Protein 8UBD (pdb70)

Sequence (890 aa):
MGKRHRNLIDQITTWENLLDAYRKTSHGKRRTWGYLEFKEYDLANLLALQAELKAGNYERGPYREFLVYPRLISALEFKDRLVQHALCNIVAPIFEAGLLPYTYACRPDKGTHAGVCHVQAELRRTRATHFLKSDFSKFFPSIDRAALYAMIDKKIHCAATRRLLRVVLPDEGVGIPIGSLTSQLFANVYGGAVDRLLHDELKQRHWARYMDDIVVLGDDPEELRAVFYRLRDFASERLGLKISHWQVAPVSRGINFLGYRIWPTHKLLRKSSVKRAKRKVANFIKHGEDESLQRFLASWSGHAQWADTHNLFTWMEEQYGIACHMEPIEEATKCYDQMLIVERYERVISYLYPIAQSIPRKHGVAREMFLKCLLGQVELFIVAGKSNQVSKLYAADAGLAMLRFWLRFLAGIQKPHAMTPHQVETAQVLIAEVGRILGSWIARVNRYDQMLIVERYERVISYLYPIAQSIPRKHGVAREMFLKCLLGQVELFIVAGKSNQVSKLYAADAGLAMLRFWLRFLAGIQKPHAMTPHQVETAQVLIAEVGRILGSWIARVNQMLIVERYERVISYLYPIAQSIPRKHGVAREMFLKCLLGQVELFIVAGKSNQVSKLYAADAGLAMLRFWLRFLAGIQKPHAMTPHQVETAQVLIAEVGRILGSWIARVNRKDQMLIVERYERVISYLYPIAQSIPRKHGVAREMFLKCLLGQVELFIVAGKSNQVSKLYAADAGLAMLRFWLRFLAGIQKPHAMTPHQVETAQVLIAEVGRILGSWIARVNQMLIVERYERVISYLYPIAQSIPRKHGVAREMFLKCLLGQVELFIVAGKSNQVSKLYAADAGLAMLRFWLRFLAGIQKPHAMTPHQVETAQVLIAEVGRILGSWIARVNRK

B-factor: mean 233.36, std 163.97, range [40.0, 789.8]

Foldseek 3Di:
DVFQQAACLVQLLPLVLLVVLLCVLCVVVVVDPQNVVCVVPVSVSSVVLSVCLNVLVDAFDFFPWDADPHDTATAGHSSLLSSLSSLCVSLLVQLLVLQDPQAQAPDPPRHLVNNLVLQLQLCLPVVFFKKKKWFFANQLQQFQLALLCVQSPSHNNHVSSSSSLCNSRPSHDRHNHDHHSSSSSSLSSLVSVLVCCVCPNVVQPRWHHHRGMIMGTHHDLVSNVVSVVSSQVCCCVRGRTHINDMDIGTLPVFDQGSQFGHHNVASQRDVCLVVVLVVVLVVCVVVVNVPVNLVVLQVVLVSCVRGPCPVVQVVVCVVRVDDND/DPPDDDPLDQVLLVVLLVLLVVLCVLLVVLLVVLDVPCVVVSVVLCCLSVVLNVLSVCCRRVVDLVSLVVSLVSLVVNLVSLVCCQPVRPVGSAPPVSSVVSVVSSVVSNVSSVVVSVVSVD/DLLVVLLVLLVVLCVLCVVLLVVLPCVCVVLSVVLCCLSVVLNVLSVVCVVPVPLVSLVVNVVSLVVNLVSLVCLCPVSPVHRQPVVNSVVSVVSSVVSVVSSVVSSVVSD/DPVLLVLLVVLCVLCVVLLVQLDPVCVVLSVVLCCLSVVLSVLVVVCVVVVPLVSLVVSVVSLVVNLVSLVCCQPVSPVSSQDVVSSVVSVVSSVVSNVVSVVSSCVSPVD/DLVVLLVLLVVLCVLCVVLLVQQDCVCVVLSVVLNCLSVVLNVLSVVCVVDPDLVSLVVNLVSLVVNLVSLVCLCCVDPSRRHDPVSSVVSVVSSVVSNVVSVVVSVVSD/DCVLLVLLVVLCVLVVVLLVQLPCVCVVLSVVLCCLSVVLSVLVVVCVVPVPLVSLVVSLVSLVVNLVSLVVQQPPDDVSRPPPVSSVVSNVSSVVSNVVSVVSSVVSVVD

Radius of gyration: 34.39 Å; Cα contacts (8 Å, |Δi|>4): 1466; chains: 6; bounding box: 58×59×112 Å

Secondary structure (DSSP, 8-state):
--S-----HHHHS-HHHHHHHHHHHHTTTTTSHHHHHHSTTHHHHHHHHHHHHTTT---PPPPEE--------EE--HHHHHHHHHHTTTTHHHHTTTS-TTB-SSBTTB-HHHHHHHHHHHHHGGG--EEEEEE-TTSGGG--SSSGGGTSSSS---TTHHHHHHHHS-SSSS-PPSS-HHHHHHHHHHHHHHHTTTTTGGG--S-EEETTEEEEEES-HHHHHHHHHHHHHHHHHTT------EEEEETTS-B--TTS-B-SS-----HHHHHHHHHHHHHHHTTT-TTHHHHHHHHHHHHHHHSS-HHHHHHHHHHH-----/------SS--HHHHHHHHHHHHHHHHHHHHHTTS-SSSHHHHHHHHHHHHHHHHHHHHHHHS--HHHHHHHHHHHHHHHHHHHIIIIISSS-SS-HHHHHHHHHHHHHHHHHHHHHHHHHH-/-THHHHHHHHHHHHHHHHHHHHHS-STTHHHHHHHHHHHTTHHHHHHHHTTT--HHHHHHHHHHHHHHHHHHHIIIIISTT-SS-HHHHHHHHHHHHHHHHHHHHHHHHH-/--HHHHHHHHHHHHHHHHHHHS-GGGHHHHHHHHHHHTTHHHHHHHHHHS--HHHHHHHHHHHHHHHHHHHIIIIISSS--S-HHHHHHHHHHHHHHHHHHHHHHHHHTT-/-HHHHHHHHHHHHHHHHHHHTTS-STTHHHHHHHHHHHTTHHHHHHHHHSS--SHHHHHHHHHHHHHHHHHHHHTTSSSS--S-HHHHHHHHHHHHHHHHHHHHHHHHH-/--HHHHHHHHHHHHHHHHHTTS-STTHHHHHHHHHHHTTHHHHHHHHHTT--HHHHHHHHHHHHHHHHHHHHHHTT-GGGS--HHHHHHHHHHHHHHHHHHHHHHHHHHT-

InterPro domains:
  IPR000477 Reverse transcriptase domain [PF00078] (72-265)
  IPR000477 Reverse transcriptase domain [PS50878] (1-265)
  IPR043502 DNA/RNA polymerase superfamily [SSF56672] (21-298)
  IPR051083 Group II Intron Splicing and Mobility/Defense [PTHR34047] (5-301)

Nearest PDB structures (foldseek):
  8ubd-assembly1_C  TM=9.876E-01  e=3.617E-13  Bordetella phage BPP-1
  8ubf-assembly1_C  TM=9.876E-01  e=3.437E-13  Bordetella phage BPP-1
  8ube-assembly1_B  TM=9.792E-01  e=9.054E-13  Bordetella phage BPP-1
  8ub8-assembly1_D  TM=9.761E-01  e=8.604E-13  Bordetella phage BPP-1
  8ub8-assembly1_F  TM=9.775E-01  e=1.669E-12  Bordetella phage BPP-1

Organism: Bordetella phage BPP-1 (NCBI:txid2885909)

Solvent-accessible surface area: 35357 Å² total; per-residue (Å²): 208,66,133,119,26,150,91,4,18,69,80,0,0,45,37,128,14,0,32,39,0,16,129,86,2,0,143,67,87,70,94,34,105,15,12,0,15,0,4,4,1,14,15,4,0,0,61,46,0,21,57,26,1,107,75,38,92,4,102,50,9,108,22,164,114,87,70,91,195,125,146,96,33,4,19,12,62,5,10,0,47,0,0,2,36,0,0,9,26,20,0,5,67,27,2,25,81,20,10,13,54,38,0,10,0,42,28,105,144,60,22,41,101,40,0,1,41,22,2,8,31,17,0,116,126,60,186,10,67,32,0,0,25,0,21,0,37,135,7,15,50,16,0,34,39,45,19,0,10,60,25,0,27,123,57,0,52,6,67,17,0,63,129,7,0,68,38,0,0,48,36,136,43,90,24,3,19,29,33,4,58,0,0,52,1,0,0,0,13,0,0,6,12,0,0,108,10,0,30,57,81,46,140,28,89,60,2,0,0,51,20,35,25,0,0,0,6,11,93,44,35,104,100,3,94,54,6,0,82,72,0,78,60,14,0,35,126,102,0,25,0,127,24,48,132,88,61,28,4,60,14,79,155,0,0,66,0,23,26,3,67,0,30,32,96,59,5,63,8,56,120,48,10,20,80,148,1,72,152,56,0,28,62,27,59,168,109,55,66,70,117,44,0,72,185,31,0,66,73,15,16,25,29,2,123,160,3,82,10,132,118,36,11,40,93,0,47,134,96,70,57,24,66,5,149,48,89,4,18,74,5,19,32,52,5,68,18,4,2,15,0,2,12,27,0,14,104,0,0,48,52,0,0,44,19,0,7,57,0,36,171,91,4,14,11,0,27,57,15,0,0,56,18,0,0,15,0,0,77,47,0,1,21,1,1,1,13,98,99,44,60,68,2,82,41,0,31,7,8,0,9,13,0,62,0,2,0,86,0,0,34,56,11,3,134,69,87,12,2,41,104,111,37,27,96,34,0,60,87,16,0,33,32,0,16,128,6,0,36,65,0,19,38,96,36,90,209,213,34,25,88,52,0,1,82,55,0,17,122,0,0,34,55,0,0,38,13,0,29,71,0,50,176,87,0,13,10,0,45,39,25,0,0,88,18,0,0,19,0,0,52,58,0,8,45,0,27,71,51,73,99,44,40,59,0,44,18,0,1,0,5,0,1,6,0,0,0,1,0,27,0,0,21,37,37,0,70,87,103,10,0,62,90,111,43,5,22,35,0,0,53,41,0,0,49,0,3,121,12,0,24,67,2,10,60,137,45,121,50,119,74,0,1,64,71,0,26,116,0,0,74,60,0,1,49,7,0,6,75,1,50,215,106,2,9,21,0,35,69,17,0,0,63,19,0,0,16,0,0,52,53,0,4,31,0,27,53,3,86,76,36,70,65,0,89,44,0,29,4,2,0,4,7,0,63,0,2,0,64,0,0,24,33,15,0,97,62,72,20,0,52,94,128,48,16,106,28,0,54,75,42,0,32,45,0,16,155,19,0,32,60,8,27,59,82,36,61,161,216,80,16,104,80,0,0,93,63,0,35,102,0,2,75,56,0,10,71,9,0,37,79,0,35,208,106,0,16,10,0,36,42,25,0,3,74,17,0,0,15,0,0,55,53,0,0,39,0,27,49,18,82,126,34,38,41,0,57,30,0,30,1,0,0,10,6,0,60,0,1,0,68,15,0,28,64,11,62,183,48,134,8,2,64,102,120,36,17,121,41,0,50,92,20,0,38,42,0,15,142,16,0,33,50,12,20,61,141,56,112,50,80,84,0,4,91,78,0,19,134,0,0,49,59,0,1,37,22,0,35,67,4,28,201,90,3,10,21,0,53,48,28,0,0,86,9,0,0,7,1,0,73,43,0,8,43,0,29,72,49,65,98,32,54,63,0,57,27,0,21,0,2,0,3,0,0,42,1,1,0,76,20,2,31,58,9,124,124,117,54,34,10,72,106,118,38,16,97,32,0,51,91,28,0,52,67,0,13,152,4,0,32,29,0,18,54,118,20,67,188,165

Structure (mmCIF, N/CA/C/O backbone):
data_8UBD
#
_entry.id   8UBD
#
_cell.length_a   1.00
_cell.length_b   1.00
_cell.length_c   1.00
_cell.angle_alpha   90.00
_cell.angle_beta   90.00
_cell.angle_gamma   90.00
#
_symmetry.space_group_name_H-M   'P 1'
#
loop_
_entity.id
_entity.type
_entity.pdbx_description
1 polymer 'Reverse transcriptase'
2 polymer Avd
3 polymer 'Diversity-generating retroelement (DGR) RNA avd'
4 polymer 'Diversity-generating retroelement (DGR) RNA TR'
5 polymer 'Diversity-generating retroelement (DGR) RNA Sp'
#
loop_
_atom_site.group_PDB
_atom_site.id
_atom_site.type_symbol
_atom_site.label_atom_id
_atom_site.label_alt_id
_atom_site.label_comp_id
_atom_site.label_asym_id
_atom_site.label_entity_id
_atom_site.label_seq_id
_atom_site.pdbx_PDB_ins_code
_atom_site.Cartn_x
_atom_site.Cartn_y
_atom_site.Cartn_z
_atom_site.occupancy
_atom_site.B_iso_or_equiv
_atom_site.auth_seq_id
_atom_site.auth_comp_id
_atom_site.auth_asym_id
_atom_site.auth_atom_id
_atom_site.pdbx_PDB_model_num
ATOM 1 N N . MET A 1 1 ? 165.019 144.611 189.732 1.00 330.25 1 MET A N 1
ATOM 2 C CA . MET A 1 1 ? 164.792 143.409 188.885 1.00 323.38 1 MET A CA 1
ATOM 3 C C . MET A 1 1 ? 165.857 142.361 189.153 1.00 311.38 1 MET A C 1
ATOM 4 O O . MET A 1 1 ? 166.730 142.135 188.323 1.00 310.01 1 MET A O 1
ATOM 9 N N . GLY A 1 2 ? 165.772 141.732 190.327 1.00 294.46 2 GLY A N 1
ATOM 10 C CA . GLY A 1 2 ? 166.873 140.953 190.860 1.00 272.82 2 GLY A CA 1
ATOM 11 C C . GLY A 1 2 ? 168.048 141.826 191.298 1.00 247.70 2 GLY A C 1
ATOM 12 O O . GLY A 1 2 ? 169.114 141.289 191.606 1.00 267.07 2 GLY A O 1
ATOM 13 N N . LYS A 1 3 ? 167.818 143.149 191.392 1.00 196.58 3 LYS A N 1
ATOM 14 C CA . LYS A 1 3 ? 168.884 144.123 191.585 1.00 167.52 3 LYS A CA 1
ATOM 15 C C . LYS A 1 3 ? 169.848 144.004 190.408 1.00 156.10 3 LYS A C 1
ATOM 16 O O . LYS A 1 3 ? 169.398 144.014 189.265 1.00 125.25 3 LYS A O 1
ATOM 22 N N . ARG A 1 4 ? 171.128 143.969 190.721 1.00 129.72 4 ARG A N 1
ATOM 23 C CA . ARG A 1 4 ? 172.126 143.868 189.654 1.00 138.17 4 ARG A CA 1
ATOM 24 C C . ARG A 1 4 ? 171.810 144.898 188.586 1.00 135.82 4 ARG A C 1
ATOM 25 O O . ARG A 1 4 ? 171.494 145.993 189.005 1.00 167.25 4 ARG A O 1
ATOM 33 N N . HIS A 1 5 ? 171.673 144.518 187.325 1.00 113.40 5 HIS A N 1
ATOM 34 C CA . HIS A 1 5 ? 171.580 145.400 186.173 1.00 104.07 5 HIS A CA 1
ATOM 35 C C . HIS A 1 5 ? 172.902 145.329 185.439 1.00 109.31 5 HIS A C 1
ATOM 36 O O . HIS A 1 5 ? 173.367 146.333 184.957 1.00 109.19 5 HIS A O 1
ATOM 43 N N . ARG A 1 6 ? 173.483 144.136 185.346 1.00 130.19 6 ARG A N 1
ATOM 44 C CA . ARG A 1 6 ? 174.878 144.020 184.978 1.00 144.93 6 ARG A CA 1
ATOM 45 C C . ARG A 1 6 ? 175.031 143.609 183.522 1.00 167.90 6 ARG A C 1
ATOM 46 O O . ARG A 1 6 ? 175.721 142.633 183.229 1.00 226.70 6 ARG A O 1
ATOM 54 N N . ASN A 1 7 ? 174.410 144.349 182.602 1.00 124.76 7 ASN A N 1
ATOM 55 C CA . ASN A 1 7 ? 174.642 144.162 181.179 1.00 126.58 7 ASN A CA 1
ATOM 56 C C . ASN A 1 7 ? 173.713 145.098 180.433 1.00 134.91 7 ASN A C 1
ATOM 57 O O . ASN A 1 7 ? 172.804 144.664 179.702 1.00 161.65 7 ASN A O 1
ATOM 62 N N . LEU A 1 8 ? 173.873 146.392 180.683 1.00 111.18 8 LEU A N 1
ATOM 63 C CA . LEU A 1 8 ? 172.941 147.326 180.090 1.00 107.38 8 LEU A CA 1
ATOM 64 C C . LEU A 1 8 ? 173.492 147.865 178.787 1.00 115.42 8 LEU A C 1
ATOM 65 O O . LEU A 1 8 ? 172.698 148.274 177.940 1.00 165.41 8 LEU A O 1
ATOM 70 N N . ILE A 1 9 ? 174.808 147.876 178.627 1.00 98.68 9 ILE A N 1
ATOM 71 C CA . ILE A 1 9 ? 175.392 148.392 177.403 1.00 102.85 9 ILE A CA 1
ATOM 72 C C . ILE A 1 9 ? 175.019 147.498 176.223 1.00 98.10 9 ILE A C 1
ATOM 73 O O . ILE A 1 9 ? 175.066 147.934 175.085 1.00 132.25 9 ILE A O 1
ATOM 78 N N . ASP A 1 10 ? 174.637 146.254 176.482 1.00 104.28 10 ASP A N 1
ATOM 79 C CA . ASP A 1 10 ? 174.091 145.396 175.440 1.00 101.02 10 ASP A CA 1
ATOM 80 C C . ASP A 1 10 ? 172.713 145.890 174.997 1.00 105.69 10 ASP A C 1
ATOM 81 O O . ASP A 1 10 ? 172.396 145.863 173.808 1.00 159.02 10 ASP A O 1
ATOM 86 N N . GLN A 1 11 ? 171.882 146.354 175.923 1.00 90.89 11 GLN A N 1
ATOM 87 C CA . GLN A 1 11 ? 170.550 146.847 175.597 1.00 105.18 11 GLN A CA 1
ATOM 88 C C . GLN A 1 11 ? 170.557 148.319 175.165 1.00 98.54 11 GLN A C 1
ATOM 89 O O . GLN A 1 11 ? 169.617 148.790 174.537 1.00 104.02 11 GLN A O 1
ATOM 95 N N . ILE A 1 12 ? 171.593 149.058 175.543 1.00 90.11 12 ILE A N 1
ATOM 96 C CA . ILE A 1 12 ? 171.637 150.467 175.203 1.00 92.67 12 ILE A CA 1
ATOM 97 C C . ILE A 1 12 ? 171.963 150.596 173.739 1.00 103.63 12 ILE A C 1
ATOM 98 O O . ILE A 1 12 ? 171.498 151.522 173.065 1.00 145.23 12 ILE A O 1
ATOM 103 N N . THR A 1 13 ? 172.777 149.642 173.272 1.00 93.09 13 THR A N 1
ATOM 104 C CA . THR A 1 13 ? 173.269 149.633 171.915 1.00 84.30 13 THR A CA 1
ATOM 105 C C . THR A 1 13 ? 172.525 148.658 171.037 1.00 82.45 13 THR A C 1
ATOM 106 O O . THR A 1 13 ? 172.886 148.545 169.864 1.00 110.53 13 THR A O 1
ATOM 110 N N . THR A 1 14 ? 171.494 147.969 171.547 1.00 77.07 14 THR A N 1
ATOM 111 C CA . THR A 1 14 ? 170.619 147.275 170.637 1.00 95.10 14 THR A CA 1
ATOM 112 C C . THR A 1 14 ? 170.207 148.269 169.578 1.00 107.13 14 THR A C 1
ATOM 113 O O . THR A 1 14 ? 169.809 149.393 169.884 1.00 129.38 14 THR A O 1
ATOM 117 N N . TRP A 1 15 ? 170.432 147.887 168.326 1.00 137.90 15 TRP A N 1
ATOM 118 C CA . TRP A 1 15 ? 169.937 148.692 167.237 1.00 144.45 15 TRP A CA 1
ATOM 119 C C . TRP A 1 15 ? 168.493 149.095 167.505 1.00 132.83 15 TRP A C 1
ATOM 120 O O . TRP A 1 15 ? 168.114 150.249 167.280 1.00 141.90 15 TRP A O 1
ATOM 131 N N . GLU A 1 16 ? 167.702 148.135 167.970 1.00 127.72 16 GLU A N 1
ATOM 132 C CA . GLU A 1 16 ? 166.298 148.361 168.254 1.00 144.56 16 GLU A CA 1
ATOM 133 C C . GLU A 1 16 ? 166.123 149.426 169.338 1.00 134.26 16 GLU A C 1
ATOM 134 O O . GLU A 1 16 ? 165.093 150.085 169.397 1.00 119.84 16 GLU A O 1
ATOM 140 N N . ASN A 1 17 ? 167.102 149.559 170.238 1.00 138.04 17 ASN A N 1
ATOM 141 C CA . ASN A 1 17 ? 167.101 150.609 171.258 1.00 101.07 17 ASN A CA 1
ATOM 142 C C . ASN A 1 17 ? 167.682 151.919 170.727 1.00 91.68 17 ASN A C 1
ATOM 143 O O . ASN A 1 17 ? 167.159 152.982 171.025 1.00 87.98 17 ASN A O 1
ATOM 148 N N . LEU A 1 18 ? 168.792 151.864 169.989 1.00 82.36 18 LEU A N 1
ATOM 149 C CA . LEU A 1 18 ? 169.360 153.072 169.443 1.00 83.59 18 LEU A CA 1
ATOM 150 C C . LEU A 1 18 ? 168.456 153.697 168.396 1.00 87.96 18 LEU A C 1
ATOM 151 O O . LEU A 1 18 ? 168.534 154.888 168.150 1.00 126.40 18 LEU A O 1
ATOM 156 N N . LEU A 1 19 ? 167.637 152.890 167.760 1.00 105.58 19 LEU A N 1
ATOM 157 C CA . LEU A 1 19 ? 166.623 153.393 166.865 1.00 114.46 19 LEU A CA 1
ATOM 158 C C . LEU A 1 19 ? 165.500 154.042 167.642 1.00 115.58 19 LEU A C 1
ATOM 159 O O . LEU A 1 19 ? 164.945 155.031 167.180 1.00 173.18 19 LEU A O 1
ATOM 164 N N . ASP A 1 20 ? 165.143 153.499 168.796 1.00 133.38 20 ASP A N 1
ATOM 165 C CA . ASP A 1 20 ? 164.215 154.177 169.689 1.00 131.88 20 ASP A CA 1
ATOM 166 C C . ASP A 1 20 ? 164.840 155.461 170.220 1.00 86.07 20 ASP A C 1
ATOM 167 O O . ASP A 1 20 ? 164.228 156.515 170.172 1.00 104.84 20 ASP A O 1
ATOM 172 N N . ALA A 1 21 ? 166.076 155.383 170.680 1.00 69.25 21 ALA A N 1
ATOM 173 C CA . ALA A 1 21 ? 166.824 156.565 171.079 1.00 91.75 21 ALA A CA 1
ATOM 174 C C . ALA A 1 21 ? 166.846 157.587 169.968 1.00 81.23 21 ALA A C 1
ATOM 175 O O . ALA A 1 21 ? 166.642 158.770 170.200 1.00 94.31 21 ALA A O 1
ATOM 177 N N . TYR A 1 22 ? 167.112 157.150 168.748 1.00 120.09 22 TYR A N 1
ATOM 178 C CA . TYR A 1 22 ? 167.134 158.045 167.608 1.00 89.66 22 TYR A CA 1
ATOM 179 C C . TYR A 1 22 ? 165.769 158.676 167.441 1.00 85.26 22 TYR A C 1
ATOM 180 O O . TYR A 1 22 ? 165.668 159.889 167.338 1.00 111.86 22 TYR A O 1
ATOM 189 N N . ARG A 1 23 ? 164.701 157.896 167.409 1.00 71.64 23 ARG A N 1
ATOM 190 C CA . ARG A 1 23 ? 163.382 158.477 167.197 1.00 93.79 23 ARG A CA 1
ATOM 191 C C . ARG A 1 23 ? 162.994 159.394 168.341 1.00 80.46 23 ARG A C 1
ATOM 192 O O . ARG A 1 23 ? 162.324 160.399 168.115 1.00 103.27 23 ARG A O 1
ATOM 200 N N . LYS A 1 24 ? 163.414 159.075 169.565 1.00 105.19 24 LYS A N 1
ATOM 201 C CA . LYS A 1 24 ? 163.155 159.913 170.727 1.00 98.66 24 LYS A CA 1
ATOM 202 C C . LYS A 1 24 ? 164.000 161.185 170.684 1.00 94.96 24 LYS A C 1
ATOM 203 O O . LYS A 1 24 ? 163.559 162.245 171.140 1.00 90.80 24 LYS A O 1
ATOM 209 N N . THR A 1 25 ? 165.245 161.073 170.218 1.00 62.05 25 THR A N 1
ATOM 210 C CA . THR A 1 25 ? 166.115 162.211 170.152 1.00 71.05 25 THR A CA 1
ATOM 211 C C . THR A 1 25 ? 165.655 163.212 169.110 1.00 106.68 25 THR A C 1
ATOM 212 O O . THR A 1 25 ? 165.754 164.418 169.282 1.00 124.97 25 THR A O 1
ATOM 216 N N . SER A 1 26 ? 165.136 162.682 168.010 1.00 123.59 26 SER A N 1
ATOM 217 C CA . SER A 1 26 ? 164.699 163.495 166.894 1.00 102.51 26 SER A CA 1
ATOM 218 C C . SER A 1 26 ? 163.286 164.005 167.122 1.00 128.35 26 SER A C 1
ATOM 219 O O . SER A 1 26 ? 162.890 164.982 166.524 1.00 134.42 26 SER A O 1
ATOM 222 N N . HIS A 1 27 ? 162.489 163.359 167.970 1.00 106.72 27 HIS A N 1
ATOM 223 C CA . HIS A 1 27 ? 161.109 163.791 168.171 1.00 99.82 27 HIS A CA 1
ATOM 224 C C . HIS A 1 27 ? 161.088 165.241 168.618 1.00 98.41 27 HIS A C 1
ATOM 225 O O . HIS A 1 27 ? 161.572 165.607 169.679 1.00 140.77 27 HIS A O 1
ATOM 232 N N . GLY A 1 28 ? 160.534 166.094 167.770 1.00 119.07 28 GLY A N 1
ATOM 233 C CA . GLY A 1 28 ? 160.485 167.512 168.064 1.00 126.24 28 GLY A CA 1
ATOM 234 C C . GLY A 1 28 ? 161.634 168.261 167.420 1.00 104.99 28 GLY A C 1
ATOM 235 O O . GLY A 1 28 ? 161.509 169.455 167.126 1.00 154.41 28 GLY A O 1
ATOM 236 N N . LYS A 1 29 ? 162.773 167.582 167.246 1.00 95.99 29 LYS A N 1
ATOM 237 C CA . LYS A 1 29 ? 163.988 168.270 166.836 1.00 145.92 29 LYS A CA 1
ATOM 238 C C . LYS A 1 29 ? 164.249 168.145 165.330 1.00 127.90 29 LYS A C 1
ATOM 239 O O . LYS A 1 29 ? 165.346 168.447 164.861 1.00 110.80 29 LYS A O 1
ATOM 245 N N . ARG A 1 30 ? 163.222 167.758 164.577 1.00 116.21 30 ARG A N 1
ATOM 246 C CA . ARG A 1 30 ? 163.360 167.396 163.184 1.00 83.31 30 ARG A CA 1
ATOM 247 C C . ARG A 1 30 ? 163.437 168.603 162.301 1.00 94.03 30 ARG A C 1
ATOM 248 O O . ARG A 1 30 ? 163.099 168.542 161.121 1.00 175.81 30 ARG A O 1
ATOM 256 N N . ARG A 1 31 ? 163.803 169.711 162.932 1.00 93.97 31 ARG A N 1
ATOM 257 C CA . ARG A 1 31 ? 164.041 170.956 162.184 1.00 96.50 31 ARG A CA 1
ATOM 258 C C . ARG A 1 31 ? 165.309 171.500 162.832 1.00 90.56 31 ARG A C 1
ATOM 259 O O . ARG A 1 31 ? 165.373 172.716 163.081 1.00 158.33 31 ARG A O 1
ATOM 267 N N . THR A 1 32 ? 166.224 170.595 163.207 1.00 75.84 32 THR A N 1
ATOM 268 C CA . THR A 1 32 ? 167.427 171.083 163.855 1.00 101.00 32 THR A CA 1
ATOM 269 C C . THR A 1 32 ? 168.613 170.603 163.057 1.00 91.00 32 THR A C 1
ATOM 270 O O . THR A 1 32 ? 168.511 169.641 162.324 1.00 101.75 32 THR A O 1
ATOM 274 N N . TRP A 1 33 ? 169.711 171.327 163.163 1.00 108.02 33 TRP A N 1
ATOM 275 C CA . TRP A 1 33 ? 170.901 170.939 162.445 1.00 93.24 33 TRP A CA 1
ATOM 276 C C . TRP A 1 33 ? 171.302 169.535 162.831 1.00 86.64 33 TRP A C 1
ATOM 277 O O . TRP A 1 33 ? 171.874 168.807 162.022 1.00 151.50 33 TRP A O 1
ATOM 288 N N . GLY A 1 34 ? 171.077 169.168 164.092 1.00 123.24 34 GLY A N 1
ATOM 289 C CA . GLY A 1 34 ? 171.567 167.911 164.618 1.00 130.38 34 GLY A CA 1
ATOM 290 C C . GLY A 1 34 ? 170.802 166.737 164.037 1.00 83.52 34 GLY A C 1
ATOM 291 O O . GLY A 1 34 ? 171.404 165.806 163.550 1.00 85.87 34 GLY A O 1
ATOM 292 N N . TYR A 1 35 ? 169.481 166.778 164.097 1.00 78.05 35 TYR A N 1
ATOM 293 C CA . TYR A 1 35 ? 168.695 165.729 163.472 1.00 73.25 35 TYR A CA 1
ATOM 294 C C . TYR A 1 35 ? 168.984 165.698 161.984 1.00 107.71 35 TYR A C 1
ATOM 295 O O . TYR A 1 35 ? 169.311 164.655 161.436 1.00 159.37 35 TYR A O 1
ATOM 304 N N . LEU A 1 36 ? 168.919 166.836 161.324 1.00 98.66 36 LEU A N 1
ATOM 305 C CA . LEU A 1 36 ? 169.023 166.888 159.879 1.00 96.94 36 LEU A CA 1
ATOM 306 C C . LEU A 1 36 ? 170.410 166.511 159.383 1.00 93.86 36 LEU A C 1
ATOM 307 O O . LEU A 1 36 ? 170.527 166.117 158.232 1.00 142.16 36 LEU A O 1
ATOM 312 N N . GLU A 1 37 ? 171.453 166.687 160.178 1.00 68.44 37 GLU A N 1
ATOM 313 C CA . GLU A 1 37 ? 172.762 166.242 159.770 1.00 75.39 37 GLU A CA 1
ATOM 314 C C . GLU A 1 37 ? 172.923 164.754 160.057 1.00 89.05 37 GLU A C 1
ATOM 315 O O . GLU A 1 37 ? 173.715 164.083 159.374 1.00 132.87 37 GLU A O 1
ATOM 321 N N . PHE A 1 38 ? 172.227 164.264 161.074 1.00 70.19 38 PHE A N 1
ATOM 322 C CA . PHE A 1 38 ? 172.235 162.876 161.478 1.00 76.11 38 PHE A CA 1
ATOM 323 C C . PHE A 1 38 ? 171.313 162.096 160.552 1.00 90.69 38 PHE A C 1
ATOM 324 O O . PHE A 1 38 ? 171.656 161.014 160.127 1.00 125.17 38 PHE A O 1
ATOM 332 N N . LYS A 1 39 ? 170.106 162.605 160.330 1.00 115.27 39 LYS A N 1
ATOM 333 C CA . LYS A 1 39 ? 169.074 161.962 159.528 1.00 104.24 39 LYS A CA 1
ATOM 334 C C . LYS A 1 39 ? 169.624 161.497 158.183 1.00 110.95 39 LYS A C 1
ATOM 335 O O . LYS A 1 39 ? 169.187 160.484 157.640 1.00 127.72 39 LYS A O 1
ATOM 341 N N . GLU A 1 40 ? 170.635 162.176 157.667 1.00 93.18 40 GLU A N 1
ATOM 342 C CA . GLU A 1 40 ? 171.179 161.859 156.362 1.00 83.22 40 GLU A CA 1
ATOM 343 C C . GLU A 1 40 ? 171.506 160.386 156.293 1.00 88.09 40 GLU A C 1
ATOM 344 O O . GLU A 1 40 ? 170.809 159.615 155.605 1.00 127.24 40 GLU A O 1
ATOM 350 N N . TYR A 1 41 ? 172.565 160.008 157.005 1.00 72.52 41 TYR A N 1
ATOM 351 C CA . TYR A 1 41 ? 172.883 158.588 157.108 1.00 86.79 41 TYR A CA 1
ATOM 352 C C . TYR A 1 41 ? 172.479 158.074 158.479 1.00 85.69 41 TYR A C 1
ATOM 353 O O . TYR A 1 41 ? 173.334 157.717 159.271 1.00 135.05 41 TYR A O 1
ATOM 362 N N . ASP A 1 42 ? 171.189 158.121 158.801 1.00 83.66 42 ASP A N 1
ATOM 363 C CA . ASP A 1 42 ? 170.769 157.912 160.170 1.00 88.68 42 ASP A CA 1
ATOM 364 C C . ASP A 1 42 ? 171.124 156.504 160.644 1.00 113.54 42 ASP A C 1
ATOM 365 O O . ASP A 1 42 ? 171.746 156.299 161.687 1.00 119.12 42 ASP A O 1
ATOM 370 N N . LEU A 1 43 ? 170.744 155.495 159.876 1.00 93.07 43 LEU A N 1
ATOM 371 C CA . LEU A 1 43 ? 171.044 154.160 160.315 1.00 76.96 43 LEU A CA 1
ATOM 372 C C . LEU A 1 43 ? 172.528 153.793 160.093 1.00 90.85 43 LEU A C 1
ATOM 373 O O . LEU A 1 43 ? 173.041 152.872 160.729 1.00 143.80 43 LEU A O 1
ATOM 378 N N . ALA A 1 44 ? 173.238 154.483 159.238 1.00 87.66 44 ALA A N 1
ATOM 379 C CA . ALA A 1 44 ? 174.674 154.381 159.188 1.00 89.29 44 ALA A CA 1
ATOM 380 C C . ALA A 1 44 ? 175.324 155.169 160.303 1.00 99.66 44 ALA A C 1
ATOM 381 O O . ALA A 1 44 ? 176.406 154.800 160.790 1.00 134.77 44 ALA A O 1
ATOM 383 N N . ASN A 1 45 ? 174.716 156.296 160.683 1.00 111.95 45 ASN A N 1
ATOM 384 C CA . ASN A 1 45 ? 175.170 157.047 161.843 1.00 111.07 45 ASN A CA 1
ATOM 385 C C . ASN A 1 45 ? 174.917 156.224 163.100 1.00 111.96 45 ASN A C 1
ATOM 386 O O . ASN A 1 45 ? 175.800 156.073 163.935 1.00 106.89 45 ASN A O 1
ATOM 391 N N . LEU A 1 46 ? 173.697 155.735 163.269 1.00 88.61 46 LEU A N 1
ATOM 392 C CA . LEU A 1 46 ? 173.358 154.900 164.402 1.00 86.14 46 LEU A CA 1
ATOM 393 C C . LEU A 1 46 ? 174.126 153.580 164.404 1.00 102.36 46 LEU A C 1
ATOM 394 O O . LEU A 1 46 ? 174.062 152.856 165.392 1.00 134.32 46 LEU A O 1
ATOM 399 N N . LEU A 1 47 ? 174.759 153.208 163.305 1.00 115.39 47 LEU A N 1
ATOM 400 C CA . LEU A 1 47 ? 175.524 151.971 163.295 1.00 104.15 47 LEU A CA 1
ATOM 401 C C . LEU A 1 47 ? 176.949 152.234 163.782 1.00 111.98 47 LEU A C 1
ATOM 402 O O . LEU A 1 47 ? 177.642 151.298 164.174 1.00 169.64 47 LEU A O 1
ATOM 407 N N . ALA A 1 48 ? 177.407 153.479 163.666 1.00 77.54 48 ALA A N 1
ATOM 408 C CA . ALA A 1 48 ? 178.694 153.907 164.151 1.00 96.44 48 ALA A CA 1
ATOM 409 C C . ALA A 1 48 ? 178.578 154.457 165.558 1.00 119.76 48 ALA A C 1
ATOM 410 O O . ALA A 1 48 ? 179.601 154.652 166.216 1.00 156.15 48 ALA A O 1
ATOM 412 N N . LEU A 1 49 ? 177.343 154.725 166.004 1.00 123.01 49 LEU A N 1
ATOM 413 C CA . LEU A 1 49 ? 177.040 155.092 167.379 1.00 107.64 49 LEU A CA 1
ATOM 414 C C . LEU A 1 49 ? 176.826 153.823 168.175 1.00 92.88 49 LEU A C 1
ATOM 415 O O . LEU A 1 49 ? 177.447 153.666 169.222 1.00 161.32 49 LEU A O 1
ATOM 420 N N . GLN A 1 50 ? 175.905 152.974 167.755 1.00 74.32 50 GLN A N 1
ATOM 421 C CA . GLN A 1 50 ? 175.779 151.641 168.321 1.00 73.18 50 GLN A CA 1
ATOM 422 C C . GLN A 1 50 ? 177.159 151.085 168.610 1.00 71.94 50 GLN A C 1
ATOM 423 O O . GLN A 1 50 ? 177.427 150.610 169.711 1.00 144.64 50 GLN A O 1
ATOM 429 N N . ALA A 1 51 ? 178.038 151.121 167.646 1.00 80.58 51 ALA A N 1
ATOM 430 C CA . ALA A 1 51 ? 179.335 150.484 167.758 1.00 99.40 51 ALA A CA 1
ATOM 431 C C . ALA A 1 51 ? 180.365 151.400 168.398 1.00 97.90 51 ALA A C 1
ATOM 432 O O . ALA A 1 51 ? 181.462 150.949 168.673 1.00 146.82 51 ALA A O 1
ATOM 434 N N . GLU A 1 52 ? 180.062 152.667 168.632 1.00 103.29 52 GLU A N 1
ATOM 435 C CA . GLU A 1 52 ? 180.870 153.461 169.559 1.00 100.62 52 GLU A CA 1
ATOM 436 C C . GLU A 1 52 ? 180.504 153.066 170.988 1.00 108.73 52 GLU A C 1
ATOM 437 O O . GLU A 1 52 ? 181.388 152.797 171.809 1.00 161.54 52 GLU A O 1
ATOM 443 N N . LEU A 1 53 ? 179.205 152.994 171.282 1.00 99.20 53 LEU A N 1
ATOM 444 C CA . LEU A 1 53 ? 178.732 152.644 172.612 1.00 95.63 53 LEU A CA 1
ATOM 445 C C . LEU A 1 53 ? 179.091 151.195 172.960 1.00 121.03 53 LEU A C 1
ATOM 446 O O . LEU A 1 53 ? 179.435 150.904 174.104 1.00 160.25 53 LEU A O 1
ATOM 451 N N . LYS A 1 54 ? 178.931 150.283 171.994 1.00 105.48 54 LYS A N 1
ATOM 452 C CA . LYS A 1 54 ? 179.190 148.868 172.183 1.00 108.64 54 LYS A CA 1
ATOM 453 C C . LYS A 1 54 ? 180.675 148.573 172.304 1.00 129.47 54 LYS A C 1
ATOM 454 O O . LYS A 1 54 ? 181.038 147.432 172.601 1.00 155.13 54 LYS A O 1
ATOM 460 N N . ALA A 1 55 ? 181.523 149.574 172.031 1.00 124.53 55 ALA A N 1
ATOM 461 C CA . ALA A 1 55 ? 182.960 149.421 172.173 1.00 146.45 55 ALA A CA 1
ATOM 462 C C . ALA A 1 55 ? 183.437 150.027 173.481 1.00 173.71 55 ALA A C 1
ATOM 463 O O . ALA A 1 55 ? 184.395 149.537 174.082 1.00 222.17 55 ALA A O 1
ATOM 465 N N . GLY A 1 56 ? 182.720 151.039 173.966 1.00 156.90 56 GLY A N 1
ATOM 466 C CA . GLY A 1 56 ? 183.275 151.877 175.010 1.00 182.41 56 GLY A CA 1
ATOM 467 C C . GLY A 1 56 ? 184.264 152.848 174.396 1.00 147.17 56 GLY A C 1
ATOM 468 O O . GLY A 1 56 ? 185.268 153.189 175.013 1.00 174.19 56 GLY A O 1
ATOM 469 N N . ASN A 1 57 ? 183.980 153.236 173.156 1.00 122.00 57 ASN A N 1
ATOM 470 C CA . ASN A 1 57 ? 184.699 154.315 172.523 1.00 158.99 57 ASN A CA 1
ATOM 471 C C . ASN A 1 57 ? 183.764 155.485 172.270 1.00 147.07 57 ASN A C 1
ATOM 472 O O . ASN A 1 57 ? 184.108 156.411 171.532 1.00 141.92 57 ASN A O 1
ATOM 477 N N . TYR A 1 58 ? 182.578 155.448 172.877 1.00 127.59 58 TYR A N 1
ATOM 478 C CA . TYR A 1 58 ? 181.750 156.637 172.849 1.00 126.28 58 TYR A CA 1
ATOM 479 C C . TYR A 1 58 ? 182.359 157.709 173.727 1.00 104.49 58 TYR A C 1
ATOM 480 O O . TYR A 1 58 ? 182.770 157.448 174.858 1.00 132.76 58 TYR A O 1
ATOM 489 N N . GLU A 1 59 ? 182.442 158.910 173.173 1.00 111.61 59 GLU A N 1
ATOM 490 C CA . GLU A 1 59 ? 182.909 160.063 173.918 1.00 151.55 59 GLU A CA 1
ATOM 491 C C . GLU A 1 59 ? 181.953 161.201 173.624 1.00 143.57 59 GLU A C 1
ATOM 492 O O . GLU A 1 59 ? 181.705 161.530 172.471 1.00 160.92 59 GLU A O 1
ATOM 498 N N . ARG A 1 60 ? 181.404 161.775 174.689 1.00 159.20 60 ARG A N 1
ATOM 499 C CA . ARG A 1 60 ? 180.388 162.800 174.563 1.00 143.15 60 ARG A CA 1
ATOM 500 C C . ARG A 1 60 ? 181.024 164.076 174.027 1.00 159.32 60 ARG A C 1
ATOM 501 O O . ARG A 1 60 ? 182.021 164.568 174.563 1.00 193.31 60 ARG A O 1
ATOM 509 N N . GLY A 1 61 ? 180.428 164.610 172.957 1.00 173.83 61 GLY A N 1
ATOM 510 C CA . GLY A 1 61 ? 180.848 165.880 172.414 1.00 222.67 61 GLY A CA 1
ATOM 511 C C . GLY A 1 61 ? 180.556 166.999 173.398 1.00 252.65 61 GLY A C 1
ATOM 512 O O . GLY A 1 61 ? 179.650 166.896 174.236 1.00 252.78 61 GLY A O 1
ATOM 513 N N . PRO A 1 62 ? 181.335 168.094 173.337 1.00 283.11 62 PRO A N 1
ATOM 514 C CA . PRO A 1 62 ? 181.205 169.158 174.327 1.00 292.23 62 PRO A CA 1
ATOM 515 C C . PRO A 1 62 ? 179.816 169.791 174.323 1.00 288.53 62 PRO A C 1
ATOM 516 O O . PRO A 1 62 ? 179.199 169.982 173.274 1.00 280.55 62 PRO A O 1
ATOM 520 N N . TYR A 1 63 ? 179.329 170.106 175.527 1.00 280.10 63 TYR A N 1
ATOM 521 C CA . TYR A 1 63 ? 178.065 170.802 175.688 1.00 288.01 63 TYR A CA 1
ATOM 522 C C . TYR A 1 63 ? 178.165 172.208 175.094 1.00 312.99 63 TYR A C 1
ATOM 523 O O . TYR A 1 63 ? 179.037 172.990 175.478 1.00 311.81 63 TYR A O 1
ATOM 532 N N . ARG A 1 64 ? 177.256 172.539 174.169 1.00 338.49 64 ARG A N 1
ATOM 533 C CA . ARG A 1 64 ? 177.138 173.905 173.680 1.00 361.38 64 ARG A CA 1
ATOM 534 C C . ARG A 1 64 ? 176.311 174.696 174.692 1.00 378.07 64 ARG A C 1
ATOM 535 O O . ARG A 1 64 ? 175.092 174.557 174.738 1.00 380.41 64 ARG A O 1
ATOM 543 N N . GLU A 1 65 ? 176.967 175.534 175.503 1.00 392.22 65 GLU A N 1
ATOM 544 C CA . GLU A 1 65 ? 176.306 176.138 176.655 1.00 393.97 65 GLU A CA 1
ATOM 545 C C . GLU A 1 65 ? 175.891 177.581 176.358 1.00 375.03 65 GLU A C 1
ATOM 546 O O . GLU A 1 65 ? 176.720 178.492 176.362 1.00 367.56 65 GLU A O 1
ATOM 552 N N . PHE A 1 66 ? 174.583 177.778 176.148 1.00 355.91 66 PHE A N 1
ATOM 553 C CA . PHE A 1 66 ? 173.974 179.102 176.139 1.00 349.73 66 PHE A CA 1
ATOM 554 C C . PHE A 1 66 ? 173.210 179.318 177.448 1.00 361.46 66 PHE A C 1
ATOM 555 O O . PHE A 1 66 ? 173.399 178.584 178.418 1.00 343.48 66 PHE A O 1
ATOM 563 N N . LEU A 1 67 ? 172.356 180.351 177.496 1.00 396.10 67 LEU A N 1
ATOM 564 C CA . LEU A 1 67 ? 171.578 180.631 178.701 1.00 423.51 67 LEU A CA 1
ATOM 565 C C . LEU A 1 67 ? 170.395 181.531 178.354 1.00 452.04 67 LEU A C 1
ATOM 566 O O . LEU A 1 67 ? 170.559 182.500 177.620 1.00 455.80 67 LEU A O 1
ATOM 571 N N . VAL A 1 68 ? 169.212 181.177 178.887 1.00 473.50 68 VAL A N 1
ATOM 572 C CA . VAL A 1 68 ? 167.977 181.930 178.690 1.00 484.46 68 VAL A CA 1
ATOM 573 C C . VAL A 1 68 ? 167.559 182.538 180.030 1.00 494.63 68 VAL A C 1
ATOM 574 O O . VAL A 1 68 ? 167.841 181.992 181.097 1.00 493.88 68 VAL A O 1
ATOM 578 N N . TYR A 1 69 ? 166.858 183.680 179.968 1.00 495.35 69 TYR A N 1
ATOM 579 C CA . TYR A 1 69 ? 166.397 184.383 181.161 1.00 488.99 69 TYR A CA 1
ATOM 580 C C . TYR A 1 69 ? 164.863 184.333 181.239 1.00 487.86 69 TYR A C 1
ATOM 581 O O . TYR A 1 69 ? 164.291 184.612 182.324 1.00 474.99 69 TYR A O 1
ATOM 590 N N . PRO A 1 73 ? 166.958 183.077 184.806 1.00 309.86 73 PRO A N 1
ATOM 591 C CA . PRO A 1 73 ? 168.369 182.922 184.431 1.00 315.92 73 PRO A CA 1
ATOM 592 C C . PRO A 1 73 ? 168.836 181.483 184.623 1.00 319.65 73 PRO A C 1
ATOM 593 O O . PRO A 1 73 ? 168.950 181.006 185.748 1.00 292.30 73 PRO A O 1
ATOM 597 N N . ARG A 1 74 ? 169.087 180.797 183.509 1.00 357.51 74 ARG A N 1
ATOM 598 C CA . ARG A 1 74 ? 169.415 179.380 183.520 1.00 386.84 74 ARG A CA 1
ATOM 599 C C . ARG A 1 74 ? 170.918 179.215 183.291 1.00 379.76 74 ARG A C 1
ATOM 600 O O . ARG A 1 74 ? 171.717 180.095 183.618 1.00 376.96 74 ARG A O 1
ATOM 608 N N . LEU A 1 75 ? 171.299 178.039 182.778 1.00 370.33 75 LEU A N 1
ATOM 609 C CA . LEU A 1 75 ? 172.627 177.832 182.226 1.00 365.92 75 LEU A CA 1
ATOM 610 C C . LEU A 1 75 ? 172.532 176.656 181.274 1.00 343.33 75 LEU A C 1
ATOM 611 O O . LEU A 1 75 ? 173.025 175.564 181.537 1.00 344.44 75 LEU A O 1
ATOM 616 N N . ILE A 1 76 ? 171.855 176.892 180.164 1.00 332.92 76 ILE A N 1
ATOM 617 C CA . ILE A 1 76 ? 171.400 175.795 179.379 1.00 318.52 76 ILE A CA 1
ATOM 618 C C . ILE A 1 76 ? 172.488 175.286 178.442 1.00 297.31 76 ILE A C 1
ATOM 619 O O . ILE A 1 76 ? 172.844 175.926 177.450 1.00 282.31 76 ILE A O 1
ATOM 624 N N . SER A 1 77 ? 172.971 174.090 178.761 1.00 294.10 77 SER A N 1
ATOM 625 C CA . SER A 1 77 ? 173.962 173.393 177.959 1.00 289.36 77 SER A CA 1
ATOM 626 C C . SER A 1 77 ? 173.229 172.411 177.047 1.00 273.99 77 SER A C 1
ATOM 627 O O . SER A 1 77 ? 172.599 171.462 177.522 1.00 270.74 77 SER A O 1
ATOM 630 N N . ALA A 1 78 ? 173.324 172.678 175.738 1.00 253.06 78 ALA A N 1
ATOM 631 C CA . ALA A 1 78 ? 172.890 171.788 174.666 1.00 240.44 78 ALA A CA 1
ATOM 632 C C . ALA A 1 78 ? 173.895 170.672 174.415 1.00 210.41 78 ALA A C 1
ATOM 633 O O . ALA A 1 78 ? 175.065 170.798 174.757 1.00 241.29 78 ALA A O 1
ATOM 635 N N . LEU A 1 79 ? 173.441 169.650 173.676 1.00 180.49 79 LEU A N 1
ATOM 636 C CA . LEU A 1 79 ? 174.299 168.575 173.196 1.00 170.35 79 LEU A CA 1
ATOM 637 C C . LEU A 1 79 ? 174.120 168.382 171.690 1.00 146.17 79 LEU A C 1
ATOM 638 O O . LEU A 1 79 ? 173.108 168.778 171.115 1.00 116.51 79 LEU A O 1
ATOM 643 N N . GLU A 1 80 ? 175.122 167.767 171.062 1.00 133.65 80 GLU A N 1
ATOM 644 C CA . GLU A 1 80 ? 174.989 167.309 169.688 1.00 117.62 80 GLU A CA 1
ATOM 645 C C . GLU A 1 80 ? 173.949 166.195 169.624 1.00 112.11 80 GLU A C 1
ATOM 646 O O . GLU A 1 80 ? 173.772 165.417 170.561 1.00 144.65 80 GLU A O 1
ATOM 652 N N . PHE A 1 81 ? 173.285 166.089 168.472 1.00 115.74 81 PHE A N 1
ATOM 653 C CA . PHE A 1 81 ? 172.259 165.083 168.259 1.00 84.34 81 PHE A CA 1
ATOM 654 C C . PHE A 1 81 ? 172.768 163.682 168.553 1.00 111.46 81 PHE A C 1
ATOM 655 O O . PHE A 1 81 ? 172.031 162.877 169.124 1.00 96.47 81 PHE A O 1
ATOM 663 N N . LYS A 1 82 ? 173.992 163.346 168.105 1.00 140.53 82 LYS A N 1
ATOM 664 C CA . LYS A 1 82 ? 174.529 162.020 168.418 1.00 117.33 82 LYS A CA 1
ATOM 665 C C . LYS A 1 82 ? 174.546 161.832 169.923 1.00 109.80 82 LYS A C 1
ATOM 666 O O . LYS A 1 82 ? 174.314 160.732 170.403 1.00 105.95 82 LYS A O 1
ATOM 672 N N . ASP A 1 83 ? 174.852 162.887 170.671 1.00 115.48 83 ASP A N 1
ATOM 673 C CA . ASP A 1 83 ? 175.021 162.782 172.103 1.00 97.05 83 ASP A CA 1
ATOM 674 C C . ASP A 1 83 ? 173.679 162.710 172.803 1.00 90.94 83 ASP A C 1
ATOM 675 O O . ASP A 1 83 ? 173.524 161.968 173.768 1.00 112.76 83 ASP A O 1
ATOM 680 N N . ARG A 1 84 ? 172.696 163.453 172.333 1.00 81.32 84 ARG A N 1
ATOM 681 C CA . ARG A 1 84 ? 171.350 163.346 172.892 1.00 83.39 84 ARG A CA 1
ATOM 682 C C . ARG A 1 84 ? 170.732 161.999 172.572 1.00 73.14 84 ARG A C 1
ATOM 683 O O . ARG A 1 84 ? 169.846 161.556 173.276 1.00 79.20 84 ARG A O 1
ATOM 691 N N . LEU A 1 85 ? 171.208 161.332 171.525 1.00 98.72 85 LEU A N 1
ATOM 692 C CA . LEU A 1 85 ? 170.735 160.003 171.145 1.00 80.44 85 LEU A CA 1
ATOM 693 C C . LEU A 1 85 ? 171.344 158.959 172.040 1.00 88.98 85 LEU A C 1
ATOM 694 O O . LEU A 1 85 ? 170.664 158.032 172.442 1.00 97.26 85 LEU A O 1
ATOM 699 N N . VAL A 1 86 ? 172.642 159.067 172.318 1.00 111.12 86 VAL A N 1
ATOM 700 C CA . VAL A 1 86 ? 173.287 158.208 173.292 1.00 109.74 86 VAL A CA 1
ATOM 701 C C . VAL A 1 86 ? 172.621 158.391 174.632 1.00 108.14 86 VAL A C 1
ATOM 702 O O . VAL A 1 86 ? 172.358 157.399 175.304 1.00 131.94 86 VAL A O 1
ATOM 706 N N . GLN A 1 87 ? 172.338 159.629 175.021 1.00 97.53 87 GLN A N 1
ATOM 707 C CA . GLN A 1 87 ? 171.615 159.899 176.262 1.00 86.53 87 GLN A CA 1
ATOM 708 C C . GLN A 1 87 ? 170.264 159.227 176.214 1.00 68.21 87 GLN A C 1
ATOM 709 O O . GLN A 1 87 ? 169.842 158.656 177.201 1.00 122.64 87 GLN A O 1
ATOM 715 N N . HIS A 1 88 ? 169.550 159.320 175.125 1.00 81.25 88 HIS A N 1
ATOM 716 C CA . HIS A 1 88 ? 168.229 158.729 175.009 1.00 84.57 88 HIS A CA 1
ATOM 717 C C . HIS A 1 88 ? 168.283 157.219 175.018 1.00 98.31 88 HIS A C 1
ATOM 718 O O . HIS A 1 88 ? 167.287 156.592 175.337 1.00 108.67 88 HIS A O 1
ATOM 725 N N . ALA A 1 89 ? 169.422 156.638 174.641 1.00 97.12 89 ALA A N 1
ATOM 726 C CA . ALA A 1 89 ? 169.596 155.189 174.527 1.00 83.30 89 ALA A CA 1
ATOM 727 C C . ALA A 1 89 ? 170.057 154.603 175.844 1.00 84.00 89 ALA A C 1
ATOM 728 O O . ALA A 1 89 ? 169.781 153.458 176.146 1.00 120.63 89 ALA A O 1
ATOM 730 N N . LEU A 1 90 ? 170.838 155.373 176.598 1.00 85.70 90 LEU A N 1
ATOM 731 C CA . LEU A 1 90 ? 170.996 155.146 178.020 1.00 83.61 90 LEU A CA 1
ATOM 732 C C . LEU A 1 90 ? 169.630 155.217 178.712 1.00 86.91 90 LEU A C 1
ATOM 733 O O . LEU A 1 90 ? 169.123 154.237 179.234 1.00 127.33 90 LEU A O 1
ATOM 738 N N .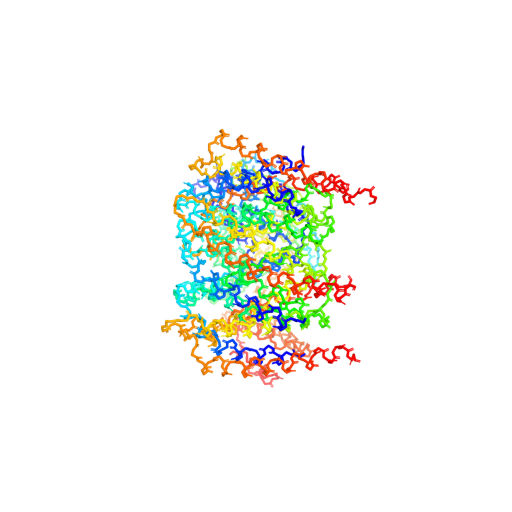 CYS A 1 91 ? 169.030 156.383 178.679 1.00 74.75 91 CYS A N 1
ATOM 739 C CA . CYS A 1 91 ? 167.866 156.712 179.463 1.00 83.54 91 CYS A CA 1
ATOM 740 C C . CYS A 1 91 ? 166.629 156.023 178.940 1.00 89.74 91 CYS A C 1
ATOM 741 O O . CYS A 1 91 ? 165.514 156.536 179.126 1.00 140.63 91 CYS A O 1
ATOM 744 N N . ASN A 1 92 ? 166.816 154.886 178.280 1.00 69.95 92 ASN A N 1
ATOM 745 C CA . ASN A 1 92 ? 165.712 154.034 177.875 1.00 97.40 92 ASN A CA 1
ATOM 746 C C . ASN A 1 92 ? 165.791 152.695 178.539 1.00 90.64 92 ASN A C 1
ATOM 747 O O . ASN A 1 92 ? 164.782 151.993 178.608 1.00 117.02 92 ASN A O 1
ATOM 752 N N . ILE A 1 93 ? 167.022 152.337 178.909 1.00 86.66 93 ILE A N 1
ATOM 753 C CA . ILE A 1 93 ? 167.351 151.190 179.718 1.00 110.69 93 ILE A CA 1
ATOM 754 C C . ILE A 1 93 ? 167.760 151.674 181.101 1.00 111.22 93 ILE A C 1
ATOM 755 O O . ILE A 1 93 ? 167.299 151.172 182.114 1.00 129.87 93 ILE A O 1
ATOM 760 N N . VAL A 1 94 ? 168.692 152.602 181.121 1.00 92.97 94 VAL A N 1
ATOM 761 C CA . VAL A 1 94 ? 169.200 153.130 182.358 1.00 76.22 94 VAL A CA 1
ATOM 762 C C . VAL A 1 94 ? 168.134 153.971 183.016 1.00 92.02 94 VAL A C 1
ATOM 763 O O . VAL A 1 94 ? 167.966 153.907 184.223 1.00 111.78 94 VAL A O 1
ATOM 767 N N . ALA A 1 95 ? 167.387 154.777 182.257 1.00 118.74 95 ALA A N 1
ATOM 768 C CA . ALA A 1 95 ? 166.348 155.558 182.915 1.00 97.38 95 ALA A CA 1
ATOM 769 C C . ALA A 1 95 ? 165.329 154.654 183.580 1.00 80.46 95 ALA A C 1
ATOM 770 O O . ALA A 1 95 ? 165.074 154.849 184.765 1.00 115.89 95 ALA A O 1
ATOM 772 N N . PRO A 1 96 ? 164.676 153.687 182.913 1.00 78.55 96 PRO A N 1
ATOM 773 C CA . PRO A 1 96 ? 163.708 152.867 183.619 1.00 103.21 96 PRO A CA 1
ATOM 774 C C . PRO A 1 96 ? 164.252 151.905 184.672 1.00 102.75 96 PRO A C 1
ATOM 775 O O . PRO A 1 96 ? 163.461 151.204 185.278 1.00 100.37 96 PRO A O 1
ATOM 779 N N . ILE A 1 97 ? 165.571 151.844 184.910 1.00 98.81 97 ILE A N 1
ATOM 780 C CA . ILE A 1 97 ? 166.045 151.114 186.080 1.00 99.56 97 ILE A CA 1
ATOM 781 C C . ILE A 1 97 ? 166.394 152.050 187.216 1.00 117.34 97 ILE A C 1
ATOM 782 O O . ILE A 1 97 ? 166.698 151.589 188.302 1.00 173.81 97 ILE A O 1
ATOM 787 N N . PHE A 1 98 ? 166.326 153.358 186.974 1.00 109.56 98 PHE A N 1
ATOM 788 C CA . PHE A 1 98 ? 166.394 154.352 188.033 1.00 85.45 98 PHE A CA 1
ATOM 789 C C . PHE A 1 98 ? 165.013 154.898 188.374 1.00 99.93 98 PHE A C 1
ATOM 790 O O . PHE A 1 98 ? 164.680 155.034 189.548 1.00 157.42 98 PHE A O 1
ATOM 798 N N . GLU A 1 99 ? 164.246 155.236 187.344 1.00 98.51 99 GLU A N 1
ATOM 799 C CA . GLU A 1 99 ? 162.914 155.770 187.502 1.00 106.99 99 GLU A CA 1
ATOM 800 C C . GLU A 1 99 ? 161.945 154.745 188.071 1.00 103.40 99 GLU A C 1
ATOM 801 O O . GLU A 1 99 ? 160.774 155.076 188.249 1.00 149.62 99 GLU A O 1
ATOM 807 N N . ALA A 1 100 ? 162.400 153.514 188.314 1.00 98.47 100 ALA A N 1
ATOM 808 C CA . ALA A 1 100 ? 161.607 152.495 188.975 1.00 112.18 100 ALA A CA 1
ATOM 809 C C . ALA A 1 100 ? 161.840 152.502 190.476 1.00 99.67 100 ALA A C 1
ATOM 810 O O . ALA A 1 100 ? 160.943 152.170 191.237 1.00 134.06 100 ALA A O 1
ATOM 812 N N . GLY A 1 101 ? 163.040 152.872 190.891 1.00 119.36 101 GLY A N 1
ATOM 813 C CA . GLY A 1 101 ? 163.344 153.071 192.290 1.00 119.73 101 GLY A CA 1
ATOM 814 C C . GLY A 1 101 ? 162.824 154.405 192.799 1.00 107.65 101 GLY A C 1
ATOM 815 O O . GLY A 1 101 ? 162.712 154.612 194.001 1.00 151.85 101 GLY A O 1
ATOM 816 N N . LEU A 1 102 ? 162.556 155.329 191.893 1.00 94.84 102 LEU A N 1
ATOM 817 C CA . LEU A 1 102 ? 162.007 156.609 192.298 1.00 106.59 102 LEU A CA 1
ATOM 818 C C . LEU A 1 102 ? 160.651 156.334 192.934 1.00 123.78 102 LEU A C 1
ATOM 819 O O . LEU A 1 102 ? 159.663 156.016 192.267 1.00 136.86 102 LEU A O 1
ATOM 824 N N . LEU A 1 103 ? 160.665 156.424 194.252 1.00 104.22 103 LEU A N 1
ATOM 825 C CA . LEU A 1 103 ? 159.457 156.448 195.043 1.00 87.57 103 LEU A CA 1
ATOM 826 C C . LEU A 1 103 ? 158.322 157.118 194.293 1.00 90.61 103 LEU A C 1
ATOM 827 O O . LEU A 1 103 ? 158.525 158.047 193.523 1.00 114.84 103 LEU A O 1
ATOM 832 N N . PRO A 1 104 ? 157.071 156.727 194.575 1.00 98.16 104 PRO A N 1
ATOM 833 C CA . PRO A 1 104 ? 155.932 157.167 193.784 1.00 99.75 104 PRO A CA 1
ATOM 834 C C . PRO A 1 104 ? 155.876 158.676 193.623 1.00 126.54 104 PRO A C 1
ATOM 835 O O . PRO A 1 104 ? 155.513 159.200 192.568 1.00 139.66 104 PRO A O 1
ATOM 839 N N . TYR A 1 105 ? 156.287 159.363 194.695 1.00 123.88 105 TYR A N 1
ATOM 840 C CA . TYR A 1 105 ? 155.968 160.761 194.909 1.00 109.72 105 TYR A CA 1
ATOM 841 C C . TYR A 1 105 ? 157.026 161.691 194.335 1.00 119.27 105 TYR A C 1
ATOM 842 O O . TYR A 1 105 ? 156.988 162.890 194.590 1.00 168.01 105 TYR A O 1
ATOM 851 N N . THR A 1 106 ? 157.932 161.121 193.545 1.00 115.11 106 THR A N 1
ATOM 852 C CA . THR A 1 106 ? 158.882 161.952 192.790 1.00 107.87 106 THR A CA 1
ATOM 853 C C . THR A 1 106 ? 158.150 162.164 191.491 1.00 113.37 106 THR A C 1
ATOM 854 O O . THR A 1 106 ? 157.854 161.161 190.861 1.00 165.73 106 THR A O 1
ATOM 858 N N . TYR A 1 107 ? 157.893 163.394 191.075 1.00 115.52 107 TYR A N 1
ATOM 859 C CA . TYR A 1 107 ? 156.998 163.594 189.951 1.00 108.48 107 TYR A CA 1
ATOM 860 C C . TYR A 1 107 ? 157.701 164.073 188.713 1.00 125.18 107 TYR A C 1
ATOM 861 O O . TYR A 1 107 ? 157.038 164.323 187.703 1.00 152.14 107 TYR A O 1
ATOM 870 N N . ALA A 1 108 ? 159.030 164.167 188.778 1.00 127.14 108 ALA A N 1
ATOM 871 C CA . ALA A 1 108 ? 159.782 164.746 187.680 1.00 130.56 108 ALA A CA 1
ATOM 872 C C . ALA A 1 108 ? 160.105 163.675 186.655 1.00 120.50 108 ALA A C 1
ATOM 873 O O . ALA A 1 108 ? 160.039 162.478 186.930 1.00 141.54 108 ALA A O 1
ATOM 875 N N . CYS A 1 109 ? 160.434 164.163 185.457 1.00 135.25 109 CYS A N 1
ATOM 876 C CA . CYS A 1 109 ? 160.908 163.373 184.335 1.00 177.05 109 CYS A CA 1
ATOM 877 C C . CYS A 1 109 ? 160.829 161.868 184.586 1.00 166.77 109 CYS A C 1
ATOM 878 O O . CYS A 1 109 ? 161.848 161.179 184.546 1.00 166.05 109 CYS A O 1
ATOM 881 N N . ARG A 1 110 ? 159.629 161.363 184.873 1.00 144.57 110 ARG A N 1
ATOM 882 C CA . ARG A 1 110 ? 159.387 159.939 184.782 1.00 156.55 110 ARG A CA 1
ATOM 883 C C . ARG A 1 110 ? 158.027 159.786 184.136 1.00 178.86 110 ARG A C 1
ATOM 884 O O . ARG A 1 110 ? 157.102 160.531 184.453 1.00 148.15 110 ARG A O 1
ATOM 892 N N . PRO A 1 111 ? 157.901 158.880 183.150 1.00 213.84 111 PRO A N 1
ATOM 893 C CA . PRO A 1 111 ? 156.618 158.649 182.492 1.00 213.99 111 PRO A CA 1
ATOM 894 C C . PRO A 1 111 ? 155.462 158.454 183.472 1.00 229.47 111 PRO A C 1
ATOM 895 O O . PRO A 1 111 ? 155.609 157.801 184.509 1.00 248.72 111 PRO A O 1
ATOM 899 N N . ASP A 1 112 ? 154.317 159.066 183.129 1.00 243.60 112 ASP A N 1
ATOM 900 C CA . ASP A 1 112 ? 153.034 158.865 183.800 1.00 249.40 112 ASP A CA 1
ATOM 901 C C . ASP A 1 112 ? 153.001 159.521 185.179 1.00 202.43 112 ASP A C 1
ATOM 902 O O . ASP A 1 112 ? 152.135 159.234 186.003 1.00 194.39 112 ASP A O 1
ATOM 907 N N . LYS A 1 113 ? 153.975 160.393 185.412 1.00 184.23 113 LYS A N 1
ATOM 908 C CA . LYS A 1 113 ? 154.017 161.275 186.555 1.00 165.23 113 LYS A CA 1
ATOM 909 C C . LYS A 1 113 ? 154.465 162.585 185.968 1.00 173.06 113 LYS A C 1
ATOM 910 O O . LYS A 1 113 ? 155.379 162.632 185.159 1.00 219.73 113 LYS A O 1
ATOM 916 N N . GLY A 1 114 ? 153.814 163.658 186.299 1.00 167.57 114 GLY A N 1
ATOM 917 C CA . GLY A 1 114 ? 154.360 164.830 185.681 1.00 187.44 114 GLY A CA 1
ATOM 918 C C . GLY A 1 114 ? 154.293 166.028 186.592 1.00 188.22 114 GLY A C 1
ATOM 919 O O . GLY A 1 114 ? 154.187 165.924 187.810 1.00 189.69 114 GLY A O 1
ATOM 920 N N . THR A 1 115 ? 154.382 167.187 185.961 1.00 193.49 115 THR A N 1
ATOM 921 C CA . THR A 1 115 ? 153.941 168.389 186.609 1.00 194.36 115 THR A CA 1
ATOM 922 C C . THR A 1 115 ? 152.514 168.216 187.112 1.00 186.89 115 THR A C 1
ATOM 923 O O . THR A 1 115 ? 152.201 168.528 188.256 1.00 178.08 115 THR A O 1
ATOM 927 N N . HIS A 1 116 ? 151.660 167.645 186.280 1.00 200.23 116 HIS A N 1
ATOM 928 C CA . HIS A 1 116 ? 150.240 167.677 186.562 1.00 239.61 116 HIS A CA 1
ATOM 929 C C . HIS A 1 116 ? 149.775 166.506 187.415 1.00 222.85 116 HIS A C 1
ATOM 930 O O . HIS A 1 116 ? 148.801 166.656 188.147 1.00 238.90 116 HIS A O 1
ATOM 937 N N . ALA A 1 117 ? 150.440 165.354 187.328 1.00 203.94 117 ALA A N 1
ATOM 938 C CA . ALA A 1 117 ? 150.176 164.256 188.248 1.00 198.66 117 ALA A CA 1
ATOM 939 C C . ALA A 1 117 ? 150.771 164.539 189.624 1.00 179.28 117 ALA A C 1
ATOM 940 O O . ALA A 1 117 ? 150.372 163.923 190.611 1.00 164.25 117 ALA A O 1
ATOM 942 N N . GLY A 1 118 ? 151.747 165.449 189.682 1.00 187.48 118 GLY A N 1
ATOM 943 C CA . GLY A 1 118 ? 152.287 165.889 190.955 1.00 182.25 118 GLY A CA 1
ATOM 944 C C . GLY A 1 118 ? 151.358 166.850 191.683 1.00 191.06 118 GLY A C 1
ATOM 945 O O . GLY A 1 118 ? 151.039 166.634 192.854 1.00 180.14 118 GLY A O 1
ATOM 946 N N . VAL A 1 119 ? 150.911 167.908 191.002 1.00 182.98 119 VAL A N 1
ATOM 947 C CA . VAL A 1 119 ? 150.019 168.848 191.665 1.00 162.95 119 VAL A CA 1
ATOM 948 C C . VAL A 1 119 ? 148.772 168.098 192.110 1.00 143.40 119 VAL A C 1
ATOM 949 O O . VAL A 1 119 ? 148.250 168.334 193.199 1.00 149.30 119 VAL A O 1
ATOM 953 N N . CYS A 1 120 ? 148.324 167.140 191.298 1.00 146.71 120 CYS A N 1
ATOM 954 C CA . CYS A 1 120 ? 147.180 166.326 191.671 1.00 185.24 120 CYS A CA 1
ATOM 955 C C . CYS A 1 120 ? 147.516 165.424 192.856 1.00 172.09 120 CYS A C 1
ATOM 956 O O . CYS A 1 120 ? 146.746 165.347 193.809 1.00 223.31 120 CYS A O 1
ATOM 959 N N . HIS A 1 121 ? 148.661 164.745 192.840 1.00 169.32 121 HIS A N 1
ATOM 960 C CA . HIS A 1 121 ? 149.063 164.005 194.024 1.00 191.47 121 HIS A CA 1
ATOM 961 C C . HIS A 1 121 ? 149.039 164.882 195.268 1.00 184.19 121 HIS A C 1
ATOM 962 O O . HIS A 1 121 ? 148.579 164.445 196.323 1.00 186.99 121 HIS A O 1
ATOM 969 N N . VAL A 1 122 ? 149.563 166.100 195.161 1.00 173.88 122 VAL A N 1
ATOM 970 C CA . VAL A 1 122 ? 149.647 166.943 196.337 1.00 191.79 122 VAL A CA 1
ATOM 971 C C . VAL A 1 122 ? 148.254 167.323 196.825 1.00 208.92 122 VAL A C 1
ATOM 972 O O . VAL A 1 122 ? 147.921 167.123 197.992 1.00 205.00 122 VAL A O 1
ATOM 976 N N . GLN A 1 123 ? 147.452 167.912 195.944 1.00 185.28 123 GLN A N 1
ATOM 977 C CA . GLN A 1 123 ? 146.069 168.211 196.269 1.00 172.21 123 GLN A CA 1
ATOM 978 C C . GLN A 1 123 ? 145.401 166.973 196.878 1.00 184.11 123 GLN A C 1
ATOM 979 O O . GLN A 1 123 ? 144.808 167.044 197.965 1.00 198.88 123 GLN A O 1
ATOM 985 N N . ALA A 1 124 ? 145.482 165.846 196.167 1.00 157.29 124 ALA A N 1
ATOM 986 C CA . ALA A 1 124 ? 144.905 164.597 196.642 1.00 181.65 124 ALA A CA 1
ATOM 987 C C . ALA A 1 124 ? 145.385 164.279 198.054 1.00 182.78 124 ALA A C 1
ATOM 988 O O . ALA A 1 124 ? 144.592 164.067 198.971 1.00 192.77 124 ALA A O 1
ATOM 990 N N . GLU A 1 125 ? 146.703 164.219 198.213 1.00 187.85 125 GLU A N 1
ATOM 991 C CA . GLU A 1 125 ? 147.264 163.806 199.484 1.00 218.92 125 GLU A CA 1
ATOM 992 C C . GLU A 1 125 ? 147.010 164.865 200.557 1.00 227.20 125 GLU A C 1
ATOM 993 O O . GLU A 1 125 ? 147.275 164.603 201.730 1.00 246.67 125 GLU A O 1
ATOM 999 N N . LEU A 1 126 ? 146.740 166.075 200.075 1.00 213.30 126 LEU A N 1
ATOM 1000 C CA . LEU A 1 126 ? 146.418 167.189 200.981 1.00 225.39 126 LEU A CA 1
ATOM 1001 C C . LEU A 1 126 ? 144.940 167.013 201.295 1.00 225.75 126 LEU A C 1
ATOM 1002 O O . LEU A 1 126 ? 144.565 167.153 202.470 1.00 226.37 126 LEU A O 1
ATOM 1007 N N . ARG A 1 127 ? 144.147 166.699 200.268 1.00 204.37 127 ARG A N 1
ATOM 1008 C CA . ARG A 1 127 ? 142.711 166.409 200.469 1.00 206.82 127 ARG A CA 1
ATOM 1009 C C . ARG A 1 127 ? 142.588 165.323 201.536 1.00 201.77 127 ARG A C 1
A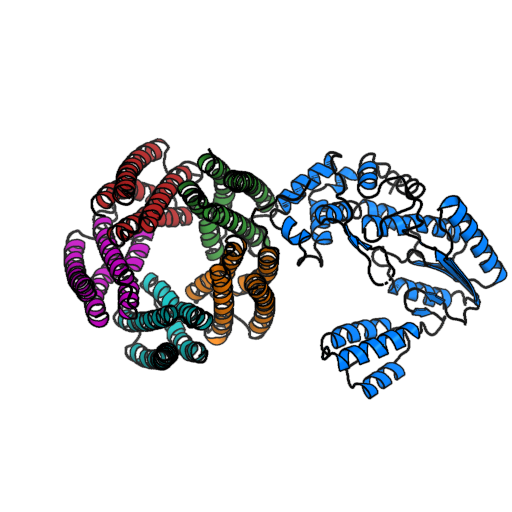TOM 1010 O O . ARG A 1 127 ? 142.163 165.641 202.654 1.00 215.39 127 ARG A O 1
ATOM 1018 N N . ARG A 1 128 ? 142.953 164.086 201.205 1.00 203.32 128 ARG A N 1
ATOM 1019 C CA . ARG A 1 128 ? 142.941 163.036 202.254 1.00 227.52 128 ARG A CA 1
ATOM 1020 C C . ARG A 1 128 ? 144.021 163.382 203.274 1.00 205.34 128 ARG A C 1
ATOM 1021 O O . ARG A 1 128 ? 144.658 164.434 203.101 1.00 169.31 128 ARG A O 1
ATOM 1029 N N . THR A 1 129 ? 144.240 162.515 204.265 1.00 215.45 129 THR A N 1
ATOM 1030 C CA . THR A 1 129 ? 145.175 162.871 205.333 1.00 241.88 129 THR A CA 1
ATOM 1031 C C . THR A 1 129 ? 144.687 164.121 206.081 1.00 253.59 129 THR A C 1
ATOM 1032 O O . THR A 1 129 ? 145.048 164.324 207.243 1.00 241.78 129 THR A O 1
ATOM 1036 N N . ARG A 1 130 ? 143.837 164.938 205.437 1.00 264.00 130 ARG A N 1
ATOM 1037 C CA . ARG A 1 130 ? 143.350 166.180 206.025 1.00 280.75 130 ARG A CA 1
ATOM 1038 C C . ARG A 1 130 ? 144.536 166.968 206.575 1.00 267.90 130 ARG A C 1
ATOM 1039 O O . ARG A 1 130 ? 144.545 167.382 207.735 1.00 285.39 130 ARG A O 1
ATOM 1047 N N . ALA A 1 131 ? 145.543 167.156 205.720 1.00 238.27 131 ALA A N 1
ATOM 1048 C CA . ALA A 1 131 ? 146.795 167.746 206.151 1.00 231.14 131 ALA A CA 1
ATOM 1049 C C . ALA A 1 131 ? 146.542 169.121 206.760 1.00 224.32 131 ALA A C 1
ATOM 1050 O O . ALA A 1 131 ? 145.844 169.947 206.176 1.00 228.93 131 ALA A O 1
ATOM 1052 N N . THR A 1 132 ? 147.114 169.358 207.942 1.00 225.76 132 THR A N 1
ATOM 1053 C CA . THR A 1 132 ? 146.998 170.665 208.572 1.00 230.65 132 THR A CA 1
ATOM 1054 C C . THR A 1 132 ? 148.147 171.577 208.161 1.00 184.94 132 THR A C 1
ATOM 1055 O O . THR A 1 132 ? 147.991 172.796 208.151 1.00 194.27 132 THR A O 1
ATOM 1059 N N . HIS A 1 133 ? 149.291 170.970 207.828 1.00 167.22 133 HIS A N 1
ATOM 1060 C CA . HIS A 1 133 ? 150.521 171.708 207.597 1.00 173.13 133 HIS A CA 1
ATOM 1061 C C . HIS A 1 133 ? 151.296 171.078 206.453 1.00 177.13 133 HIS A C 1
ATOM 1062 O O . HIS A 1 133 ? 150.913 170.037 205.905 1.00 231.58 133 HIS A O 1
ATOM 1069 N N . PHE A 1 134 ? 152.410 171.717 206.113 1.00 137.76 134 PHE A N 1
ATOM 1070 C CA . PHE A 1 134 ? 153.204 171.216 205.014 1.00 124.10 134 PHE A CA 1
ATOM 1071 C C . PHE A 1 134 ? 154.553 171.895 204.994 1.00 102.03 134 PHE A C 1
ATOM 1072 O O . PHE A 1 134 ? 154.674 173.086 205.287 1.00 166.18 134 PHE A O 1
ATOM 1080 N N . LEU A 1 135 ? 155.559 171.090 204.657 1.00 112.19 135 LEU A N 1
ATOM 1081 C CA . LEU A 1 135 ? 156.915 171.546 204.422 1.00 120.52 135 LEU A CA 1
ATOM 1082 C C . LEU A 1 135 ? 157.161 171.568 202.929 1.00 102.60 135 LEU A C 1
ATOM 1083 O O . LEU A 1 135 ? 157.038 170.554 202.270 1.00 171.48 135 LEU A O 1
ATOM 1088 N N . LYS A 1 136 ? 157.473 172.734 202.389 1.00 101.97 136 LYS A N 1
ATOM 1089 C CA . LYS A 1 136 ? 157.916 172.844 201.016 1.00 108.11 136 LYS A CA 1
ATOM 1090 C C . LYS A 1 136 ? 159.377 173.255 201.057 1.00 99.76 136 LYS A C 1
ATOM 1091 O O . LYS A 1 136 ? 159.753 174.172 201.786 1.00 196.79 136 LYS A O 1
ATOM 1097 N N . SER A 1 137 ? 160.199 172.559 200.304 1.00 90.06 137 SER A N 1
ATOM 1098 C CA . SER A 1 137 ? 161.610 172.847 200.238 1.00 113.52 137 SER A CA 1
ATOM 1099 C C . SER A 1 137 ? 162.023 172.858 198.771 1.00 100.88 137 SER A C 1
ATOM 1100 O O . SER A 1 137 ? 161.221 172.632 197.878 1.00 116.25 137 SER A O 1
ATOM 1103 N N . ASP A 1 138 ? 163.296 173.130 198.546 1.00 94.38 138 ASP A N 1
ATOM 1104 C CA . ASP A 1 138 ? 163.768 173.401 197.207 1.00 127.91 138 ASP A CA 1
ATOM 1105 C C . ASP A 1 138 ? 165.288 173.403 197.280 1.00 135.81 138 ASP A C 1
ATOM 1106 O O . ASP A 1 138 ? 165.857 173.838 198.274 1.00 170.44 138 ASP A O 1
ATOM 1111 N N . PHE A 1 139 ? 165.939 172.894 196.239 1.00 106.59 139 PHE A N 1
ATOM 1112 C CA . PHE A 1 139 ? 167.379 172.790 196.280 1.00 134.99 139 PHE A CA 1
ATOM 1113 C C . PHE A 1 139 ? 168.014 173.946 195.517 1.00 138.82 139 PHE A C 1
ATOM 1114 O O . PHE A 1 139 ? 167.638 174.237 194.390 1.00 115.31 139 PHE A O 1
ATOM 1122 N N . SER A 1 140 ? 168.997 174.573 196.177 1.00 175.68 140 SER A N 1
ATOM 1123 C CA . SER A 1 140 ? 169.570 175.862 195.822 1.00 189.27 140 SER A CA 1
ATOM 1124 C C . SER A 1 140 ? 169.775 175.992 194.322 1.00 186.80 140 SER A C 1
ATOM 1125 O O . SER A 1 140 ? 169.021 176.666 193.616 1.00 211.78 140 SER A O 1
ATOM 1128 N N . LYS A 1 141 ? 170.885 175.410 193.886 1.00 173.43 141 LYS A N 1
ATOM 1129 C CA . LYS A 1 141 ? 171.229 175.343 192.489 1.00 195.24 141 LYS A CA 1
ATOM 1130 C C . LYS A 1 141 ? 171.414 173.861 192.285 1.00 161.88 141 LYS A C 1
ATOM 1131 O O . LYS A 1 141 ? 172.522 173.369 192.428 1.00 183.96 141 LYS A O 1
ATOM 1137 N N . PHE A 1 142 ? 170.321 173.151 192.019 1.00 145.00 142 PHE A N 1
ATOM 1138 C CA . PHE A 1 142 ? 170.295 171.694 192.111 1.00 129.91 142 PHE A CA 1
ATOM 1139 C C . PHE A 1 142 ? 171.187 170.979 191.096 1.00 122.10 142 PHE A C 1
ATOM 1140 O O . PHE A 1 142 ? 172.242 170.450 191.431 1.00 165.22 142 PHE A O 1
ATOM 1148 N N . PHE A 1 143 ? 170.718 170.901 189.859 1.00 96.27 143 PHE A N 1
ATOM 1149 C CA . PHE A 1 143 ? 171.575 170.455 188.780 1.00 118.10 143 PHE A CA 1
ATOM 1150 C C . PHE A 1 143 ? 172.921 171.144 188.959 1.00 132.80 143 PHE A C 1
ATOM 1151 O O . PHE A 1 143 ? 173.946 170.483 188.931 1.00 141.98 143 PHE A O 1
ATOM 1159 N N . PRO A 1 144 ? 172.982 172.450 189.268 1.00 133.64 144 PRO A N 1
ATOM 1160 C CA . PRO A 1 144 ? 174.277 173.014 189.603 1.00 142.52 144 PRO A CA 1
ATOM 1161 C C . PRO A 1 144 ? 174.824 172.691 190.990 1.00 141.20 144 PRO A C 1
ATOM 1162 O O . PRO A 1 144 ? 175.891 173.205 191.331 1.00 206.13 144 PRO A O 1
ATOM 1166 N N . SER A 1 145 ? 174.130 171.908 191.832 1.00 122.61 145 SER A N 1
ATOM 1167 C CA . SER A 1 145 ? 174.730 171.479 193.087 1.00 144.45 145 SER A CA 1
ATOM 1168 C C . SER A 1 145 ? 174.677 169.968 193.276 1.00 130.54 145 SER A C 1
ATOM 1169 O O . SER A 1 145 ? 175.053 169.482 194.338 1.00 183.79 145 SER A O 1
ATOM 1172 N N . ILE A 1 146 ? 174.217 169.215 192.280 1.00 122.30 146 ILE A N 1
ATOM 1173 C CA . ILE A 1 146 ? 174.209 167.762 192.346 1.00 124.55 146 ILE A CA 1
ATOM 1174 C C . ILE A 1 146 ? 175.633 167.234 192.269 1.00 126.45 146 ILE A C 1
ATOM 1175 O O . ILE A 1 146 ? 176.385 167.584 191.359 1.00 112.11 146 ILE A O 1
ATOM 1180 N N . ASP A 1 147 ? 175.987 166.355 193.216 1.00 134.02 147 ASP A N 1
ATOM 1181 C CA . ASP A 1 147 ? 177.377 166.012 193.485 1.00 154.69 147 ASP A CA 1
ATOM 1182 C C . ASP A 1 147 ? 178.147 165.534 192.255 1.00 147.75 147 ASP A C 1
ATOM 1183 O O . ASP A 1 147 ? 179.364 165.693 192.198 1.00 161.58 147 ASP A O 1
ATOM 1188 N N . ARG A 1 148 ? 177.466 164.880 191.313 1.00 133.95 148 ARG A N 1
ATOM 1189 C CA . ARG A 1 148 ? 178.128 164.182 190.223 1.00 132.08 148 ARG A CA 1
ATOM 1190 C C . ARG A 1 148 ? 179.262 163.314 190.771 1.00 139.64 148 ARG A C 1
ATOM 1191 O O . ARG A 1 148 ? 180.417 163.403 190.305 1.00 173.86 148 ARG A O 1
ATOM 1199 N N . ALA A 1 149 ? 178.928 162.473 191.769 1.00 115.58 149 ALA A N 1
ATOM 1200 C CA . ALA A 1 149 ? 179.960 161.777 192.531 1.00 145.42 149 ALA A CA 1
ATOM 1201 C C . ALA A 1 149 ? 179.362 160.952 193.667 1.00 145.72 149 ALA A C 1
ATOM 1202 O O . ALA A 1 149 ? 179.846 159.855 193.950 1.00 135.45 149 ALA A O 1
ATOM 1204 N N . ALA A 1 150 ? 178.408 161.559 194.388 1.00 130.79 150 ALA A N 1
ATOM 1205 C CA . ALA A 1 150 ? 177.454 160.807 195.188 1.00 139.82 150 ALA A CA 1
ATOM 1206 C C . ALA A 1 150 ? 176.181 160.557 194.391 1.00 117.46 150 ALA A C 1
ATOM 1207 O O . ALA A 1 150 ? 175.285 159.817 194.823 1.00 114.65 150 ALA A O 1
ATOM 1209 N N . LEU A 1 151 ? 176.075 161.217 193.233 1.00 142.06 151 LEU A N 1
ATOM 1210 C CA . LEU A 1 151 ? 175.156 160.752 192.206 1.00 118.72 151 LEU A CA 1
ATOM 1211 C C . LEU A 1 151 ? 175.603 159.397 191.690 1.00 115.80 151 LEU A C 1
ATOM 1212 O O . LEU A 1 151 ? 174.823 158.445 191.726 1.00 113.61 151 LEU A O 1
ATOM 1217 N N . TYR A 1 152 ? 176.855 159.302 191.227 1.00 124.36 152 TYR A N 1
ATOM 1218 C CA . TYR A 1 152 ? 177.484 158.033 190.867 1.00 120.01 152 TYR A CA 1
ATOM 1219 C C . TYR A 1 152 ? 177.847 157.181 192.076 1.00 149.57 152 TYR A C 1
ATOM 1220 O O . TYR A 1 152 ? 178.925 156.595 192.134 1.00 188.88 152 TYR A O 1
ATOM 1229 N N . ALA A 1 153 ? 177.002 157.163 193.088 1.00 123.82 153 ALA A N 1
ATOM 1230 C CA . ALA A 1 153 ? 177.037 156.104 194.059 1.00 125.07 153 ALA A CA 1
ATOM 1231 C C . ALA A 1 153 ? 175.622 155.578 194.168 1.00 146.52 153 ALA A C 1
ATOM 1232 O O . ALA A 1 153 ? 175.377 154.667 194.945 1.00 196.21 153 ALA A O 1
ATOM 1234 N N . MET A 1 154 ? 174.721 156.201 193.391 1.00 133.21 154 MET A N 1
ATOM 1235 C CA . MET A 1 154 ? 173.340 155.792 193.161 1.00 120.19 154 MET A CA 1
ATOM 1236 C C . MET A 1 154 ? 173.156 155.307 191.725 1.00 119.28 154 MET A C 1
ATOM 1237 O O . MET A 1 154 ? 172.353 154.428 191.485 1.00 184.21 154 MET A O 1
ATOM 1242 N N . ILE A 1 155 ? 173.867 155.907 190.754 1.00 124.78 155 ILE A N 1
ATOM 1243 C CA . ILE A 1 155 ? 173.908 155.455 189.364 1.00 96.42 155 ILE A CA 1
ATOM 1244 C C . ILE A 1 155 ? 174.774 154.218 189.298 1.00 96.85 155 ILE A C 1
ATOM 1245 O O . ILE A 1 155 ? 175.085 153.730 188.216 1.00 98.31 155 ILE A O 1
ATOM 1250 N N . ASP A 1 156 ? 175.158 153.728 190.475 1.00 94.18 156 ASP A N 1
ATOM 1251 C CA . ASP A 1 156 ? 176.192 152.713 190.550 1.00 98.70 156 ASP A CA 1
ATOM 1252 C C . ASP A 1 156 ? 175.869 151.631 191.575 1.00 119.28 156 ASP A C 1
ATOM 1253 O O . ASP A 1 156 ? 176.646 150.696 191.716 1.00 139.70 156 ASP A O 1
ATOM 1258 N N . LYS A 1 157 ? 174.822 151.830 192.382 1.00 119.51 157 LYS A N 1
ATOM 1259 C CA . LYS A 1 157 ? 174.155 150.804 193.152 1.00 130.81 157 LYS A CA 1
ATOM 1260 C C . LYS A 1 157 ? 173.037 150.203 192.321 1.00 133.28 157 LYS A C 1
ATOM 1261 O O . LYS A 1 157 ? 172.259 149.380 192.839 1.00 173.94 157 LYS A O 1
ATOM 1267 N N . LYS A 1 158 ? 172.938 150.720 191.081 1.00 87.92 158 LYS A N 1
ATOM 1268 C CA . LYS A 1 158 ? 171.842 150.266 190.193 1.00 108.61 158 LYS A CA 1
ATOM 1269 C C . LYS A 1 158 ? 172.291 150.090 188.755 1.00 91.04 158 LYS A C 1
ATOM 1270 O O . LYS A 1 158 ? 171.425 149.816 187.947 1.00 146.55 158 LYS A O 1
ATOM 1276 N N . ILE A 1 159 ? 173.556 150.265 188.416 1.00 89.34 159 ILE A N 1
ATOM 1277 C CA . ILE A 1 159 ? 173.903 150.049 186.981 1.00 95.71 159 ILE A CA 1
ATOM 1278 C C . ILE A 1 159 ? 174.796 148.819 186.936 1.00 122.43 159 ILE A C 1
ATOM 1279 O O . ILE A 1 159 ? 174.657 148.099 185.981 1.00 194.95 159 ILE A O 1
ATOM 1284 N N . HIS A 1 160 ? 175.636 148.573 187.929 1.00 100.38 160 HIS A N 1
ATOM 1285 C CA . HIS A 1 160 ? 176.389 147.290 188.015 1.00 138.83 160 HIS A CA 1
ATOM 1286 C C . HIS A 1 160 ? 177.104 146.850 186.716 1.00 143.14 160 HIS A C 1
ATOM 1287 O O . HIS A 1 160 ? 178.112 146.140 186.844 1.00 161.37 160 HIS A O 1
ATOM 1294 N N . CYS A 1 161 ? 176.657 147.238 185.526 1.00 142.56 161 CYS A N 1
ATOM 1295 C CA . CYS A 1 161 ? 177.177 146.862 184.221 1.00 163.94 161 CYS A CA 1
ATOM 1296 C C . CYS A 1 161 ? 178.344 147.758 183.892 1.00 124.63 161 CYS A C 1
ATOM 1297 O O . CYS A 1 161 ? 178.134 148.917 183.620 1.00 117.81 161 CYS A O 1
ATOM 1300 N N . ALA A 1 162 ? 179.558 147.222 183.938 1.00 129.37 162 ALA A N 1
ATOM 1301 C CA . ALA A 1 162 ? 180.732 148.072 183.905 1.00 164.32 162 ALA A CA 1
ATOM 1302 C C . ALA A 1 162 ? 181.060 148.485 182.474 1.00 149.34 162 ALA A C 1
ATOM 1303 O O . ALA A 1 162 ? 182.091 148.077 181.946 1.00 195.62 162 ALA A O 1
ATOM 1305 N N . ALA A 1 163 ? 180.162 149.281 181.871 1.00 122.04 163 ALA A N 1
ATOM 1306 C CA . ALA A 1 163 ? 180.239 149.780 180.493 1.00 125.57 163 ALA A CA 1
ATOM 1307 C C . ALA A 1 163 ? 179.043 150.625 180.141 1.00 116.97 163 ALA A C 1
ATOM 1308 O O . ALA A 1 163 ? 179.108 151.445 179.252 1.00 121.37 163 ALA A O 1
ATOM 1310 N N . THR A 1 164 ? 177.897 150.233 180.657 1.00 116.71 164 THR A N 1
ATOM 1311 C CA . THR A 1 164 ? 176.864 151.209 180.907 1.00 87.16 164 THR A CA 1
ATOM 1312 C C . THR A 1 164 ? 177.382 152.234 181.882 1.00 81.04 164 THR A C 1
ATOM 1313 O O . THR A 1 164 ? 177.323 153.425 181.625 1.00 149.90 164 THR A O 1
ATOM 1317 N N . ARG A 1 165 ? 178.022 151.787 182.948 1.00 95.34 165 ARG A N 1
ATOM 1318 C CA . ARG A 1 165 ? 178.620 152.687 183.920 1.00 100.74 165 ARG A CA 1
ATOM 1319 C C . ARG A 1 165 ? 179.641 153.607 183.266 1.00 126.40 165 ARG A C 1
ATOM 1320 O O . ARG A 1 165 ? 179.739 154.768 183.652 1.00 105.67 165 ARG A O 1
ATOM 1328 N N . ARG A 1 166 ? 180.375 153.124 182.260 1.00 117.23 166 ARG A N 1
ATOM 1329 C CA . ARG A 1 166 ? 181.392 153.940 181.638 1.00 124.54 166 ARG A CA 1
ATOM 1330 C C . ARG A 1 166 ? 180.800 154.809 180.546 1.00 122.90 166 ARG A C 1
ATOM 1331 O O . ARG A 1 166 ? 181.410 155.812 180.171 1.00 179.85 166 ARG A O 1
ATOM 1339 N N . LEU A 1 167 ? 179.643 154.421 180.017 1.00 113.08 167 LEU A N 1
ATOM 1340 C CA . LEU A 1 167 ? 178.840 155.254 179.119 1.00 123.10 167 LEU A CA 1
ATOM 1341 C C . LEU A 1 167 ? 178.092 156.319 179.896 1.00 109.88 167 LEU A C 1
ATOM 1342 O O . LEU A 1 167 ? 177.959 157.446 179.416 1.00 168.52 167 LEU A O 1
ATOM 1347 N N . LEU A 1 168 ? 177.565 155.977 181.066 1.00 98.37 168 LEU A N 1
ATOM 1348 C CA . LEU A 1 168 ? 176.970 156.980 181.938 1.00 96.48 168 LEU A CA 1
ATOM 1349 C C . LEU A 1 168 ? 178.030 158.019 182.309 1.00 135.73 168 LEU A C 1
ATOM 1350 O O . LEU A 1 168 ? 177.741 159.203 182.331 1.00 160.39 168 LEU A O 1
ATOM 1355 N N . ARG A 1 169 ? 179.264 157.585 182.550 1.00 105.83 169 ARG A N 1
ATOM 1356 C CA . ARG A 1 169 ? 180.353 158.447 182.947 1.00 107.27 169 ARG A CA 1
ATOM 1357 C C . ARG A 1 169 ? 180.982 159.219 181.796 1.00 134.88 169 ARG A C 1
ATOM 1358 O O . ARG A 1 169 ? 181.755 160.143 182.041 1.00 184.53 169 ARG A O 1
ATOM 1366 N N . VAL A 1 170 ? 180.696 158.845 180.550 1.00 128.53 170 VAL A N 1
ATOM 1367 C CA . VAL A 1 170 ? 181.050 159.705 179.433 1.00 120.77 170 VAL A CA 1
ATOM 1368 C C . VAL A 1 170 ? 179.989 160.781 179.271 1.00 113.27 170 VAL A C 1
ATOM 1369 O O . VAL A 1 170 ? 180.286 161.969 179.156 1.00 133.85 170 VAL A O 1
ATOM 1373 N N . VAL A 1 171 ? 178.733 160.347 179.262 1.00 100.00 171 VAL A N 1
ATOM 1374 C CA . VAL A 1 171 ? 177.603 161.218 179.043 1.00 114.30 171 VAL A CA 1
ATOM 1375 C C . VAL A 1 171 ? 177.433 162.196 180.202 1.00 113.06 171 VAL A C 1
ATOM 1376 O O . VAL A 1 171 ? 176.837 163.262 180.039 1.00 155.78 171 VAL A O 1
ATOM 1380 N N . LEU A 1 172 ? 178.039 161.860 181.342 1.00 120.67 172 LEU A N 1
ATOM 1381 C CA . LEU A 1 172 ? 178.033 162.675 182.550 1.00 134.56 172 LEU A CA 1
ATOM 1382 C C . LEU A 1 172 ? 179.243 162.310 183.402 1.00 132.18 172 LEU A C 1
ATOM 1383 O O . LEU A 1 172 ? 179.224 161.297 184.090 1.00 133.38 172 LEU A O 1
ATOM 1388 N N . PRO A 1 173 ? 180.336 163.086 183.364 1.00 143.90 173 PRO A N 1
ATOM 1389 C CA . PRO A 1 173 ? 181.526 162.710 184.121 1.00 152.95 173 PRO A CA 1
ATOM 1390 C C . PRO A 1 173 ? 181.230 162.550 185.608 1.00 183.62 173 PRO A C 1
ATOM 1391 O O . PRO A 1 173 ? 180.285 163.152 186.140 1.00 193.96 173 PRO A O 1
ATOM 1395 N N . ASP A 1 174 ? 182.067 161.729 186.264 1.00 169.29 174 ASP A N 1
ATOM 1396 C CA . ASP A 1 174 ? 181.906 161.345 187.665 1.00 164.29 174 ASP A CA 1
ATOM 1397 C C . ASP A 1 174 ? 182.664 162.277 188.619 1.00 176.64 174 ASP A C 1
ATOM 1398 O O . ASP A 1 174 ? 183.077 161.874 189.705 1.00 180.18 174 ASP A O 1
ATOM 1403 N N . GLU A 1 175 ? 182.858 163.535 188.221 1.00 195.13 175 GLU A N 1
ATOM 1404 C CA . GLU A 1 175 ? 183.681 164.452 188.985 1.00 221.78 175 GLU A CA 1
ATOM 1405 C C . GLU A 1 175 ? 183.172 165.862 188.735 1.00 222.41 175 GLU A C 1
ATOM 1406 O O . GLU A 1 175 ? 182.937 166.248 187.595 1.00 215.28 175 GLU A O 1
ATOM 1412 N N . GLY A 1 176 ? 183.040 166.621 189.817 1.00 230.31 176 GLY A N 1
ATOM 1413 C CA . GLY A 1 176 ? 182.532 167.968 189.729 1.00 220.61 176 GLY A CA 1
ATOM 1414 C C . GLY A 1 176 ? 181.387 168.127 190.711 1.00 207.95 176 GLY A C 1
ATOM 1415 O O . GLY A 1 176 ? 181.246 167.375 191.663 1.00 204.07 176 GLY A O 1
ATOM 1416 N N . VAL A 1 177 ? 180.641 169.186 190.518 1.00 203.18 177 VAL A N 1
ATOM 1417 C CA . VAL A 1 177 ? 179.387 169.373 191.197 1.00 219.25 177 VAL A CA 1
ATOM 1418 C C . VAL A 1 177 ? 178.615 170.087 190.134 1.00 214.05 177 VAL A C 1
ATOM 1419 O O . VAL A 1 177 ? 178.326 171.264 190.253 1.00 240.01 177 VAL A O 1
ATOM 1423 N N . GLY A 1 178 ? 178.450 169.405 189.014 1.00 170.41 178 GLY A N 1
ATOM 1424 C CA . GLY A 1 178 ? 177.722 170.038 187.956 1.00 172.26 178 GLY A CA 1
ATOM 1425 C C . GLY A 1 178 ? 177.194 168.940 187.087 1.00 138.93 178 GLY A C 1
ATOM 1426 O O . GLY A 1 178 ? 177.842 168.542 186.133 1.00 153.88 178 GLY A O 1
ATOM 1427 N N . ILE A 1 179 ? 176.041 168.417 187.459 1.00 117.67 179 ILE A N 1
ATOM 1428 C CA . ILE A 1 179 ? 175.218 167.733 186.476 1.00 124.36 179 ILE A CA 1
ATOM 1429 C C . ILE A 1 179 ? 174.729 168.762 185.462 1.00 120.62 179 ILE A C 1
ATOM 1430 O O . ILE A 1 179 ? 174.220 169.806 185.856 1.00 118.25 179 ILE A O 1
ATOM 1435 N N . PRO A 1 180 ? 174.989 168.572 184.156 1.00 141.38 180 PRO A N 1
ATOM 1436 C CA . PRO A 1 180 ? 174.605 169.567 183.161 1.00 146.71 180 PRO A CA 1
ATOM 1437 C C . PRO A 1 180 ? 173.106 169.686 182.988 1.00 131.53 180 PRO A C 1
ATOM 1438 O O . PRO A 1 180 ? 172.416 168.702 182.837 1.00 132.93 180 PRO A O 1
ATOM 1442 N N . ILE A 1 181 ? 172.609 170.916 183.025 1.00 147.37 181 ILE A N 1
ATOM 1443 C CA . ILE A 1 181 ? 171.181 171.129 182.869 1.00 153.76 181 ILE A CA 1
ATOM 1444 C C . ILE A 1 181 ? 170.892 171.302 181.384 1.00 177.22 181 ILE A C 1
ATOM 1445 O O . ILE A 1 181 ? 171.503 172.124 180.685 1.00 211.22 181 ILE A O 1
ATOM 1450 N N . GLY A 1 182 ? 169.951 170.495 180.898 1.00 163.93 182 GLY A N 1
ATOM 1451 C CA . GLY A 1 182 ? 169.798 170.326 179.467 1.00 189.07 182 GLY A CA 1
ATOM 1452 C C . GLY A 1 182 ? 170.416 169.010 179.018 1.00 163.32 182 GLY A C 1
ATOM 1453 O O . GLY A 1 182 ? 171.074 168.940 177.984 1.00 176.29 182 GLY A O 1
ATOM 1454 N N . SER A 1 183 ? 170.210 167.973 179.831 1.00 111.48 183 SER A N 1
ATOM 1455 C CA . SER A 1 183 ? 170.509 166.624 179.410 1.00 109.20 183 SER A CA 1
ATOM 1456 C C . SER A 1 183 ? 169.336 165.739 179.782 1.00 81.97 183 SER A C 1
ATOM 1457 O O . SER A 1 183 ? 168.820 165.835 180.894 1.00 135.40 183 SER A O 1
ATOM 1460 N N . LEU A 1 184 ? 168.852 164.936 178.841 1.00 112.46 184 LEU A N 1
ATOM 1461 C CA . LEU A 1 184 ? 167.972 163.866 179.241 1.00 108.08 184 LEU A CA 1
ATOM 1462 C C . LEU A 1 184 ? 168.708 162.999 180.244 1.00 106.92 184 LEU A C 1
ATOM 1463 O O . LEU A 1 184 ? 168.166 162.646 181.295 1.00 100.88 184 LEU A O 1
ATOM 1468 N N . THR A 1 185 ? 169.943 162.615 179.923 1.00 115.69 185 THR A N 1
ATOM 1469 C CA . THR A 1 185 ? 170.737 161.860 180.888 1.00 113.60 185 THR A CA 1
ATOM 1470 C C . THR A 1 185 ? 170.672 162.526 182.255 1.00 121.71 185 THR A C 1
ATOM 1471 O O . THR A 1 185 ? 170.574 161.856 183.270 1.00 123.85 185 THR A O 1
ATOM 1475 N N . SER A 1 186 ? 170.667 163.863 182.269 1.00 122.77 186 SER A N 1
ATOM 1476 C CA . SER A 1 186 ? 170.769 164.638 183.497 1.00 105.42 186 SER A CA 1
ATOM 1477 C C . SER A 1 186 ? 169.426 164.863 184.173 1.00 93.43 186 SER A C 1
ATOM 1478 O O . SER A 1 186 ? 169.377 164.951 185.387 1.00 113.85 186 SER A O 1
ATOM 1481 N N . GLN A 1 187 ? 168.334 165.062 183.431 1.00 122.05 187 GLN A N 1
ATOM 1482 C CA . GLN A 1 187 ? 167.023 165.028 184.047 1.00 104.24 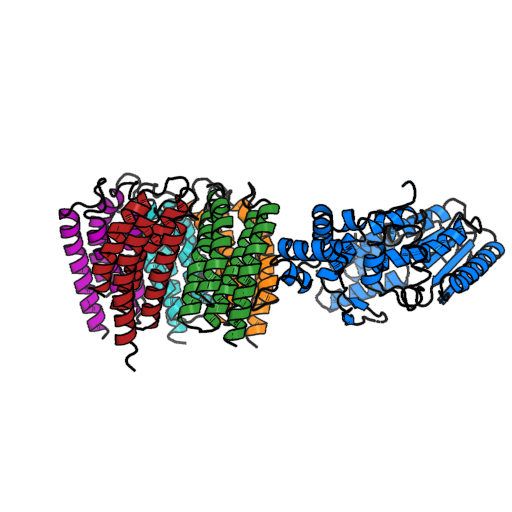187 GLN A CA 1
ATOM 1483 C C . GLN A 1 187 ? 166.896 163.741 184.848 1.00 105.61 187 GLN A C 1
ATOM 1484 O O . GLN A 1 187 ? 166.496 163.731 186.003 1.00 150.82 187 GLN A O 1
ATOM 1490 N N . LEU A 1 188 ? 167.192 162.615 184.211 1.00 127.25 188 LEU A N 1
ATOM 1491 C CA . LEU A 1 188 ? 167.130 161.323 184.879 1.00 130.20 188 LEU A CA 1
ATOM 1492 C C . LEU A 1 188 ? 168.018 161.327 186.128 1.00 119.38 188 LEU A C 1
ATOM 1493 O O . LEU A 1 188 ? 167.551 161.065 187.220 1.00 84.94 188 LEU A O 1
ATOM 1498 N N . PHE A 1 189 ? 169.307 161.636 185.989 1.00 110.92 189 PHE A N 1
ATOM 1499 C CA . PHE A 1 189 ? 170.181 161.472 187.132 1.00 86.19 189 PHE A CA 1
ATOM 1500 C C . PHE A 1 189 ? 169.917 162.500 188.217 1.00 112.61 189 PHE A C 1
ATOM 1501 O O . PHE A 1 189 ? 170.400 162.327 189.330 1.00 179.30 189 PHE A O 1
ATOM 1509 N N . ALA A 1 190 ? 169.154 163.547 187.925 1.00 106.11 190 ALA A N 1
ATOM 1510 C CA . ALA A 1 190 ? 168.805 164.500 188.948 1.00 82.37 190 ALA A CA 1
ATOM 1511 C C . ALA A 1 190 ? 167.617 164.010 189.721 1.00 89.17 190 ALA A C 1
ATOM 1512 O O . ALA A 1 190 ? 167.546 164.207 190.929 1.00 147.14 190 ALA A O 1
ATOM 1514 N N . ASN A 1 191 ? 166.619 163.440 189.044 1.00 89.18 191 ASN A N 1
ATOM 1515 C CA . ASN A 1 191 ? 165.534 162.740 189.709 1.00 79.21 191 ASN A CA 1
ATOM 1516 C C . ASN A 1 191 ? 166.105 161.636 190.580 1.00 96.21 191 ASN A C 1
ATOM 1517 O O . ASN A 1 191 ? 165.676 161.438 191.709 1.00 126.88 191 ASN A O 1
ATOM 1522 N N . VAL A 1 192 ? 167.041 160.867 190.056 1.00 119.13 192 VAL A N 1
ATOM 1523 C CA . VAL A 1 192 ? 167.634 159.777 190.807 1.00 114.70 192 VAL A CA 1
ATOM 1524 C C . VAL A 1 192 ? 168.324 160.322 192.038 1.00 119.49 192 VAL A C 1
ATOM 1525 O O . VAL A 1 192 ? 168.160 159.789 193.129 1.00 119.43 192 VAL A O 1
ATOM 1529 N N . TYR A 1 193 ? 169.063 161.431 191.908 1.00 110.40 193 TYR A N 1
ATOM 1530 C CA . TYR A 1 193 ? 169.845 161.966 193.048 1.00 92.93 193 TYR A CA 1
ATOM 1531 C C . TYR A 1 193 ? 168.888 162.535 194.053 1.00 83.32 193 TYR A C 1
ATOM 1532 O O . TYR A 1 193 ? 168.921 162.168 195.209 1.00 118.55 193 TYR A O 1
ATOM 1541 N N . GLY A 1 194 ? 168.049 163.426 193.607 1.00 81.78 194 GLY A N 1
ATOM 1542 C CA . GLY A 1 194 ? 167.014 163.925 194.496 1.00 101.15 194 GLY A CA 1
ATOM 1543 C C . GLY A 1 194 ? 166.087 162.834 194.976 1.00 106.38 194 GLY A C 1
ATOM 1544 O O . GLY A 1 194 ? 165.326 163.054 195.904 1.00 138.76 194 GLY A O 1
ATOM 1545 N N . GLY A 1 195 ? 166.123 161.680 194.330 1.00 113.67 195 GLY A N 1
ATOM 1546 C CA . GLY A 1 195 ? 165.489 160.486 194.865 1.00 101.40 195 GLY A CA 1
ATOM 1547 C C . GLY A 1 195 ? 166.132 160.037 196.152 1.00 104.76 195 GLY A C 1
ATOM 1548 O O . GLY A 1 195 ? 165.493 159.329 196.893 1.00 128.45 195 GLY A O 1
ATOM 1549 N N . ALA A 1 196 ? 167.383 160.435 196.427 1.00 94.24 196 ALA A N 1
ATOM 1550 C CA . ALA A 1 196 ? 167.994 160.098 197.701 1.00 115.92 196 ALA A CA 1
ATOM 1551 C C . ALA A 1 196 ? 167.288 160.820 198.832 1.00 129.93 196 ALA A C 1
ATOM 1552 O O . ALA A 1 196 ? 167.227 160.289 199.936 1.00 135.21 196 ALA A O 1
ATOM 1554 N N . VAL A 1 197 ? 166.822 162.044 198.604 1.00 104.00 197 VAL A N 1
ATOM 1555 C CA . VAL A 1 197 ? 166.148 162.749 199.674 1.00 104.25 197 VAL A CA 1
ATOM 1556 C C . VAL A 1 197 ? 164.738 162.186 199.811 1.00 97.93 197 VAL A C 1
ATOM 1557 O O . VAL A 1 197 ? 164.149 162.245 200.883 1.00 135.64 197 VAL A O 1
ATOM 1561 N N . ASP A 1 198 ? 164.142 161.681 198.743 1.00 82.64 198 ASP A N 1
ATOM 1562 C CA . ASP A 1 198 ? 162.873 160.982 198.845 1.00 89.40 198 ASP A CA 1
ATOM 1563 C C . ASP A 1 198 ? 163.014 159.724 199.707 1.00 113.53 198 ASP A C 1
ATOM 1564 O O . ASP A 1 198 ? 162.051 159.303 200.334 1.00 150.81 198 ASP A O 1
ATOM 1569 N N . ARG A 1 199 ? 164.171 159.090 199.693 1.00 105.72 199 ARG A N 1
ATOM 1570 C CA . ARG A 1 199 ? 164.409 157.921 200.493 1.00 138.89 199 ARG A CA 1
ATOM 1571 C C . ARG A 1 199 ? 165.083 158.288 201.817 1.00 165.29 199 ARG A C 1
ATOM 1572 O O . ARG A 1 199 ? 165.598 157.412 202.509 1.00 207.79 199 ARG A O 1
ATOM 1580 N N . LEU A 1 200 ? 165.083 159.578 202.148 1.00 144.11 200 LEU A N 1
ATOM 1581 C CA . LEU A 1 200 ? 165.285 160.070 203.495 1.00 139.69 200 LEU A CA 1
ATOM 1582 C C . LEU A 1 200 ? 164.017 160.728 204.019 1.00 144.84 200 LEU A C 1
ATOM 1583 O O . LEU A 1 200 ? 164.002 161.225 205.140 1.00 172.34 200 LEU A O 1
ATOM 1588 N N . LEU A 1 201 ? 162.943 160.730 203.229 1.00 121.99 201 LEU A N 1
ATOM 1589 C CA . LEU A 1 201 ? 161.639 161.226 203.640 1.00 111.78 201 LEU A CA 1
ATOM 1590 C C . LEU A 1 201 ? 160.731 160.050 203.905 1.00 121.46 201 LEU A C 1
ATOM 1591 O O . LEU A 1 201 ? 160.118 159.920 204.966 1.00 199.68 201 LEU A O 1
ATOM 1596 N N . HIS A 1 202 ? 160.677 159.187 202.909 1.00 89.45 202 HIS A N 1
ATOM 1597 C CA . HIS A 1 202 ? 159.782 158.054 202.915 1.00 125.04 202 HIS A CA 1
ATOM 1598 C C . HIS A 1 202 ? 160.378 156.870 203.663 1.00 129.82 202 HIS A C 1
ATOM 1599 O O . HIS A 1 202 ? 159.649 156.149 204.335 1.00 120.61 202 HIS A O 1
ATOM 1606 N N . ASP A 1 203 ? 161.683 156.676 203.549 1.00 121.31 203 ASP A N 1
ATOM 1607 C CA . ASP A 1 203 ? 162.321 155.527 204.156 1.00 152.25 203 ASP A CA 1
ATOM 1608 C C . ASP A 1 203 ? 162.713 155.883 205.584 1.00 160.69 203 ASP A C 1
ATOM 1609 O O . ASP A 1 203 ? 161.972 155.596 206.517 1.00 213.03 203 ASP A O 1
ATOM 1614 N N . GLU A 1 204 ? 163.881 156.491 205.772 1.00 182.37 204 GLU A N 1
ATOM 1615 C CA . GLU A 1 204 ? 164.112 157.236 206.995 1.00 198.33 204 GLU A CA 1
ATOM 1616 C C . GLU A 1 204 ? 163.052 158.335 207.086 1.00 196.76 204 GLU A C 1
ATOM 1617 O O . GLU A 1 204 ? 162.506 158.766 206.073 1.00 219.46 204 GLU A O 1
ATOM 1623 N N . LEU A 1 205 ? 162.739 158.758 208.317 1.00 183.93 205 LEU A N 1
ATOM 1624 C CA . LEU A 1 205 ? 161.820 159.868 208.577 1.00 163.16 205 LEU A CA 1
ATOM 1625 C C . LEU A 1 205 ? 160.354 159.481 208.430 1.00 153.22 205 LEU A C 1
ATOM 1626 O O . LEU A 1 205 ? 159.494 160.268 208.819 1.00 172.62 205 LEU A O 1
ATOM 1631 N N . LYS A 1 206 ? 160.076 158.317 207.827 1.00 139.70 206 LYS A N 1
ATOM 1632 C CA . LYS A 1 206 ? 158.732 157.763 207.707 1.00 157.97 206 LYS A CA 1
ATOM 1633 C C . LYS A 1 206 ? 157.702 158.829 207.314 1.00 133.86 206 LYS A C 1
ATOM 1634 O O . LYS A 1 206 ? 156.556 158.802 207.776 1.00 158.66 206 LYS A O 1
ATOM 1640 N N . GLN A 1 207 ? 158.121 159.775 206.477 1.00 104.52 207 GLN A N 1
ATOM 1641 C CA . GLN A 1 207 ? 157.218 160.735 205.868 1.00 140.61 207 GLN A CA 1
ATOM 1642 C C . GLN A 1 207 ? 156.472 160.058 204.729 1.00 164.57 207 GLN A C 1
ATOM 1643 O O . GLN A 1 207 ? 157.073 159.696 203.711 1.00 215.81 207 GLN A O 1
ATOM 1649 N N . ARG A 1 208 ? 155.163 159.902 204.883 1.00 162.00 208 ARG A N 1
ATOM 1650 C CA . ARG A 1 208 ? 154.412 159.209 203.861 1.00 162.01 208 ARG A CA 1
ATOM 1651 C C . ARG A 1 208 ? 153.599 160.147 202.984 1.00 162.66 208 ARG A C 1
ATOM 1652 O O . ARG A 1 208 ? 153.064 159.688 201.975 1.00 191.52 208 ARG A O 1
ATOM 1660 N N . HIS A 1 209 ? 153.511 161.436 203.332 1.00 128.61 209 HIS A N 1
ATOM 1661 C CA . HIS A 1 209 ? 152.801 162.387 202.489 1.00 144.72 209 HIS A CA 1
ATOM 1662 C C . HIS A 1 209 ? 153.783 163.448 202.032 1.00 148.52 209 HIS A C 1
ATOM 1663 O O . HIS A 1 209 ? 154.090 164.406 202.754 1.00 181.43 209 HIS A O 1
ATOM 1670 N N . TRP A 1 210 ? 154.276 163.233 200.824 1.00 121.25 210 TRP A N 1
ATOM 1671 C CA . TRP A 1 210 ? 155.175 164.175 200.221 1.00 101.85 210 TRP A CA 1
ATOM 1672 C C . TRP A 1 210 ? 154.992 164.076 198.722 1.00 109.83 210 TRP A C 1
ATOM 1673 O O . TRP A 1 210 ? 154.161 163.305 198.219 1.00 151.71 210 TRP A O 1
ATOM 1684 N N . ALA A 1 211 ? 155.747 164.922 198.037 1.00 72.00 211 ALA A N 1
ATOM 1685 C CA . ALA A 1 211 ? 155.855 164.888 196.607 1.00 102.13 211 ALA A CA 1
ATOM 1686 C C . ALA A 1 211 ? 157.176 165.561 196.346 1.00 96.40 211 ALA A C 1
ATOM 1687 O O . ALA A 1 211 ? 157.507 166.514 197.028 1.00 133.00 211 ALA A O 1
ATOM 1689 N N . ARG A 1 212 ? 157.955 165.016 195.433 1.00 84.41 212 ARG A N 1
ATOM 1690 C CA . ARG A 1 212 ? 159.099 165.733 194.984 1.00 86.95 212 ARG A CA 1
ATOM 1691 C C . ARG A 1 212 ? 158.964 165.905 193.485 1.00 102.22 212 ARG A C 1
ATOM 1692 O O . ARG A 1 212 ? 158.772 164.937 192.760 1.00 152.92 212 ARG A O 1
ATOM 1700 N N . TYR A 1 213 ? 159.162 167.116 193.017 1.00 99.40 213 TYR A N 1
ATOM 1701 C CA . TYR A 1 213 ? 159.300 167.264 191.595 1.00 114.15 213 TYR A CA 1
ATOM 1702 C C . TYR A 1 213 ? 160.649 167.888 191.326 1.00 99.47 213 TYR A C 1
ATOM 1703 O O . TYR A 1 213 ? 160.857 169.056 191.595 1.00 129.22 213 TYR A O 1
ATOM 1712 N N . MET A 1 214 ? 161.534 167.060 190.772 1.00 105.23 214 MET A N 1
ATOM 1713 C CA . MET A 1 214 ? 162.964 167.271 190.676 1.00 91.06 214 MET A CA 1
ATOM 1714 C C . MET A 1 214 ? 163.498 167.908 191.941 1.00 98.40 214 MET A C 1
ATOM 1715 O O . MET A 1 214 ? 163.804 167.197 192.898 1.00 130.87 214 MET A O 1
ATOM 1720 N N . ASP A 1 215 ? 163.646 169.240 191.985 1.00 113.81 215 ASP A N 1
ATOM 1721 C CA . ASP A 1 215 ? 164.305 169.856 193.129 1.00 124.70 215 ASP A CA 1
ATOM 1722 C C . ASP A 1 215 ? 163.323 170.373 194.174 1.00 115.67 215 ASP A C 1
ATOM 1723 O O . ASP A 1 215 ? 163.765 170.645 195.277 1.00 162.61 215 ASP A O 1
ATOM 1728 N N . ASP A 1 216 ? 162.031 170.504 193.857 1.00 123.58 216 ASP A N 1
ATOM 1729 C CA . ASP A 1 216 ? 161.033 170.950 194.817 1.00 137.92 216 ASP A CA 1
ATOM 1730 C C . ASP A 1 216 ? 160.382 169.761 195.520 1.00 108.47 216 ASP A C 1
ATOM 1731 O O . ASP A 1 216 ? 159.973 168.809 194.877 1.00 149.09 216 ASP A O 1
ATOM 1736 N N . ILE A 1 217 ? 160.231 169.866 196.847 1.00 98.66 217 ILE A N 1
ATOM 1737 C CA . ILE A 1 217 ? 159.790 168.800 197.733 1.00 100.54 217 ILE A CA 1
ATOM 1738 C C . ILE A 1 217 ? 158.742 169.286 198.726 1.00 93.34 217 ILE A C 1
ATOM 1739 O O . ILE A 1 217 ? 159.090 169.861 199.747 1.00 181.92 217 ILE A O 1
ATOM 1744 N N . VAL A 1 218 ? 157.468 169.009 198.470 1.00 106.66 218 VAL A N 1
ATOM 1745 C CA . VAL A 1 218 ? 156.392 169.275 199.419 1.00 94.04 218 VAL A CA 1
ATOM 1746 C C . VAL A 1 218 ? 156.329 168.170 200.454 1.00 80.88 218 VAL A C 1
ATOM 1747 O O . VAL A 1 218 ? 156.390 167.009 200.104 1.00 118.00 218 VAL A O 1
ATOM 1751 N N . VAL A 1 219 ? 156.089 168.481 201.719 1.00 107.38 219 VAL A N 1
ATOM 1752 C CA . VAL A 1 219 ? 155.994 167.430 202.736 1.00 105.05 219 VAL A CA 1
ATOM 1753 C C . VAL A 1 219 ? 154.854 167.665 203.733 1.00 104.28 219 VAL A C 1
ATOM 1754 O O . VAL A 1 219 ? 155.097 167.992 204.893 1.00 123.87 219 VAL A O 1
ATOM 1758 N N . LEU A 1 220 ? 153.602 167.460 203.313 1.00 108.28 220 LEU A N 1
ATOM 1759 C CA . LEU A 1 220 ? 152.471 167.734 204.194 1.00 133.90 220 LEU A CA 1
ATOM 1760 C C . LEU A 1 220 ? 152.604 167.034 205.538 1.00 147.71 220 LEU A C 1
ATOM 1761 O O . LEU A 1 220 ? 152.957 165.855 205.632 1.00 143.74 220 LEU A O 1
ATOM 1766 N N . GLY A 1 221 ? 152.246 167.775 206.583 1.00 153.59 221 GLY A N 1
ATOM 1767 C CA . GLY A 1 221 ? 152.214 167.178 207.902 1.00 169.64 221 GLY A CA 1
ATOM 1768 C C . GLY A 1 221 ? 150.912 167.470 208.635 1.00 217.78 221 GLY A C 1
ATOM 1769 O O . GLY A 1 221 ? 149.829 167.321 208.089 1.00 222.69 221 GLY A O 1
ATOM 1770 N N . ASP A 1 222 ? 151.057 167.916 209.884 1.00 237.28 222 ASP A N 1
ATOM 1771 C CA . ASP A 1 222 ? 149.974 167.936 210.852 1.00 247.35 222 ASP A CA 1
ATOM 1772 C C . ASP A 1 222 ? 150.509 168.552 212.142 1.00 262.65 222 ASP A C 1
ATOM 1773 O O . ASP A 1 222 ? 149.768 169.172 212.905 1.00 295.76 222 ASP A O 1
ATOM 1778 N N . ASP A 1 223 ? 151.805 168.328 212.389 1.00 241.67 223 ASP A N 1
ATOM 1779 C CA . ASP A 1 223 ? 152.546 169.050 213.398 1.00 233.45 223 ASP A CA 1
ATOM 1780 C C . ASP A 1 223 ? 153.574 169.897 212.666 1.00 200.72 223 ASP A C 1
ATOM 1781 O O . ASP A 1 223 ? 154.546 169.357 212.136 1.00 188.81 223 ASP A O 1
ATOM 1786 N N . PRO A 1 224 ? 153.401 171.234 212.609 1.00 207.87 224 PRO A N 1
ATOM 1787 C CA . PRO A 1 224 ? 154.404 172.063 211.951 1.00 198.83 224 PRO A CA 1
ATOM 1788 C C . PRO A 1 224 ? 155.760 171.965 212.644 1.00 201.93 224 PRO A C 1
ATOM 1789 O O . PRO A 1 224 ? 156.761 172.413 212.100 1.00 184.24 224 PRO A O 1
ATOM 1793 N N . GLU A 1 225 ? 155.775 171.425 213.859 1.00 207.51 225 GLU A N 1
ATOM 1794 C CA . GLU A 1 225 ? 157.028 171.135 214.526 1.00 232.75 225 GLU A CA 1
ATOM 1795 C C . GLU A 1 225 ? 157.658 169.853 213.969 1.00 223.67 225 GLU A C 1
ATOM 1796 O O . GLU A 1 225 ? 158.879 169.799 213.794 1.00 207.75 225 GLU A O 1
ATOM 1802 N N . GLU A 1 226 ? 156.845 168.829 213.667 1.00 233.42 226 GLU A N 1
ATOM 1803 C CA . GLU A 1 226 ? 157.371 167.611 213.050 1.00 238.40 226 GLU A CA 1
ATOM 1804 C C . GLU A 1 226 ? 157.880 167.896 211.635 1.00 195.04 226 GLU A C 1
ATOM 1805 O O . GLU A 1 226 ? 158.976 167.476 211.255 1.00 175.92 226 GLU A O 1
ATOM 1811 N N . LEU A 1 227 ? 157.076 168.607 210.846 1.00 158.05 227 LEU A N 1
ATOM 1812 C CA . LEU A 1 227 ? 157.489 168.992 209.508 1.00 139.99 227 LEU A CA 1
ATOM 1813 C C . LEU A 1 227 ? 158.688 169.911 209.528 1.00 143.21 227 LEU A C 1
ATOM 1814 O O . LEU A 1 227 ? 159.412 169.988 208.541 1.00 174.23 227 LEU A O 1
ATOM 1819 N N . ARG A 1 228 ? 158.874 170.671 210.596 1.00 152.40 228 ARG A N 1
ATOM 1820 C CA . ARG A 1 228 ? 160.092 171.444 210.634 1.00 167.84 228 ARG A CA 1
ATOM 1821 C C . ARG A 1 228 ? 161.265 170.528 210.937 1.00 167.22 228 ARG A C 1
ATOM 1822 O O . ARG A 1 228 ? 162.335 170.695 210.364 1.00 137.62 228 ARG A O 1
ATOM 1830 N N . ALA A 1 229 ? 161.065 169.544 211.820 1.00 188.87 229 ALA A N 1
ATOM 1831 C CA . ALA A 1 229 ? 162.067 168.510 212.041 1.00 211.75 229 ALA A CA 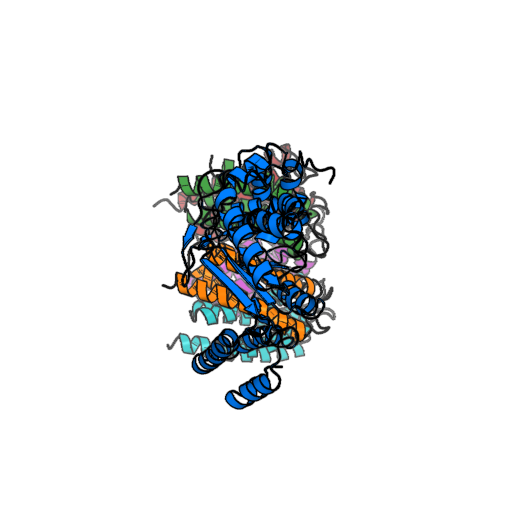1
ATOM 1832 C C . ALA A 1 229 ? 162.414 167.837 210.713 1.00 208.37 229 ALA A C 1
ATOM 1833 O O . ALA A 1 229 ? 163.563 167.885 210.271 1.00 196.20 229 ALA A O 1
ATOM 1835 N N . VAL A 1 230 ? 161.414 167.212 210.075 1.00 189.24 230 VAL A N 1
ATOM 1836 C CA . VAL A 1 230 ? 161.591 166.566 208.786 1.00 156.76 230 VAL A CA 1
ATOM 1837 C C . VAL A 1 230 ? 162.451 167.426 207.891 1.00 131.72 230 VAL A C 1
ATOM 1838 O O . VAL A 1 230 ? 163.421 166.952 207.318 1.00 107.55 230 VAL A O 1
ATOM 1842 N N . PHE A 1 231 ? 162.121 168.706 207.802 1.00 135.80 231 PHE A N 1
ATOM 1843 C CA . PHE A 1 231 ? 162.892 169.585 206.947 1.00 133.19 231 PHE A CA 1
ATOM 1844 C C . PHE A 1 231 ? 164.352 169.670 207.391 1.00 113.99 231 PHE A C 1
ATOM 1845 O O . PHE A 1 231 ? 165.254 169.537 206.578 1.00 123.27 231 PHE A O 1
ATOM 1853 N N . TYR A 1 232 ? 164.587 169.944 208.662 1.00 133.19 232 TYR A N 1
ATOM 1854 C CA . TYR A 1 232 ? 165.952 169.986 209.152 1.00 173.80 232 TYR A CA 1
ATOM 1855 C C . TYR A 1 232 ? 166.669 168.688 208.804 1.00 160.56 232 TYR A C 1
ATOM 1856 O O . TYR A 1 232 ? 167.800 168.713 208.321 1.00 146.34 232 TYR A O 1
ATOM 1865 N N . ARG A 1 233 ? 166.001 167.554 209.018 1.00 155.90 233 ARG A N 1
ATOM 1866 C CA . ARG A 1 233 ? 166.598 166.259 208.722 1.00 159.18 233 ARG A CA 1
ATOM 1867 C C . ARG A 1 233 ? 166.878 166.128 207.222 1.00 159.95 233 ARG A C 1
ATOM 1868 O O . ARG A 1 233 ? 167.906 165.582 206.823 1.00 142.86 233 ARG A O 1
ATOM 1876 N N . LEU A 1 234 ? 165.963 166.644 206.391 1.00 158.53 234 LEU A N 1
ATOM 1877 C CA . LEU A 1 234 ? 166.072 166.599 204.937 1.00 140.30 234 LEU A CA 1
ATOM 1878 C C . LEU A 1 234 ? 167.217 167.461 204.431 1.00 120.33 234 LEU A C 1
ATOM 1879 O O . LEU A 1 234 ? 167.907 167.103 203.488 1.00 139.65 234 LEU A O 1
ATOM 1884 N N . ARG A 1 235 ? 167.361 168.643 205.010 1.00 138.58 235 ARG A N 1
ATOM 1885 C CA . ARG A 1 235 ? 168.396 169.576 204.611 1.00 175.69 235 ARG A CA 1
ATOM 1886 C C . ARG A 1 235 ? 169.765 169.045 205.023 1.00 167.17 235 ARG A C 1
ATOM 1887 O O . ARG A 1 235 ? 170.691 168.998 204.216 1.00 150.79 235 ARG A O 1
ATOM 1895 N N . ASP A 1 236 ? 169.893 168.646 206.286 1.00 171.12 236 ASP A N 1
ATOM 1896 C CA . ASP A 1 236 ? 171.122 168.040 206.771 1.00 198.27 236 ASP A CA 1
ATOM 1897 C C . ASP A 1 236 ? 171.531 166.856 205.898 1.00 192.36 236 ASP A C 1
ATOM 1898 O O . ASP A 1 236 ? 172.698 166.739 205.515 1.00 208.93 236 ASP A O 1
ATOM 1903 N N . PHE A 1 237 ? 170.580 165.983 205.564 1.00 148.86 237 PHE A N 1
ATOM 1904 C CA . PHE A 1 237 ? 170.882 164.888 204.658 1.00 152.24 237 PHE A CA 1
ATOM 1905 C C . PHE A 1 237 ? 171.351 165.400 203.307 1.00 141.36 237 PHE A C 1
ATOM 1906 O O . PHE A 1 237 ? 172.483 165.133 202.895 1.00 166.39 237 PHE A O 1
ATOM 1914 N N . ALA A 1 238 ? 170.470 166.125 202.616 1.00 135.70 238 ALA A N 1
ATOM 1915 C CA . ALA A 1 238 ? 170.747 166.549 201.255 1.00 155.35 238 ALA A CA 1
ATOM 1916 C C . ALA A 1 238 ? 171.946 167.490 201.176 1.00 166.91 238 ALA A C 1
ATOM 1917 O O . ALA A 1 238 ? 172.456 167.709 200.083 1.00 179.02 238 ALA A O 1
ATOM 1919 N N . SER A 1 239 ? 172.392 168.068 202.291 1.00 172.88 239 SER A N 1
ATOM 1920 C CA . SER A 1 239 ? 173.603 168.876 202.280 1.00 188.41 239 SER A CA 1
ATOM 1921 C C . SER A 1 239 ? 174.836 167.999 202.502 1.00 189.04 239 SER A C 1
ATOM 1922 O O . SER A 1 239 ? 175.815 168.089 201.760 1.00 198.54 239 SER A O 1
ATOM 1925 N N . GLU A 1 240 ? 174.792 167.150 203.531 1.00 192.65 240 GLU A N 1
ATOM 1926 C CA . GLU A 1 240 ? 175.954 166.350 203.892 1.00 217.24 240 GLU A CA 1
ATOM 1927 C C . GLU A 1 240 ? 176.168 165.224 202.877 1.00 197.27 240 GLU A C 1
ATOM 1928 O O . GLU A 1 240 ? 177.303 164.912 202.520 1.00 193.49 240 GLU A O 1
ATOM 1934 N N . ARG A 1 241 ? 175.071 164.632 202.393 1.00 193.68 241 ARG A N 1
ATOM 1935 C CA . ARG A 1 241 ? 175.138 163.463 201.523 1.00 186.45 241 ARG A CA 1
ATOM 1936 C C . ARG A 1 241 ? 175.115 163.851 200.044 1.00 158.38 241 ARG A C 1
ATOM 1937 O O . ARG A 1 241 ? 175.836 163.254 199.239 1.00 154.96 241 ARG A O 1
ATOM 1945 N N . LEU A 1 242 ? 174.287 164.844 199.682 1.00 123.43 242 LEU A N 1
ATOM 1946 C CA . LEU A 1 242 ? 174.082 165.171 198.283 1.00 122.29 242 LEU A CA 1
ATOM 1947 C C . LEU A 1 242 ? 174.653 166.522 197.845 1.00 155.34 242 LEU A C 1
ATOM 1948 O O . LEU A 1 242 ? 174.614 166.822 196.648 1.00 177.37 242 LEU A O 1
ATOM 1953 N N . GLY A 1 243 ? 175.217 167.309 198.756 1.00 182.69 243 GLY A N 1
ATOM 1954 C CA . GLY A 1 243 ? 175.948 168.485 198.332 1.00 174.74 243 GLY A CA 1
ATOM 1955 C C . GLY A 1 243 ? 174.973 169.524 197.796 1.00 145.80 243 GLY A C 1
ATOM 1956 O O . GLY A 1 243 ? 175.341 170.317 196.960 1.00 146.92 243 GLY A O 1
ATOM 1957 N N . LEU A 1 244 ? 173.707 169.452 198.241 1.00 127.79 244 LEU A N 1
ATOM 1958 C CA . LEU A 1 244 ? 172.643 170.326 197.784 1.00 128.82 244 LEU A CA 1
ATOM 1959 C C . LEU A 1 244 ? 172.400 171.316 198.910 1.00 143.60 244 LEU A C 1
ATOM 1960 O O . LEU A 1 244 ? 172.228 170.924 200.064 1.00 164.93 244 LEU A O 1
ATOM 1965 N N . LYS A 1 245 ? 172.625 172.595 198.618 1.00 164.75 245 LYS A N 1
ATOM 1966 C CA . LYS A 1 245 ? 172.151 173.626 199.522 1.00 170.16 245 LYS A CA 1
ATOM 1967 C C . LYS A 1 245 ? 170.652 173.760 199.285 1.00 151.92 245 LYS A C 1
ATOM 1968 O O . LYS A 1 245 ? 170.185 173.685 198.156 1.00 160.60 245 LYS A O 1
ATOM 1974 N N . ILE A 1 246 ? 169.890 173.938 200.360 1.00 145.56 246 ILE A N 1
ATOM 1975 C CA . ILE A 1 246 ? 168.479 174.233 200.222 1.00 131.56 246 ILE A CA 1
ATOM 1976 C C . ILE A 1 246 ? 168.314 175.743 200.094 1.00 169.76 246 ILE A C 1
ATOM 1977 O O . ILE A 1 246 ? 168.497 176.480 201.062 1.00 229.99 246 ILE A O 1
ATOM 1982 N N . SER A 1 247 ? 167.945 176.192 198.890 1.00 152.85 247 SER A N 1
ATOM 1983 C CA . SER A 1 247 ? 167.666 177.592 198.592 1.00 169.24 247 SER A CA 1
ATOM 1984 C C . SER A 1 247 ? 166.545 178.144 199.477 1.00 176.54 247 SER A C 1
ATOM 1985 O O . SER A 1 247 ? 166.784 178.965 200.367 1.00 178.98 247 SER A O 1
ATOM 1988 N N . HIS A 1 248 ? 165.305 177.740 199.162 1.00 136.32 248 HIS A N 1
ATOM 1989 C CA . HIS A 1 248 ? 164.147 178.123 199.944 1.00 142.76 248 HIS A CA 1
ATOM 1990 C C . HIS A 1 248 ? 163.564 176.924 200.661 1.00 133.23 248 HIS A C 1
ATOM 1991 O O . HIS A 1 248 ? 163.570 175.817 200.146 1.00 180.20 248 HIS A O 1
ATOM 1998 N N . TRP A 1 249 ? 163.061 177.171 201.859 1.00 155.00 249 TRP A N 1
ATOM 1999 C CA . TRP A 1 249 ? 162.198 176.213 202.507 1.00 131.77 249 TRP A CA 1
ATOM 2000 C C . TRP A 1 249 ? 161.157 176.955 203.319 1.00 132.18 249 TRP A C 1
ATOM 2001 O O . TRP A 1 249 ? 161.284 178.149 203.579 1.00 200.07 249 TRP A O 1
ATOM 2012 N N . GLN A 1 250 ? 160.097 176.235 203.664 1.00 130.81 250 GLN A N 1
ATOM 2013 C CA . GLN A 1 250 ? 159.092 176.732 204.584 1.00 168.00 250 GLN A CA 1
ATOM 2014 C C . GLN A 1 250 ? 158.356 175.560 205.202 1.00 150.67 250 GLN A C 1
ATOM 2015 O O . GLN A 1 250 ? 158.259 174.486 204.616 1.00 210.20 250 GLN A O 1
ATOM 2021 N N . VAL A 1 251 ? 157.837 175.808 206.403 1.00 148.75 251 VAL A N 1
ATOM 2022 C CA . VAL A 1 251 ? 156.886 174.915 207.019 1.00 161.67 251 VAL A CA 1
ATOM 2023 C C . VAL A 1 251 ? 155.647 175.741 207.314 1.00 180.68 251 VAL A C 1
ATOM 2024 O O . VAL A 1 251 ? 155.513 176.356 208.374 1.00 238.46 251 VAL A O 1
ATOM 2028 N N . ALA A 1 252 ? 154.769 175.779 206.313 1.00 172.14 252 ALA A N 1
ATOM 2029 C CA . ALA A 1 252 ? 153.556 176.564 206.363 1.00 186.65 252 ALA A CA 1
ATOM 2030 C C . ALA A 1 252 ? 152.399 175.678 206.807 1.00 190.78 252 ALA A C 1
ATOM 2031 O O . ALA A 1 252 ? 152.374 174.472 206.550 1.00 212.72 252 ALA A O 1
ATOM 2033 N N . PRO A 1 253 ? 151.392 176.260 207.475 1.00 203.18 253 PRO A N 1
ATOM 2034 C CA . PRO A 1 253 ? 150.103 175.593 207.562 1.00 224.51 253 PRO A CA 1
ATOM 2035 C C . PRO A 1 253 ? 149.483 175.521 206.170 1.00 227.71 253 PRO A C 1
ATOM 2036 O O . PRO A 1 253 ? 149.661 176.431 205.349 1.00 174.67 253 PRO A O 1
ATOM 2040 N N . VAL A 1 254 ? 148.795 174.399 205.901 1.00 221.23 254 VAL A N 1
ATOM 2041 C CA . VAL A 1 254 ? 148.124 174.222 204.623 1.00 218.49 254 VAL A CA 1
ATOM 2042 C C . VAL A 1 254 ? 146.992 175.232 204.527 1.00 235.09 254 VAL A C 1
ATOM 2043 O O . VAL A 1 254 ? 145.888 174.963 204.997 1.00 237.70 254 VAL A O 1
ATOM 2047 N N . SER A 1 255 ? 147.273 176.364 203.879 1.00 227.95 255 SER A N 1
ATOM 2048 C CA . SER A 1 255 ? 146.440 177.547 204.004 1.00 243.64 255 SER A CA 1
ATOM 2049 C C . SER A 1 255 ? 147.116 178.699 203.281 1.00 232.93 255 SER A C 1
ATOM 2050 O O . SER A 1 255 ? 146.463 179.561 202.696 1.00 261.59 255 SER A O 1
ATOM 2053 N N . ARG A 1 256 ? 148.441 178.714 203.376 1.00 218.46 256 ARG A N 1
ATOM 2054 C CA . ARG A 1 256 ? 149.230 179.571 202.513 1.00 220.25 256 ARG A CA 1
ATOM 2055 C C . ARG A 1 256 ? 149.164 179.060 201.077 1.00 218.17 256 ARG A C 1
ATOM 2056 O O . ARG A 1 256 ? 149.300 179.830 200.129 1.00 208.55 256 ARG A O 1
ATOM 2064 N N . GLY A 1 257 ? 148.917 177.758 200.922 1.00 234.13 257 GLY A N 1
ATOM 2065 C CA . GLY A 1 257 ? 148.929 177.150 199.608 1.00 244.01 257 GLY A CA 1
ATOM 2066 C C . GLY A 1 257 ? 150.333 176.660 199.298 1.00 233.96 257 GLY A C 1
ATOM 2067 O O . GLY A 1 257 ? 151.321 177.329 199.602 1.00 238.27 257 GLY A O 1
ATOM 2068 N N . ILE A 1 258 ? 150.394 175.448 198.752 1.00 192.33 258 ILE A N 1
ATOM 2069 C CA . ILE A 1 258 ? 151.653 174.835 198.408 1.00 166.90 258 ILE A CA 1
ATOM 2070 C C . ILE A 1 258 ? 151.992 175.244 196.983 1.00 174.76 258 ILE A C 1
ATOM 2071 O O . ILE A 1 258 ? 151.403 174.727 196.029 1.00 189.84 258 ILE A O 1
ATOM 2076 N N . ASN A 1 259 ? 152.919 176.200 196.859 1.00 197.52 259 ASN A N 1
ATOM 2077 C CA . ASN A 1 259 ? 153.370 176.680 195.561 1.00 231.14 259 ASN A CA 1
ATOM 2078 C C . ASN A 1 259 ? 154.164 175.581 194.872 1.00 246.25 259 ASN A C 1
ATOM 2079 O O . ASN A 1 259 ? 155.385 175.633 194.777 1.00 260.68 259 ASN A O 1
ATOM 2084 N N . PHE A 1 260 ? 153.460 174.549 194.434 1.00 230.67 260 PHE A N 1
ATOM 2085 C CA . PHE A 1 260 ? 154.132 173.365 193.955 1.00 180.71 260 PHE A CA 1
ATOM 2086 C C . PHE A 1 260 ? 153.843 173.179 192.478 1.00 174.74 260 PHE A C 1
ATOM 2087 O O . PHE A 1 260 ? 152.693 172.977 192.090 1.00 201.56 260 PHE A O 1
ATOM 2095 N N . LEU A 1 261 ? 154.895 173.266 191.668 1.00 173.14 261 LEU A N 1
ATOM 2096 C CA . LEU A 1 261 ? 154.857 172.763 190.305 1.00 186.01 261 LEU A CA 1
ATOM 2097 C C . LEU A 1 261 ? 153.978 173.592 189.381 1.00 200.98 261 LEU A C 1
ATOM 2098 O O . LEU A 1 261 ? 153.419 173.062 188.426 1.00 212.51 261 LEU A O 1
ATOM 2103 N N . GLY A 1 262 ? 153.797 174.879 189.616 1.00 213.54 262 GLY A N 1
ATOM 2104 C CA . GLY A 1 262 ? 152.937 175.572 188.673 1.00 248.87 262 GLY A CA 1
ATOM 2105 C C . GLY A 1 262 ? 151.646 176.057 189.305 1.00 252.19 262 GLY A C 1
ATOM 2106 O O . GLY A 1 262 ? 151.048 177.009 188.823 1.00 270.57 262 GLY A O 1
ATOM 2107 N N . TYR A 1 263 ? 151.252 175.390 190.379 1.00 213.44 263 TYR A N 1
ATOM 2108 C CA . TYR A 1 263 ? 149.956 175.576 190.970 1.00 210.48 263 TYR A CA 1
ATOM 2109 C C . TYR A 1 263 ? 150.220 176.098 192.362 1.00 213.42 263 TYR A C 1
ATOM 2110 O O . TYR A 1 263 ? 151.363 176.221 192.786 1.00 220.68 263 TYR A O 1
ATOM 2119 N N . ARG A 1 264 ? 149.156 176.554 192.988 1.00 235.94 264 ARG A N 1
ATOM 2120 C CA . ARG A 1 264 ? 149.142 176.706 194.422 1.00 232.08 264 ARG A CA 1
ATOM 2121 C C . ARG A 1 264 ? 148.062 175.727 194.820 1.00 213.57 264 ARG A C 1
ATOM 2122 O O . ARG A 1 264 ? 147.029 175.651 194.149 1.00 217.48 264 ARG A O 1
ATOM 2130 N N . ILE A 1 265 ? 148.375 174.869 195.769 1.00 196.90 265 ILE A N 1
ATOM 2131 C CA . ILE A 1 265 ? 147.554 173.700 195.925 1.00 206.10 265 ILE A CA 1
ATOM 2132 C C . ILE A 1 265 ? 147.041 173.714 197.345 1.00 211.47 265 ILE A C 1
ATOM 2133 O O . ILE A 1 265 ? 147.761 173.374 198.272 1.00 202.66 265 ILE A O 1
ATOM 2138 N N . TRP A 1 266 ? 145.811 174.184 197.501 1.00 211.33 266 TRP A N 1
ATOM 2139 C CA . TRP A 1 266 ? 145.105 173.966 198.746 1.00 194.27 266 TRP A CA 1
ATOM 2140 C C . TRP A 1 266 ? 144.433 172.605 198.679 1.00 160.29 266 TRP A C 1
ATOM 2141 O O . TRP A 1 266 ? 144.350 171.994 197.611 1.00 182.13 266 TRP A O 1
ATOM 2152 N N . PRO A 1 267 ? 143.935 172.072 199.807 1.00 169.86 267 PRO A N 1
ATOM 2153 C CA . PRO A 1 267 ? 143.196 170.822 199.737 1.00 192.07 267 PRO A CA 1
ATOM 2154 C C . PRO A 1 267 ? 142.106 170.892 198.668 1.00 206.76 267 PRO A C 1
ATOM 2155 O O . PRO A 1 267 ? 141.894 169.933 197.921 1.00 176.58 267 PRO A O 1
ATOM 2159 N N . THR A 1 268 ? 141.523 172.088 198.551 1.00 218.08 268 THR A N 1
ATOM 2160 C CA . THR A 1 268 ? 140.225 172.301 197.948 1.00 242.76 268 THR A CA 1
ATOM 2161 C C . THR A 1 268 ? 140.314 172.988 196.593 1.00 233.80 268 THR A C 1
ATOM 2162 O O . THR A 1 268 ? 139.737 172.546 195.616 1.00 262.95 268 THR A O 1
ATOM 2166 N N . HIS A 1 269 ? 141.190 173.988 196.509 1.00 234.49 269 HIS A N 1
ATOM 2167 C CA . HIS A 1 269 ? 141.387 174.684 195.211 1.00 242.32 269 HIS A CA 1
ATOM 2168 C C . HIS A 1 269 ? 142.861 174.698 194.813 1.00 234.56 269 HIS A C 1
ATOM 2169 O O . HIS A 1 269 ? 143.624 175.451 195.434 1.00 222.05 269 HIS A O 1
ATOM 2176 N N . LYS A 1 270 ? 143.248 173.868 193.841 1.00 252.53 270 LYS A N 1
ATOM 2177 C CA . LYS A 1 270 ? 144.630 173.891 193.301 1.00 261.61 270 LYS A CA 1
ATOM 2178 C C . LYS A 1 270 ? 144.768 175.194 192.539 1.00 256.22 270 LYS A C 1
ATOM 2179 O O . LYS A 1 270 ? 145.168 175.159 191.363 1.00 230.13 270 LYS A O 1
ATOM 2185 N N . LEU A 1 271 ? 144.410 176.293 193.185 1.00 273.99 271 LEU A N 1
ATOM 2186 C CA . LEU A 1 271 ? 144.387 177.581 192.458 1.00 300.96 271 LEU A CA 1
ATOM 2187 C C . LEU A 1 271 ? 145.729 177.818 191.773 1.00 308.13 271 LEU A C 1
ATOM 2188 O O . LEU A 1 271 ? 146.590 178.411 192.435 1.00 282.72 271 LEU A O 1
ATOM 2193 N N . LEU A 1 272 ? 145.863 177.395 190.509 1.00 335.61 272 LEU A N 1
ATOM 2194 C CA . LEU A 1 272 ? 147.099 177.614 189.713 1.00 353.17 272 LEU A CA 1
ATOM 2195 C C . LEU A 1 272 ? 148.058 178.497 190.494 1.00 375.94 272 LEU A C 1
ATOM 2196 O O . LEU A 1 272 ? 148.721 178.014 191.362 1.00 401.37 272 LEU A O 1
ATOM 2201 N N . ARG A 1 273 ? 148.168 179.759 190.138 1.00 389.55 273 ARG A N 1
ATOM 2202 C CA . ARG A 1 273 ? 148.990 180.670 190.966 1.00 422.18 273 ARG A CA 1
ATOM 2203 C C . ARG A 1 273 ? 148.762 182.065 190.419 1.00 464.26 273 ARG A C 1
ATOM 2204 O O . ARG A 1 273 ? 148.470 182.194 189.220 1.00 483.04 273 ARG A O 1
ATOM 2212 N N . LYS A 1 274 ? 148.848 183.067 191.272 1.00 496.98 274 LYS A N 1
ATOM 2213 C CA . LYS A 1 274 ? 148.563 184.381 190.714 1.00 512.62 274 LYS A CA 1
ATOM 2214 C C . LYS A 1 274 ? 149.631 184.823 189.707 1.00 529.94 274 LYS A C 1
ATOM 2215 O O . LYS A 1 274 ? 149.308 185.347 188.629 1.00 548.05 274 LYS A O 1
ATOM 2221 N N . SER A 1 275 ? 150.908 184.645 190.080 1.00 514.88 275 SER A N 1
ATOM 2222 C CA . SER A 1 275 ? 151.990 184.577 189.109 1.00 494.69 275 SER A CA 1
ATOM 2223 C C . SER A 1 275 ? 151.455 184.046 187.784 1.00 499.88 275 SER A C 1
ATOM 2224 O O . SER A 1 275 ? 151.590 184.710 186.758 1.00 502.43 275 SER A O 1
ATOM 2227 N N . SER A 1 276 ? 150.804 182.871 187.822 1.00 502.25 276 SER A N 1
ATOM 2228 C CA . SER A 1 276 ? 150.310 182.239 186.602 1.00 504.85 276 SER A CA 1
ATOM 2229 C C . SER A 1 276 ? 149.286 183.137 185.909 1.00 546.93 276 SER A C 1
ATOM 2230 O O . SER A 1 276 ? 149.367 183.338 184.695 1.00 551.23 276 SER A O 1
ATOM 2233 N N . VAL A 1 277 ? 148.319 183.662 186.664 1.00 574.93 277 VAL A N 1
ATOM 2234 C CA . VAL A 1 277 ? 147.314 184.556 186.107 1.00 583.99 277 VAL A CA 1
ATOM 2235 C C . VAL A 1 277 ? 147.998 185.715 185.385 1.00 578.70 277 VAL A C 1
ATOM 2236 O O . VAL A 1 277 ? 147.836 185.915 184.176 1.00 568.66 277 VAL A O 1
ATOM 2240 N N . LYS A 1 278 ? 148.792 186.466 186.139 1.00 563.65 278 LYS A N 1
ATOM 2241 C CA . LYS A 1 278 ? 149.409 187.672 185.618 1.00 555.75 278 LYS A CA 1
ATOM 2242 C C . LYS A 1 278 ? 150.355 187.351 184.462 1.00 550.77 278 LYS A C 1
ATOM 2243 O O . LYS A 1 278 ? 150.337 188.038 183.441 1.00 539.16 278 LYS A O 1
ATOM 2249 N N . ARG A 1 279 ? 151.140 186.277 184.587 1.00 548.15 279 ARG A N 1
ATOM 2250 C CA . ARG A 1 279 ? 151.932 185.795 183.461 1.00 532.39 279 ARG A CA 1
ATOM 2251 C C . ARG A 1 279 ? 151.031 185.580 182.242 1.00 548.20 279 ARG A C 1
ATOM 2252 O O . ARG A 1 279 ? 151.344 186.024 181.135 1.00 538.70 279 ARG A O 1
ATOM 2260 N N . ALA A 1 280 ? 149.883 184.922 182.460 1.00 562.41 280 ALA A N 1
ATOM 2261 C CA . ALA A 1 280 ? 148.934 184.627 181.392 1.00 562.12 280 ALA A CA 1
ATOM 2262 C C . ALA A 1 280 ? 148.249 185.903 180.890 1.00 567.14 280 ALA A C 1
ATOM 2263 O O . ALA A 1 280 ? 148.247 186.176 179.687 1.00 551.08 280 ALA A O 1
ATOM 2265 N N . LYS A 1 281 ? 147.632 186.660 181.808 1.00 577.44 281 LYS A N 1
ATOM 2266 C CA . LYS A 1 281 ? 147.077 187.969 181.490 1.00 575.68 281 LYS A CA 1
ATOM 2267 C C . LYS A 1 281 ? 148.039 188.745 180.589 1.00 570.55 281 LYS A C 1
ATOM 2268 O O . LYS A 1 281 ? 147.677 189.174 179.490 1.00 558.97 281 LYS A O 1
ATOM 2274 N N . ARG A 1 282 ? 149.281 188.904 181.057 1.00 556.70 282 ARG A N 1
ATOM 2275 C CA . ARG A 1 282 ? 150.298 189.622 180.307 1.00 542.33 282 ARG A CA 1
ATOM 2276 C C . ARG A 1 282 ? 150.572 188.933 178.968 1.00 536.08 282 ARG A C 1
ATOM 2277 O O . ARG A 1 282 ? 150.653 189.595 177.931 1.00 527.30 282 ARG A O 1
ATOM 2285 N N . LYS A 1 283 ? 150.727 187.603 178.989 1.00 531.96 283 LYS A N 1
ATOM 2286 C CA . LYS A 1 283 ? 150.993 186.859 177.767 1.00 532.87 283 LYS A CA 1
ATOM 2287 C C . LYS A 1 283 ? 149.899 187.143 176.734 1.00 538.29 283 LYS A C 1
ATOM 2288 O O . LYS A 1 283 ? 150.182 187.454 175.574 1.00 529.59 283 LYS A O 1
ATOM 2294 N N . VAL A 1 284 ? 148.637 187.052 177.166 1.00 548.05 284 VAL A N 1
ATOM 2295 C CA . VAL A 1 284 ? 147.506 187.327 176.295 1.00 550.98 284 VAL A CA 1
ATOM 2296 C C . VAL A 1 284 ? 147.577 188.761 175.772 1.00 550.51 284 VAL A C 1
ATOM 2297 O O . VAL A 1 284 ? 147.577 188.997 174.562 1.00 542.77 284 VAL A O 1
ATOM 2301 N N . ALA A 1 285 ? 147.624 189.729 176.693 1.00 558.48 285 ALA A N 1
ATOM 2302 C CA . ALA A 1 285 ? 147.686 191.139 176.327 1.00 564.46 285 ALA A CA 1
ATOM 2303 C C . ALA A 1 285 ? 148.802 191.391 175.310 1.00 567.71 285 ALA A C 1
ATOM 2304 O O . ALA A 1 285 ? 148.581 192.039 174.284 1.00 552.62 285 ALA A O 1
ATOM 2306 N N . ASN A 1 286 ? 150.004 190.879 175.589 1.00 564.79 286 ASN A N 1
ATOM 2307 C CA . ASN A 1 286 ? 151.109 190.979 174.646 1.00 552.01 286 ASN A CA 1
ATOM 2308 C C . ASN A 1 286 ? 150.714 190.412 173.278 1.00 546.45 286 ASN A C 1
ATOM 2309 O O . ASN A 1 286 ? 150.811 191.100 172.258 1.00 523.44 286 ASN A O 1
ATOM 2314 N N . PHE A 1 287 ? 150.278 189.147 173.261 1.00 537.98 287 PHE A N 1
ATOM 2315 C CA . PHE A 1 287 ? 149.853 188.484 172.035 1.00 533.21 287 PHE A CA 1
ATOM 2316 C C . PHE A 1 287 ? 148.874 189.340 171.228 1.00 544.76 287 PHE A C 1
ATOM 2317 O O . PHE A 1 287 ? 148.959 189.399 169.998 1.00 535.99 287 PHE A O 1
ATOM 2325 N N . ILE A 1 288 ? 147.933 189.993 171.917 1.00 560.80 288 ILE A N 1
ATOM 2326 C CA . ILE A 1 288 ? 146.964 190.859 171.257 1.00 569.70 288 ILE A CA 1
ATOM 2327 C C . ILE A 1 288 ? 147.692 192.004 170.547 1.00 586.68 288 ILE A C 1
ATOM 2328 O O . ILE A 1 288 ? 147.561 192.182 169.333 1.00 568.68 288 ILE A O 1
ATOM 2333 N N . LYS A 1 289 ? 148.478 192.774 171.315 1.00 596.30 289 LYS A N 1
ATOM 2334 C CA . LYS A 1 289 ? 149.254 193.905 170.810 1.00 598.38 289 LYS A CA 1
ATOM 2335 C C . LYS A 1 289 ? 150.630 193.466 170.294 1.00 597.19 289 LYS A C 1
ATOM 2336 O O . LYS A 1 289 ? 151.630 194.167 170.471 1.00 580.53 289 LYS A O 1
ATOM 2342 N N . HIS A 1 290 ? 150.681 192.277 169.681 1.00 602.85 290 HIS A N 1
ATOM 2343 C CA . HIS A 1 290 ? 151.807 191.814 168.882 1.00 603.81 290 HIS A CA 1
ATOM 2344 C C . HIS A 1 290 ? 151.318 191.304 167.526 1.00 620.43 290 HIS A C 1
ATOM 2345 O O . HIS A 1 290 ? 152.126 190.900 166.693 1.00 610.87 290 HIS A O 1
ATOM 2352 N N . GLY A 1 291 ? 149.995 191.314 167.311 1.00 636.51 291 GLY A N 1
ATOM 2353 C CA . GLY A 1 291 ? 149.389 190.715 166.133 1.00 634.09 291 GLY A CA 1
ATOM 2354 C C . GLY A 1 291 ? 149.543 189.195 166.082 1.00 634.15 291 GLY A C 1
ATOM 2355 O O . GLY A 1 291 ? 149.399 188.604 165.014 1.00 631.07 291 GLY A O 1
ATOM 2356 N N . GLU A 1 292 ? 149.825 188.572 167.234 1.00 632.03 292 GLU A N 1
ATOM 2357 C CA . GLU A 1 292 ? 150.077 187.138 167.318 1.00 632.53 292 GLU A CA 1
ATOM 2358 C C . GLU A 1 292 ? 148.878 186.445 167.968 1.00 626.01 292 GLU A C 1
ATOM 2359 O O . GLU A 1 292 ? 149.038 185.667 168.909 1.00 609.82 292 GLU A O 1
ATOM 2365 N N . ASP A 1 293 ? 147.678 186.722 167.439 1.00 629.15 293 ASP A N 1
ATOM 2366 C CA . ASP A 1 293 ? 146.421 186.255 168.012 1.00 634.33 293 ASP A CA 1
ATOM 2367 C C . ASP A 1 293 ? 146.018 184.880 167.460 1.00 627.17 293 ASP A C 1
ATOM 2368 O O . ASP A 1 293 ? 144.827 184.565 167.403 1.00 620.27 293 ASP A O 1
ATOM 2373 N N . GLU A 1 294 ? 147.011 184.060 167.082 1.00 613.89 294 GLU A N 1
ATOM 2374 C CA . GLU A 1 294 ? 146.805 182.751 166.464 1.00 615.29 294 GLU A CA 1
ATOM 2375 C C . GLU A 1 294 ? 147.680 181.704 167.156 1.00 616.21 294 GLU A C 1
ATOM 2376 O O . GLU A 1 294 ? 147.319 180.528 167.222 1.00 610.07 294 GLU A O 1
ATOM 2382 N N . SER A 1 295 ? 148.857 182.144 167.621 1.00 610.15 295 SER A N 1
ATOM 2383 C CA . SER A 1 295 ? 149.644 181.426 168.614 1.00 591.86 295 SER A CA 1
ATOM 2384 C C . SER A 1 295 ? 149.065 181.628 170.012 1.00 579.92 295 SER A C 1
ATOM 2385 O O . SER A 1 295 ? 149.335 180.837 170.915 1.00 573.92 295 SER A O 1
ATOM 2388 N N . LEU A 1 296 ? 148.296 182.704 170.189 1.00 564.50 296 LEU A N 1
ATOM 2389 C CA . LEU A 1 296 ? 147.549 182.916 171.421 1.00 556.10 296 LEU A CA 1
ATOM 2390 C C . LEU A 1 296 ? 146.495 181.832 171.622 1.00 559.43 296 LEU A C 1
ATOM 2391 O O . LEU A 1 296 ? 146.219 181.454 172.759 1.00 549.22 296 LEU A O 1
ATOM 2396 N N . GLN A 1 297 ? 145.891 181.349 170.533 1.00 559.92 297 GLN A N 1
ATOM 2397 C CA . GLN A 1 297 ? 144.935 180.255 170.645 1.00 553.41 297 GLN A CA 1
ATOM 2398 C C . GLN A 1 297 ? 145.630 178.984 171.139 1.00 540.81 297 GLN A C 1
ATOM 2399 O O . GLN A 1 297 ? 145.072 178.235 171.945 1.00 534.02 297 GLN A O 1
ATOM 2405 N N . ARG A 1 298 ? 146.852 178.741 170.660 1.00 519.29 298 ARG A N 1
ATOM 2406 C CA . ARG A 1 298 ? 147.657 177.662 171.174 1.00 500.27 298 ARG A CA 1
ATOM 2407 C C . ARG A 1 298 ? 147.975 177.851 172.655 1.00 498.83 298 ARG A C 1
ATOM 2408 O O . ARG A 1 298 ? 147.709 176.975 173.485 1.00 487.95 298 ARG A O 1
ATOM 2416 N N . PHE A 1 299 ? 148.564 179.000 172.994 1.00 501.03 299 PHE A N 1
ATOM 2417 C CA . PHE A 1 299 ? 148.802 179.331 174.398 1.00 505.15 299 PHE A CA 1
ATOM 2418 C C . PHE A 1 299 ? 147.513 179.221 175.216 1.00 515.59 299 PHE A C 1
ATOM 2419 O O . PHE A 1 299 ? 147.514 178.658 176.312 1.00 517.34 299 PHE A O 1
ATOM 2427 N N . LEU A 1 300 ? 146.421 179.802 174.709 1.00 509.06 300 LEU A N 1
ATOM 2428 C CA . LEU A 1 300 ? 145.178 179.813 175.461 1.00 498.46 300 LEU A CA 1
ATOM 2429 C C . LEU A 1 300 ? 144.736 178.385 175.752 1.00 494.84 300 LEU A C 1
ATOM 2430 O O . LEU A 1 300 ? 144.403 178.037 176.881 1.00 493.93 300 LEU A O 1
ATOM 2435 N N . ALA A 1 301 ? 144.760 177.549 174.724 1.00 486.97 301 ALA A N 1
ATOM 2436 C CA . ALA A 1 301 ? 144.421 176.149 174.885 1.00 484.28 301 ALA A CA 1
ATOM 2437 C C . ALA A 1 301 ? 145.323 175.471 175.924 1.00 492.52 301 ALA A C 1
ATOM 2438 O O . ALA A 1 301 ? 144.855 174.662 176.726 1.00 488.24 301 ALA A O 1
ATOM 2440 N N . SER A 1 302 ? 146.622 175.793 175.905 1.00 496.43 302 SER A N 1
ATOM 2441 C CA . SER A 1 302 ? 147.553 175.328 176.926 1.00 499.65 302 SER A CA 1
ATOM 2442 C C . SER A 1 302 ? 147.096 175.755 178.324 1.00 516.30 302 SER A C 1
ATOM 2443 O O . SER A 1 302 ? 146.829 174.919 179.194 1.00 508.68 302 SER A O 1
ATOM 2446 N N . TRP A 1 303 ? 147.000 177.070 178.538 1.00 539.45 303 TRP A N 1
ATOM 2447 C CA . TRP A 1 303 ? 146.644 177.598 179.845 1.00 563.12 303 TRP A CA 1
ATOM 2448 C C . TRP A 1 303 ? 145.226 177.209 180.258 1.00 579.01 303 TRP A C 1
ATOM 2449 O O . TRP A 1 303 ? 144.903 177.243 181.444 1.00 560.40 303 TRP A O 1
ATOM 2460 N N . SER A 1 304 ? 144.377 176.870 179.284 1.00 588.69 304 SER A N 1
ATOM 2461 C CA . SER A 1 304 ? 143.039 176.370 179.570 1.00 592.54 304 SER A CA 1
ATOM 2462 C C . SER A 1 304 ? 143.083 174.942 180.117 1.00 605.71 304 SER A C 1
ATOM 2463 O O . SER A 1 304 ? 142.105 174.475 180.699 1.00 595.98 304 SER A O 1
ATOM 2466 N N . GLY A 1 305 ? 144.209 174.247 179.911 1.00 608.02 305 GLY A N 1
ATOM 2467 C CA . GLY A 1 305 ? 144.468 172.962 180.542 1.00 604.81 305 GLY A CA 1
ATOM 2468 C C . GLY A 1 305 ? 145.045 173.109 181.951 1.00 609.84 305 GLY A C 1
ATOM 2469 O O . GLY A 1 305 ? 144.617 172.411 182.864 1.00 592.24 305 GLY A O 1
ATOM 2470 N N . HIS A 1 306 ? 146.023 174.006 182.132 1.00 618.01 306 HIS A N 1
ATOM 2471 C CA . HIS A 1 306 ? 146.567 174.287 183.459 1.00 624.68 306 HIS A CA 1
ATOM 2472 C C . HIS A 1 306 ? 145.499 174.863 184.394 1.00 615.94 306 HIS A C 1
ATOM 2473 O O . HIS A 1 306 ? 145.669 174.845 185.617 1.00 602.59 306 HIS A O 1
ATOM 2480 N N . ALA A 1 307 ? 144.408 175.389 183.818 1.00 612.64 307 ALA A N 1
ATOM 2481 C CA . ALA A 1 307 ? 143.382 176.088 184.585 1.00 617.84 307 ALA A CA 1
ATOM 2482 C C . ALA A 1 307 ? 142.030 175.382 184.588 1.00 623.51 307 ALA A C 1
ATOM 2483 O O . ALA A 1 307 ? 141.144 175.817 185.321 1.00 617.21 307 ALA A O 1
ATOM 2485 N N . GLN A 1 308 ? 141.868 174.323 183.793 1.00 629.23 308 GLN A N 1
ATOM 2486 C CA . GLN A 1 308 ? 140.649 173.528 183.851 1.00 636.03 308 GLN A CA 1
ATOM 2487 C C . GLN A 1 308 ? 140.503 172.889 185.235 1.00 633.00 308 GLN A C 1
ATOM 2488 O O . GLN A 1 308 ? 139.390 172.684 185.718 1.00 629.30 308 GLN A O 1
ATOM 2494 N N . TRP A 1 309 ? 141.637 172.438 185.789 1.00 628.62 309 TRP A N 1
ATOM 2495 C CA . TRP A 1 309 ? 141.634 171.794 187.128 1.00 628.61 309 TRP A CA 1
ATOM 2496 C C . TRP A 1 309 ? 141.610 172.912 188.159 1.00 626.96 309 TRP A C 1
ATOM 2497 O O . TRP A 1 309 ? 140.747 172.876 189.058 1.00 623.14 309 TRP A O 1
ATOM 2508 N N . ALA A 1 310 ? 142.534 173.865 188.022 1.00 625.04 310 ALA A N 1
ATOM 2509 C CA . ALA A 1 310 ? 142.503 175.041 188.914 1.00 625.03 310 ALA A CA 1
ATOM 2510 C C . ALA A 1 310 ? 141.135 175.704 188.752 1.00 618.14 310 ALA A C 1
ATOM 2511 O O . ALA A 1 310 ? 140.432 175.395 187.772 1.00 605.85 310 ALA A O 1
ATOM 2513 N N . ASP A 1 311 ? 140.764 176.583 189.675 1.00 612.33 311 ASP A N 1
ATOM 2514 C CA . ASP A 1 311 ? 139.398 177.161 189.610 1.00 605.66 311 ASP A CA 1
ATOM 2515 C C . ASP A 1 311 ? 139.456 178.505 188.881 1.00 601.82 311 ASP A C 1
ATOM 2516 O O . ASP A 1 311 ? 140.066 179.442 189.436 1.00 591.14 311 ASP A O 1
ATOM 2521 N N . THR A 1 312 ? 138.840 178.598 187.697 1.00 596.63 312 THR A N 1
ATOM 2522 C CA . THR A 1 312 ? 138.963 179.849 186.900 1.00 594.68 312 THR A CA 1
ATOM 2523 C C . THR A 1 312 ? 137.739 180.106 186.016 1.00 608.72 312 THR A C 1
ATOM 2524 O O . THR A 1 312 ? 137.915 180.814 185.009 1.00 607.17 312 THR A O 1
ATOM 2528 N N . HIS A 1 313 ? 136.555 179.571 186.345 1.00 622.59 313 HIS A N 1
ATOM 2529 C CA . HIS A 1 313 ? 135.406 179.923 185.530 1.00 631.04 313 HIS A CA 1
ATOM 2530 C C . HIS A 1 313 ? 135.330 181.440 185.421 1.00 621.96 313 HIS A C 1
ATOM 2531 O O . HIS A 1 313 ? 135.421 182.010 184.341 1.00 597.42 313 HIS A O 1
ATOM 2538 N N . ASN A 1 314 ? 135.174 182.113 186.552 1.00 621.29 314 ASN A N 1
ATOM 2539 C CA . ASN A 1 314 ? 135.050 183.557 186.498 1.00 619.72 314 ASN A CA 1
ATOM 2540 C C . ASN A 1 314 ? 136.242 184.200 185.787 1.00 618.06 314 ASN A C 1
ATOM 2541 O O . ASN A 1 314 ? 136.077 185.188 185.078 1.00 613.66 314 ASN A O 1
ATOM 2546 N N . LEU A 1 315 ? 137.449 183.702 186.070 1.00 603.37 315 LEU A N 1
ATOM 2547 C CA . LEU A 1 315 ? 138.650 184.244 185.434 1.00 592.49 315 LEU A CA 1
ATOM 2548 C C . LEU A 1 315 ? 138.598 184.021 183.922 1.00 582.64 315 LEU A C 1
ATOM 2549 O O . LEU A 1 315 ? 139.066 184.862 183.153 1.00 566.53 315 LEU A O 1
ATOM 2554 N N . PHE A 1 316 ? 138.055 182.877 183.492 1.00 576.32 316 PHE A N 1
ATOM 2555 C CA . PHE A 1 316 ? 137.915 182.631 182.065 1.00 576.70 316 PHE A CA 1
ATOM 2556 C C . PHE A 1 316 ? 136.850 183.539 181.455 1.00 560.97 316 PHE A C 1
ATOM 2557 O O . PHE A 1 316 ? 137.059 184.088 180.373 1.00 528.15 316 PHE A O 1
ATOM 2565 N N . THR A 1 317 ? 135.715 183.719 182.139 1.00 570.76 317 THR A N 1
ATOM 2566 C CA . THR A 1 317 ? 134.756 184.731 181.710 1.00 579.21 317 THR A CA 1
ATOM 2567 C C . THR A 1 317 ? 135.462 186.084 181.597 1.00 582.75 317 THR A C 1
ATOM 2568 O O . THR A 1 317 ? 135.412 186.737 180.552 1.00 555.84 317 THR A O 1
ATOM 2572 N N . TRP A 1 318 ? 136.160 186.482 182.666 1.00 589.32 318 TRP A N 1
ATOM 2573 C CA . TRP A 1 318 ? 136.855 187.764 182.711 1.00 594.88 318 TRP A CA 1
ATOM 2574 C C . TRP A 1 318 ? 137.800 187.941 181.519 1.00 587.24 318 TRP A C 1
ATOM 2575 O O . TRP A 1 318 ? 137.847 189.012 180.912 1.00 569.20 318 TRP A O 1
ATOM 2586 N N . MET A 1 319 ? 138.584 186.913 181.186 1.00 580.21 319 MET A N 1
ATOM 2587 C CA . MET A 1 319 ? 139.536 187.061 180.093 1.00 574.49 319 MET A CA 1
ATOM 2588 C C . MET A 1 319 ? 138.828 187.080 178.732 1.00 573.10 319 MET A C 1
ATOM 2589 O O . MET A 1 319 ? 139.306 187.720 177.795 1.00 562.15 319 MET A O 1
ATOM 2594 N N . GLU A 1 320 ? 137.688 186.389 178.626 1.00 580.95 320 GLU A N 1
ATOM 2595 C CA . GLU A 1 320 ? 136.848 186.455 177.435 1.00 592.87 320 GLU A CA 1
ATOM 2596 C C . GLU A 1 320 ? 136.190 187.830 177.290 1.00 600.91 320 GLU A C 1
ATOM 2597 O O . GLU A 1 320 ? 135.957 188.292 176.174 1.00 598.74 320 GLU A O 1
ATOM 2603 N N . GLU A 1 321 ? 135.882 188.487 178.408 1.00 608.75 321 GLU A N 1
ATOM 2604 C CA . GLU A 1 321 ? 135.289 189.816 178.358 1.00 619.61 321 GLU A CA 1
ATOM 2605 C C . GLU A 1 321 ? 136.340 190.877 178.013 1.00 616.41 321 GLU A C 1
ATOM 2606 O O . GLU A 1 321 ? 136.010 191.886 177.388 1.00 613.97 321 GLU A O 1
ATOM 2612 N N . GLN A 1 322 ? 137.603 190.649 178.395 1.00 609.71 322 GLN A N 1
ATOM 2613 C CA . GLN A 1 322 ? 138.647 191.644 178.181 1.00 610.63 322 GLN A CA 1
ATOM 2614 C C . GLN A 1 322 ? 139.198 191.609 176.752 1.00 609.74 322 GLN A C 1
ATOM 2615 O O . GLN A 1 322 ? 139.588 192.653 176.225 1.00 600.58 322 GLN A O 1
ATOM 2621 N N . TYR A 1 323 ? 139.258 190.418 176.136 1.00 616.75 323 TYR A N 1
ATOM 2622 C CA . TYR A 1 323 ? 139.888 190.268 174.827 1.00 624.45 323 TYR A CA 1
ATOM 2623 C C . TYR A 1 323 ? 139.018 189.520 173.810 1.00 628.63 323 TYR A C 1
ATOM 2624 O O . TYR A 1 323 ? 139.29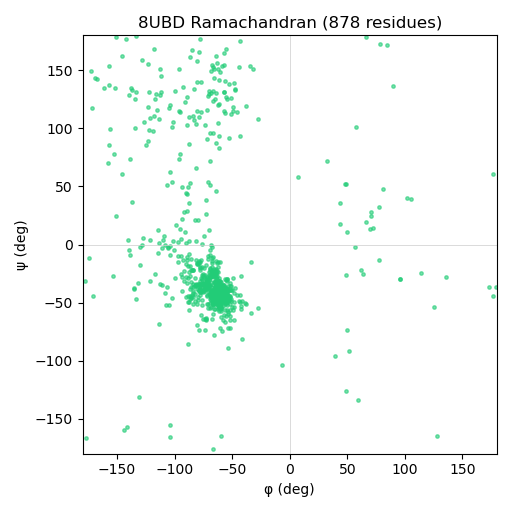7 189.604 172.615 1.00 623.28 323 TYR A O 1
ATOM 2633 N N . GLY A 1 324 ? 137.993 188.778 174.261 1.00 626.62 324 GLY A N 1
ATOM 2634 C CA . GLY A 1 324 ? 137.051 188.117 173.367 1.00 626.14 324 GLY A CA 1
ATOM 2635 C C . GLY A 1 324 ? 137.403 186.654 173.097 1.00 620.26 324 GLY A C 1
ATOM 2636 O O . GLY A 1 324 ? 136.516 185.836 172.857 1.00 605.22 324 GLY A O 1
ATOM 2637 N N . ILE A 1 325 ? 138.698 186.342 173.144 1.00 619.70 325 ILE A N 1
ATOM 2638 C CA . ILE A 1 325 ? 139.240 185.063 172.712 1.00 627.40 325 ILE A CA 1
ATOM 2639 C C . ILE A 1 325 ? 138.586 183.893 173.448 1.00 629.15 325 ILE A C 1
ATOM 2640 O O . ILE A 1 325 ? 138.343 183.944 174.653 1.00 615.59 325 ILE A O 1
ATOM 2645 N N . ALA A 1 326 ? 138.349 182.809 172.696 1.00 629.71 326 ALA A N 1
ATOM 2646 C CA . ALA A 1 326 ? 137.746 181.589 173.221 1.00 631.51 326 ALA A CA 1
ATOM 2647 C C . ALA A 1 326 ? 138.708 180.872 174.172 1.00 625.22 326 ALA A C 1
ATOM 2648 O O . ALA A 1 326 ? 139.552 180.081 173.745 1.00 619.46 326 ALA A O 1
ATOM 2650 N N . CYS A 1 327 ? 138.545 181.133 175.475 1.00 623.75 327 CYS A N 1
ATOM 2651 C CA . CYS A 1 327 ? 139.361 180.496 176.499 1.00 624.04 327 CYS A CA 1
ATOM 2652 C C . CYS A 1 327 ? 139.067 178.995 176.578 1.00 632.88 327 CYS A C 1
ATOM 2653 O O . CYS A 1 327 ? 139.945 178.166 176.329 1.00 625.73 327 CYS A O 1
ATOM 2656 N N . HIS A 1 328 ? 137.824 178.659 176.951 1.00 637.73 328 HIS A N 1
ATOM 2657 C CA . HIS A 1 328 ? 137.388 177.277 177.083 1.00 639.05 328 HIS A CA 1
ATOM 2658 C C . HIS A 1 328 ? 136.420 176.946 175.941 1.00 638.42 328 HIS A C 1
ATOM 2659 O O . HIS A 1 328 ? 136.884 176.707 174.802 1.00 639.39 328 HIS A O 1
ATOM 2666 N N . MET B 2 1 ? 181.839 159.718 167.509 1.00 145.53 1 MET B N 1
ATOM 2667 C CA . MET B 2 1 ? 181.280 158.988 166.337 1.00 132.11 1 MET B CA 1
ATOM 2668 C C . MET B 2 1 ? 181.181 159.952 165.166 1.00 166.34 1 MET B C 1
ATOM 2669 O O . MET B 2 1 ? 181.732 159.694 164.100 1.00 196.11 1 MET B O 1
ATOM 2674 N N . GLU B 2 2 ? 180.538 161.087 165.452 1.00 186.43 2 GLU B N 1
ATOM 2675 C CA . GLU B 2 2 ? 180.335 162.192 164.526 1.00 186.83 2 GLU B CA 1
ATOM 2676 C C . GLU B 2 2 ? 179.595 161.718 163.288 1.00 159.32 2 GLU B C 1
ATOM 2677 O O . GLU B 2 2 ? 180.194 161.146 162.381 1.00 177.90 2 GLU B O 1
ATOM 2683 N N . PRO B 2 3 ? 178.280 161.973 163.203 1.00 144.90 3 PRO B N 1
ATOM 2684 C CA . PRO B 2 3 ? 177.482 161.412 162.126 1.00 155.93 3 PRO B CA 1
ATOM 2685 C C . PRO B 2 3 ? 178.107 161.581 160.743 1.00 138.74 3 PRO B C 1
ATOM 2686 O O . PRO B 2 3 ? 178.591 162.660 160.388 1.00 170.84 3 PRO B O 1
ATOM 2690 N N . ILE B 2 4 ? 178.086 160.478 159.981 1.00 128.93 4 ILE B N 1
ATOM 2691 C CA . ILE B 2 4 ? 178.358 160.459 158.551 1.00 105.92 4 ILE B CA 1
ATOM 2692 C C . ILE B 2 4 ? 177.996 161.806 157.980 1.00 105.56 4 ILE B C 1
ATOM 2693 O O . ILE B 2 4 ? 176.818 162.140 157.882 1.00 126.17 4 ILE B O 1
ATOM 2698 N N . GLU B 2 5 ? 179.029 162.575 157.618 1.00 127.18 5 GLU B N 1
ATOM 2699 C CA . GLU B 2 5 ? 178.806 163.869 157.007 1.00 143.52 5 GLU B CA 1
ATOM 2700 C C . GLU B 2 5 ? 178.566 163.671 155.513 1.00 157.43 5 GLU B C 1
ATOM 2701 O O . GLU B 2 5 ? 179.279 162.915 154.866 1.00 184.14 5 GLU B O 1
ATOM 2707 N N . GLU B 2 6 ? 177.533 164.332 154.979 1.00 174.95 6 GLU B N 1
ATOM 2708 C CA . GLU B 2 6 ? 177.512 164.685 153.573 1.00 172.50 6 GLU B CA 1
ATOM 2709 C C . GLU B 2 6 ? 178.366 165.937 153.396 1.00 141.60 6 GLU B C 1
ATOM 2710 O O . GLU B 2 6 ? 178.583 166.697 154.348 1.00 153.13 6 GLU B O 1
ATOM 2716 N N . ALA B 2 7 ? 178.848 166.163 152.174 1.00 137.75 7 ALA B N 1
ATOM 2717 C CA . ALA B 2 7 ? 179.437 167.463 151.892 1.00 159.24 7 ALA B CA 1
ATOM 2718 C C . ALA B 2 7 ? 178.314 168.477 151.669 1.00 147.95 7 ALA B C 1
ATOM 2719 O O . ALA B 2 7 ? 177.133 168.118 151.666 1.00 121.54 7 ALA B O 1
ATOM 2721 N N . THR B 2 8 ? 178.714 169.744 151.471 1.00 146.26 8 THR B N 1
ATOM 2722 C CA . THR B 2 8 ? 177.807 170.873 151.299 1.00 180.52 8 THR B CA 1
ATOM 2723 C C . THR B 2 8 ? 176.523 170.712 152.097 1.00 170.66 8 THR B C 1
ATOM 2724 O O . THR B 2 8 ? 175.457 170.493 151.536 1.00 184.64 8 THR B O 1
ATOM 2728 N N . LYS B 2 9 ? 176.624 170.852 153.410 1.00 146.22 9 LYS B N 1
ATOM 2729 C CA . LYS B 2 9 ? 175.447 170.729 154.245 1.00 137.90 9 LYS B CA 1
ATOM 2730 C C . LYS B 2 9 ? 174.707 172.055 154.181 1.00 125.05 9 LYS B C 1
ATOM 2731 O O . LYS B 2 9 ? 175.256 173.096 154.503 1.00 114.16 9 LYS B O 1
ATOM 2737 N N . CYS B 2 10 ? 173.506 172.031 153.615 1.00 134.33 10 CYS B N 1
ATOM 2738 C CA . CYS B 2 10 ? 172.669 173.207 153.632 1.00 127.06 10 CYS B CA 1
ATOM 2739 C C . CYS B 2 10 ? 171.650 172.939 154.708 1.00 122.89 10 CYS B C 1
ATOM 2740 O O . CYS B 2 10 ? 170.763 172.130 154.472 1.00 111.14 10 CYS B O 1
ATOM 2743 N N . TYR B 2 11 ? 171.838 173.526 155.902 1.00 125.67 11 TYR B N 1
ATOM 2744 C CA . TYR B 2 11 ? 170.788 173.473 156.891 1.00 104.72 11 TYR B CA 1
ATOM 2745 C C . TYR B 2 11 ? 169.465 173.637 156.181 1.00 117.14 11 TYR B C 1
ATOM 2746 O O . TYR B 2 11 ? 168.598 172.741 156.220 1.00 88.33 11 TYR B O 1
ATOM 2755 N N . ASP B 2 12 ? 169.401 174.688 155.346 1.00 121.48 12 ASP B N 1
ATOM 2756 C CA . ASP B 2 12 ? 168.170 174.951 154.613 1.00 107.28 12 ASP B CA 1
ATOM 2757 C C . ASP B 2 12 ? 167.775 173.779 153.720 1.00 107.13 12 ASP B C 1
ATOM 2758 O O . ASP B 2 12 ? 166.634 173.348 153.779 1.00 78.28 12 ASP B O 1
ATOM 2763 N N . GLN B 2 13 ? 168.695 173.211 152.925 1.00 106.28 13 GLN B N 1
ATOM 2764 C CA . GLN B 2 13 ? 168.323 172.056 152.094 1.00 88.22 13 GLN B CA 1
ATOM 2765 C C . GLN B 2 13 ? 167.926 170.876 152.953 1.00 91.03 13 GLN B C 1
ATOM 2766 O O . GLN B 2 13 ? 166.923 170.214 152.673 1.00 56.09 13 GLN B O 1
ATOM 2772 N N . MET B 2 14 ? 168.655 170.643 154.045 1.00 98.81 14 MET B N 1
ATOM 2773 C CA . MET B 2 14 ? 168.365 169.514 154.922 1.00 89.09 14 MET B CA 1
ATOM 2774 C C . MET B 2 14 ? 167.005 169.686 155.551 1.00 79.74 14 MET B C 1
ATOM 2775 O O . MET B 2 14 ? 166.216 168.733 155.574 1.00 61.67 14 MET B O 1
ATOM 2780 N N . LEU B 2 15 ? 166.727 170.908 156.037 1.00 78.62 15 LEU B N 1
ATOM 2781 C CA . LEU B 2 15 ? 165.449 171.186 156.692 1.00 82.66 15 LEU B CA 1
ATOM 2782 C C . LEU B 2 15 ? 164.344 171.116 155.676 1.00 99.23 15 LEU B C 1
ATOM 2783 O O . LEU B 2 15 ? 163.332 170.482 155.916 1.00 69.51 15 LEU B O 1
ATOM 2788 N N . ILE B 2 16 ? 164.498 171.790 154.540 1.00 103.73 16 ILE B N 1
ATOM 2789 C CA . ILE B 2 16 ? 163.438 171.821 153.530 1.00 105.91 16 ILE B CA 1
ATOM 2790 C C . ILE B 2 16 ? 163.092 170.404 153.108 1.00 95.31 16 ILE B C 1
ATOM 2791 O O . ILE B 2 16 ? 161.931 170.053 153.040 1.00 90.83 16 ILE B O 1
ATOM 2796 N N . VAL B 2 17 ? 164.096 169.558 152.923 1.00 97.20 17 VAL B N 1
ATOM 2797 C CA . VAL B 2 17 ? 163.858 168.202 152.468 1.00 90.74 17 VAL B CA 1
ATOM 2798 C C . VAL B 2 17 ? 163.138 167.417 153.558 1.00 80.93 17 VAL B C 1
ATOM 2799 O O . VAL B 2 17 ? 162.213 166.690 153.247 1.00 99.32 17 VAL B O 1
ATOM 2803 N N . GLU B 2 18 ? 163.520 167.567 154.817 1.00 73.93 18 GLU B N 1
ATOM 2804 C CA . GLU B 2 18 ? 162.852 166.856 155.892 1.00 114.61 18 GLU B CA 1
ATOM 2805 C C . GLU B 2 18 ? 161.392 167.293 155.996 1.00 121.81 18 GLU B C 1
ATOM 2806 O O . GLU B 2 18 ? 160.522 166.480 156.334 1.00 102.97 18 GLU B O 1
ATOM 2812 N N . ARG B 2 19 ? 161.129 168.580 155.730 1.00 88.56 19 ARG B N 1
ATOM 2813 C CA . ARG B 2 19 ? 159.766 169.078 155.779 1.00 104.60 19 ARG B CA 1
ATOM 2814 C C . ARG B 2 19 ? 159.017 168.706 154.516 1.00 112.74 19 ARG B C 1
ATOM 2815 O O . ARG B 2 19 ? 157.824 168.460 154.573 1.00 115.94 19 ARG B O 1
ATOM 2823 N N . TYR B 2 20 ? 159.715 168.689 153.377 1.00 102.65 20 TYR B N 1
ATOM 2824 C CA . TYR B 2 20 ? 159.121 168.257 152.132 1.00 63.66 20 TYR B CA 1
ATOM 2825 C C . TYR B 2 20 ? 158.913 166.760 152.137 1.00 81.76 20 TYR B C 1
ATOM 2826 O O . TYR B 2 20 ? 157.999 166.277 151.487 1.00 116.82 20 TYR B O 1
ATOM 2835 N N . GLU B 2 21 ? 159.741 165.984 152.820 1.00 79.89 21 GLU B N 1
ATOM 2836 C CA . GLU B 2 21 ? 159.496 164.567 152.980 1.00 78.06 21 GLU B CA 1
ATOM 2837 C C . GLU B 2 21 ? 158.134 164.357 153.598 1.00 94.02 21 GLU B C 1
ATOM 2838 O O . GLU B 2 21 ? 157.498 163.355 153.308 1.00 99.79 21 GLU B O 1
ATOM 2844 N N . ARG B 2 22 ? 157.635 165.277 154.418 1.00 112.22 22 ARG B N 1
ATOM 2845 C CA . ARG B 2 22 ? 156.299 165.176 154.988 1.00 126.47 22 ARG B CA 1
ATOM 2846 C C . ARG B 2 22 ? 155.248 165.437 153.926 1.00 115.57 22 ARG B C 1
ATOM 2847 O O . ARG B 2 22 ? 154.200 164.824 153.965 1.00 114.48 22 ARG B O 1
ATOM 2855 N N . VAL B 2 23 ? 155.504 166.344 152.990 1.00 107.36 23 VAL B N 1
ATOM 2856 C CA . VAL B 2 23 ? 154.631 166.529 151.841 1.00 85.70 23 VAL B CA 1
ATOM 2857 C C . VAL B 2 23 ? 154.576 165.224 151.059 1.00 101.35 23 VAL B C 1
ATOM 2858 O O . VAL B 2 23 ? 153.509 164.699 150.802 1.00 116.52 23 VAL B O 1
ATOM 2862 N N . ILE B 2 24 ? 155.728 164.682 150.683 1.00 64.65 24 ILE B N 1
ATOM 2863 C CA . ILE B 2 24 ? 155.773 163.402 149.990 1.00 70.81 24 ILE B CA 1
ATOM 2864 C C . ILE B 2 24 ? 155.063 162.350 150.810 1.00 92.60 24 ILE B C 1
ATOM 2865 O O . ILE B 2 24 ? 154.271 161.597 150.283 1.00 132.09 24 ILE B O 1
ATOM 2870 N N . SER B 2 25 ? 155.353 162.244 152.097 1.00 92.91 25 SER B N 1
ATOM 2871 C CA . SER B 2 25 ? 154.761 161.212 152.921 1.00 106.17 25 SER B CA 1
ATOM 2872 C C . SER B 2 25 ? 153.251 161.381 153.006 1.00 118.40 25 SER B C 1
ATOM 2873 O O . SER B 2 25 ? 152.539 160.426 153.294 1.00 112.28 25 SER B O 1
ATOM 2876 N N . TYR B 2 26 ? 152.747 162.586 152.778 1.00 119.92 26 TYR B N 1
ATOM 2877 C CA . TYR B 2 26 ? 151.312 162.802 152.749 1.00 140.12 26 TYR B CA 1
ATOM 2878 C C . TYR B 2 26 ? 150.766 162.541 151.365 1.00 127.47 26 TYR B C 1
ATOM 2879 O O . TYR B 2 26 ? 149.740 161.862 151.219 1.00 163.40 26 TYR B O 1
ATOM 2888 N N . LEU B 2 27 ? 151.455 163.101 150.362 1.00 91.25 27 LEU B N 1
ATOM 2889 C CA . LEU B 2 27 ? 150.962 163.112 149.000 1.00 81.45 27 LEU B CA 1
ATOM 2890 C C . LEU B 2 27 ? 151.252 161.802 148.284 1.00 91.78 27 LEU B C 1
ATOM 2891 O O . LEU B 2 27 ? 150.466 161.401 147.446 1.00 78.73 27 LEU B O 1
ATOM 2896 N N . TYR B 2 28 ? 152.379 161.152 148.547 1.00 95.06 28 TYR B N 1
ATOM 2897 C CA . TYR B 2 28 ? 152.703 159.932 147.847 1.00 89.51 28 TYR B CA 1
ATOM 2898 C C . TYR B 2 28 ? 151.596 158.932 148.025 1.00 64.64 28 TYR B C 1
ATOM 2899 O O . TYR B 2 28 ? 151.137 158.358 147.017 1.00 111.76 28 TYR B O 1
ATOM 2908 N N . PRO B 2 29 ? 151.122 158.623 149.224 1.00 73.64 29 PRO B N 1
ATOM 2909 C CA . PRO B 2 29 ? 149.952 157.740 149.371 1.00 101.86 29 PRO B CA 1
ATOM 2910 C C . PRO B 2 29 ? 148.759 158.131 148.525 1.00 97.68 29 PRO B C 1
ATOM 2911 O O . PRO B 2 29 ? 148.098 157.268 147.980 1.00 95.68 29 PRO B O 1
ATOM 2915 N N . ILE B 2 30 ? 148.477 159.430 148.398 1.00 126.91 30 ILE B N 1
ATOM 2916 C CA . ILE B 2 30 ? 147.297 159.828 147.626 1.00 116.34 30 ILE B CA 1
ATOM 2917 C C . ILE B 2 30 ? 147.626 160.011 146.169 1.00 95.00 30 ILE B C 1
ATOM 2918 O O . ILE B 2 30 ? 146.720 160.074 145.343 1.00 186.77 30 ILE B O 1
ATOM 2923 N N . ALA B 2 31 ? 148.903 160.070 145.815 1.00 106.36 31 ALA B N 1
ATOM 2924 C CA . ALA B 2 31 ? 149.348 160.011 144.411 1.00 84.42 31 ALA B CA 1
ATOM 2925 C C . ALA B 2 31 ? 149.272 158.589 143.905 1.00 99.07 31 ALA B C 1
ATOM 2926 O O . ALA B 2 31 ? 149.083 158.409 142.714 1.00 136.18 31 ALA B O 1
ATOM 2928 N N . GLN B 2 32 ? 149.618 157.658 144.794 1.00 86.11 32 GLN B N 1
ATOM 2929 C CA . GLN B 2 32 ? 149.608 156.230 144.470 1.00 76.35 32 GLN B CA 1
ATOM 2930 C C . GLN B 2 32 ? 148.183 155.782 144.647 1.00 91.05 32 GLN B C 1
ATOM 2931 O O . GLN B 2 32 ? 147.952 154.605 144.841 1.00 163.04 32 GLN B O 1
ATOM 2937 N N . SER B 2 33 ? 147.274 156.729 144.591 1.00 110.37 33 SER B N 1
ATOM 2938 C CA . SER B 2 33 ? 145.843 156.383 144.672 1.00 146.65 33 SER B CA 1
ATOM 2939 C C . SER B 2 33 ? 145.210 156.908 143.400 1.00 146.16 33 SER B C 1
ATOM 2940 O O . SER B 2 33 ? 144.258 156.277 142.929 1.00 150.85 33 SER B O 1
ATOM 2943 N N . ILE B 2 34 ? 145.738 158.013 142.868 1.00 100.62 34 ILE B N 1
ATOM 2944 C CA . ILE B 2 34 ? 145.225 158.512 141.569 1.00 103.57 34 ILE B CA 1
ATOM 2945 C C . ILE B 2 34 ? 144.970 157.239 140.790 1.00 92.77 34 ILE B C 1
ATOM 2946 O O . ILE B 2 34 ? 145.933 156.520 140.614 1.00 129.77 34 ILE B O 1
ATOM 2951 N N . PRO B 2 35 ? 143.732 156.930 140.359 1.00 87.91 35 PRO B N 1
ATOM 2952 C CA . PRO B 2 35 ? 143.401 155.608 139.814 1.00 117.28 35 PRO B CA 1
ATOM 2953 C C . PRO B 2 35 ? 144.383 154.946 138.829 1.00 140.98 35 PRO B C 1
ATOM 2954 O O . PRO B 2 35 ? 145.377 155.512 138.531 1.00 108.14 35 PRO B O 1
ATOM 2958 N N . ARG B 2 36 ? 144.117 153.702 138.413 1.00 148.15 36 ARG B N 1
ATOM 2959 C CA . ARG B 2 36 ? 144.982 153.039 137.404 1.00 95.81 36 ARG B CA 1
ATOM 2960 C C . ARG B 2 36 ? 145.086 154.047 136.289 1.00 100.32 36 ARG B C 1
ATOM 2961 O O . ARG B 2 36 ? 146.206 154.407 135.963 1.00 107.42 36 ARG B O 1
ATOM 2969 N N . LYS B 2 37 ? 143.941 154.515 135.794 1.00 121.79 37 LYS B N 1
ATOM 2970 C CA . LYS B 2 37 ? 143.919 155.583 134.774 1.00 111.07 37 LYS B CA 1
ATOM 2971 C C . LYS B 2 37 ? 144.592 156.758 135.411 1.00 90.86 37 LYS B C 1
ATOM 2972 O O . LYS B 2 37 ? 145.121 156.615 136.461 1.00 165.38 37 LYS B O 1
ATOM 2978 N N . HIS B 2 38 ? 144.465 157.946 134.876 1.00 104.77 38 HIS B N 1
ATOM 2979 C CA . HIS B 2 38 ? 145.169 159.048 135.572 1.00 104.27 38 HIS B CA 1
ATOM 2980 C C . HIS B 2 38 ? 146.570 158.604 135.971 1.00 114.01 38 HIS B C 1
ATOM 2981 O O . HIS B 2 38 ? 147.170 159.276 136.795 1.00 138.18 38 HIS B O 1
ATOM 2988 N N . GLY B 2 39 ? 147.080 157.527 135.374 1.00 136.49 39 GLY B N 1
ATOM 2989 C CA . GLY B 2 39 ? 148.382 157.010 135.729 1.00 121.85 39 GLY B CA 1
ATOM 2990 C C . GLY B 2 39 ? 149.431 157.943 135.177 1.00 118.95 39 GLY B C 1
ATOM 2991 O O . GLY B 2 39 ? 150.440 158.092 135.829 1.00 130.38 39 GLY B O 1
ATOM 2992 N N . VAL B 2 40 ? 149.258 158.515 133.980 1.00 110.77 40 VAL B N 1
ATOM 2993 C CA . VAL B 2 40 ? 150.229 159.464 133.484 1.00 95.39 40 VAL B CA 1
ATOM 2994 C C . VAL B 2 40 ? 150.217 160.696 134.379 1.00 121.07 40 VAL B C 1
ATOM 2995 O O . VAL B 2 40 ? 151.266 161.236 134.710 1.00 123.84 40 VAL B O 1
ATOM 2999 N N . ALA B 2 41 ? 149.035 161.221 134.730 1.00 162.29 41 ALA B N 1
ATOM 3000 C CA . ALA B 2 41 ? 148.994 162.355 135.644 1.00 137.65 41 ALA B CA 1
ATOM 3001 C C . ALA B 2 41 ? 149.680 161.967 136.942 1.00 141.05 41 ALA B C 1
ATOM 3002 O O . ALA B 2 41 ? 150.430 162.739 137.498 1.00 115.84 41 ALA B O 1
ATOM 3004 N N . ARG B 2 42 ? 149.413 160.766 137.460 1.00 122.40 42 ARG B N 1
ATOM 3005 C CA . ARG B 2 42 ? 150.058 160.316 138.672 1.00 78.33 42 ARG B CA 1
ATOM 3006 C C . ARG B 2 42 ? 151.563 160.263 138.491 1.00 100.35 42 ARG B C 1
ATOM 3007 O O . ARG B 2 42 ? 152.286 160.823 139.287 1.00 109.13 42 ARG B O 1
ATOM 3015 N N . GLU B 2 43 ? 152.078 159.576 137.476 1.00 124.52 43 GLU B N 1
ATOM 3016 C CA . GLU B 2 43 ? 153.524 159.474 137.264 1.00 96.13 43 GLU B CA 1
ATOM 3017 C C . GLU B 2 43 ? 154.102 160.869 137.198 1.00 69.75 43 GLU B C 1
ATOM 3018 O O . GLU B 2 43 ? 155.171 161.112 137.705 1.00 93.08 43 GLU B O 1
ATOM 3024 N N . MET B 2 44 ? 153.427 161.809 136.571 1.00 78.12 44 MET B N 1
ATOM 3025 C CA . MET B 2 44 ? 153.931 163.173 136.440 1.00 99.76 44 MET B CA 1
ATOM 3026 C C . MET B 2 44 ? 153.817 163.908 137.753 1.00 89.98 44 MET B C 1
ATOM 3027 O O . MET B 2 44 ? 154.664 164.736 138.063 1.00 111.69 44 MET B O 1
ATOM 3032 N N . PHE B 2 45 ? 152.764 163.633 138.517 1.00 114.40 45 PHE B N 1
ATOM 3033 C CA . PHE B 2 45 ? 152.647 164.187 139.860 1.00 92.58 45 PHE B CA 1
ATOM 3034 C C . PHE B 2 45 ? 153.724 163.602 140.727 1.00 78.94 45 PHE B C 1
ATOM 3035 O O . PHE B 2 45 ? 154.347 164.314 141.468 1.00 110.12 45 PHE B O 1
ATOM 3043 N N . LEU B 2 46 ? 153.921 162.295 140.705 1.00 95.37 46 LEU B N 1
ATOM 3044 C CA . LEU B 2 46 ? 154.943 161.650 141.510 1.00 85.43 46 LEU B CA 1
ATOM 3045 C C . LEU B 2 46 ? 156.310 162.139 141.089 1.00 91.39 46 LEU B C 1
ATOM 3046 O O . LEU B 2 46 ? 157.159 162.288 141.917 1.00 111.35 46 LEU B O 1
ATOM 3051 N N . LYS B 2 47 ? 156.570 162.363 139.818 1.00 73.11 47 LYS B N 1
ATOM 3052 C CA . LYS B 2 47 ? 157.843 162.904 139.406 1.00 84.34 47 LYS B CA 1
ATOM 3053 C C . LYS B 2 47 ? 157.980 164.347 139.874 1.00 95.96 47 LYS B C 1
ATOM 3054 O O . LYS B 2 47 ? 159.076 164.836 140.052 1.00 134.59 47 LYS B O 1
ATOM 3060 N N . CYS B 2 48 ? 156.883 165.067 140.053 1.00 112.32 48 CYS B N 1
ATOM 3061 C CA . CYS B 2 48 ? 156.917 166.413 140.608 1.00 115.08 48 CYS B CA 1
ATOM 3062 C C . CYS B 2 48 ? 157.084 166.352 142.113 1.00 104.20 48 CYS B C 1
ATOM 3063 O O . CYS B 2 48 ? 157.809 167.112 142.679 1.00 92.98 48 CYS B O 1
ATOM 3066 N N . LEU B 2 49 ? 156.417 165.417 142.762 1.00 94.35 49 LEU B N 1
ATOM 3067 C CA . LEU B 2 49 ? 156.423 165.268 144.213 1.00 72.32 49 LEU B CA 1
ATOM 3068 C C . LEU B 2 49 ? 157.739 164.729 144.690 1.00 85.21 49 LEU B C 1
ATOM 3069 O O . LEU B 2 49 ? 158.477 165.416 145.369 1.00 123.45 49 LEU B O 1
ATOM 3074 N N . LEU B 2 50 ? 158.075 163.501 144.320 1.00 114.99 50 LEU B N 1
ATOM 3075 C CA . LEU B 2 50 ? 159.342 162.871 144.680 1.00 84.71 50 LEU B CA 1
ATOM 3076 C C . LEU B 2 50 ? 160.533 163.526 144.023 1.00 87.33 50 LEU B C 1
ATOM 3077 O O . LEU B 2 50 ? 161.642 163.203 144.402 1.00 126.97 50 LEU B O 1
ATOM 3082 N N . GLY B 2 51 ? 160.347 164.364 143.024 1.00 75.76 51 GLY B N 1
ATOM 3083 C CA . GLY B 2 51 ? 161.485 164.851 142.282 1.00 116.58 51 GLY B CA 1
ATOM 3084 C C . GLY B 2 51 ? 161.765 166.279 142.666 1.00 121.91 51 GLY B C 1
ATOM 3085 O O . GLY B 2 51 ? 162.729 166.821 142.184 1.00 127.40 51 GLY B O 1
ATOM 3086 N N . GLN B 2 52 ? 160.922 166.838 143.532 1.00 115.85 52 GLN B N 1
ATOM 3087 C CA . GLN B 2 52 ? 161.167 168.124 144.153 1.00 111.30 52 GLN B CA 1
ATOM 3088 C C . GLN B 2 52 ? 162.253 167.977 145.172 1.00 97.94 52 GLN B C 1
ATOM 3089 O O . GLN B 2 52 ? 162.977 168.946 145.376 1.00 120.18 52 GLN B O 1
ATOM 3095 N N . VAL B 2 53 ? 162.396 166.810 145.798 1.00 105.43 53 VAL B N 1
ATOM 3096 C CA . VAL B 2 53 ? 163.493 166.543 146.721 1.00 98.23 53 VAL B CA 1
ATOM 3097 C C . VAL B 2 53 ? 164.808 166.775 146.004 1.00 100.01 53 VAL B C 1
ATOM 3098 O O . VAL B 2 53 ? 165.713 167.392 146.562 1.00 136.61 53 VAL B O 1
ATOM 3102 N N . GLU B 2 54 ? 164.955 166.297 144.780 1.00 90.04 54 GLU B N 1
ATOM 3103 C CA . GLU B 2 54 ? 166.191 166.510 144.047 1.00 71.71 54 GLU B CA 1
ATOM 3104 C C . GLU B 2 54 ? 166.355 167.991 143.772 1.00 99.22 54 GLU B C 1
ATOM 3105 O O . GLU B 2 54 ? 167.477 168.499 143.812 1.00 110.04 54 GLU B O 1
ATOM 3111 N N . LEU B 2 55 ? 165.265 168.721 143.490 1.00 92.47 55 LEU B N 1
ATOM 3112 C CA . LEU B 2 55 ? 165.352 170.159 143.240 1.00 97.89 55 LEU B CA 1
ATOM 3113 C C . LEU B 2 55 ? 165.884 170.883 144.461 1.00 106.41 55 LEU B C 1
ATOM 3114 O O . LEU B 2 55 ? 166.743 171.752 144.324 1.00 95.99 55 LEU B O 1
ATOM 3119 N N . PHE B 2 56 ? 165.363 170.538 145.644 1.00 91.22 56 PHE B N 1
ATOM 3120 C CA . PHE B 2 56 ? 165.868 171.091 146.888 1.00 85.54 56 PHE B CA 1
ATOM 3121 C C . PHE B 2 56 ? 167.314 170.710 147.083 1.00 79.22 56 PHE B C 1
ATOM 3122 O O . PHE B 2 56 ? 168.160 171.563 147.382 1.00 83.23 56 PHE B O 1
ATOM 3130 N N . ILE B 2 57 ? 167.588 169.425 146.916 1.00 60.21 57 ILE B N 1
ATOM 3131 C CA . ILE B 2 57 ? 168.906 168.915 147.227 1.00 57.95 57 ILE B CA 1
ATOM 3132 C C . ILE B 2 57 ? 169.932 169.577 146.345 1.00 70.45 57 ILE B C 1
ATOM 3133 O O . ILE B 2 57 ? 170.978 170.015 146.840 1.00 132.34 57 ILE B O 1
ATOM 3138 N N . VAL B 2 58 ? 169.684 169.649 145.033 1.00 70.30 58 VAL B N 1
ATOM 3139 C CA . VAL B 2 58 ? 170.661 170.269 144.141 1.00 98.23 58 VAL B CA 1
ATOM 3140 C C . VAL B 2 58 ? 170.796 171.756 144.466 1.00 120.86 58 VAL B C 1
ATOM 3141 O O . VAL B 2 58 ? 171.888 172.314 144.350 1.00 137.83 58 VAL B O 1
ATOM 3145 N N . ALA B 2 59 ? 169.714 172.395 144.913 1.00 94.16 59 ALA B N 1
ATOM 3146 C CA . ALA B 2 59 ? 169.777 173.783 145.360 1.00 115.20 59 ALA B CA 1
ATOM 3147 C C . ALA B 2 59 ? 170.702 173.938 146.558 1.00 132.22 59 ALA B C 1
ATOM 3148 O O . ALA B 2 59 ? 171.447 174.903 146.664 1.00 152.80 59 ALA B O 1
ATOM 3150 N N . GLY B 2 60 ? 170.658 172.957 147.465 1.00 123.25 60 GLY B N 1
ATOM 3151 C CA . GLY B 2 60 ? 171.485 172.989 148.662 1.00 100.86 60 GLY B CA 1
ATOM 3152 C C . GLY B 2 60 ? 172.961 172.879 148.350 1.00 120.14 60 GLY B C 1
ATOM 3153 O O . GLY B 2 60 ? 173.776 173.628 148.890 1.00 160.42 60 GLY B O 1
ATOM 3154 N N . LYS B 2 61 ? 173.306 171.975 147.431 1.00 108.15 61 LYS B N 1
ATOM 3155 C CA . LYS B 2 61 ? 174.701 171.628 147.267 1.00 108.88 61 LYS B CA 1
ATOM 3156 C C . LYS B 2 61 ? 175.372 172.562 146.278 1.00 145.23 61 LYS B C 1
ATOM 3157 O O . LYS B 2 61 ? 176.516 172.984 146.483 1.00 196.96 61 LYS B O 1
ATOM 3163 N N . SER B 2 62 ? 174.711 172.846 145.167 1.00 142.30 62 SER B N 1
ATOM 3164 C CA . SER B 2 62 ? 175.236 173.811 144.206 1.00 203.09 62 SER B CA 1
ATOM 3165 C C . SER B 2 62 ? 174.722 175.155 144.686 1.00 187.05 62 SER B C 1
ATOM 3166 O O . SER B 2 62 ? 173.650 175.578 144.281 1.00 191.91 62 SER B O 1
ATOM 3169 N N . ASN B 2 63 ? 175.456 175.789 145.595 1.00 212.93 63 ASN B N 1
ATOM 3170 C CA . ASN B 2 63 ? 175.033 177.076 146.098 1.00 234.20 63 ASN B CA 1
ATOM 3171 C C . ASN B 2 63 ? 174.996 178.038 144.924 1.00 229.61 63 ASN B C 1
ATOM 3172 O O . ASN B 2 63 ? 175.976 178.679 144.579 1.00 205.38 63 ASN B O 1
ATOM 3177 N N . GLN B 2 64 ? 173.878 177.957 144.219 1.00 215.30 64 GLN B N 1
ATOM 3178 C CA . GLN B 2 64 ? 173.545 178.831 143.117 1.00 216.41 64 GLN B CA 1
ATOM 3179 C C . GLN B 2 64 ? 172.062 179.129 143.286 1.00 199.58 64 GLN B C 1
ATOM 3180 O O . GLN B 2 64 ? 171.267 178.211 143.482 1.00 176.60 64 GLN B O 1
ATOM 3186 N N . VAL B 2 65 ? 171.708 180.412 143.264 1.00 182.48 65 VAL B N 1
ATOM 3187 C CA . VAL B 2 65 ? 170.341 180.806 143.548 1.00 187.32 65 VAL B CA 1
ATOM 3188 C C . VAL B 2 65 ? 169.408 180.330 142.441 1.00 178.59 65 VAL B C 1
ATOM 3189 O O . VAL B 2 65 ? 168.201 180.204 142.672 1.00 155.65 65 VAL B O 1
ATOM 3193 N N . SER B 2 66 ? 169.961 180.081 141.241 1.00 166.13 66 SER B N 1
ATOM 3194 C CA . SER B 2 66 ? 169.181 179.511 140.155 1.00 146.99 66 SER B CA 1
ATOM 3195 C C . SER B 2 66 ? 168.528 178.198 140.575 1.00 92.18 66 SER B C 1
ATOM 3196 O O . SER B 2 66 ? 167.365 177.962 140.282 1.00 108.70 66 SER B O 1
ATOM 3199 N N . LYS B 2 67 ? 169.290 177.347 141.238 1.00 124.02 67 LYS B N 1
ATOM 3200 C CA . LYS B 2 67 ? 168.786 176.044 141.655 1.00 135.25 67 LYS B CA 1
ATOM 3201 C C . LYS B 2 67 ? 167.771 176.197 142.768 1.00 115.33 67 LYS B C 1
ATOM 3202 O O . LYS B 2 67 ? 166.875 175.359 142.880 1.00 101.84 67 LYS B O 1
ATOM 3208 N N . LEU B 2 68 ? 167.900 177.256 143.587 1.00 119.57 68 LEU B N 1
ATOM 3209 C CA . LEU B 2 68 ? 166.913 177.535 144.621 1.00 123.30 68 LEU B CA 1
ATOM 3210 C C . LEU B 2 68 ? 165.595 177.997 144.043 1.00 119.18 68 LEU B C 1
ATOM 3211 O O . LEU B 2 68 ? 164.558 177.726 144.630 1.00 85.02 68 LEU B O 1
ATOM 3216 N N . TYR B 2 69 ? 165.647 178.754 142.943 1.00 142.73 69 TYR B N 1
ATOM 3217 C CA . TYR B 2 69 ? 164.429 179.206 142.286 1.00 109.38 69 TYR B CA 1
ATOM 3218 C C . TYR B 2 69 ? 163.770 178.061 141.538 1.00 116.47 69 TYR B C 1
ATOM 3219 O O . TYR B 2 69 ? 162.555 178.026 141.427 1.00 104.52 69 TYR B O 1
ATOM 3228 N N . ALA B 2 70 ? 164.577 177.145 140.999 1.00 141.11 70 ALA B N 1
ATOM 3229 C CA . ALA B 2 70 ? 164.073 175.932 140.373 1.00 130.03 70 ALA B CA 1
ATOM 3230 C C . ALA B 2 70 ? 163.349 175.067 141.382 1.00 90.02 70 ALA B C 1
ATOM 3231 O O . ALA B 2 70 ? 162.358 174.430 141.045 1.00 89.34 70 ALA B O 1
ATOM 3233 N N . ALA B 2 71 ? 163.846 175.036 142.617 1.00 112.88 71 ALA B N 1
ATOM 3234 C CA . ALA B 2 71 ? 163.158 174.359 143.712 1.00 94.18 71 ALA B CA 1
ATOM 3235 C C . ALA B 2 71 ? 161.830 175.037 143.991 1.00 106.42 71 ALA B C 1
ATOM 3236 O O . ALA B 2 71 ? 160.856 174.362 144.272 1.00 84.19 71 ALA B O 1
ATOM 3238 N N . ASP B 2 72 ? 161.779 176.376 143.908 1.00 114.97 72 ASP B N 1
ATOM 3239 C CA . ASP B 2 72 ? 160.555 177.128 144.147 1.00 108.51 72 ASP B CA 1
ATOM 3240 C C . ASP B 2 72 ? 159.550 176.870 143.045 1.00 132.09 72 ASP B C 1
ATOM 3241 O O . ASP B 2 72 ? 158.366 176.646 143.317 1.00 109.23 72 ASP B O 1
ATOM 3246 N N . ALA B 2 73 ? 160.029 176.882 141.791 1.00 115.36 73 ALA B N 1
ATOM 3247 C CA . ALA B 2 73 ? 159.183 176.543 140.655 1.00 88.37 73 ALA B CA 1
ATOM 3248 C C . ALA B 2 73 ? 158.600 175.157 140.864 1.00 87.84 73 ALA B C 1
ATOM 3249 O O . ALA B 2 73 ? 157.457 174.916 140.529 1.00 104.13 73 ALA B O 1
ATOM 3251 N N . GLY B 2 74 ? 159.378 174.205 141.360 1.00 76.33 74 GLY B N 1
ATOM 3252 C CA . GLY B 2 74 ? 158.871 172.877 141.555 1.00 72.51 74 GLY B CA 1
ATOM 3253 C C . GLY B 2 74 ? 157.829 172.848 142.631 1.00 82.50 74 GLY B C 1
ATOM 3254 O O . GLY B 2 74 ? 156.873 172.100 142.518 1.00 99.10 74 GLY B O 1
ATOM 3255 N N . LEU B 2 75 ? 158.019 173.566 143.733 1.00 91.99 75 LEU B N 1
ATOM 3256 C CA . LEU B 2 75 ? 157.010 173.647 144.783 1.00 121.04 75 LEU B CA 1
ATOM 3257 C C . LEU B 2 75 ? 155.751 174.265 144.217 1.00 127.05 75 LEU B C 1
ATOM 3258 O O . LEU B 2 75 ? 154.661 173.873 144.617 1.00 89.19 75 LEU B O 1
ATOM 3263 N N . ALA B 2 76 ? 155.901 175.254 143.329 1.00 125.91 76 ALA B N 1
ATOM 3264 C CA . ALA B 2 76 ? 154.771 175.887 142.658 1.00 108.46 76 ALA B CA 1
ATOM 3265 C C . ALA B 2 76 ? 154.065 174.897 141.768 1.00 78.72 76 ALA B C 1
ATOM 3266 O O . ALA B 2 76 ? 152.850 174.859 141.715 1.00 112.43 76 ALA B O 1
ATOM 3268 N N . MET B 2 77 ? 154.817 174.102 141.032 1.00 117.14 77 MET B N 1
ATOM 3269 C CA . MET B 2 77 ? 154.264 173.036 140.207 1.00 103.10 77 MET B CA 1
ATOM 3270 C C . MET B 2 77 ? 153.598 171.989 141.088 1.00 96.71 77 MET B C 1
ATOM 3271 O O . MET B 2 77 ? 152.570 171.457 140.727 1.00 118.08 77 MET B O 1
ATOM 3276 N N . LEU B 2 78 ? 154.159 171.672 142.239 1.00 92.07 78 LEU B N 1
ATOM 3277 C CA . LEU B 2 78 ? 153.528 170.740 143.154 1.00 93.35 78 LEU B CA 1
ATOM 3278 C C . LEU B 2 78 ? 152.215 171.301 143.645 1.00 106.79 78 LEU B C 1
ATOM 3279 O O . LEU B 2 78 ? 151.250 170.567 143.816 1.00 97.18 78 LEU B O 1
ATOM 3284 N N . ARG B 2 79 ? 152.154 172.610 143.909 1.00 108.28 79 ARG B N 1
ATOM 3285 C CA . ARG B 2 79 ? 150.897 173.250 144.259 1.00 103.17 79 ARG B CA 1
ATOM 3286 C C . ARG B 2 79 ? 149.930 173.147 143.084 1.00 109.67 79 ARG B C 1
ATOM 3287 O O . ARG B 2 79 ? 148.752 172.927 143.300 1.00 130.21 79 ARG B O 1
ATOM 3295 N N . PHE B 2 80 ? 150.396 173.323 141.848 1.00 74.38 80 PHE B N 1
ATOM 3296 C CA . PHE B 2 80 ? 149.542 173.071 140.705 1.00 91.95 80 PHE B CA 1
ATOM 3297 C C . PHE B 2 80 ? 149.006 171.651 140.757 1.00 70.40 80 PHE B C 1
ATOM 3298 O O . PHE B 2 80 ? 147.831 171.424 140.566 1.00 107.83 80 PHE B O 1
ATOM 3306 N N . TRP B 2 81 ? 149.864 170.681 140.970 1.00 83.62 81 TRP B N 1
ATOM 3307 C CA . TRP B 2 81 ? 149.445 169.293 140.992 1.00 71.84 81 TRP B CA 1
ATOM 3308 C C . TRP B 2 81 ? 148.352 169.099 142.032 1.00 102.86 81 TRP B C 1
ATOM 3309 O O . TRP B 2 81 ? 147.421 168.349 141.797 1.00 124.43 81 TRP B O 1
ATOM 3320 N N . LEU B 2 82 ? 148.408 169.766 143.190 1.00 89.75 82 LEU B N 1
ATOM 3321 C CA . LEU B 2 82 ? 147.318 169.669 144.142 1.00 119.09 82 LEU B CA 1
ATOM 3322 C C . LEU B 2 82 ? 146.022 170.180 143.522 1.00 127.52 82 LEU B C 1
ATOM 3323 O O . LEU B 2 82 ? 145.019 169.467 143.540 1.00 109.13 82 LEU B O 1
ATOM 3328 N N . ARG B 2 83 ? 146.046 171.399 142.965 1.00 116.58 83 ARG B N 1
ATOM 3329 C CA . ARG B 2 83 ? 144.917 171.957 142.228 1.00 126.27 83 ARG B CA 1
ATOM 3330 C C . ARG B 2 83 ? 144.394 170.956 141.207 1.00 111.40 83 ARG B C 1
ATOM 3331 O O . ARG B 2 83 ? 143.194 170.727 141.098 1.00 150.55 83 ARG B O 1
ATOM 3339 N N . PHE B 2 84 ? 145.297 170.401 140.417 1.00 105.82 84 PHE B N 1
ATOM 3340 C CA . PHE B 2 84 ? 144.921 169.491 139.349 1.00 109.16 84 PHE B CA 1
ATOM 3341 C C . PHE B 2 84 ? 144.339 168.227 139.920 1.00 92.06 84 PHE B C 1
ATOM 3342 O O . PHE B 2 84 ? 143.258 167.820 139.513 1.00 140.75 84 PHE B O 1
ATOM 3350 N N . LEU B 2 85 ? 145.042 167.587 140.848 1.00 94.71 85 LEU B N 1
ATOM 3351 C CA . LEU B 2 85 ? 144.590 166.319 141.407 1.00 119.03 85 LEU B CA 1
ATOM 3352 C C . LEU B 2 85 ? 143.228 166.502 142.094 1.00 143.34 85 LEU B C 1
ATOM 3353 O O . LEU B 2 85 ? 142.412 165.583 142.093 1.00 134.89 85 LEU B O 1
ATOM 3358 N N . ALA B 2 86 ? 142.962 167.680 142.666 1.00 132.17 86 ALA B N 1
ATOM 3359 C CA . ALA B 2 86 ? 141.664 167.945 143.255 1.00 116.43 86 ALA B CA 1
ATOM 3360 C C . ALA B 2 86 ? 140.613 168.141 142.168 1.00 133.88 86 ALA B C 1
ATOM 3361 O O . ALA B 2 86 ? 139.642 167.391 142.067 1.00 126.20 86 ALA B O 1
ATOM 3363 N N . GLY B 2 87 ? 140.795 169.191 141.373 1.00 132.42 87 GLY B N 1
ATOM 3364 C CA . GLY B 2 87 ? 139.774 169.642 140.449 1.00 143.63 87 GLY B CA 1
ATOM 3365 C C . GLY B 2 87 ? 139.687 168.779 139.194 1.00 143.52 87 GLY B C 1
ATOM 3366 O O . GLY B 2 87 ? 138.648 168.176 138.902 1.00 131.86 87 GLY B O 1
ATOM 3367 N N . ILE B 2 88 ? 140.789 168.733 138.441 1.00 113.15 88 ILE B N 1
ATOM 3368 C CA . ILE B 2 88 ? 140.739 168.238 137.075 1.00 124.11 88 ILE B CA 1
ATOM 3369 C C . ILE B 2 88 ? 140.670 166.708 137.019 1.00 129.70 88 ILE B C 1
ATOM 3370 O O . ILE B 2 88 ? 139.990 166.159 136.148 1.00 170.91 88 ILE B O 1
ATOM 3375 N N . GLN B 2 89 ? 141.320 166.010 137.950 1.00 108.84 89 GLN B N 1
ATOM 3376 C CA . GLN B 2 89 ? 141.127 164.580 138.064 1.00 138.25 89 GLN B CA 1
ATOM 3377 C C . GLN B 2 89 ? 139.689 164.259 138.443 1.00 157.71 89 GLN B C 1
ATOM 3378 O O . GLN B 2 89 ? 139.173 164.791 139.411 1.00 203.38 89 GLN B O 1
ATOM 3384 N N . LYS B 2 90 ? 139.051 163.347 137.713 1.00 149.53 90 LYS B N 1
ATOM 3385 C CA . LYS B 2 90 ? 137.607 163.236 137.784 1.00 192.36 90 LYS B CA 1
ATOM 3386 C C . LYS B 2 90 ? 137.116 162.301 138.888 1.00 215.46 90 LYS B C 1
ATOM 3387 O O . LYS B 2 90 ? 136.163 162.671 139.588 1.00 254.72 90 LYS B O 1
ATOM 3393 N N . PRO B 2 91 ? 137.614 161.051 139.046 1.00 206.23 91 PRO B N 1
ATOM 3394 C CA . PRO B 2 91 ? 137.172 160.223 140.171 1.00 234.39 91 PRO B CA 1
ATOM 3395 C C . PRO B 2 91 ? 137.206 160.968 141.504 1.00 266.54 91 PRO B C 1
ATOM 3396 O O . PRO B 2 91 ? 136.168 161.228 142.116 1.00 290.71 91 PRO B O 1
ATOM 3400 N N . HIS B 2 92 ? 138.396 161.337 141.934 1.00 255.91 92 HIS B N 1
ATOM 3401 C CA . HIS B 2 92 ? 138.546 162.200 143.078 1.00 247.30 92 HIS B CA 1
ATOM 3402 C C . HIS B 2 92 ? 139.999 162.559 143.094 1.00 206.68 92 HIS B C 1
ATOM 3403 O O . HIS B 2 92 ? 140.350 163.704 143.313 1.00 224.59 92 HIS B O 1
ATOM 3410 N N . ALA B 2 93 ? 140.837 161.553 142.886 1.00 198.90 93 ALA B N 1
ATOM 3411 C CA . ALA B 2 93 ? 142.251 161.658 143.193 1.00 201.00 93 ALA B CA 1
ATOM 3412 C C . ALA B 2 93 ? 142.396 162.200 144.609 1.00 178.83 93 ALA B C 1
ATOM 3413 O O . ALA B 2 93 ? 142.639 161.447 145.540 1.00 195.71 93 ALA B O 1
ATOM 3415 N N . MET B 2 94 ? 142.125 163.494 144.784 1.00 154.08 94 MET B N 1
ATOM 3416 C CA . MET B 2 94 ? 142.371 164.142 146.062 1.00 133.67 94 MET B CA 1
ATOM 3417 C C . MET B 2 94 ? 141.107 164.798 146.625 1.00 168.96 94 MET B C 1
ATOM 3418 O O . MET B 2 94 ? 140.592 165.757 146.056 1.00 191.88 94 MET B O 1
ATOM 3423 N N . THR B 2 95 ? 140.673 164.320 147.794 1.00 169.25 95 THR B N 1
ATOM 3424 C CA . THR B 2 95 ? 139.566 164.935 148.502 1.00 180.97 95 THR B CA 1
ATOM 3425 C C . THR B 2 95 ? 139.928 166.366 148.876 1.00 139.56 95 THR B C 1
ATOM 3426 O O . THR B 2 95 ? 141.096 166.687 149.083 1.00 117.15 95 THR B O 1
ATOM 3430 N N . PRO B 2 96 ? 138.935 167.275 148.985 1.00 164.81 96 PRO B N 1
ATOM 3431 C CA . PRO B 2 96 ? 139.245 168.670 149.300 1.00 143.53 96 PRO B CA 1
ATOM 3432 C C . PRO B 2 96 ? 140.057 168.793 150.581 1.00 136.42 96 PRO B C 1
ATOM 3433 O O . PRO B 2 96 ? 140.953 169.628 150.667 1.00 105.40 96 PRO B O 1
ATOM 3437 N N . HIS B 2 97 ? 139.746 167.959 151.578 1.00 166.19 97 HIS B N 1
ATOM 3438 C CA . HIS B 2 97 ? 140.526 167.914 152.806 1.00 175.35 97 HIS B CA 1
ATOM 3439 C C . HIS B 2 97 ? 141.998 167.631 152.510 1.00 167.30 97 HIS B C 1
ATOM 3440 O O . HIS B 2 97 ? 142.886 168.288 153.040 1.00 151.49 97 HIS B O 1
ATOM 3447 N N . GLN B 2 98 ? 142.261 166.638 151.664 1.00 168.28 98 GLN B N 1
ATOM 3448 C CA . GLN B 2 98 ? 143.626 166.263 151.332 1.00 131.42 98 GLN B CA 1
ATOM 3449 C C . GLN B 2 98 ? 144.382 167.424 150.691 1.00 115.77 98 GLN B C 1
ATOM 3450 O O . GLN B 2 98 ? 145.559 167.616 150.955 1.00 98.88 98 GLN B O 1
ATOM 3456 N N . VAL B 2 99 ? 143.726 168.196 149.836 1.00 110.82 99 VAL B N 1
ATOM 3457 C CA . VAL B 2 99 ? 144.380 169.359 149.266 1.00 108.80 99 VAL B CA 1
ATOM 3458 C C . VAL B 2 99 ? 144.693 170.351 150.364 1.00 148.28 99 VAL B C 1
ATOM 3459 O O . VAL B 2 99 ? 145.756 170.959 150.369 1.00 136.22 99 VAL B O 1
ATOM 3463 N N . GLU B 2 100 ? 143.767 170.537 151.310 1.00 168.86 100 GLU B N 1
ATOM 3464 C CA . GLU B 2 100 ? 143.968 171.449 152.431 1.00 168.75 100 GLU B CA 1
ATOM 3465 C C . GLU B 2 100 ? 145.135 170.979 153.289 1.00 154.69 100 GLU B C 1
ATOM 3466 O O . GLU B 2 100 ? 145.918 171.788 153.723 1.00 143.96 100 GLU B O 1
ATOM 3472 N N . THR B 2 101 ? 145.230 169.679 153.576 1.00 150.71 101 THR B N 1
ATOM 3473 C CA . THR B 2 101 ? 146.339 169.135 154.347 1.00 125.82 101 THR B CA 1
ATOM 3474 C C . THR B 2 101 ? 147.650 169.269 153.590 1.00 119.51 101 THR B C 1
ATOM 3475 O O . THR B 2 101 ? 148.653 169.673 154.150 1.00 117.52 101 THR B O 1
ATOM 3479 N N . ALA B 2 102 ? 147.651 168.865 152.323 1.00 140.01 102 ALA B N 1
ATOM 3480 C CA . ALA B 2 102 ? 148.856 168.875 151.501 1.00 103.26 102 ALA B CA 1
ATOM 3481 C C . ALA B 2 102 ? 149.340 170.306 151.327 1.00 116.07 102 ALA B C 1
ATOM 3482 O O . ALA B 2 102 ? 150.524 170.564 151.418 1.00 108.85 102 ALA B O 1
ATOM 3484 N N . GLN B 2 103 ? 148.435 171.245 151.062 1.00 116.86 103 GLN B N 1
ATOM 3485 C CA . GLN B 2 103 ? 148.812 172.632 150.856 1.00 119.29 103 GLN B CA 1
ATOM 3486 C C . GLN B 2 103 ? 149.459 173.198 152.107 1.00 150.90 103 GLN B C 1
ATOM 3487 O O . GLN B 2 103 ? 150.337 174.046 152.000 1.00 94.03 103 GLN B O 1
ATOM 3493 N N . VAL B 2 104 ? 149.045 172.748 153.302 1.00 166.01 104 VAL B N 1
ATOM 3494 C CA . VAL B 2 104 ? 149.681 173.163 154.545 1.00 152.53 104 VAL B CA 1
ATOM 3495 C C . VAL B 2 104 ? 151.128 172.679 154.567 1.00 143.50 104 VAL B C 1
ATOM 3496 O O . VAL B 2 104 ? 152.034 173.433 154.897 1.00 118.69 104 VAL B O 1
ATOM 3500 N N . LEU B 2 105 ? 151.337 171.397 154.241 1.00 106.76 105 LEU B N 1
ATOM 3501 C CA . LEU B 2 105 ? 152.674 170.826 154.214 1.00 101.86 105 LEU B CA 1
ATOM 3502 C C . LEU B 2 105 ? 153.526 171.495 153.150 1.00 95.53 105 LEU B C 1
ATOM 3503 O O . LEU B 2 105 ? 154.675 171.771 153.379 1.00 97.38 105 LEU B O 1
ATOM 3508 N N . ILE B 2 106 ? 153.001 171.672 151.949 1.00 85.20 106 ILE B N 1
ATOM 3509 C CA . ILE B 2 106 ? 153.743 172.332 150.892 1.00 89.63 106 ILE B CA 1
ATOM 3510 C C . ILE B 2 106 ? 154.010 173.777 151.285 1.00 118.81 106 ILE B C 1
ATOM 3511 O O . ILE B 2 106 ? 155.045 174.319 150.951 1.00 108.19 106 ILE B O 1
ATOM 3516 N N . ALA B 2 107 ? 153.083 174.411 152.003 1.00 132.99 107 ALA B N 1
ATOM 3517 C CA . ALA B 2 107 ? 153.285 175.765 152.488 1.00 145.35 107 ALA B CA 1
ATOM 3518 C C . ALA B 2 107 ? 154.448 175.806 153.469 1.00 151.55 107 ALA B C 1
ATOM 3519 O O . ALA B 2 107 ? 155.226 176.756 153.453 1.00 126.24 107 ALA B O 1
ATOM 3521 N N . GLU B 2 108 ? 154.578 174.795 154.327 1.00 139.66 108 GLU B N 1
ATOM 3522 C CA . GLU B 2 108 ? 155.708 174.733 155.253 1.00 140.99 108 GLU B CA 1
ATOM 3523 C C . GLU B 2 108 ? 157.005 174.651 154.464 1.00 115.82 108 GLU B C 1
ATOM 3524 O O . GLU B 2 108 ? 157.945 175.336 154.754 1.00 106.37 108 GLU B O 1
ATOM 3530 N N . VAL B 2 109 ? 157.064 173.780 153.462 1.00 119.53 109 VAL B N 1
ATOM 3531 C CA . VAL B 2 109 ? 158.205 173.697 152.567 1.00 106.57 109 VAL B CA 1
ATOM 3532 C C . VAL B 2 109 ? 158.344 174.975 151.772 1.00 91.45 109 VAL B C 1
ATOM 3533 O O . VAL B 2 109 ? 159.441 175.401 151.472 1.00 106.78 109 VAL B O 1
ATOM 3537 N N . GLY B 2 110 ? 157.251 175.624 151.445 1.00 99.31 110 GLY B N 1
ATOM 3538 C CA . GLY B 2 110 ? 157.309 176.916 150.777 1.00 104.72 110 GLY B CA 1
ATOM 3539 C C . GLY B 2 110 ? 157.973 177.955 151.660 1.00 141.00 110 GLY B C 1
ATOM 3540 O O . GLY B 2 110 ? 158.864 178.659 151.204 1.00 147.12 110 GLY B O 1
ATOM 3541 N N . ARG B 2 111 ? 157.590 178.015 152.938 1.00 142.42 111 ARG B N 1
ATOM 3542 C CA . ARG B 2 111 ? 158.196 178.929 153.895 1.00 120.60 111 ARG B CA 1
ATOM 3543 C C . ARG B 2 111 ? 159.700 178.716 153.938 1.00 140.02 111 ARG B C 1
ATOM 3544 O O . ARG B 2 111 ? 160.461 179.676 153.852 1.00 145.66 111 ARG B O 1
ATOM 3552 N N . ILE B 2 112 ? 160.129 177.460 154.082 1.00 104.63 112 ILE B N 1
ATOM 3553 C CA . ILE B 2 112 ? 161.544 177.140 154.239 1.00 90.83 112 ILE B CA 1
ATOM 3554 C C . ILE B 2 112 ? 162.301 177.469 152.972 1.00 92.21 112 ILE B C 1
ATOM 3555 O O . ILE B 2 112 ? 163.423 177.963 153.040 1.00 109.32 112 ILE B O 1
ATOM 3560 N N . LEU B 2 113 ? 161.692 177.192 151.817 1.00 83.27 113 LEU B N 1
ATOM 3561 C CA . LEU B 2 113 ? 162.292 177.565 150.556 1.00 92.72 113 LEU B CA 1
ATOM 3562 C C . LEU B 2 113 ? 162.413 179.077 150.461 1.00 123.02 113 LEU B C 1
ATOM 3563 O O . LEU B 2 113 ? 163.453 179.582 150.048 1.00 130.91 113 LEU B O 1
ATOM 3568 N N . GLY B 2 114 ? 161.367 179.801 150.839 1.00 104.41 114 GLY B N 1
ATOM 3569 C CA . GLY B 2 114 ? 161.414 181.255 150.823 1.00 156.32 114 GLY B CA 1
ATOM 3570 C C . GLY B 2 114 ? 162.525 181.804 151.706 1.00 171.50 114 GLY B C 1
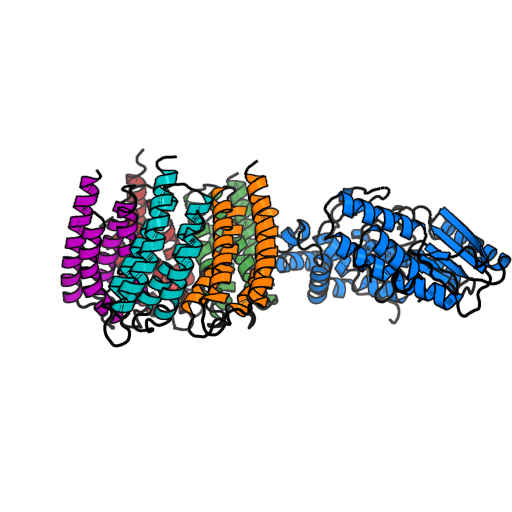ATOM 3571 O O . GLY B 2 114 ? 163.307 182.643 151.251 1.00 176.74 114 GLY B O 1
ATOM 3572 N N . SER B 2 115 ? 162.608 181.310 152.948 1.00 143.07 115 SER B N 1
ATOM 3573 C CA . SER B 2 115 ? 163.654 181.734 153.866 1.00 160.08 115 SER B CA 1
ATOM 3574 C C . SER B 2 115 ? 165.025 181.446 153.274 1.00 146.92 115 SER B C 1
ATOM 3575 O O . SER B 2 115 ? 165.947 182.262 153.391 1.00 160.63 115 SER B O 1
ATOM 3578 N N . TRP B 2 116 ? 165.155 180.263 152.668 1.00 133.66 116 TRP B N 1
ATOM 3579 C CA . TRP B 2 116 ? 166.403 179.817 152.057 1.00 114.14 116 TRP B CA 1
ATOM 3580 C C . TRP B 2 116 ? 166.752 180.690 150.866 1.00 104.65 116 TRP B C 1
ATOM 3581 O O . TRP B 2 116 ? 167.904 181.093 150.714 1.00 143.27 116 TRP B O 1
ATOM 3592 N N . ILE B 2 117 ? 165.774 180.966 150.006 1.00 109.44 117 ILE B N 1
ATOM 3593 C CA . ILE B 2 117 ? 165.997 181.879 148.895 1.00 108.74 117 ILE B CA 1
ATOM 3594 C C . ILE B 2 117 ? 166.478 183.219 149.415 1.00 142.57 117 ILE B C 1
ATOM 3595 O O . ILE B 2 117 ? 167.441 183.777 148.879 1.00 161.42 117 ILE B O 1
ATOM 3600 N N . ALA B 2 118 ? 165.832 183.708 150.482 1.00 145.11 118 ALA B N 1
ATOM 3601 C CA . ALA B 2 118 ? 166.166 185.005 151.053 1.00 176.99 118 ALA B CA 1
ATOM 3602 C C . ALA B 2 118 ? 167.586 185.003 151.623 1.00 168.84 118 ALA B C 1
ATOM 3603 O O . ALA B 2 118 ? 168.361 185.937 151.359 1.00 171.81 118 ALA B O 1
ATOM 3605 N N . ARG B 2 119 ? 167.923 183.985 152.423 1.00 132.24 119 ARG B N 1
ATOM 3606 C CA . ARG B 2 119 ? 169.236 183.980 153.053 1.00 157.99 119 ARG B CA 1
ATOM 3607 C C . ARG B 2 119 ? 170.339 183.908 151.997 1.00 157.55 119 ARG B C 1
ATOM 3608 O O . ARG B 2 119 ? 171.409 184.511 152.168 1.00 201.90 119 ARG B O 1
ATOM 3616 N N . VAL B 2 120 ? 170.086 183.211 150.893 1.00 141.84 120 VAL B N 1
ATOM 3617 C CA . VAL B 2 120 ? 171.042 183.185 149.793 1.00 163.78 120 VAL B CA 1
ATOM 3618 C C . VAL B 2 120 ? 171.054 184.516 149.049 1.00 179.76 120 VAL B C 1
ATOM 3619 O O . VAL B 2 120 ? 172.118 185.002 148.647 1.00 187.68 120 VAL B O 1
ATOM 3623 N N . ASN B 2 121 ? 169.877 185.121 148.890 1.00 171.98 121 ASN B N 1
ATOM 3624 C CA . ASN B 2 121 ? 169.781 186.360 148.131 1.00 193.55 121 ASN B CA 1
ATOM 3625 C C . ASN B 2 121 ? 170.597 187.479 148.785 1.00 239.69 121 ASN B C 1
ATOM 3626 O O . ASN B 2 121 ? 171.211 188.281 148.084 1.00 237.59 121 ASN B O 1
ATOM 3631 N N . ARG B 2 122 ? 170.659 187.495 150.116 1.00 254.50 122 ARG B N 1
ATOM 3632 C CA . ARG B 2 122 ? 171.549 188.428 150.791 1.00 256.01 122 ARG B CA 1
ATOM 3633 C C . ARG B 2 122 ? 173.012 188.035 150.560 1.00 235.77 122 ARG B C 1
ATOM 3634 O O . ARG B 2 122 ? 173.417 186.940 150.995 1.00 213.25 122 ARG B O 1
ATOM 3642 N N . TYR C 2 11 ? 192.359 157.277 140.179 1.00 355.64 11 TYR C N 1
ATOM 3643 C CA . TYR C 2 11 ? 191.828 157.582 141.533 1.00 346.27 11 TYR C CA 1
ATOM 3644 C C . TYR C 2 11 ? 190.610 158.494 141.429 1.00 313.28 11 TYR C C 1
ATOM 3645 O O . TYR C 2 11 ? 190.074 158.708 140.348 1.00 279.03 11 TYR C O 1
ATOM 3654 N N . ASP C 2 12 ? 190.193 159.029 142.578 1.00 316.42 12 ASP C N 1
ATOM 3655 C CA . ASP C 2 12 ? 189.104 159.990 142.679 1.00 297.10 12 ASP C CA 1
ATOM 3656 C C . ASP C 2 12 ? 187.835 159.503 141.973 1.00 259.96 12 ASP C C 1
ATOM 3657 O O . ASP C 2 12 ? 187.013 158.815 142.580 1.00 198.98 12 ASP C O 1
ATOM 3662 N N . GLN C 2 13 ? 187.648 159.832 140.688 1.00 222.03 13 GLN C N 1
ATOM 3663 C CA . GLN C 2 13 ? 186.445 159.410 139.987 1.00 185.43 13 GLN C CA 1
ATOM 3664 C C . GLN C 2 13 ? 186.373 157.892 139.898 1.00 152.87 13 GLN C C 1
ATOM 3665 O O . GLN C 2 13 ? 185.317 157.294 140.128 1.00 94.69 13 GLN C O 1
ATOM 3671 N N . MET C 2 14 ? 187.509 157.253 139.593 1.00 199.44 14 MET C N 1
ATOM 3672 C CA . MET C 2 14 ? 187.539 155.807 139.453 1.00 201.68 14 MET C CA 1
ATOM 3673 C C . MET C 2 14 ? 187.203 155.160 140.789 1.00 148.78 14 MET C C 1
ATOM 3674 O O . MET C 2 14 ? 186.393 154.228 140.845 1.00 147.79 14 MET C O 1
ATOM 3679 N N . LEU C 2 15 ? 187.826 155.649 141.865 1.00 142.33 15 LEU C N 1
ATOM 3680 C CA . LEU C 2 15 ? 187.589 155.114 143.199 1.00 144.19 15 LEU C CA 1
ATOM 3681 C C . LEU C 2 15 ? 186.145 155.342 143.625 1.00 115.72 15 LEU C C 1
ATOM 3682 O O . LEU C 2 15 ? 185.486 154.409 144.075 1.00 103.09 15 LEU C O 1
ATOM 3687 N N . ILE C 2 16 ? 185.660 156.578 143.489 1.00 121.57 16 ILE C N 1
ATOM 3688 C CA . ILE C 2 16 ? 184.297 156.898 143.908 1.00 98.55 16 ILE C CA 1
ATOM 3689 C C . ILE C 2 16 ? 183.304 155.979 143.207 1.00 98.59 16 ILE C C 1
ATOM 3690 O O . ILE C 2 16 ? 182.411 155.418 143.824 1.00 90.34 16 ILE C O 1
ATOM 3695 N N . VAL C 2 17 ? 183.496 155.774 141.905 1.00 112.76 17 VAL C N 1
ATOM 3696 C CA . VAL C 2 17 ? 182.556 154.991 141.130 1.00 90.50 17 VAL C CA 1
ATOM 3697 C C . VAL C 2 17 ? 182.626 153.531 141.552 1.00 93.89 17 VAL C C 1
ATOM 3698 O O . VAL C 2 17 ? 181.603 152.878 141.680 1.00 104.38 17 VAL C O 1
ATOM 3702 N N . GLU C 2 18 ? 183.813 153.002 141.804 1.00 113.26 18 GLU C N 1
ATOM 3703 C CA . GLU C 2 18 ? 183.920 151.616 142.249 1.00 122.90 18 GLU C CA 1
ATOM 3704 C C . GLU C 2 18 ? 183.273 151.427 143.611 1.00 117.50 18 GLU C C 1
ATOM 3705 O O . GLU C 2 18 ? 182.750 150.347 143.902 1.00 125.06 18 GLU C O 1
ATOM 3711 N N . ARG C 2 19 ? 183.325 152.459 144.466 1.00 115.34 19 ARG C N 1
ATOM 3712 C CA . ARG C 2 19 ? 182.685 152.386 145.765 1.00 108.50 19 ARG C CA 1
ATOM 3713 C C . ARG C 2 19 ? 181.186 152.599 145.619 1.00 113.33 19 ARG C C 1
ATOM 3714 O O . ARG C 2 19 ? 180.400 152.016 146.363 1.00 100.95 19 ARG C O 1
ATOM 3722 N N . TYR C 2 20 ? 180.795 153.469 144.681 1.00 104.26 20 TYR C N 1
ATOM 3723 C CA . TYR C 2 20 ? 179.393 153.677 144.385 1.00 89.62 20 TYR C CA 1
ATOM 3724 C C . TYR C 2 20 ? 178.795 152.472 143.665 1.00 102.56 20 TYR C C 1
ATOM 3725 O O . TYR C 2 20 ? 177.613 152.209 143.805 1.00 92.34 20 TYR C O 1
ATOM 3734 N N . GLU C 2 21 ? 179.569 151.763 142.857 1.00 127.75 21 GLU C N 1
ATOM 3735 C CA . GLU C 2 21 ? 179.100 150.527 142.255 1.00 111.86 21 GLU C CA 1
ATOM 3736 C C . GLU C 2 21 ? 178.612 149.577 143.342 1.00 105.09 21 GLU C C 1
ATOM 3737 O O . GLU C 2 21 ? 177.699 148.800 143.092 1.00 92.04 21 GLU C O 1
ATOM 3743 N N . ARG C 2 22 ? 179.163 149.636 144.553 1.00 113.84 22 ARG C N 1
ATOM 3744 C CA . ARG C 2 22 ? 178.706 148.798 145.646 1.00 124.16 22 ARG C CA 1
ATOM 3745 C C . ARG C 2 22 ? 177.341 149.258 146.128 1.00 100.47 22 ARG C C 1
ATOM 3746 O O . ARG C 2 22 ? 176.514 148.428 146.494 1.00 89.03 22 ARG C O 1
ATOM 3754 N N . VAL C 2 23 ? 177.102 150.569 146.132 1.00 86.84 23 VAL C N 1
ATOM 3755 C CA . VAL C 2 23 ? 175.777 151.096 146.439 1.00 68.06 23 VAL C CA 1
ATOM 3756 C C . VAL C 2 23 ? 174.811 150.570 145.388 1.00 83.94 23 VAL C C 1
ATOM 3757 O O . VAL C 2 23 ? 173.793 149.993 145.706 1.00 65.81 23 VAL C O 1
ATOM 3761 N N . ILE C 2 24 ? 175.103 150.766 144.108 1.00 85.37 24 ILE C N 1
ATOM 3762 C CA . ILE C 2 24 ? 174.259 150.264 143.029 1.00 63.29 24 ILE C CA 1
ATOM 3763 C C . ILE C 2 24 ? 174.092 148.760 143.181 1.00 75.80 24 ILE C C 1
ATOM 3764 O O . ILE C 2 24 ? 172.987 148.268 143.065 1.00 77.96 24 ILE C O 1
ATOM 3769 N N . SER C 2 25 ? 175.157 148.011 143.433 1.00 67.69 25 SER C N 1
ATOM 3770 C CA . SER C 2 25 ? 175.050 146.580 143.512 1.00 66.90 25 SER C CA 1
ATOM 3771 C C . SER C 2 25 ? 174.175 146.173 144.674 1.00 86.83 25 SER C C 1
ATOM 3772 O O . SER C 2 25 ? 173.614 145.070 144.677 1.00 105.88 25 SER C O 1
ATOM 3775 N N . TYR C 2 26 ? 174.080 147.016 145.707 1.00 98.74 26 TYR C N 1
ATOM 3776 C CA . TYR C 2 26 ? 173.204 146.718 146.828 1.00 110.36 26 TYR C CA 1
ATOM 3777 C C . TYR C 2 26 ? 171.803 147.198 146.534 1.00 98.73 26 TYR C C 1
ATOM 3778 O O . TYR C 2 26 ? 170.841 146.476 146.780 1.00 101.42 26 TYR C O 1
ATOM 3787 N N . LEU C 2 27 ? 171.706 148.436 146.019 1.00 86.44 27 LEU C N 1
ATOM 3788 C CA . LEU C 2 27 ? 170.432 149.100 145.877 1.00 79.56 27 LEU C CA 1
ATOM 3789 C C . LEU C 2 27 ? 169.722 148.694 144.601 1.00 81.09 27 LEU C C 1
ATOM 3790 O O . LEU C 2 27 ? 168.502 148.666 144.607 1.00 75.18 27 LEU C O 1
ATOM 3795 N N . TYR C 2 28 ? 170.429 148.415 143.502 1.00 86.92 28 TYR C N 1
ATOM 3796 C CA . TYR C 2 28 ? 169.757 148.037 142.284 1.00 74.59 28 TYR C CA 1
ATOM 3797 C C . TYR C 2 28 ? 168.851 146.856 142.545 1.00 63.67 28 TYR C C 1
ATOM 3798 O O . TYR C 2 28 ? 167.691 146.907 142.152 1.00 76.26 28 TYR C O 1
ATOM 3807 N N . PRO C 2 29 ? 169.286 145.751 143.164 1.00 66.04 29 PRO C N 1
ATOM 3808 C CA . PRO C 2 29 ? 168.358 144.679 143.522 1.00 87.46 29 PRO C CA 1
ATOM 3809 C C . PRO C 2 29 ? 167.143 145.142 144.316 1.00 100.73 29 PRO C C 1
ATOM 3810 O O . PRO C 2 29 ? 166.039 144.680 144.081 1.00 90.23 29 PRO C O 1
ATOM 3814 N N . ILE C 2 30 ? 167.330 146.078 145.233 1.00 127.31 30 ILE C N 1
ATOM 3815 C CA . ILE C 2 30 ? 166.245 146.618 146.052 1.00 142.35 30 ILE C CA 1
ATOM 3816 C C . ILE C 2 30 ? 165.302 147.465 145.210 1.00 127.32 30 ILE C C 1
ATOM 3817 O O . ILE C 2 30 ? 164.117 147.507 145.457 1.00 148.73 30 ILE C O 1
ATOM 3822 N N . ALA C 2 31 ? 165.887 148.186 144.261 1.00 104.49 31 ALA C N 1
ATOM 3823 C CA . ALA C 2 31 ? 165.206 149.128 143.397 1.00 88.56 31 ALA C CA 1
ATOM 3824 C C . ALA C 2 31 ? 164.504 148.454 142.254 1.00 98.04 31 ALA C C 1
ATOM 3825 O O . ALA C 2 31 ? 163.716 149.080 141.570 1.00 190.37 31 ALA C O 1
ATOM 3827 N N . GLN C 2 32 ? 164.846 147.202 141.995 1.00 113.75 32 GLN C N 1
ATOM 3828 C CA . GLN C 2 32 ? 164.163 146.364 141.027 1.00 98.09 32 GLN C CA 1
ATOM 3829 C C . GLN C 2 32 ? 163.041 145.617 141.712 1.00 112.06 32 GLN C C 1
ATOM 3830 O O . GLN C 2 32 ? 162.191 145.064 141.019 1.00 167.94 32 GLN C O 1
ATOM 3836 N N . SER C 2 33 ? 163.056 145.552 143.043 1.00 106.10 33 SER C N 1
ATOM 3837 C CA . SER C 2 33 ? 162.031 144.856 143.810 1.00 153.87 33 SER C CA 1
ATOM 3838 C C . SER C 2 33 ? 160.834 145.766 144.090 1.00 154.72 33 SER C C 1
ATOM 3839 O O . SER C 2 33 ? 159.752 145.246 144.372 1.00 155.93 33 SER C O 1
ATOM 3842 N N . ILE C 2 34 ? 161.121 147.078 144.135 1.00 117.23 34 ILE C N 1
ATOM 3843 C CA . ILE C 2 34 ? 160.098 148.101 144.480 1.00 91.36 34 ILE C CA 1
ATOM 3844 C C . ILE C 2 34 ? 158.894 147.814 143.620 1.00 105.79 34 ILE C C 1
ATOM 3845 O O . ILE C 2 34 ? 159.012 147.926 142.413 1.00 133.05 34 ILE C O 1
ATOM 3850 N N . PRO C 2 35 ? 157.753 147.426 144.191 1.00 89.23 35 PRO C N 1
ATOM 3851 C CA . PRO C 2 35 ? 156.639 147.012 143.381 1.00 112.00 35 PRO C CA 1
ATOM 3852 C C . PRO C 2 35 ? 156.433 147.953 142.199 1.00 131.27 35 PRO C C 1
ATOM 3853 O O . PRO C 2 35 ? 156.748 149.101 142.317 1.00 115.97 35 PRO C O 1
ATOM 3857 N N . ARG C 2 36 ? 155.863 147.449 141.107 1.00 146.33 36 ARG C N 1
ATOM 3858 C CA . ARG C 2 36 ? 155.545 148.314 139.945 1.00 127.75 36 ARG C CA 1
ATOM 3859 C C . ARG C 2 36 ? 154.579 149.379 140.429 1.00 151.21 36 ARG C C 1
ATOM 3860 O O . ARG C 2 36 ? 154.592 150.456 139.857 1.00 128.00 36 ARG C O 1
ATOM 3868 N N . LYS C 2 37 ? 153.732 149.052 141.412 1.00 126.69 37 LYS C N 1
ATOM 3869 C CA . LYS C 2 37 ? 152.854 150.091 141.988 1.00 113.42 37 LYS C CA 1
ATOM 3870 C C . LYS C 2 37 ? 153.755 151.233 142.374 1.00 101.28 37 LYS C C 1
ATOM 3871 O O . LYS C 2 37 ? 153.590 152.292 141.810 1.00 164.75 37 LYS C O 1
ATOM 3877 N N . HIS C 2 38 ? 154.645 151.029 143.319 1.00 84.29 38 HIS C N 1
ATOM 3878 C CA . HIS C 2 38 ? 155.610 152.110 143.620 1.00 105.95 38 HIS C CA 1
ATOM 3879 C C . HIS C 2 38 ? 156.536 152.133 142.431 1.00 90.85 38 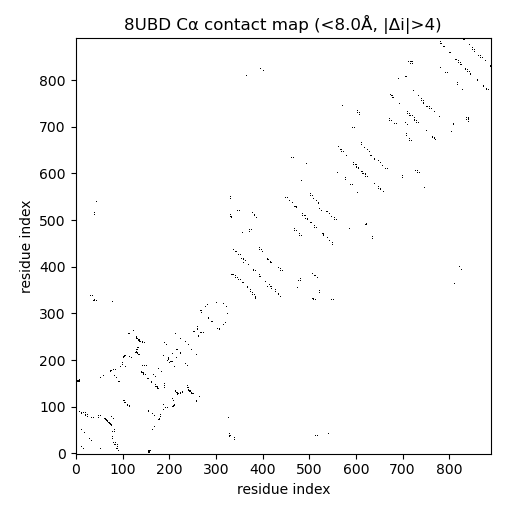HIS C C 1
ATOM 3880 O O . HIS C 2 38 ? 157.739 152.087 142.601 1.00 102.96 38 HIS C O 1
ATOM 3887 N N . GLY C 2 39 ? 155.936 152.252 141.268 1.00 102.81 39 GLY C N 1
ATOM 3888 C CA . GLY C 2 39 ? 156.726 152.128 140.065 1.00 121.75 39 GLY C CA 1
ATOM 3889 C C . GLY C 2 39 ? 157.383 153.429 139.697 1.00 95.83 39 GLY C C 1
ATOM 3890 O O . GLY C 2 39 ? 158.515 153.380 139.230 1.00 93.53 39 GLY C O 1
ATOM 3891 N N . VAL C 2 40 ? 156.679 154.551 139.850 1.00 98.21 40 VAL C N 1
ATOM 3892 C CA . VAL C 2 40 ? 157.316 155.823 139.552 1.00 96.79 40 VAL C CA 1
ATOM 3893 C C . VAL C 2 40 ? 158.421 156.057 140.560 1.00 105.93 40 VAL C C 1
ATOM 3894 O O . VAL C 2 40 ? 159.505 156.516 140.218 1.00 74.06 40 VAL C O 1
ATOM 3898 N N . ALA C 2 41 ? 158.145 155.804 141.849 1.00 120.51 41 ALA C N 1
ATOM 3899 C CA . ALA C 2 41 ? 159.183 155.924 142.859 1.00 101.81 41 ALA C CA 1
ATOM 3900 C C . ALA C 2 41 ? 160.369 155.050 142.473 1.00 128.87 41 ALA C C 1
ATOM 3901 O O . ALA C 2 41 ? 161.509 155.478 142.538 1.00 113.49 41 ALA C O 1
ATOM 3903 N N . ARG C 2 42 ? 160.112 153.805 142.078 1.00 126.48 42 ARG C N 1
ATOM 3904 C CA . ARG C 2 42 ? 161.176 152.908 141.680 1.00 111.98 42 ARG C CA 1
ATOM 3905 C C . ARG C 2 42 ? 161.956 153.474 140.487 1.00 105.91 42 ARG C C 1
ATOM 3906 O O . ARG C 2 42 ? 163.172 153.576 140.547 1.00 71.13 42 ARG C O 1
ATOM 3914 N N . GLU C 2 43 ? 161.283 153.820 139.393 1.00 87.63 43 GLU C N 1
ATOM 3915 C CA . GLU C 2 43 ? 161.987 154.311 138.229 1.00 98.53 43 GLU C CA 1
ATOM 3916 C C . GLU C 2 43 ? 162.810 155.529 138.601 1.00 87.87 43 GLU C C 1
ATOM 3917 O O . GLU C 2 43 ? 163.926 155.703 138.122 1.00 99.29 43 GLU C O 1
ATOM 3923 N N . MET C 2 44 ? 162.296 156.376 139.472 1.00 103.73 44 MET C N 1
ATOM 3924 C CA . MET C 2 44 ? 163.007 157.585 139.892 1.00 104.30 44 MET C CA 1
ATOM 3925 C C . MET C 2 44 ? 164.119 157.246 140.848 1.00 98.57 44 MET C C 1
ATOM 3926 O O . MET C 2 44 ? 165.130 157.938 140.837 1.00 71.64 44 MET C O 1
ATOM 3931 N N . PHE C 2 45 ? 163.923 156.217 141.680 1.00 102.30 45 PHE C N 1
ATOM 3932 C CA . PHE C 2 45 ? 165.007 155.730 142.528 1.00 89.01 45 PHE C CA 1
ATOM 3933 C C . PHE C 2 45 ? 166.094 155.109 141.688 1.00 95.22 45 PHE C C 1
ATOM 3934 O O . PHE C 2 45 ? 167.251 155.388 141.893 1.00 96.27 45 PHE C O 1
ATOM 3942 N N . LEU C 2 46 ? 165.736 154.274 140.717 1.00 105.91 46 LEU C N 1
ATOM 3943 C CA . LEU C 2 46 ? 166.726 153.675 139.828 1.00 80.37 46 LEU C CA 1
ATOM 3944 C C . LEU C 2 46 ? 167.424 154.760 139.045 1.00 70.79 46 LEU C C 1
ATOM 3945 O O . LEU C 2 46 ? 168.610 154.643 138.805 1.00 80.66 46 LEU C O 1
ATOM 3950 N N . LYS C 2 47 ? 166.719 155.783 138.581 1.00 66.58 47 LYS C N 1
ATOM 3951 C CA . LYS C 2 47 ? 167.364 156.864 137.870 1.00 84.58 47 LYS C CA 1
ATOM 3952 C C . LYS C 2 47 ? 168.264 157.648 138.786 1.00 96.11 47 LYS C C 1
ATOM 3953 O O . LYS C 2 47 ? 169.211 158.271 138.343 1.00 122.11 47 LYS C O 1
ATOM 3959 N N . CYS C 2 48 ? 167.967 157.663 140.081 1.00 122.06 48 CYS C N 1
ATOM 3960 C CA . CYS C 2 48 ? 168.830 158.329 141.056 1.00 124.97 48 CYS C CA 1
ATOM 3961 C C . CYS C 2 48 ? 170.022 157.453 141.372 1.00 92.49 48 CYS C C 1
ATOM 3962 O O . CYS C 2 48 ? 171.108 157.925 141.506 1.00 80.30 48 CYS C O 1
ATOM 3965 N N . LEU C 2 49 ? 169.805 156.153 141.486 1.00 72.66 49 LEU C N 1
ATOM 3966 C CA . LEU C 2 49 ? 170.837 155.203 141.872 1.00 65.09 49 LEU C CA 1
ATOM 3967 C C . LEU C 2 49 ? 171.805 154.980 140.749 1.00 85.04 49 LEU C C 1
ATOM 3968 O O . LEU C 2 49 ? 172.970 155.330 140.849 1.00 123.72 49 LEU C O 1
ATOM 3973 N N . LEU C 2 50 ? 171.331 154.426 139.633 1.00 97.57 50 LEU C N 1
ATOM 3974 C CA . LEU C 2 50 ? 172.177 154.211 138.463 1.00 81.53 50 LEU C CA 1
ATOM 3975 C C . LEU C 2 50 ? 172.565 155.519 137.805 1.00 95.63 50 LEU C C 1
ATOM 3976 O O . LEU C 2 50 ? 173.346 155.465 136.902 1.00 118.60 50 LEU C O 1
ATOM 3981 N N . GLY C 2 51 ? 171.998 156.675 138.183 1.00 80.62 51 GLY C N 1
ATOM 3982 C CA . GLY C 2 51 ? 172.260 157.886 137.464 1.00 112.06 51 GLY C CA 1
ATOM 3983 C C . GLY C 2 51 ? 173.181 158.783 138.252 1.00 115.13 51 GLY C C 1
ATOM 3984 O O . GLY C 2 51 ? 173.534 159.876 137.839 1.00 128.34 51 GLY C O 1
ATOM 3985 N N . GLN C 2 52 ? 173.531 158.323 139.437 1.00 104.71 52 GLN C N 1
ATOM 3986 C CA . GLN C 2 52 ? 174.540 158.983 140.257 1.00 102.33 52 GLN C CA 1
ATOM 3987 C C . GLN C 2 52 ? 175.890 158.682 139.696 1.00 84.92 52 GLN C C 1
ATOM 3988 O O . GLN C 2 52 ? 176.786 159.495 139.866 1.00 92.03 52 GLN C O 1
ATOM 3994 N N . VAL C 2 53 ? 176.053 157.537 139.016 1.00 99.79 53 VAL C N 1
ATOM 3995 C CA . VAL C 2 53 ? 177.300 157.233 138.305 1.00 71.65 53 VAL C CA 1
ATOM 3996 C C . VAL C 2 53 ? 177.566 158.338 137.314 1.00 86.57 53 VAL C C 1
ATOM 3997 O O . VAL C 2 53 ? 178.705 158.758 137.167 1.00 135.46 53 VAL C O 1
ATOM 4001 N N . GLU C 2 54 ? 176.571 158.818 136.596 1.00 83.00 54 GLU C N 1
ATOM 4002 C CA . GLU C 2 54 ? 176.766 159.913 135.670 1.00 94.67 54 GLU C CA 1
ATOM 4003 C C . GLU C 2 54 ? 177.204 161.170 136.416 1.00 91.13 54 GLU C C 1
ATOM 4004 O O . GLU C 2 54 ? 178.033 161.939 135.943 1.00 116.46 54 GLU C O 1
ATOM 4010 N N . LEU C 2 55 ? 176.653 161.402 137.594 1.00 104.24 55 LEU C N 1
ATOM 4011 C CA . LEU C 2 55 ? 177.044 162.562 138.408 1.00 103.80 55 LEU C CA 1
ATOM 4012 C C . LEU C 2 55 ? 178.513 162.475 138.808 1.00 102.23 55 LEU C C 1
ATOM 4013 O O . LEU C 2 55 ? 179.234 163.448 138.786 1.00 78.02 55 LEU C O 1
ATOM 4018 N N . PHE C 2 56 ? 178.958 161.304 139.222 1.00 98.36 56 PHE C N 1
ATOM 4019 C CA . PHE C 2 56 ? 180.363 161.088 139.524 1.00 98.38 56 PHE C CA 1
ATOM 4020 C C . PHE C 2 56 ? 181.196 161.236 138.276 1.00 103.42 56 PHE C C 1
ATOM 4021 O O . PHE C 2 56 ? 182.239 161.884 138.308 1.00 123.43 56 PHE C O 1
ATOM 4029 N N . ILE C 2 57 ? 180.750 160.617 137.179 1.00 96.64 57 ILE C N 1
ATOM 4030 C CA . ILE C 2 57 ? 181.485 160.630 135.937 1.00 81.53 57 ILE C CA 1
ATOM 4031 C C . ILE C 2 57 ? 181.712 162.062 135.474 1.00 105.08 57 ILE C C 1
ATOM 4032 O O . ILE C 2 57 ? 182.831 162.437 135.117 1.00 140.01 57 ILE C O 1
ATOM 4037 N N . VAL C 2 58 ? 180.663 162.883 135.474 1.00 91.56 58 VAL C N 1
ATOM 4038 C CA . VAL C 2 58 ? 180.776 164.285 135.103 1.00 85.98 58 VAL C CA 1
ATOM 4039 C C . VAL C 2 58 ? 181.729 165.018 136.037 1.00 100.16 58 VAL C C 1
ATOM 4040 O O . VAL C 2 58 ? 182.483 165.896 135.611 1.00 139.71 58 VAL C O 1
ATOM 4044 N N . ALA C 2 59 ? 181.715 164.656 137.316 1.00 125.14 59 ALA C N 1
ATOM 4045 C CA . ALA C 2 59 ? 182.529 165.313 138.322 1.00 127.20 59 ALA C CA 1
ATOM 4046 C C . ALA C 2 59 ? 184.011 165.109 138.045 1.00 136.68 59 ALA C C 1
ATOM 4047 O O . ALA C 2 59 ? 184.806 166.031 138.245 1.00 159.12 59 ALA C O 1
ATOM 4049 N N . GLY C 2 60 ? 184.386 163.901 137.618 1.00 129.35 60 GLY C N 1
ATOM 4050 C CA . GLY C 2 60 ? 185.788 163.625 137.368 1.00 161.47 60 GLY C CA 1
ATOM 4051 C C . GLY C 2 60 ? 186.175 163.844 135.917 1.00 171.73 60 GLY C C 1
ATOM 4052 O O . GLY C 2 60 ? 187.157 163.288 135.439 1.00 206.57 60 GLY C O 1
ATOM 4053 N N . LYS C 2 61 ? 185.386 164.640 135.207 1.00 141.26 61 LYS C N 1
ATOM 4054 C CA . LYS C 2 61 ? 185.696 165.024 133.850 1.00 176.66 61 LYS C CA 1
ATOM 4055 C C . LYS C 2 61 ? 185.805 166.537 133.730 1.00 197.29 61 LYS C C 1
ATOM 4056 O O . LYS C 2 61 ? 185.978 167.064 132.638 1.00 240.29 61 LYS C O 1
ATOM 4062 N N . SER C 2 62 ? 185.692 167.210 134.868 1.00 188.47 62 SER C N 1
ATOM 4063 C CA . SER C 2 62 ? 185.733 168.651 134.937 1.00 217.46 62 SER C CA 1
ATOM 4064 C C . SER C 2 62 ? 186.622 169.098 136.093 1.00 221.72 62 SER C C 1
ATOM 4065 O O . SER C 2 62 ? 187.241 170.148 136.004 1.00 217.86 62 SER C O 1
ATOM 4068 N N . ASN C 2 63 ? 186.589 168.372 137.216 1.00 196.05 63 ASN C N 1
ATOM 4069 C CA . ASN C 2 63 ? 187.139 168.884 138.455 1.00 207.22 63 ASN C CA 1
ATOM 4070 C C . ASN C 2 63 ? 186.501 170.209 138.851 1.00 217.23 63 ASN C C 1
ATOM 4071 O O . ASN C 2 63 ? 186.846 170.759 139.892 1.00 232.96 63 ASN C O 1
ATOM 4076 N N . GLN C 2 64 ? 185.588 170.740 138.035 1.00 205.68 64 GLN C N 1
ATOM 4077 C CA . GLN C 2 64 ? 184.701 171.775 138.526 1.00 199.93 64 GLN C CA 1
ATOM 4078 C C . GLN C 2 64 ? 184.135 171.260 139.844 1.00 181.32 64 GLN C C 1
ATOM 4079 O O . GLN C 2 64 ? 183.541 170.194 139.899 1.00 136.61 64 GLN C O 1
ATOM 4085 N N . VAL C 2 65 ? 184.411 171.974 140.930 1.00 192.23 65 VAL C N 1
ATOM 4086 C CA . VAL C 2 65 ? 184.058 171.459 142.245 1.00 160.03 65 VAL C CA 1
ATOM 4087 C C . VAL C 2 65 ? 182.547 171.456 142.432 1.00 140.92 65 VAL C C 1
ATOM 4088 O O . VAL C 2 65 ? 182.031 170.742 143.277 1.00 136.12 65 VAL C O 1
ATOM 4092 N N . SER C 2 66 ? 181.836 172.265 141.647 1.00 158.93 66 SER C N 1
ATOM 4093 C CA . SER C 2 66 ? 180.388 172.219 141.576 1.00 145.28 66 SER C CA 1
ATOM 4094 C C . SER C 2 66 ? 179.918 170.884 141.033 1.00 128.82 66 SER C C 1
ATOM 4095 O O . SER C 2 66 ? 178.811 170.454 141.357 1.00 115.07 66 SER C O 1
ATOM 4098 N N . LYS C 2 67 ? 180.707 170.229 140.177 1.00 141.59 67 LYS C N 1
ATOM 4099 C CA . LYS C 2 67 ? 180.323 168.924 139.674 1.00 115.62 67 LYS C CA 1
ATOM 4100 C C . LYS C 2 67 ? 180.474 167.877 140.755 1.00 107.01 67 LYS C C 1
ATOM 4101 O O . LYS C 2 67 ? 179.708 166.911 140.770 1.00 116.04 67 LYS C O 1
ATOM 4107 N N . LEU C 2 68 ? 181.450 168.019 141.652 1.00 144.11 68 LEU C N 1
ATOM 4108 C CA . LEU C 2 68 ? 181.518 167.064 142.760 1.00 139.68 68 LEU C CA 1
ATOM 4109 C C . LEU C 2 68 ? 180.531 167.430 143.858 1.00 110.77 68 LEU C C 1
ATOM 4110 O O . LEU C 2 68 ? 180.266 166.579 144.694 1.00 106.58 68 LEU C O 1
ATOM 4115 N N . TYR C 2 69 ? 180.002 168.651 143.892 1.00 131.99 69 TYR C N 1
ATOM 4116 C CA . TYR C 2 69 ? 178.913 168.970 144.804 1.00 140.77 69 TYR C CA 1
ATOM 4117 C C . TYR C 2 69 ? 177.591 168.428 144.282 1.00 124.72 69 TYR C C 1
ATOM 4118 O O . TYR C 2 69 ? 176.734 168.088 145.085 1.00 96.22 69 TYR C O 1
ATOM 4127 N N . ALA C 2 70 ? 177.385 168.412 142.973 1.00 128.56 70 ALA C N 1
ATOM 4128 C CA . ALA C 2 70 ? 176.193 167.798 142.415 1.00 98.11 70 ALA C CA 1
ATOM 4129 C C . ALA C 2 70 ? 176.313 166.285 142.391 1.00 99.33 70 ALA C C 1
ATOM 4130 O O . ALA C 2 70 ? 175.327 165.602 142.133 1.00 92.53 70 ALA C O 1
ATOM 4132 N N . ALA C 2 71 ? 177.514 165.738 142.557 1.00 111.96 71 ALA C N 1
ATOM 4133 C CA . ALA C 2 71 ? 177.667 164.332 142.915 1.00 104.58 71 ALA C CA 1
ATOM 4134 C C . ALA C 2 71 ? 177.222 164.123 144.357 1.00 126.22 71 ALA C C 1
ATOM 4135 O O . ALA C 2 71 ? 176.696 163.076 144.687 1.00 91.86 71 ALA C O 1
ATOM 4137 N N . ASP C 2 72 ? 177.451 165.097 145.238 1.00 127.14 72 ASP C N 1
ATOM 4138 C CA . ASP C 2 72 ? 177.017 165.013 146.628 1.00 111.99 72 ASP C CA 1
ATOM 4139 C C . ASP C 2 72 ? 175.517 165.171 146.686 1.00 102.37 72 ASP C C 1
ATOM 4140 O O . ASP C 2 72 ? 174.852 164.475 147.420 1.00 120.82 72 ASP C O 1
ATOM 4145 N N . ALA C 2 73 ? 174.961 166.103 145.940 1.00 107.81 73 ALA C N 1
ATOM 4146 C CA . ALA C 2 73 ? 173.519 166.275 145.827 1.00 104.06 73 ALA C CA 1
ATOM 4147 C C . ALA C 2 73 ? 172.887 164.974 145.397 1.00 80.24 73 ALA C C 1
ATOM 4148 O O . ALA C 2 73 ? 171.825 164.611 145.874 1.00 87.70 73 ALA C O 1
ATOM 4150 N N . GLY C 2 74 ? 173.481 164.271 144.445 1.00 96.47 74 GLY C N 1
ATOM 4151 C CA . GLY C 2 74 ? 172.903 163.016 144.015 1.00 117.16 74 GLY C CA 1
ATOM 4152 C C . GLY C 2 74 ? 172.954 161.999 145.119 1.00 81.61 74 GLY C C 1
ATOM 4153 O O . GLY C 2 74 ? 172.044 161.226 145.266 1.00 94.06 74 GLY C O 1
ATOM 4154 N N . LEU C 2 75 ? 174.077 161.898 145.831 1.00 91.58 75 LEU C N 1
ATOM 4155 C CA . LEU C 2 75 ? 174.203 160.993 146.961 1.00 76.24 75 LEU C CA 1
ATOM 4156 C C . LEU C 2 75 ? 173.162 161.363 147.999 1.00 91.19 75 LEU C C 1
ATOM 4157 O O . LEU C 2 75 ? 172.637 160.478 148.659 1.00 100.76 75 LEU C O 1
ATOM 4162 N N . ALA C 2 76 ? 172.915 162.653 148.196 1.00 105.03 76 ALA C N 1
ATOM 4163 C CA . ALA C 2 76 ? 171.900 163.160 149.106 1.00 100.41 76 ALA C CA 1
ATOM 4164 C C . ALA C 2 76 ? 170.524 162.732 148.671 1.00 71.27 76 ALA C C 1
ATOM 4165 O O . ALA C 2 76 ? 169.716 162.319 149.478 1.00 77.06 76 ALA C O 1
ATOM 4167 N N . MET C 2 77 ? 170.248 162.857 147.389 1.00 97.41 77 MET C N 1
ATOM 4168 C CA . MET C 2 77 ? 168.998 162.390 146.803 1.00 75.44 77 MET C CA 1
ATOM 4169 C C . MET C 2 77 ? 168.881 160.891 146.939 1.00 64.46 77 MET C C 1
ATOM 4170 O O . MET C 2 77 ? 167.818 160.380 147.207 1.00 72.79 77 MET C O 1
ATOM 4175 N N . LEU C 2 78 ? 169.967 160.164 146.770 1.00 100.91 78 LEU C N 1
ATOM 4176 C CA . LEU C 2 78 ? 169.962 158.720 146.938 1.00 103.06 78 LEU C CA 1
ATOM 4177 C C . LEU C 2 78 ? 169.632 158.367 148.376 1.00 105.92 78 LEU C C 1
ATOM 4178 O O . LEU C 2 78 ? 168.886 157.429 148.608 1.00 103.92 78 LEU C O 1
ATOM 4183 N N . ARG C 2 79 ? 170.147 159.116 149.338 1.00 83.15 79 ARG C N 1
ATOM 4184 C CA . ARG C 2 79 ? 169.761 158.876 150.722 1.00 87.95 79 ARG C CA 1
ATOM 4185 C C . ARG C 2 79 ? 168.325 159.276 150.948 1.00 81.35 79 ARG C C 1
ATOM 4186 O O . ARG C 2 79 ? 167.661 158.653 151.764 1.00 93.89 79 ARG C O 1
ATOM 4194 N N . PHE C 2 80 ? 167.830 160.324 150.288 1.00 73.78 80 PHE C N 1
ATOM 4195 C CA . PHE C 2 80 ? 166.403 160.596 150.327 1.00 89.69 80 PHE C CA 1
ATOM 4196 C C . PHE C 2 80 ? 165.645 159.361 149.864 1.00 78.35 80 PHE C C 1
ATOM 4197 O O . PHE C 2 80 ? 164.703 158.934 150.499 1.00 83.07 80 PHE C O 1
ATOM 4205 N N . TRP C 2 81 ? 166.031 158.814 148.736 1.00 73.47 81 TRP C N 1
ATOM 4206 C CA . TRP C 2 81 ? 165.353 157.660 148.202 1.00 77.42 81 TRP C CA 1
ATOM 4207 C C . TRP C 2 81 ? 165.319 156.525 149.192 1.00 89.28 81 TRP C C 1
ATOM 4208 O O . TRP C 2 81 ? 164.314 155.842 149.323 1.00 106.26 81 TRP C O 1
ATOM 4219 N N . LEU C 2 82 ? 166.398 156.312 149.927 1.00 103.14 82 LEU C N 1
ATOM 4220 C CA . LEU C 2 82 ? 166.409 155.268 150.944 1.00 94.78 82 LEU C CA 1
ATOM 4221 C C . LEU C 2 82 ? 165.337 155.570 151.982 1.00 114.86 82 LEU C C 1
ATOM 4222 O O . LEU C 2 82 ? 164.476 154.724 152.238 1.00 140.19 82 LEU C O 1
ATOM 4227 N N . ARG C 2 83 ? 165.358 156.785 152.550 1.00 91.17 83 ARG C N 1
ATOM 4228 C CA . ARG C 2 83 ? 164.332 157.225 153.480 1.00 86.19 83 ARG C CA 1
ATOM 4229 C C . ARG C 2 83 ? 162.936 157.040 152.910 1.00 79.29 83 ARG C C 1
ATOM 4230 O O . ARG C 2 83 ? 162.032 156.554 153.582 1.00 116.02 83 ARG C O 1
ATOM 4238 N N . PHE C 2 84 ? 162.760 157.419 151.657 1.00 82.19 84 PHE C N 1
ATOM 4239 C CA . PHE C 2 84 ? 161.430 157.321 151.017 1.00 97.41 84 PHE C CA 1
ATOM 4240 C C . PHE C 2 84 ? 161.066 155.867 150.820 1.00 68.20 84 PHE C C 1
ATOM 4241 O O . PHE C 2 84 ? 159.955 155.498 151.155 1.00 124.24 84 PHE C O 1
ATOM 4249 N N . LEU C 2 85 ? 161.977 155.075 150.286 1.00 73.66 85 LEU C N 1
ATOM 4250 C CA . LEU C 2 85 ? 161.620 153.683 149.950 1.00 87.92 85 LEU C CA 1
ATOM 4251 C C . LEU C 2 85 ? 161.633 152.897 151.239 1.00 88.81 85 LEU C C 1
ATOM 4252 O O . LEU C 2 85 ? 160.998 151.848 151.280 1.00 98.10 85 LEU C O 1
ATOM 4257 N N . ALA C 2 86 ? 162.311 153.412 152.253 1.00 96.41 86 ALA C N 1
ATOM 4258 C CA . ALA C 2 86 ? 162.294 152.774 153.577 1.00 114.04 86 ALA C CA 1
ATOM 4259 C C . ALA C 2 86 ? 160.889 152.908 154.099 1.00 133.04 86 ALA C C 1
ATOM 4260 O O . ALA C 2 86 ? 160.252 151.884 154.357 1.00 159.94 86 ALA C O 1
ATOM 4262 N N . GLY C 2 87 ? 160.437 154.152 154.225 1.00 116.36 87 GLY C N 1
ATOM 4263 C CA . GLY C 2 87 ? 159.107 154.382 154.798 1.00 138.09 87 GLY C CA 1
ATOM 4264 C C . GLY C 2 87 ? 158.102 154.946 153.828 1.00 155.10 87 GLY C C 1
ATOM 4265 O O . GLY C 2 87 ? 157.181 154.203 153.482 1.00 205.79 87 GLY C O 1
ATOM 4266 N N . ILE C 2 88 ? 158.274 156.191 153.384 1.00 149.44 88 ILE C N 1
ATOM 4267 C CA . ILE C 2 88 ? 157.216 156.870 152.568 1.00 154.83 88 ILE C CA 1
ATOM 4268 C C . ILE C 2 88 ? 156.621 155.912 151.533 1.00 207.79 88 ILE C C 1
ATOM 4269 O O . ILE C 2 88 ? 155.459 156.112 151.149 1.00 233.27 88 ILE C O 1
ATOM 4274 N N . GLN C 2 89 ? 157.385 154.922 151.101 1.00 228.58 89 GLN C N 1
ATOM 4275 C CA . GLN C 2 89 ? 156.871 153.930 150.146 1.00 273.16 89 GLN C CA 1
ATOM 4276 C C . GLN C 2 89 ? 156.037 152.961 150.974 1.00 274.41 89 GLN C C 1
ATOM 4277 O O . GLN C 2 89 ? 156.629 152.228 151.765 1.00 299.00 89 GLN C O 1
ATOM 4283 N N . LYS C 2 90 ? 154.716 152.985 150.812 1.00 259.94 90 LYS C N 1
ATOM 4284 C CA . LYS C 2 90 ? 153.787 152.141 151.607 1.00 271.02 90 LYS C CA 1
ATOM 4285 C C . LYS C 2 90 ? 154.181 150.669 151.527 1.00 243.80 90 LYS C C 1
ATOM 4286 O O . LYS C 2 90 ? 154.880 150.254 152.457 1.00 151.43 90 LYS C O 1
ATOM 4292 N N . PRO C 2 91 ? 153.737 149.820 150.572 1.00 285.73 91 PRO C N 1
ATOM 4293 C CA . PRO C 2 91 ? 154.227 148.444 150.461 1.00 285.32 91 PRO C CA 1
ATOM 4294 C C . PRO C 2 91 ? 155.699 148.265 150.843 1.00 255.66 91 PRO C C 1
ATOM 4295 O O . PRO C 2 91 ? 156.087 147.131 151.003 1.00 240.93 91 PRO C O 1
ATOM 4299 N N . HIS C 2 92 ? 156.470 149.350 150.939 1.00 243.77 92 HIS C N 1
ATOM 4300 C CA . HIS C 2 92 ? 157.896 149.318 151.362 1.00 241.16 92 HIS C CA 1
ATOM 4301 C C . HIS C 2 92 ? 158.757 148.999 150.158 1.00 211.30 92 HIS C C 1
ATOM 4302 O O . HIS C 2 92 ? 158.192 148.676 149.108 1.00 239.10 92 HIS C O 1
ATOM 4309 N N . ALA C 2 93 ? 160.068 149.099 150.314 1.00 142.40 93 ALA C N 1
ATOM 4310 C CA . ALA C 2 93 ? 160.917 148.949 149.124 1.00 166.99 93 ALA C CA 1
ATOM 4311 C C . ALA C 2 93 ? 162.357 148.953 149.555 1.00 149.67 93 ALA C C 1
ATOM 4312 O O . ALA C 2 93 ? 163.195 148.721 148.703 1.00 179.24 93 ALA C O 1
ATOM 4314 N N . MET C 2 94 ? 162.608 149.308 150.800 1.00 109.30 94 MET C N 1
ATOM 4315 C CA . MET C 2 94 ? 163.979 149.262 151.329 1.00 113.14 94 MET C CA 1
ATOM 4316 C C . MET C 2 94 ? 163.788 149.045 152.817 1.00 138.24 94 MET C C 1
ATOM 4317 O O . MET C 2 94 ? 163.839 150.022 153.558 1.00 155.66 94 MET C O 1
ATOM 4322 N N . THR C 2 95 ? 163.488 147.811 153.203 1.00 145.03 95 THR C N 1
ATOM 4323 C CA . THR C 2 95 ? 163.283 147.439 154.619 1.00 144.72 95 THR C CA 1
ATOM 4324 C C . THR C 2 95 ? 164.211 148.266 155.468 1.00 131.13 95 THR C C 1
ATOM 4325 O O . THR C 2 95 ? 165.300 148.589 155.004 1.00 96.93 95 THR C O 1
ATOM 4329 N N . PRO C 2 96 ? 163.897 148.534 156.742 1.00 142.03 96 PRO C N 1
ATOM 4330 C CA . PRO C 2 96 ? 164.762 149.439 157.505 1.00 110.31 96 PRO C CA 1
ATOM 4331 C C . PRO C 2 96 ? 166.222 148.987 157.485 1.00 115.44 96 PRO C C 1
ATOM 4332 O O . PRO C 2 96 ? 167.133 149.800 157.411 1.00 99.23 96 PRO C O 1
ATOM 4336 N N . HIS C 2 97 ? 166.445 147.675 157.547 1.00 124.87 97 HIS C N 1
ATOM 4337 C CA . HIS C 2 97 ? 167.784 147.122 157.421 1.00 129.62 97 HIS C CA 1
ATOM 4338 C C . HIS C 2 97 ? 168.436 147.556 156.111 1.00 115.67 97 HIS C C 1
ATOM 4339 O O . HIS C 2 97 ? 169.596 147.978 156.081 1.00 88.97 97 HIS C O 1
ATOM 4346 N N . GLN C 2 98 ? 167.701 147.445 155.007 1.00 119.12 98 GLN C N 1
ATOM 4347 C CA . GLN C 2 98 ? 168.220 147.819 153.694 1.00 93.47 98 GLN C CA 1
ATOM 4348 C C . GLN C 2 98 ? 168.647 149.283 153.655 1.00 87.59 98 GLN C C 1
ATOM 4349 O O . GLN C 2 98 ? 169.670 149.620 153.084 1.00 110.19 98 GLN C O 1
ATOM 4355 N N . VAL C 2 99 ? 167.875 150.158 154.295 1.00 102.73 99 VAL C N 1
ATOM 4356 C CA . VAL C 2 99 ? 168.262 151.556 154.404 1.00 108.26 99 VAL C CA 1
ATOM 4357 C C . VAL C 2 99 ? 169.565 151.686 155.165 1.00 122.74 99 VAL C C 1
ATOM 4358 O O . VAL C 2 99 ? 170.445 152.467 154.782 1.00 78.10 99 VAL C O 1
ATOM 4362 N N . GLU C 2 100 ? 169.693 150.931 156.262 1.00 134.65 100 GLU C N 1
ATOM 4363 C CA . GLU C 2 100 ? 170.889 150.971 157.093 1.00 137.53 100 GLU C CA 1
ATOM 4364 C C . GLU C 2 100 ? 172.090 150.532 156.277 1.00 135.65 100 GLU C C 1
ATOM 4365 O O . GLU C 2 100 ? 173.110 151.232 156.279 1.00 90.56 100 GLU C O 1
ATOM 4371 N N . THR C 2 101 ? 171.970 149.378 155.600 1.00 121.12 101 THR C N 1
ATOM 4372 C CA . THR C 2 101 ? 173.066 148.847 154.791 1.00 127.64 101 THR C CA 1
ATOM 4373 C C . THR C 2 101 ? 173.428 149.782 153.654 1.00 106.06 101 THR C C 1
ATOM 4374 O O . THR C 2 101 ? 174.609 150.053 153.429 1.00 123.20 101 THR C O 1
ATOM 4378 N N . ALA C 2 102 ? 172.413 150.286 152.973 1.00 98.62 102 ALA C N 1
ATOM 4379 C CA . ALA C 2 102 ? 172.632 151.195 151.864 1.00 79.94 102 ALA C CA 1
ATOM 4380 C C . ALA C 2 102 ? 173.267 152.475 152.372 1.00 94.68 102 ALA C C 1
ATOM 4381 O O . ALA C 2 102 ? 174.171 152.993 151.738 1.00 89.69 102 ALA C O 1
ATOM 4383 N N . GLN C 2 103 ? 172.797 153.025 153.489 1.00 90.71 103 GLN C N 1
ATOM 4384 C CA . GLN C 2 103 ? 173.345 154.275 154.021 1.00 80.73 103 GLN C CA 1
ATOM 4385 C C . GLN C 2 103 ? 174.815 154.132 154.365 1.00 90.45 103 GLN C C 1
ATOM 4386 O O . GLN C 2 103 ? 175.573 155.091 154.236 1.00 58.35 103 GLN C O 1
ATOM 4392 N N . VAL C 2 104 ? 175.240 152.927 154.777 1.00 96.97 104 VAL C N 1
ATOM 4393 C CA . VAL C 2 104 ? 176.653 152.686 155.047 1.00 94.45 104 VAL C CA 1
ATOM 4394 C C . VAL C 2 104 ? 177.434 152.775 153.737 1.00 107.75 104 VAL C C 1
ATOM 4395 O O . VAL C 2 104 ? 178.485 153.396 153.663 1.00 103.28 104 VAL C O 1
ATOM 4399 N N . LEU C 2 105 ? 176.929 152.119 152.689 1.00 93.87 105 LEU C N 1
ATOM 4400 C CA . LEU C 2 105 ? 177.575 152.149 151.385 1.00 100.74 105 LEU C CA 1
ATOM 4401 C C . LEU C 2 105 ? 177.575 153.569 150.821 1.00 128.88 105 LEU C C 1
ATOM 4402 O O . LEU C 2 105 ? 178.553 153.985 150.242 1.00 136.56 105 LEU C O 1
ATOM 4407 N N . ILE C 2 106 ? 176.443 154.273 150.889 1.00 73.81 106 ILE C N 1
ATOM 4408 C CA . ILE C 2 106 ? 176.387 155.611 150.397 1.00 63.13 106 ILE C CA 1
ATOM 4409 C C . ILE C 2 106 ? 177.301 156.496 151.212 1.00 100.45 106 ILE C C 1
ATOM 4410 O O . ILE C 2 106 ? 177.895 157.439 150.681 1.00 92.23 106 ILE C O 1
ATOM 4415 N N . ALA C 2 107 ? 177.438 156.208 152.516 1.00 107.22 107 ALA C N 1
ATOM 4416 C CA . ALA C 2 107 ? 178.356 156.950 153.378 1.00 99.51 107 ALA C CA 1
ATOM 4417 C C . ALA C 2 107 ? 179.785 156.747 152.895 1.00 115.94 107 ALA C C 1
ATOM 4418 O O . ALA C 2 107 ? 180.581 157.668 152.932 1.00 102.13 107 ALA C O 1
ATOM 4420 N N . GLU C 2 108 ? 180.144 155.538 152.464 1.00 111.57 108 GLU C N 1
ATOM 4421 C CA . GLU C 2 108 ? 181.482 155.310 151.954 1.00 102.91 108 GLU C CA 1
ATOM 4422 C C . GLU C 2 108 ? 181.714 156.113 150.691 1.00 85.90 108 GLU C C 1
ATOM 4423 O O . GLU C 2 108 ? 182.739 156.719 150.520 1.00 123.47 108 GLU C O 1
ATOM 4429 N N . VAL C 2 109 ? 180.748 156.135 149.788 1.00 100.92 109 VAL C N 1
ATOM 4430 C CA . VAL C 2 109 ? 180.758 157.017 148.627 1.00 99.85 109 VAL C CA 1
ATOM 4431 C C . VAL C 2 109 ? 180.759 158.471 149.058 1.00 120.28 109 VAL C C 1
ATOM 4432 O O . VAL C 2 109 ? 181.392 159.313 148.442 1.00 109.95 109 VAL C O 1
ATOM 4436 N N . GLY C 2 110 ? 180.043 158.781 150.128 1.00 117.39 110 GLY C N 1
ATOM 4437 C CA . GLY C 2 110 ? 180.053 160.129 150.671 1.00 144.88 110 GLY C CA 1
ATOM 4438 C C . GLY C 2 110 ? 181.446 160.514 151.155 1.00 147.67 110 GLY C C 1
ATOM 4439 O O . GLY C 2 110 ? 181.914 161.596 150.850 1.00 186.37 110 GLY C O 1
ATOM 4440 N N . ARG C 2 111 ? 182.130 159.625 151.866 1.00 105.44 111 ARG C N 1
ATOM 4441 C CA . ARG C 2 111 ? 183.483 159.875 152.327 1.00 140.58 111 ARG C CA 1
ATOM 4442 C C . ARG C 2 111 ? 184.393 160.201 151.152 1.00 156.25 111 ARG C C 1
ATOM 4443 O O . ARG C 2 111 ? 185.139 161.178 151.196 1.00 184.14 111 ARG C O 1
ATOM 4451 N N . ILE C 2 112 ? 184.329 159.385 150.099 1.00 124.79 112 ILE C N 1
ATOM 4452 C CA . ILE C 2 112 ? 185.207 159.555 148.952 1.00 112.47 112 ILE C CA 1
ATOM 4453 C C . ILE C 2 112 ? 184.871 160.846 148.225 1.00 132.12 112 ILE C C 1
ATOM 4454 O O . ILE C 2 112 ? 185.761 161.538 147.732 1.00 169.42 112 ILE C O 1
ATOM 4459 N N . LEU C 2 113 ? 183.584 161.157 148.120 1.00 111.89 113 LEU C N 1
ATOM 4460 C CA . LEU C 2 113 ? 183.178 162.427 147.545 1.00 122.75 113 LEU C CA 1
ATOM 4461 C C . LEU C 2 113 ? 183.694 163.580 148.382 1.00 152.78 113 LEU C C 1
ATOM 4462 O O . LEU C 2 113 ? 184.197 164.554 147.839 1.00 148.84 113 LEU C O 1
ATOM 4467 N N . GLY C 2 114 ? 183.581 163.479 149.706 1.00 139.86 114 GLY C N 1
ATOM 4468 C CA . GLY C 2 114 ? 184.101 164.510 150.587 1.00 173.32 114 GLY C CA 1
ATOM 4469 C C . GLY C 2 114 ? 185.600 164.712 150.406 1.00 173.33 114 GLY C C 1
ATOM 4470 O O . GLY C 2 114 ? 186.054 165.842 150.274 1.00 172.98 114 GLY C O 1
ATOM 4471 N N . SER C 2 115 ? 186.367 163.618 150.400 1.00 145.25 115 SER C N 1
ATOM 4472 C CA . SER C 2 115 ? 187.807 163.692 150.186 1.00 157.34 115 SER C CA 1
ATOM 4473 C C . SER C 2 115 ? 188.107 164.336 148.840 1.00 136.29 115 SER C C 1
ATOM 4474 O O . SER C 2 115 ? 189.040 165.129 148.713 1.00 163.60 115 SER C O 1
ATOM 4477 N N . TRP C 2 116 ? 187.329 163.966 147.826 1.00 118.32 116 TRP C N 1
ATOM 4478 C CA . TRP C 2 116 ? 187.485 164.502 146.479 1.00 144.39 116 TRP C CA 1
ATOM 4479 C C . TRP C 2 116 ? 187.139 165.988 146.444 1.00 131.22 116 TRP C C 1
ATOM 4480 O O . TRP C 2 116 ? 187.836 166.777 145.820 1.00 156.82 116 TRP C O 1
ATOM 4491 N N . ILE C 2 117 ? 186.046 166.374 147.095 1.00 119.47 117 ILE C N 1
ATOM 4492 C CA . ILE C 2 117 ? 185.705 167.784 147.226 1.00 118.63 117 ILE C CA 1
ATOM 4493 C C . ILE C 2 117 ? 186.863 168.530 147.884 1.00 156.34 117 ILE C C 1
ATOM 4494 O O . ILE C 2 117 ? 187.268 169.600 147.436 1.00 170.88 117 ILE C O 1
ATOM 4499 N N . ALA C 2 118 ? 187.425 167.951 148.944 1.00 144.61 118 ALA C N 1
ATOM 4500 C CA . ALA C 2 118 ? 188.534 168.559 149.668 1.00 173.34 118 ALA C CA 1
ATOM 4501 C C . ALA C 2 118 ? 189.787 168.640 148.796 1.00 185.51 118 ALA C C 1
ATOM 4502 O O . ALA C 2 118 ? 190.467 169.669 148.775 1.00 207.45 118 ALA C O 1
ATOM 4504 N N . ARG C 2 119 ? 190.121 167.545 148.106 1.00 174.82 119 ARG C N 1
ATOM 4505 C CA . ARG C 2 119 ? 191.288 167.503 147.236 1.00 195.22 119 ARG C CA 1
ATOM 4506 C C . ARG C 2 119 ? 191.217 168.609 146.180 1.00 220.02 119 ARG C C 1
ATOM 4507 O O . ARG C 2 119 ? 192.235 169.205 145.822 1.00 256.23 119 ARG C O 1
ATOM 4515 N N . VAL C 2 120 ? 190.011 168.890 145.684 1.00 208.58 120 VAL C N 1
ATOM 4516 C CA . VAL C 2 120 ? 189.810 169.966 144.730 1.00 211.34 120 VAL C CA 1
ATOM 4517 C C . VAL C 2 120 ? 189.901 171.327 145.427 1.00 232.81 120 VAL C C 1
ATOM 4518 O O . VAL C 2 120 ? 190.458 172.277 144.871 1.00 252.44 120 VAL C O 1
ATOM 4522 N N . ASN C 2 121 ? 189.384 171.417 146.654 1.00 230.40 121 ASN C N 1
ATOM 4523 C CA . ASN C 2 121 ? 189.429 172.659 147.412 1.00 255.47 121 ASN C CA 1
ATOM 4524 C C . ASN C 2 121 ? 190.882 173.100 147.646 1.00 260.10 121 ASN C C 1
ATOM 4525 O O . ASN C 2 121 ? 191.712 172.282 148.103 1.00 240.54 121 ASN C O 1
ATOM 4530 N N . GLN D 2 13 ? 177.955 164.604 115.722 1.00 252.00 13 GLN D N 1
ATOM 4531 C CA . GLN D 2 13 ? 178.817 164.833 114.538 1.00 259.03 13 GLN D CA 1
ATOM 4532 C C . GLN D 2 13 ? 178.249 164.005 113.393 1.00 250.45 13 GLN D C 1
ATOM 4533 O O . GLN D 2 13 ? 177.051 164.034 113.124 1.00 263.70 13 GLN D O 1
ATOM 4539 N N . MET D 2 14 ? 179.125 163.275 112.699 1.00 250.01 14 MET D N 1
ATOM 4540 C CA . MET D 2 14 ? 178.663 162.238 111.791 1.00 255.83 14 MET D CA 1
ATOM 4541 C C . MET D 2 14 ? 179.473 160.968 112.008 1.00 219.00 14 MET D C 1
ATOM 4542 O O . MET D 2 14 ? 178.901 159.882 112.118 1.00 166.78 14 MET D O 1
ATOM 4547 N N . LEU D 2 15 ? 180.799 161.101 112.087 1.00 208.78 15 LEU D N 1
ATOM 4548 C CA . LEU D 2 15 ? 181.620 159.905 112.213 1.00 202.12 15 LEU D CA 1
ATOM 4549 C C . LEU D 2 15 ? 181.495 159.312 113.613 1.00 164.84 15 LEU D C 1
ATOM 4550 O O . LEU D 2 15 ? 181.411 158.093 113.743 1.00 113.87 15 LEU D O 1
ATOM 4555 N N . ILE D 2 16 ? 181.457 160.138 114.662 1.00 163.53 16 ILE D N 1
ATOM 4556 C CA . ILE D 2 16 ? 181.276 159.610 116.014 1.00 119.25 16 ILE D CA 1
ATOM 4557 C C . ILE D 2 16 ? 179.991 158.793 116.087 1.00 108.54 16 ILE D C 1
ATOM 4558 O O . ILE D 2 16 ? 179.977 157.692 116.629 1.00 104.22 16 ILE D O 1
ATOM 4563 N N . VAL D 2 17 ? 178.911 159.305 115.503 1.00 126.25 17 VAL D N 1
ATOM 4564 C CA . VAL D 2 17 ? 177.620 158.638 115.579 1.00 100.72 17 VAL D CA 1
ATOM 4565 C C . VAL D 2 17 ? 177.674 157.332 114.792 1.00 135.37 17 VAL D C 1
ATOM 4566 O O . VAL D 2 17 ? 177.158 156.313 115.237 1.00 111.43 17 VAL D O 1
ATOM 4570 N N . GLU D 2 18 ? 178.320 157.328 113.628 1.00 153.75 18 GLU D N 1
ATOM 4571 C CA . GLU D 2 18 ? 178.435 156.102 112.848 1.00 168.98 18 GLU D CA 1
ATOM 4572 C C . GLU D 2 18 ? 179.272 155.052 113.582 1.00 141.99 18 GLU D C 1
ATOM 4573 O O . GLU D 2 18 ? 179.016 153.860 113.441 1.00 135.72 18 GLU D O 1
ATOM 4579 N N . ARG D 2 19 ? 180.250 155.490 114.372 1.00 146.54 19 ARG D N 1
ATOM 4580 C CA . ARG D 2 19 ? 181.030 154.561 115.177 1.00 142.68 19 ARG D CA 1
ATOM 4581 C C . ARG D 2 19 ? 180.276 154.158 116.427 1.00 123.68 19 ARG D C 1
ATOM 4582 O O . ARG D 2 19 ? 180.420 153.021 116.880 1.00 146.71 19 ARG D O 1
ATOM 4590 N N . TYR D 2 20 ? 179.490 155.082 116.978 1.00 104.16 20 TYR D N 1
ATOM 4591 C CA . TYR D 2 20 ? 178.636 154.765 118.110 1.00 99.99 20 TYR D CA 1
ATOM 4592 C C . TYR D 2 20 ? 177.471 153.881 117.693 1.00 113.31 20 TYR D C 1
ATOM 4593 O O . TYR D 2 20 ? 176.988 153.098 118.503 1.00 99.85 20 TYR D O 1
ATOM 4602 N N . GLU D 2 21 ? 176.975 154.019 116.457 1.00 128.53 21 GLU D N 1
ATOM 4603 C CA . GLU D 2 21 ? 175.966 153.109 115.946 1.00 137.19 21 GLU D CA 1
ATOM 4604 C C . GLU D 2 21 ? 176.429 151.671 116.123 1.00 153.89 21 GLU D C 1
ATOM 4605 O O . GLU D 2 21 ? 175.607 150.789 116.355 1.00 115.36 21 GLU D O 1
ATOM 4611 N N . ARG D 2 22 ? 177.748 151.421 116.019 1.00 143.47 22 ARG D N 1
ATOM 4612 C CA . ARG D 2 22 ? 178.283 150.080 116.183 1.00 121.70 22 ARG D CA 1
ATOM 4613 C C . ARG D 2 22 ? 178.198 149.641 117.639 1.00 101.27 22 ARG D C 1
ATOM 4614 O O . ARG D 2 22 ? 177.948 148.480 117.925 1.00 83.25 22 ARG D O 1
ATOM 4622 N N . VAL D 2 23 ? 178.409 150.566 118.572 1.00 105.14 23 VAL D N 1
ATOM 4623 C CA . VAL D 2 23 ? 178.194 150.273 119.990 1.00 76.59 23 VAL D CA 1
ATOM 4624 C C . VAL D 2 23 ? 176.736 149.898 120.195 1.00 100.97 23 VAL D C 1
ATOM 4625 O O . VAL D 2 23 ? 176.433 148.855 120.744 1.00 100.35 23 VAL D O 1
ATOM 4629 N N . ILE D 2 24 ? 175.812 150.757 119.751 1.00 94.66 24 ILE D N 1
ATOM 4630 C CA . ILE D 2 24 ? 174.393 150.478 119.860 1.00 80.37 24 ILE D CA 1
ATOM 4631 C C . ILE D 2 24 ? 174.088 149.130 119.199 1.00 116.44 24 ILE D C 1
ATOM 4632 O O . ILE D 2 24 ? 173.386 148.299 119.761 1.00 94.50 24 ILE D O 1
ATOM 4637 N N . SER D 2 25 ? 174.592 148.900 117.987 1.00 89.74 25 SER D N 1
ATOM 4638 C CA . SER D 2 25 ? 174.287 147.680 117.279 1.00 110.72 25 SER D CA 1
ATOM 4639 C C . SER D 2 25 ? 174.829 146.462 118.003 1.00 112.93 25 SER D C 1
ATOM 4640 O O . SER D 2 25 ? 174.344 145.355 117.795 1.00 111.28 25 SER D O 1
ATOM 4643 N N . TYR D 2 26 ? 175.859 146.639 118.824 1.00 129.68 26 TYR D N 1
ATOM 4644 C CA . TYR D 2 26 ? 176.366 145.532 119.628 1.00 132.59 26 TYR D CA 1
ATOM 4645 C C . TYR D 2 26 ? 175.605 145.414 120.932 1.00 89.79 26 TYR D C 1
ATOM 4646 O O . TYR D 2 26 ? 175.232 144.314 121.335 1.00 98.16 26 TYR D O 1
ATOM 4655 N N . LEU D 2 27 ? 175.379 146.563 121.576 1.00 92.27 27 LEU D N 1
ATOM 4656 C CA . LEU D 2 27 ? 174.811 146.611 122.913 1.00 100.94 27 LEU D CA 1
ATOM 4657 C C . LEU D 2 27 ? 173.294 146.486 122.912 1.00 108.87 27 LEU D C 1
ATOM 4658 O O . LEU D 2 27 ? 172.737 145.922 123.839 1.00 89.64 27 LEU D O 1
ATOM 4663 N N . TYR D 2 28 ? 172.611 147.037 121.906 1.00 101.73 28 TYR D N 1
ATOM 4664 C CA . TYR D 2 28 ? 171.170 146.957 121.902 1.00 90.92 28 TYR D CA 1
ATOM 4665 C C . TYR D 2 28 ? 170.716 145.508 121.969 1.00 95.74 28 TYR D C 1
ATOM 4666 O O . TYR D 2 28 ? 169.837 145.182 122.773 1.00 116.17 28 TYR D O 1
ATOM 4675 N N . PRO D 2 29 ? 171.233 144.576 121.157 1.00 80.83 29 PRO D N 1
ATOM 4676 C CA . PRO D 2 29 ? 170.897 143.158 121.345 1.00 77.59 29 PRO D CA 1
ATOM 4677 C C . PRO D 2 29 ? 171.142 142.648 122.750 1.00 118.38 29 PRO D C 1
ATOM 4678 O O . PRO D 2 29 ? 170.383 141.833 123.253 1.00 139.42 29 PRO D O 1
ATOM 4682 N N . ILE D 2 30 ? 172.192 143.127 123.416 1.00 116.57 30 ILE D N 1
ATOM 4683 C CA . ILE D 2 30 ? 172.512 142.744 124.791 1.00 127.40 30 ILE D CA 1
ATOM 4684 C C . ILE D 2 30 ? 171.500 143.328 125.776 1.00 112.68 30 ILE D C 1
ATOM 4685 O O . ILE D 2 30 ? 171.181 142.716 126.789 1.00 126.90 30 ILE D O 1
ATOM 4690 N N . ALA D 2 31 ? 171.042 144.542 125.470 1.00 97.01 31 ALA D N 1
ATOM 4691 C CA . ALA D 2 31 ? 170.101 145.272 126.291 1.00 75.30 31 ALA D CA 1
ATOM 4692 C C . ALA D 2 31 ? 168.712 144.692 126.180 1.00 104.91 31 ALA D C 1
ATOM 4693 O O . ALA D 2 31 ? 167.912 144.857 127.102 1.00 147.83 31 ALA D O 1
ATOM 4695 N N . GLN D 2 32 ? 168.416 144.052 125.054 1.00 104.36 32 GLN D N 1
ATOM 4696 C CA . GLN D 2 32 ? 167.158 143.393 124.826 1.00 94.88 32 GLN D CA 1
ATOM 4697 C C . GLN D 2 32 ? 167.150 141.980 125.368 1.00 123.46 32 GLN D C 1
ATOM 4698 O O . GLN D 2 32 ? 166.079 141.378 125.453 1.00 189.40 32 GLN D O 1
ATOM 4704 N N . SER D 2 33 ? 168.329 141.462 125.721 1.00 109.71 33 SER D N 1
ATOM 4705 C CA . SER D 2 33 ? 168.444 140.158 126.356 1.00 158.84 33 SER D CA 1
ATOM 4706 C C . SER D 2 33 ? 168.237 140.246 127.870 1.00 146.23 33 SER D C 1
ATOM 4707 O O . SER D 2 33 ? 167.909 139.233 128.485 1.00 155.28 33 SER D O 1
ATOM 4710 N N . ILE D 2 34 ? 168.438 141.429 128.456 1.00 109.70 34 ILE D N 1
ATOM 4711 C CA . ILE D 2 34 ? 168.172 141.648 129.876 1.00 106.48 34 ILE D CA 1
ATOM 4712 C C . ILE D 2 34 ? 166.738 141.250 130.190 1.00 102.64 34 ILE D C 1
ATOM 4713 O O . ILE D 2 34 ? 165.810 141.714 129.524 1.00 128.55 34 ILE D O 1
ATOM 4718 N N . PRO D 2 35 ? 166.516 140.354 131.166 1.00 101.22 35 PRO D N 1
ATOM 4719 C CA . PRO D 2 35 ? 165.174 139.832 131.368 1.00 132.95 35 PRO D CA 1
ATOM 4720 C C . PRO D 2 35 ? 164.199 140.928 131.789 1.00 148.68 35 PRO D C 1
ATOM 4721 O O . PRO D 2 35 ? 164.584 142.004 132.264 1.00 121.37 35 PRO D O 1
ATOM 4725 N N . ARG D 2 36 ? 162.904 140.612 131.627 1.00 154.50 36 ARG D N 1
ATOM 4726 C CA . ARG D 2 36 ? 161.829 141.468 132.086 1.00 155.26 36 ARG D CA 1
ATOM 4727 C C . ARG D 2 36 ? 162.132 141.987 133.483 1.00 128.03 36 ARG D C 1
ATOM 4728 O O . ARG D 2 36 ? 161.882 143.158 133.780 1.00 148.64 36 ARG D O 1
ATOM 4736 N N . LYS D 2 37 ? 162.519 141.061 134.362 1.00 136.09 37 LYS D N 1
ATOM 4737 C CA . LYS D 2 37 ? 162.802 141.381 135.750 1.00 172.46 37 LYS D CA 1
ATOM 4738 C C . LYS D 2 37 ? 163.588 142.688 135.841 1.00 124.46 37 LYS D C 1
ATOM 4739 O O . LYS D 2 37 ? 163.218 143.604 136.561 1.00 140.77 37 LYS D O 1
ATOM 4745 N N . HIS D 2 38 ? 164.683 142.758 135.104 1.00 106.75 38 HIS D N 1
ATOM 4746 C CA . HIS D 2 38 ? 165.524 143.933 135.067 1.00 110.34 38 HIS D CA 1
ATOM 4747 C C . HIS D 2 38 ? 165.129 144.832 133.913 1.00 106.69 38 HIS D C 1
ATOM 4748 O O . HIS D 2 38 ? 165.969 145.270 133.118 1.00 110.37 38 HIS D O 1
ATOM 4755 N N . GLY D 2 39 ? 163.834 145.100 133.831 1.00 118.34 39 GLY D N 1
ATOM 4756 C CA . GLY D 2 39 ? 163.285 145.842 132.713 1.00 110.46 39 GLY D CA 1
ATOM 4757 C C . GLY D 2 39 ? 163.537 147.332 132.878 1.00 101.11 39 GLY D C 1
ATOM 4758 O O . GLY D 2 39 ? 163.757 148.015 131.895 1.00 105.05 39 GLY D O 1
ATOM 4759 N N . VAL D 2 40 ? 163.419 147.852 134.093 1.00 131.94 40 VAL D N 1
ATOM 4760 C CA . VAL D 2 40 ? 163.699 149.259 134.298 1.00 107.55 40 VAL D CA 1
ATOM 4761 C C . VAL D 2 40 ? 165.183 149.511 134.089 1.00 104.44 40 VAL D C 1
ATOM 4762 O O . VAL D 2 40 ? 165.549 150.519 133.497 1.00 114.18 40 VAL D O 1
ATOM 4766 N N . ALA D 2 41 ? 166.084 148.630 134.562 1.00 131.02 41 ALA D N 1
ATOM 4767 C CA . ALA D 2 41 ? 167.493 148.831 134.256 1.00 96.92 41 ALA D CA 1
ATOM 4768 C C . ALA D 2 41 ? 167.662 148.798 132.758 1.00 126.20 41 ALA D C 1
ATOM 4769 O O . ALA D 2 41 ? 168.455 149.530 132.219 1.00 139.10 41 ALA D O 1
ATOM 4771 N N . ARG D 2 42 ? 167.022 147.856 132.065 1.00 115.74 42 ARG D N 1
ATOM 4772 C CA . ARG D 2 42 ? 167.134 147.811 130.618 1.00 104.94 42 ARG D CA 1
ATOM 4773 C C . ARG D 2 42 ? 166.663 149.121 129.982 1.00 92.34 42 ARG D C 1
ATOM 4774 O O . ARG D 2 42 ? 167.380 149.724 129.225 1.00 80.14 42 ARG D O 1
ATOM 4782 N N . GLU D 2 43 ? 165.467 149.583 130.289 1.00 104.72 43 GLU D N 1
ATOM 4783 C CA . GLU D 2 43 ? 164.966 150.846 129.727 1.00 76.35 43 GLU D CA 1
ATOM 4784 C C . GLU D 2 43 ? 165.951 151.967 130.008 1.00 69.53 43 GLU D C 1
ATOM 4785 O O . GLU D 2 43 ? 166.201 152.799 129.174 1.00 86.16 43 GLU D O 1
ATOM 4791 N N . MET D 2 44 ? 166.554 151.988 131.192 1.00 94.75 44 MET D N 1
ATOM 4792 C CA . MET D 2 44 ? 167.529 153.003 131.565 1.00 88.65 44 MET D CA 1
ATOM 4793 C C . MET D 2 44 ? 168.843 152.793 130.840 1.00 79.21 44 MET D C 1
ATOM 4794 O O . MET D 2 44 ? 169.497 153.779 130.485 1.00 97.05 44 MET D O 1
ATOM 4799 N N . PHE D 2 45 ? 169.225 151.534 130.632 1.00 83.45 45 PHE D N 1
ATOM 4800 C CA . PHE D 2 45 ? 170.405 151.232 129.846 1.00 88.03 45 PHE D CA 1
ATOM 4801 C C . PHE D 2 45 ? 170.176 151.638 128.412 1.00 98.29 45 PHE D C 1
ATOM 4802 O O . PHE D 2 45 ? 171.030 152.249 127.788 1.00 99.43 45 PHE D O 1
ATOM 4810 N N . LEU D 2 46 ? 169.020 151.278 127.865 1.00 104.72 46 LEU D N 1
ATOM 4811 C CA . LEU D 2 46 ? 168.701 151.619 126.475 1.00 80.24 46 LEU D CA 1
ATOM 4812 C C . LEU D 2 46 ? 168.596 153.113 126.329 1.00 85.21 46 LEU D C 1
ATOM 4813 O O . LEU D 2 46 ? 168.954 153.632 125.306 1.00 92.63 46 LEU D O 1
ATOM 4818 N N . LYS D 2 47 ? 168.082 153.832 127.311 1.00 92.82 47 LYS D N 1
ATOM 4819 C CA . LYS D 2 47 ? 168.034 155.280 127.215 1.00 83.54 47 LYS D CA 1
ATOM 4820 C C . LYS D 2 47 ? 169.423 155.856 127.318 1.00 98.31 47 LYS D C 1
ATOM 4821 O O . LYS D 2 47 ? 169.660 156.945 126.814 1.00 139.35 47 LYS D O 1
ATOM 4827 N N . CYS D 2 48 ? 170.361 155.169 127.967 1.00 107.43 48 CYS D N 1
ATOM 4828 C CA . CYS D 2 48 ? 171.758 155.610 127.968 1.00 104.15 48 CYS D CA 1
ATOM 4829 C C . CYS D 2 48 ? 172.415 155.268 126.658 1.00 92.05 48 CYS D C 1
ATOM 4830 O O . CYS D 2 48 ? 173.163 156.042 126.114 1.00 129.58 48 CYS D O 1
ATOM 4833 N N . LEU D 2 49 ? 172.126 154.089 126.134 1.00 89.08 49 LEU D N 1
ATOM 4834 C CA . LEU D 2 49 ? 172.764 153.587 124.913 1.00 83.59 49 LEU D CA 1
ATOM 4835 C C . LEU D 2 49 ? 172.254 154.320 123.688 1.00 97.67 49 LEU D C 1
ATOM 4836 O O . LEU D 2 49 ? 173.003 155.039 123.048 1.00 93.96 49 LEU D O 1
ATOM 4841 N N . LEU D 2 50 ? 170.959 154.192 123.401 1.00 103.20 50 LEU D N 1
ATOM 4842 C CA . LEU D 2 50 ? 170.324 154.872 122.287 1.00 85.20 50 LEU D CA 1
ATOM 4843 C C . LEU D 2 50 ? 170.261 156.372 122.459 1.00 85.72 50 LEU D C 1
ATOM 4844 O O . LEU D 2 50 ? 169.970 157.050 121.493 1.00 112.88 50 LEU D O 1
ATOM 4849 N N . GLY D 2 51 ? 170.469 156.901 123.649 1.00 88.04 51 GLY D N 1
ATOM 4850 C CA . GLY D 2 51 ? 170.260 158.314 123.872 1.00 101.27 51 GLY D CA 1
ATOM 4851 C C . GLY D 2 51 ? 171.581 159.039 123.946 1.00 100.02 51 GLY D C 1
ATOM 4852 O O . GLY D 2 51 ? 171.605 160.246 124.103 1.00 123.86 51 GLY D O 1
ATOM 4853 N N . GLN D 2 52 ? 172.674 158.297 123.835 1.00 100.76 52 GLN D N 1
ATOM 4854 C CA . GLN D 2 52 ? 173.984 158.910 123.681 1.00 118.33 52 GLN D CA 1
ATOM 4855 C C . GLN D 2 52 ? 174.133 159.434 122.265 1.00 110.79 52 GLN D C 1
ATOM 4856 O O . GLN D 2 52 ? 174.890 160.373 122.072 1.00 106.28 52 GLN D O 1
ATOM 4862 N N . VAL D 2 53 ? 173.406 158.873 121.294 1.00 116.11 53 VAL D N 1
ATOM 4863 C CA . VAL D 2 53 ? 173.368 159.414 119.943 1.00 83.08 53 VAL D CA 1
ATOM 4864 C C . VAL D 2 53 ? 172.901 160.843 119.996 1.00 105.39 53 VAL D C 1
ATOM 4865 O O . VAL D 2 53 ? 173.461 161.696 119.296 1.00 120.66 53 VAL D O 1
ATOM 4869 N N . GLU D 2 54 ? 171.873 161.154 120.778 1.00 94.68 54 GLU D N 1
ATOM 4870 C CA . GLU D 2 54 ? 171.420 162.530 120.892 1.00 99.09 54 GLU D CA 1
ATOM 4871 C C . GLU D 2 54 ? 172.534 163.396 121.480 1.00 98.81 54 GLU D C 1
ATOM 4872 O O . GLU D 2 54 ? 172.721 164.539 121.078 1.00 98.30 54 GLU D O 1
ATOM 4878 N N . LEU D 2 55 ? 173.285 162.865 122.450 1.00 104.17 55 LEU D N 1
ATOM 4879 C CA . LEU D 2 55 ? 174.373 163.612 123.061 1.00 100.92 55 LEU D CA 1
ATOM 4880 C C . LEU D 2 55 ? 175.440 163.946 122.038 1.00 116.18 55 LEU D C 1
ATOM 4881 O O . LEU D 2 55 ? 175.950 165.066 122.011 1.00 153.54 55 LEU D O 1
ATOM 4886 N N . PHE D 2 56 ? 175.810 162.965 121.215 1.00 90.03 56 PHE D N 1
ATOM 4887 C CA . PHE D 2 56 ? 176.754 163.208 120.139 1.00 117.17 56 PHE D CA 1
ATOM 4888 C C . PHE D 2 56 ? 176.195 164.206 119.140 1.00 144.79 56 PHE D C 1
ATOM 4889 O O . PHE D 2 56 ? 176.897 165.120 118.708 1.00 117.60 56 PHE D O 1
ATOM 4897 N N . ILE D 2 57 ? 174.940 164.003 118.758 1.00 125.41 57 ILE D N 1
ATOM 4898 C CA . ILE D 2 57 ? 174.367 164.816 117.713 1.00 114.05 57 ILE D CA 1
ATOM 4899 C C . ILE D 2 57 ? 174.304 166.272 118.165 1.00 135.80 57 ILE D C 1
ATOM 4900 O O . ILE D 2 57 ? 174.694 167.179 117.413 1.00 162.01 57 ILE D O 1
ATOM 4905 N N . VAL D 2 58 ? 173.816 166.517 119.388 1.00 122.05 58 VAL D N 1
ATOM 4906 C CA . VAL D 2 58 ? 173.625 167.880 119.847 1.00 131.16 58 VAL D CA 1
ATOM 4907 C C . VAL D 2 58 ? 174.963 168.609 119.949 1.00 164.52 58 VAL D C 1
ATOM 4908 O O . VAL D 2 58 ? 175.048 169.810 119.689 1.00 163.46 58 VAL D O 1
ATOM 4912 N N . ALA D 2 59 ? 176.030 167.885 120.301 1.00 146.21 59 ALA D N 1
ATOM 4913 C CA . ALA D 2 59 ? 177.372 168.454 120.236 1.00 179.30 59 ALA D CA 1
ATOM 4914 C C . ALA D 2 59 ? 177.752 168.767 118.795 1.00 204.02 59 ALA D C 1
ATOM 4915 O O . ALA D 2 59 ? 178.399 169.779 118.518 1.00 233.44 59 ALA D O 1
ATOM 4917 N N . GLY D 2 60 ? 177.374 167.891 117.867 1.00 174.50 60 GLY D N 1
ATOM 4918 C CA . GLY D 2 60 ? 177.685 168.098 116.459 1.00 213.33 60 GLY D CA 1
ATOM 4919 C C . GLY D 2 60 ? 177.221 169.454 115.936 1.00 209.76 60 GLY D C 1
ATOM 4920 O O . GLY D 2 60 ? 177.983 170.170 115.284 1.00 225.94 60 GLY D O 1
ATOM 4921 N N . LYS D 2 61 ? 175.996 169.830 116.298 1.00 196.07 61 LYS D N 1
ATOM 4922 C CA . LYS D 2 61 ? 175.490 171.138 115.900 1.00 224.62 61 LYS D CA 1
ATOM 4923 C C . LYS D 2 61 ? 176.061 172.234 116.802 1.00 239.26 61 LYS D C 1
ATOM 4924 O O . LYS D 2 61 ? 176.951 172.985 116.401 1.00 258.62 61 LYS D O 1
ATOM 4930 N N . SER D 2 62 ? 175.570 172.292 118.042 1.00 239.50 62 SER D N 1
ATOM 4931 C CA . SER D 2 62 ? 176.068 173.241 119.024 1.00 247.65 62 SER D CA 1
ATOM 4932 C C . SER D 2 62 ? 177.461 172.809 119.483 1.00 248.01 62 SER D C 1
ATOM 4933 O O . SER D 2 62 ? 177.592 172.042 120.428 1.00 226.85 62 SER D O 1
ATOM 4936 N N . ASN D 2 63 ? 178.497 173.304 118.808 1.00 261.11 63 ASN D N 1
ATOM 4937 C CA . ASN D 2 63 ? 179.835 172.771 118.988 1.00 266.87 63 ASN D CA 1
ATOM 4938 C C . ASN D 2 63 ? 180.420 173.091 120.361 1.00 274.69 63 ASN D C 1
ATOM 4939 O O . ASN D 2 63 ? 181.535 172.647 120.640 1.00 286.34 63 ASN D O 1
ATOM 4944 N N . GLN D 2 64 ? 179.724 173.867 121.191 1.00 266.82 64 GLN D N 1
ATOM 4945 C CA . GLN D 2 64 ? 180.233 174.221 122.506 1.00 245.23 64 GLN D CA 1
ATOM 4946 C C . GLN D 2 64 ? 180.752 172.982 123.231 1.00 212.19 64 GLN D C 1
ATOM 4947 O O . GLN D 2 64 ? 180.066 171.966 123.294 1.00 189.16 64 GLN D O 1
ATOM 4953 N N . VAL D 2 65 ? 181.945 173.097 123.804 1.00 199.35 65 VAL D N 1
ATOM 4954 C CA . VAL D 2 65 ? 182.611 171.980 124.446 1.00 196.61 65 VAL D CA 1
ATOM 4955 C C . VAL D 2 65 ? 181.819 171.451 125.629 1.00 191.79 65 VAL D C 1
ATOM 4956 O O . VAL D 2 65 ? 182.001 170.302 126.010 1.00 157.37 65 VAL D O 1
ATOM 4960 N N . SER D 2 66 ? 180.966 172.290 126.222 1.00 205.49 66 SER D N 1
ATOM 4961 C CA . SER D 2 66 ? 180.053 171.835 127.260 1.00 202.97 66 SER D CA 1
ATOM 4962 C C . SER D 2 66 ? 179.209 170.657 126.770 1.00 171.46 66 SER D C 1
ATOM 4963 O O . SER D 2 66 ? 179.132 169.618 127.427 1.00 172.14 66 SER D O 1
ATOM 4966 N N . LYS D 2 67 ? 178.611 170.828 125.589 1.00 170.55 67 LYS D N 1
ATOM 4967 C CA . LYS D 2 67 ? 177.802 169.784 124.986 1.00 178.99 67 LYS D CA 1
ATOM 4968 C C . LYS D 2 67 ? 178.646 168.563 124.619 1.00 165.31 67 LYS D C 1
ATOM 4969 O O . LYS D 2 67 ? 178.150 167.448 124.596 1.00 164.11 67 LYS D O 1
ATOM 4975 N N . LEU D 2 68 ? 179.928 168.798 124.350 1.00 166.68 68 LEU D N 1
ATOM 4976 C CA . LEU D 2 68 ? 180.856 167.737 123.996 1.00 150.77 68 LEU D CA 1
ATOM 4977 C C . LEU D 2 68 ? 181.279 166.925 125.212 1.00 151.47 68 LEU D C 1
ATOM 4978 O O . LEU D 2 68 ? 181.609 165.753 125.068 1.00 154.12 68 LEU D O 1
ATOM 4983 N N . TYR D 2 69 ? 181.329 167.549 126.383 1.00 177.67 69 TYR D N 1
ATOM 4984 C CA . TYR D 2 69 ? 181.716 166.830 127.591 1.00 153.01 69 TYR D CA 1
ATOM 4985 C C . TYR D 2 69 ? 180.555 165.999 128.110 1.00 135.13 69 TYR D C 1
ATOM 4986 O O . TYR D 2 69 ? 180.768 164.966 128.733 1.00 133.21 69 TYR D O 1
ATOM 4995 N N . ALA D 2 70 ? 179.326 166.480 127.896 1.00 140.91 70 ALA D N 1
ATOM 4996 C CA . ALA D 2 70 ? 178.131 165.713 128.215 1.00 161.48 70 ALA D CA 1
ATOM 4997 C C . ALA D 2 70 ? 178.064 164.453 127.369 1.00 141.49 70 ALA D C 1
ATOM 4998 O O . ALA D 2 70 ? 177.597 163.426 127.847 1.00 107.72 70 ALA D O 1
ATOM 5000 N N . ALA D 2 71 ? 178.531 164.526 126.119 1.00 142.29 71 ALA D N 1
ATOM 5001 C CA . ALA D 2 71 ? 178.670 163.341 125.287 1.00 122.68 71 ALA D CA 1
ATOM 5002 C C . ALA D 2 71 ? 179.686 162.381 125.893 1.00 127.85 71 ALA D C 1
ATOM 5003 O O . ALA D 2 71 ? 179.474 161.170 125.864 1.00 109.90 71 ALA D O 1
ATOM 5005 N N . ASP D 2 72 ? 180.783 162.913 126.453 1.00 110.63 72 ASP D N 1
ATOM 5006 C CA . ASP D 2 72 ? 181.805 162.085 127.073 1.00 125.60 72 ASP D CA 1
ATOM 5007 C C . ASP D 2 72 ? 181.260 161.433 128.341 1.00 143.00 72 ASP D C 1
ATOM 5008 O O . ASP D 2 72 ? 181.462 160.242 128.585 1.00 99.66 72 ASP D O 1
ATOM 5013 N N . ALA D 2 73 ? 180.568 162.222 129.157 1.00 146.26 73 ALA D N 1
ATOM 5014 C CA . ALA D 2 73 ? 179.904 161.700 130.338 1.00 123.43 73 ALA D CA 1
ATOM 5015 C C . ALA D 2 73 ? 178.963 160.584 129.949 1.00 110.05 73 ALA D C 1
ATOM 5016 O O . ALA D 2 73 ? 178.834 159.604 130.657 1.00 163.01 73 ALA D O 1
ATOM 5018 N N . GLY D 2 74 ? 178.231 160.735 128.858 1.00 120.21 74 GLY D N 1
ATOM 5019 C CA . GLY D 2 74 ? 177.297 159.708 128.431 1.00 131.64 74 GLY D CA 1
ATOM 5020 C C . GLY D 2 74 ? 178.019 158.450 128.020 1.00 119.97 74 GLY D C 1
ATOM 5021 O O . GLY D 2 74 ? 177.558 157.366 128.319 1.00 115.29 74 GLY D O 1
ATOM 5022 N N . LEU D 2 75 ? 179.133 158.567 127.303 1.00 118.62 75 LEU D N 1
ATOM 5023 C CA . LEU D 2 75 ? 179.949 157.407 126.964 1.00 112.16 75 LEU D CA 1
ATOM 5024 C C . LEU D 2 75 ? 180.466 156.748 128.212 1.00 115.46 75 LEU D C 1
ATOM 5025 O O . LEU D 2 75 ? 180.554 155.528 128.263 1.00 138.05 75 LEU D O 1
ATOM 5030 N N . ALA D 2 76 ? 180.854 157.557 129.200 1.00 132.23 76 ALA D N 1
ATOM 5031 C CA . ALA D 2 76 ? 181.328 157.041 130.485 1.00 119.67 76 ALA D CA 1
ATOM 5032 C C . ALA D 2 76 ? 180.202 156.337 131.227 1.00 90.94 76 ALA D C 1
ATOM 5033 O O . ALA D 2 76 ? 180.407 155.313 131.827 1.00 83.06 76 ALA D O 1
ATOM 5035 N N . MET D 2 77 ? 179.004 156.903 131.193 1.00 112.78 77 MET D N 1
ATOM 5036 C CA . MET D 2 77 ? 177.835 156.277 131.753 1.00 93.63 77 MET D CA 1
ATOM 5037 C C . MET D 2 77 ? 177.512 154.993 131.010 1.00 112.46 77 MET D C 1
ATOM 5038 O O . MET D 2 77 ? 177.110 154.007 131.614 1.00 134.14 77 MET D O 1
ATOM 5043 N N . LEU D 2 78 ? 177.674 154.977 129.703 1.00 121.59 78 LEU D N 1
ATOM 5044 C CA . LEU D 2 78 ? 177.458 153.753 128.953 1.00 145.49 78 LEU D CA 1
ATOM 5045 C C . LEU D 2 78 ? 178.481 152.687 129.366 1.00 165.36 78 LEU D C 1
ATOM 5046 O O . LEU D 2 78 ? 178.150 151.511 129.463 1.00 107.81 78 LEU D O 1
ATOM 5051 N N . ARG D 2 79 ? 179.727 153.093 129.613 1.00 125.34 79 ARG D N 1
ATOM 5052 C CA . ARG D 2 79 ? 180.704 152.172 130.158 1.00 131.31 79 ARG D CA 1
ATOM 5053 C C . ARG D 2 79 ? 180.273 151.685 131.548 1.00 127.90 79 ARG D C 1
ATOM 5054 O O . ARG D 2 79 ? 180.446 150.519 131.878 1.00 89.67 79 ARG D O 1
ATOM 5062 N N . PHE D 2 80 ? 179.724 152.573 132.379 1.00 87.31 80 PHE D N 1
ATOM 5063 C CA . PHE D 2 80 ? 179.155 152.132 133.632 1.00 88.03 80 PHE D CA 1
ATOM 5064 C C . PHE D 2 80 ? 178.078 151.089 133.390 1.00 87.01 80 PHE D C 1
ATOM 5065 O O . PHE D 2 80 ? 178.040 150.058 134.041 1.00 91.33 80 PHE D O 1
ATOM 5073 N N . TRP D 2 81 ? 177.176 151.364 132.461 1.00 88.83 81 TRP D N 1
ATOM 5074 C CA . TRP D 2 81 ? 176.107 150.431 132.171 1.00 102.98 81 TRP D CA 1
ATOM 5075 C C . TRP D 2 81 ? 176.660 149.069 131.787 1.00 130.05 81 TRP D C 1
ATOM 5076 O O . TRP D 2 81 ? 176.095 148.046 132.159 1.00 92.09 81 TRP D O 1
ATOM 5087 N N . LEU D 2 82 ? 177.776 149.018 131.060 1.00 104.72 82 LEU D N 1
ATOM 5088 C CA . LEU D 2 82 ? 178.375 147.732 130.750 1.00 124.74 82 LEU D CA 1
ATOM 5089 C C . LEU D 2 82 ? 178.765 147.027 132.052 1.00 124.87 82 LEU D C 1
ATOM 5090 O O . LEU D 2 82 ? 178.367 145.891 132.283 1.00 77.15 82 LEU D O 1
ATOM 5095 N N . ARG D 2 83 ? 179.528 147.709 132.910 1.00 154.46 83 ARG D N 1
ATOM 5096 C CA . ARG D 2 83 ? 179.888 147.195 134.230 1.00 136.91 83 ARG D CA 1
ATOM 5097 C C . ARG D 2 83 ? 178.650 146.735 134.991 1.00 96.15 83 ARG D C 1
ATOM 5098 O O . ARG D 2 83 ? 178.648 145.661 135.589 1.00 136.26 83 ARG D O 1
ATOM 5106 N N . PHE D 2 84 ? 177.614 147.563 134.993 1.00 92.01 84 PHE D N 1
ATOM 5107 C CA . PHE D 2 84 ? 176.391 147.270 135.708 1.00 85.67 84 PHE D CA 1
ATOM 5108 C C . PHE D 2 84 ? 175.699 146.053 135.132 1.00 78.37 84 PHE D C 1
ATOM 5109 O O . PHE D 2 84 ? 175.382 145.108 135.857 1.00 120.43 84 PHE D O 1
ATOM 5117 N N . LEU D 2 85 ? 175.489 146.027 133.831 1.00 88.01 85 LEU D N 1
ATOM 5118 C CA . LEU D 2 85 ? 174.793 144.901 133.209 1.00 99.75 85 LEU D CA 1
ATOM 5119 C C . LEU D 2 85 ? 175.596 143.611 133.337 1.00 112.10 85 LEU D C 1
ATOM 5120 O O . LEU D 2 85 ? 175.034 142.522 133.337 1.00 78.71 85 LEU D O 1
ATOM 5125 N N . ALA D 2 86 ? 176.926 143.730 133.439 1.00 132.82 86 ALA D N 1
ATOM 5126 C CA . ALA D 2 86 ? 177.796 142.602 133.710 1.00 111.57 86 ALA D CA 1
ATOM 5127 C C . ALA D 2 86 ? 178.073 142.513 135.194 1.00 140.99 86 ALA D C 1
ATOM 5128 O O . ALA D 2 86 ? 179.172 142.851 135.663 1.00 166.13 86 ALA D O 1
ATOM 5130 N N . GLY D 2 87 ? 177.105 141.985 135.928 1.00 146.03 87 GLY D N 1
ATOM 5131 C CA . GLY D 2 87 ? 177.386 141.634 137.312 1.00 158.33 87 GLY D CA 1
ATOM 5132 C C . GLY D 2 87 ? 176.438 142.258 138.318 1.00 175.33 87 GLY D C 1
ATOM 5133 O O . GLY D 2 87 ? 175.872 141.494 139.117 1.00 217.99 87 GLY D O 1
ATOM 5134 N N . ILE D 2 88 ? 176.266 143.586 138.300 1.00 111.96 88 ILE D N 1
ATOM 5135 C CA . ILE D 2 88 ? 175.375 144.217 139.261 1.00 118.52 88 ILE D CA 1
ATOM 5136 C C . ILE D 2 88 ? 173.907 143.921 138.947 1.00 113.26 88 ILE D C 1
ATOM 5137 O O . ILE D 2 88 ? 173.112 143.587 139.839 1.00 119.86 88 ILE D O 1
ATOM 5142 N N . GLN D 2 89 ? 173.527 144.165 137.693 1.00 108.35 89 GLN D N 1
ATOM 5143 C CA . GLN D 2 89 ? 172.442 143.395 137.121 1.00 112.01 89 GLN D CA 1
ATOM 5144 C C . GLN D 2 89 ? 172.708 141.946 137.484 1.00 83.26 89 GLN D C 1
ATOM 5145 O O . GLN D 2 89 ? 173.704 141.387 137.091 1.00 88.93 89 GLN D O 1
ATOM 5151 N N . LYS D 2 90 ? 171.848 141.377 138.301 1.00 130.36 90 LYS D N 1
ATOM 5152 C CA . LYS D 2 90 ? 172.240 140.165 139.013 1.00 176.26 90 LYS D CA 1
ATOM 5153 C C . LYS D 2 90 ? 172.393 138.978 138.069 1.00 180.23 90 LYS D C 1
ATOM 5154 O O . LYS D 2 90 ? 173.484 138.385 138.054 1.00 232.07 90 LYS D O 1
ATOM 5160 N N . PRO D 2 91 ? 171.403 138.598 137.231 1.00 154.28 91 PRO D N 1
ATOM 5161 C CA . PRO D 2 91 ? 171.735 137.738 136.098 1.00 146.26 91 PRO D CA 1
ATOM 5162 C C . PRO D 2 91 ? 172.656 138.591 135.243 1.00 136.29 91 PRO D C 1
ATOM 5163 O O . PRO D 2 91 ? 172.205 139.335 134.388 1.00 176.55 91 PRO D O 1
ATOM 5167 N N . HIS D 2 92 ? 173.944 138.521 135.567 1.00 158.63 92 HIS D N 1
ATOM 5168 C CA . HIS D 2 92 ? 174.972 139.309 134.923 1.00 162.82 92 HIS D CA 1
ATOM 5169 C C . HIS D 2 92 ? 174.644 139.235 133.437 1.00 134.39 92 HIS D C 1
ATOM 5170 O O . HIS D 2 92 ? 174.889 138.241 132.767 1.00 160.03 92 HIS D O 1
ATOM 5177 N N . ALA D 2 93 ? 173.893 140.236 133.003 1.00 132.90 93 ALA D N 1
ATOM 5178 C CA . ALA D 2 93 ? 173.278 140.249 131.690 1.00 137.84 93 ALA D CA 1
ATOM 5179 C C . ALA D 2 93 ? 174.384 140.182 130.649 1.00 121.78 93 ALA D C 1
ATOM 5180 O O . ALA D 2 93 ? 174.618 139.122 130.062 1.00 130.07 93 ALA D O 1
ATOM 5182 N N . MET D 2 94 ? 175.112 141.284 130.524 1.00 97.40 94 MET D N 1
ATOM 5183 C CA . MET D 2 94 ? 176.320 141.291 129.724 1.00 100.64 94 MET D CA 1
ATOM 5184 C C . MET D 2 94 ? 177.367 140.313 130.281 1.00 121.16 94 MET D C 1
ATOM 5185 O O . MET D 2 94 ? 177.766 140.419 131.430 1.00 127.23 94 MET D O 1
ATOM 5190 N N . THR D 2 95 ? 177.773 139.337 129.472 1.00 141.88 95 THR D N 1
ATOM 5191 C CA . THR D 2 95 ? 178.890 138.474 129.834 1.00 169.57 95 THR D CA 1
ATOM 5192 C C . THR D 2 95 ? 180.175 139.291 129.831 1.00 170.18 95 THR D C 1
ATOM 5193 O O . THR D 2 95 ? 180.287 140.278 129.101 1.00 170.18 95 THR D O 1
ATOM 5197 N N . PRO D 2 96 ? 181.205 138.886 130.607 1.00 154.92 96 PRO D N 1
ATOM 5198 C CA . PRO D 2 96 ? 182.452 139.648 130.640 1.00 155.32 96 PRO D CA 1
ATOM 5199 C C . PRO D 2 96 ? 183.046 139.864 129.253 1.00 137.98 96 PRO D C 1
ATOM 5200 O O . PRO D 2 96 ? 183.574 140.934 128.958 1.00 135.78 96 PRO D O 1
ATOM 5204 N N . HIS D 2 97 ? 182.952 138.843 128.398 1.00 161.12 97 HIS D N 1
ATOM 5205 C CA . HIS D 2 97 ? 183.399 138.968 127.023 1.00 189.72 97 HIS D CA 1
ATOM 5206 C C . HIS D 2 97 ? 182.666 140.117 126.331 1.00 170.67 97 HIS D C 1
ATOM 5207 O O . HIS D 2 97 ? 183.291 140.986 125.715 1.00 116.02 97 HIS D O 1
ATOM 5214 N N . GLN D 2 98 ? 181.337 140.128 126.451 1.00 160.78 98 GLN D N 1
ATOM 5215 C CA . GLN D 2 98 ? 180.525 141.164 125.828 1.00 146.95 98 GLN D CA 1
ATOM 5216 C C . GLN D 2 98 ? 180.896 142.548 126.350 1.00 134.73 98 GLN D C 1
ATOM 5217 O O . GLN D 2 98 ? 181.027 143.503 125.580 1.00 114.21 98 GLN D O 1
ATOM 5223 N N . VAL D 2 99 ? 181.094 142.672 127.662 1.00 124.10 99 VAL D N 1
ATOM 5224 C CA . VAL D 2 99 ? 181.618 143.912 128.209 1.00 99.08 99 VAL D CA 1
ATOM 5225 C C . VAL D 2 99 ? 182.938 144.268 127.556 1.00 112.61 99 VAL D C 1
ATOM 5226 O O . VAL D 2 99 ? 183.149 145.416 127.166 1.00 116.80 99 VAL D O 1
ATOM 5230 N N . GLU D 2 100 ? 183.795 143.259 127.366 1.00 139.83 100 GLU D N 1
ATOM 5231 C CA . GLU D 2 100 ? 185.070 143.459 126.696 1.00 137.72 100 GLU D CA 1
ATOM 5232 C C . GLU D 2 100 ? 184.836 143.967 125.275 1.00 145.09 100 GLU D C 1
ATOM 5233 O O . GLU D 2 100 ? 185.424 144.992 124.885 1.00 113.21 100 GLU D O 1
ATOM 5239 N N . THR D 2 101 ? 183.979 143.274 124.515 1.00 151.25 101 THR D N 1
ATOM 5240 C CA . THR D 2 101 ? 183.776 143.672 123.121 1.00 141.71 101 THR D CA 1
ATOM 5241 C C . THR D 2 101 ? 183.070 145.015 123.043 1.00 122.33 101 THR D C 1
ATOM 5242 O O . THR D 2 101 ? 183.426 145.845 122.207 1.00 120.40 101 THR D O 1
ATOM 5246 N N . ALA D 2 102 ? 182.079 145.231 123.899 1.00 120.72 102 ALA D N 1
ATOM 5247 C CA . ALA D 2 102 ? 181.374 146.509 123.920 1.00 125.89 102 ALA D CA 1
ATOM 5248 C C . ALA D 2 102 ? 182.326 147.640 124.290 1.00 113.86 102 ALA D C 1
ATOM 5249 O O . ALA D 2 102 ? 182.288 148.712 123.674 1.00 77.33 102 ALA D O 1
ATOM 5251 N N . GLN D 2 103 ? 183.184 147.404 125.281 1.00 114.50 103 GLN D N 1
ATOM 5252 C CA . GLN D 2 103 ? 184.106 148.436 125.712 1.00 134.98 103 GLN D CA 1
ATOM 5253 C C . GLN D 2 103 ? 185.074 148.811 124.601 1.00 151.02 103 GLN D C 1
ATOM 5254 O O . GLN D 2 103 ? 185.519 149.955 124.542 1.00 148.37 103 GLN D O 1
ATOM 5260 N N . VAL D 2 104 ? 185.412 147.870 123.720 1.00 150.98 104 VAL D N 1
ATOM 5261 C CA . VAL D 2 104 ? 186.246 148.171 122.560 1.00 164.77 104 VAL D CA 1
ATOM 5262 C C . VAL D 2 104 ? 185.523 149.149 121.636 1.00 161.49 104 VAL D C 1
ATOM 5263 O O . VAL D 2 104 ? 186.091 150.130 121.173 1.00 95.76 104 VAL D O 1
ATOM 5267 N N . LEU D 2 105 ? 184.250 148.860 121.349 1.00 146.93 105 LEU D N 1
ATOM 5268 C CA . LEU D 2 105 ? 183.445 149.716 120.484 1.00 109.00 105 LEU D CA 1
ATOM 5269 C C . LEU D 2 105 ? 183.221 151.082 121.130 1.00 123.29 105 LEU D C 1
ATOM 5270 O O . LEU D 2 105 ? 183.298 152.108 120.460 1.00 110.65 105 LEU D O 1
ATOM 5275 N N . ILE D 2 106 ? 182.881 151.100 122.423 1.00 101.60 106 ILE D N 1
ATOM 5276 C CA . ILE D 2 106 ? 182.709 152.359 123.131 1.00 78.37 106 ILE D CA 1
ATOM 5277 C C . ILE D 2 106 ? 184.032 153.110 123.154 1.00 114.38 106 ILE D C 1
ATOM 5278 O O . ILE D 2 106 ? 184.047 154.339 123.097 1.00 94.04 106 ILE D O 1
ATOM 5283 N N . ALA D 2 107 ? 185.148 152.386 123.279 1.00 123.68 107 ALA D N 1
ATOM 5284 C CA . ALA D 2 107 ? 186.461 153.003 123.263 1.00 143.78 107 ALA D CA 1
ATOM 5285 C C . ALA D 2 107 ? 186.717 153.672 121.918 1.00 154.79 107 ALA D C 1
ATOM 5286 O O . ALA D 2 107 ? 187.316 154.746 121.871 1.00 123.56 107 ALA D O 1
ATOM 5288 N N . GLU D 2 108 ? 186.285 153.052 120.818 1.00 131.74 108 GLU D N 1
ATOM 5289 C CA . GLU D 2 108 ? 186.466 153.669 119.513 1.00 157.85 108 GLU D CA 1
ATOM 5290 C C . GLU D 2 108 ? 185.699 154.987 119.449 1.00 144.74 108 GLU D C 1
ATOM 5291 O O . GLU D 2 108 ? 186.230 155.993 118.994 1.00 157.54 108 GLU D O 1
ATOM 5297 N N . VAL D 2 109 ? 184.440 154.986 119.891 1.00 134.98 109 VAL D N 1
ATOM 5298 C CA . VAL D 2 109 ? 183.692 156.228 119.932 1.00 108.86 109 VAL D CA 1
ATOM 5299 C C . VAL D 2 109 ? 184.260 157.142 121.012 1.00 128.02 109 VAL D C 1
ATOM 5300 O O . VAL D 2 109 ? 184.210 158.357 120.894 1.00 144.52 109 VAL D O 1
ATOM 5304 N N . GLY D 2 110 ? 184.864 156.585 122.055 1.00 138.91 110 GLY D N 1
ATOM 5305 C CA . GLY D 2 110 ? 185.578 157.398 123.029 1.00 163.26 110 GLY D CA 1
ATOM 5306 C C . GLY D 2 110 ? 186.755 158.129 122.397 1.00 158.71 110 GLY D C 1
ATOM 5307 O O . GLY D 2 110 ? 186.928 159.316 122.618 1.00 137.59 110 GLY D O 1
ATOM 5308 N N . ARG D 2 111 ? 187.548 157.434 121.587 1.00 159.23 111 ARG D N 1
ATOM 5309 C CA . ARG D 2 111 ? 188.666 158.054 120.889 1.00 194.62 111 ARG D CA 1
ATOM 5310 C C . ARG D 2 111 ? 188.183 159.232 120.047 1.00 166.71 111 ARG D C 1
ATOM 5311 O O . ARG D 2 111 ? 188.767 160.310 120.094 1.00 144.98 111 ARG D O 1
ATOM 5319 N N . ILE D 2 112 ? 187.117 159.025 119.269 1.00 155.93 112 ILE D N 1
ATOM 5320 C CA . ILE D 2 112 ? 186.604 160.056 118.381 1.00 143.51 112 ILE D CA 1
ATOM 5321 C C . ILE D 2 112 ? 186.065 161.232 119.184 1.00 140.76 112 ILE D C 1
ATOM 5322 O O . ILE D 2 112 ? 186.222 162.384 118.792 1.00 139.62 112 ILE D O 1
ATOM 5327 N N . LEU D 2 113 ? 185.393 160.937 120.296 1.00 137.14 113 LEU D N 1
ATOM 5328 C CA . LEU D 2 113 ? 184.933 161.983 121.190 1.00 139.92 113 LEU D CA 1
ATOM 5329 C C . LEU D 2 113 ? 186.121 162.757 121.755 1.00 150.08 113 LEU D C 1
ATOM 5330 O O . LEU D 2 113 ? 186.098 163.983 121.801 1.00 160.64 113 LEU D O 1
ATOM 5335 N N . GLY D 2 114 ? 187.161 162.052 122.176 1.00 142.00 114 GLY D N 1
ATOM 5336 C CA . GLY D 2 114 ? 188.364 162.707 122.667 1.00 181.38 114 GLY D CA 1
ATOM 5337 C C . GLY D 2 114 ? 189.002 163.619 121.618 1.00 196.07 114 GLY D C 1
ATOM 5338 O O . GLY D 2 114 ? 189.334 164.762 121.904 1.00 192.21 114 GLY D O 1
ATOM 5339 N N . SER D 2 115 ? 189.171 163.110 120.397 1.00 190.35 115 SER D N 1
ATOM 5340 C CA . SER D 2 115 ? 189.721 163.905 119.306 1.00 206.45 115 SER D CA 1
ATOM 5341 C C . SER D 2 115 ? 188.848 165.132 119.053 1.00 196.33 115 SER D C 1
ATOM 5342 O O . SER D 2 115 ? 189.348 166.222 118.780 1.00 202.39 115 SER D O 1
ATOM 5345 N N . TRP D 2 116 ? 187.533 164.940 119.115 1.00 197.14 116 TRP D N 1
ATOM 5346 C CA . TRP D 2 116 ? 186.570 166.013 118.917 1.00 195.69 116 TRP D CA 1
ATOM 5347 C C . TRP D 2 116 ? 186.651 167.034 120.049 1.00 204.47 116 TRP D C 1
ATOM 5348 O O . TRP D 2 116 ? 186.621 168.236 119.797 1.00 205.60 116 TRP D O 1
ATOM 5359 N N . ILE D 2 117 ? 186.737 166.568 121.297 1.00 190.08 117 ILE D N 1
ATOM 5360 C CA . ILE D 2 117 ? 186.992 167.455 122.428 1.00 192.35 117 ILE D CA 1
ATOM 5361 C C . ILE D 2 117 ? 188.243 168.294 122.154 1.00 225.62 117 ILE D C 1
ATOM 5362 O O . ILE D 2 117 ? 188.245 169.522 122.302 1.00 244.60 117 ILE D O 1
ATOM 5367 N N . ALA D 2 118 ? 189.311 167.618 121.716 1.00 231.43 118 ALA D N 1
ATOM 5368 C CA . ALA D 2 118 ? 190.591 168.262 121.470 1.00 260.09 118 ALA D CA 1
ATOM 5369 C C . ALA D 2 118 ? 190.494 169.264 120.319 1.00 272.42 118 ALA D C 1
ATOM 5370 O O . ALA D 2 118 ? 191.023 170.372 120.406 1.00 275.96 118 ALA D O 1
ATOM 5372 N N . ARG D 2 119 ? 189.824 168.878 119.230 1.00 285.95 119 ARG D N 1
ATOM 5373 C CA . ARG D 2 119 ? 189.624 169.781 118.106 1.00 305.50 119 ARG D CA 1
ATOM 5374 C C . ARG D 2 119 ? 188.894 171.048 118.553 1.00 301.18 119 ARG D C 1
ATOM 5375 O O . ARG D 2 119 ? 189.143 172.117 118.007 1.00 316.98 119 ARG D O 1
ATOM 5383 N N . VAL D 2 120 ? 187.969 170.933 119.507 1.00 287.30 120 VAL D N 1
ATOM 5384 C CA . VAL D 2 120 ? 187.192 172.091 119.920 1.00 297.43 120 VAL D CA 1
ATOM 5385 C C . VAL D 2 120 ? 188.001 172.962 120.882 1.00 300.21 120 VAL D C 1
ATOM 5386 O O . VAL D 2 120 ? 187.995 174.194 120.758 1.00 307.72 120 VAL D O 1
ATOM 5390 N N . ASN D 2 121 ? 188.670 172.363 121.869 1.00 305.81 121 ASN D N 1
ATOM 5391 C CA . ASN D 2 121 ? 189.503 173.141 122.781 1.00 336.78 121 ASN D CA 1
ATOM 5392 C C . ASN D 2 121 ? 190.919 173.295 122.237 1.00 371.26 121 ASN D C 1
ATOM 5393 O O . ASN D 2 121 ? 191.904 173.065 122.944 1.00 378.89 121 ASN D O 1
ATOM 5398 N N . ARG D 2 122 ? 191.041 173.702 120.974 1.00 411.53 122 ARG D N 1
ATOM 5399 C CA . ARG D 2 122 ? 192.356 173.985 120.422 1.00 450.48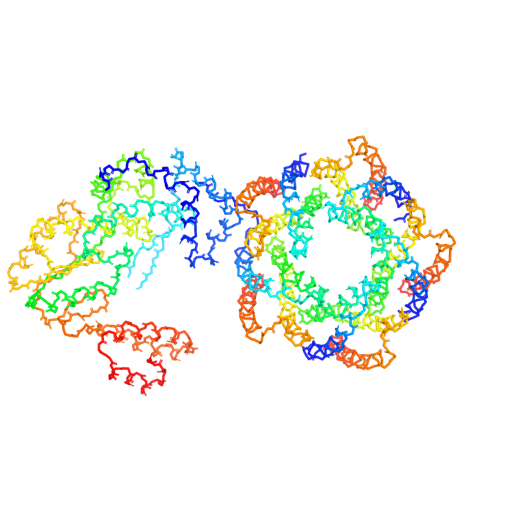 122 ARG D CA 1
ATOM 5400 C C . ARG D 2 122 ? 192.923 175.274 121.019 1.00 489.71 122 ARG D C 1
ATOM 5401 O O . ARG D 2 122 ? 194.140 175.431 121.104 1.00 497.09 122 ARG D O 1
ATOM 5409 N N . LYS D 2 123 ? 192.037 176.187 121.425 1.00 519.05 123 LYS D N 1
ATOM 5410 C CA . LYS D 2 123 ? 192.442 177.416 122.090 1.00 534.30 123 LYS D CA 1
ATOM 5411 C C . LYS D 2 123 ? 191.361 177.858 123.080 1.00 531.32 123 LYS D C 1
ATOM 5412 O O . LYS D 2 123 ? 190.339 177.150 123.209 1.00 532.71 123 LYS D O 1
ATOM 5418 N N . ASP E 2 12 ? 160.289 179.952 109.439 1.00 296.88 12 ASP E N 1
ATOM 5419 C CA . ASP E 2 12 ? 159.333 180.230 110.547 1.00 291.79 12 ASP E CA 1
ATOM 5420 C C . ASP E 2 12 ? 158.850 178.910 111.147 1.00 263.82 12 ASP E C 1
ATOM 5421 O O . ASP E 2 12 ? 158.735 177.911 110.447 1.00 203.53 12 ASP E O 1
ATOM 5426 N N . GLN E 2 13 ? 158.535 178.930 112.443 1.00 251.96 13 GLN E N 1
ATOM 5427 C CA . GLN E 2 13 ? 158.202 177.714 113.169 1.00 229.74 13 GLN E CA 1
ATOM 5428 C C . GLN E 2 13 ? 156.981 177.022 112.572 1.00 221.32 13 GLN E C 1
ATOM 5429 O O . GLN E 2 13 ? 156.939 175.789 112.514 1.00 251.45 13 GLN E O 1
ATOM 5435 N N . MET E 2 14 ? 155.997 177.808 112.117 1.00 234.04 14 MET E N 1
ATOM 5436 C CA . MET E 2 14 ? 154.750 177.253 111.627 1.00 253.40 14 MET E CA 1
ATOM 5437 C C . MET E 2 14 ? 154.992 176.338 110.433 1.00 233.08 14 MET E C 1
ATOM 5438 O O . MET E 2 14 ? 154.446 175.234 110.401 1.00 219.19 14 MET E O 1
ATOM 5443 N N . LEU E 2 15 ? 155.792 176.806 109.471 1.00 206.97 15 LEU E N 1
ATOM 5444 C CA . LEU E 2 15 ? 156.077 176.020 108.280 1.00 194.47 15 LEU E CA 1
ATOM 5445 C C . LEU E 2 15 ? 156.801 174.722 108.627 1.00 178.13 15 LEU E C 1
ATOM 5446 O O . LEU E 2 15 ? 156.365 173.652 108.214 1.00 154.49 15 LEU E O 1
ATOM 5451 N N . ILE E 2 16 ? 157.902 174.821 109.374 1.00 176.95 16 ILE E N 1
ATOM 5452 C CA . ILE E 2 16 ? 158.686 173.631 109.714 1.00 149.17 16 ILE E CA 1
ATOM 5453 C C . ILE E 2 16 ? 157.804 172.608 110.420 1.00 119.61 16 ILE E C 1
ATOM 5454 O O . ILE E 2 16 ? 157.831 171.434 110.087 1.00 112.15 16 ILE E O 1
ATOM 5459 N N . VAL E 2 17 ? 156.983 173.078 111.359 1.00 124.66 17 VAL E N 1
ATOM 5460 C CA . VAL E 2 17 ? 156.167 172.172 112.136 1.00 107.94 17 VAL E CA 1
ATOM 5461 C C . VAL E 2 17 ? 155.124 171.496 111.241 1.00 126.29 17 VAL E C 1
ATOM 5462 O O . VAL E 2 17 ? 154.882 170.299 111.340 1.00 110.15 17 VAL E O 1
ATOM 5466 N N . GLU E 2 18 ? 154.509 172.239 110.328 1.00 147.75 18 GLU E N 1
ATOM 5467 C CA . GLU E 2 18 ? 153.524 171.634 109.430 1.00 160.15 18 GLU E CA 1
ATOM 5468 C C . GLU E 2 18 ? 154.173 170.621 108.500 1.00 137.05 18 GLU E C 1
ATOM 5469 O O . GLU E 2 18 ? 153.533 169.632 108.130 1.00 126.66 18 GLU E O 1
ATOM 5475 N N . ARG E 2 19 ? 155.434 170.857 108.126 1.00 132.82 19 ARG E N 1
ATOM 5476 C CA . ARG E 2 19 ? 156.147 169.899 107.294 1.00 147.19 19 ARG E CA 1
ATOM 5477 C C . ARG E 2 19 ? 156.638 168.730 108.129 1.00 136.35 19 ARG E C 1
ATOM 5478 O O . ARG E 2 19 ? 156.703 167.607 107.637 1.00 133.96 19 ARG E O 1
ATOM 5486 N N . TYR E 2 20 ? 156.999 169.001 109.385 1.00 144.80 20 TYR E N 1
ATOM 5487 C CA . TYR E 2 20 ? 157.389 167.949 110.309 1.00 115.75 20 TYR E CA 1
ATOM 5488 C C . TYR E 2 20 ? 156.191 167.129 110.734 1.00 85.99 20 TYR E C 1
ATOM 5489 O O . TYR E 2 20 ? 156.329 165.959 111.045 1.00 133.82 20 TYR E O 1
ATOM 5498 N N . GLU E 2 21 ? 155.019 167.729 110.826 1.00 111.57 21 GLU E N 1
ATOM 5499 C CA . GLU E 2 21 ? 153.807 166.978 111.099 1.00 134.20 21 GLU E CA 1
ATOM 5500 C C . GLU E 2 21 ? 153.650 165.864 110.074 1.00 142.19 21 GLU E C 1
ATOM 5501 O O . GLU E 2 21 ? 153.111 164.820 110.402 1.00 123.67 21 GLU E O 1
ATOM 5507 N N . ARG E 2 22 ? 154.147 166.038 108.849 1.00 156.69 22 ARG E N 1
ATOM 5508 C CA . ARG E 2 22 ? 154.097 164.991 107.841 1.00 158.84 22 ARG E CA 1
ATOM 5509 C C . ARG E 2 22 ? 155.067 163.866 108.184 1.00 145.45 22 ARG E C 1
ATOM 5510 O O . ARG E 2 22 ? 154.759 162.703 107.946 1.00 120.95 22 ARG E O 1
ATOM 5518 N N . VAL E 2 23 ? 156.236 164.201 108.732 1.00 125.38 23 VAL E N 1
ATOM 5519 C CA . VAL E 2 23 ? 157.148 163.183 109.260 1.00 83.90 23 VAL E CA 1
ATOM 5520 C C . VAL E 2 23 ? 156.449 162.393 110.355 1.00 75.78 23 VAL E C 1
ATOM 5521 O O . VAL E 2 23 ? 156.368 161.190 110.309 1.00 80.48 23 VAL E O 1
ATOM 5525 N N . ILE E 2 24 ? 155.903 163.085 111.347 1.00 90.69 24 ILE E N 1
ATOM 5526 C CA . ILE E 2 24 ? 155.159 162.448 112.425 1.00 78.94 24 ILE E CA 1
ATOM 5527 C C . ILE E 2 24 ? 154.028 161.619 111.848 1.00 99.65 24 ILE E C 1
ATOM 5528 O O . ILE E 2 24 ? 153.841 160.478 112.240 1.00 104.18 24 ILE E O 1
ATOM 5533 N N . SER E 2 25 ? 153.259 162.168 110.925 1.00 116.42 25 SER E N 1
ATOM 5534 C CA . SER E 2 25 ? 152.109 161.455 110.390 1.00 136.29 25 SER E CA 1
ATOM 5535 C C . SER E 2 25 ? 152.553 160.222 109.626 1.00 145.23 25 SER E C 1
ATOM 5536 O O . SER E 2 25 ? 151.767 159.283 109.477 1.00 132.56 25 SER E O 1
ATOM 5539 N N . TYR E 2 26 ? 153.792 160.214 109.116 1.00 125.32 26 TYR E N 1
ATOM 5540 C CA . TYR E 2 26 ? 154.299 159.011 108.466 1.00 117.08 26 TYR E CA 1
ATOM 5541 C C . TYR E 2 26 ? 154.900 158.069 109.485 1.00 105.27 26 TYR E C 1
ATOM 5542 O O . TYR E 2 26 ? 154.627 156.864 109.450 1.00 131.27 26 TYR E O 1
ATOM 5551 N N . LEU E 2 27 ? 155.707 158.623 110.389 1.00 101.09 27 LEU E N 1
ATOM 5552 C CA . LEU E 2 27 ? 156.511 157.834 111.307 1.00 74.37 27 LEU E CA 1
ATOM 5553 C C . LEU E 2 27 ? 155.716 157.375 112.501 1.00 78.84 27 LEU E C 1
ATOM 5554 O O . LEU E 2 27 ? 155.987 156.288 112.990 1.00 83.51 27 LEU E O 1
ATOM 5559 N N . TYR E 2 28 ? 154.779 158.171 113.023 1.00 80.01 28 TYR E N 1
ATOM 5560 C CA . TYR E 2 28 ? 154.048 157.751 114.204 1.00 76.88 28 TYR E CA 1
ATOM 5561 C C . TYR E 2 28 ? 153.370 156.414 113.965 1.00 100.95 28 TYR E C 1
ATOM 5562 O O . TYR E 2 28 ? 153.551 155.510 114.792 1.00 157.24 28 TYR E O 1
ATOM 5571 N N . PRO E 2 29 ? 152.616 156.181 112.874 1.00 93.66 29 PRO E N 1
ATOM 5572 C CA . PRO E 2 29 ? 152.086 154.836 112.628 1.00 96.18 29 PRO E CA 1
ATOM 5573 C C . PRO E 2 29 ? 153.150 153.748 112.627 1.00 110.07 29 PRO E C 1
ATOM 5574 O O . PRO E 2 29 ? 152.940 152.665 113.154 1.00 113.62 29 PRO E O 1
ATOM 5578 N N . ILE E 2 30 ? 154.323 154.057 112.055 1.00 135.25 30 ILE E N 1
ATOM 5579 C CA . ILE E 2 30 ? 155.432 153.123 111.931 1.00 106.32 30 ILE E CA 1
ATOM 5580 C C . ILE E 2 30 ? 156.104 152.920 113.277 1.00 100.30 30 ILE E C 1
ATOM 5581 O O . ILE E 2 30 ? 156.644 151.863 113.518 1.00 149.56 30 ILE E O 1
ATOM 5586 N N . ALA E 2 31 ? 156.131 153.973 114.084 1.00 101.67 31 ALA E N 1
ATOM 5587 C CA . ALA E 2 31 ? 156.757 153.997 115.393 1.00 101.06 31 ALA E CA 1
ATOM 5588 C C . ALA E 2 31 ? 155.879 153.356 116.440 1.00 99.31 31 ALA E C 1
ATOM 5589 O O . ALA E 2 31 ? 156.339 153.119 117.538 1.00 151.78 31 ALA E O 1
ATOM 5591 N N . GLN E 2 32 ? 154.608 153.199 116.144 1.00 91.74 32 GLN E N 1
ATOM 5592 C CA . GLN E 2 32 ? 153.704 152.445 116.975 1.00 110.83 32 GLN E CA 1
ATOM 5593 C C . GLN E 2 32 ? 153.753 150.972 116.609 1.00 106.11 32 GLN E C 1
ATOM 5594 O O . GLN E 2 32 ? 153.260 150.161 117.368 1.00 146.29 32 GLN E O 1
ATOM 5600 N N . SER E 2 33 ? 154.258 150.648 115.427 1.00 104.22 33 SER E N 1
ATOM 5601 C CA . SER E 2 33 ? 154.351 149.282 114.939 1.00 112.75 33 SER E CA 1
ATOM 5602 C C . SER E 2 33 ? 155.656 148.615 115.375 1.00 122.44 33 SER E C 1
ATOM 5603 O O . SER E 2 33 ? 155.764 147.396 115.293 1.00 100.14 33 SER E O 1
ATOM 5606 N N . ILE E 2 34 ? 156.676 149.412 115.785 1.00 112.80 34 ILE E N 1
ATOM 5607 C CA . ILE E 2 34 ? 157.938 148.880 116.304 1.00 70.77 34 ILE E CA 1
ATOM 5608 C C . ILE E 2 34 ? 157.596 147.941 117.474 1.00 83.02 34 ILE E C 1
ATOM 5609 O O . ILE E 2 34 ? 156.831 148.314 118.385 1.00 106.97 34 ILE E O 1
ATOM 5614 N N . PRO E 2 35 ? 158.094 146.689 117.446 1.00 73.77 35 PRO E N 1
ATOM 5615 C CA . PRO E 2 35 ? 157.571 145.682 118.345 1.00 79.23 35 PRO E CA 1
ATOM 5616 C C . PRO E 2 35 ? 157.820 146.049 119.797 1.00 103.40 35 PRO E C 1
ATOM 5617 O O . PRO E 2 35 ? 158.742 146.808 120.121 1.00 64.94 35 PRO E O 1
ATOM 5621 N N . ARG E 2 36 ? 156.977 145.492 120.694 1.00 102.13 36 ARG E N 1
ATOM 5622 C CA . ARG E 2 36 ? 157.179 145.768 122.103 1.00 81.35 36 ARG E CA 1
ATOM 5623 C C . ARG E 2 36 ? 158.592 145.335 122.456 1.00 107.60 36 ARG E C 1
ATOM 5624 O O . ARG E 2 36 ? 159.217 145.981 123.305 1.00 120.79 36 ARG E O 1
ATOM 5632 N N . LYS E 2 37 ? 159.073 144.195 121.917 1.00 122.05 37 LYS E N 1
ATOM 5633 C CA . LYS E 2 37 ? 160.446 143.787 122.173 1.00 131.79 37 LYS E CA 1
ATOM 5634 C C . LYS E 2 37 ? 161.384 144.986 122.066 1.00 94.33 37 LYS E C 1
ATOM 5635 O O . LYS E 2 37 ? 162.154 145.273 122.980 1.00 88.05 37 LYS E O 1
ATOM 5641 N N . HIS E 2 38 ? 161.238 145.710 120.979 1.00 66.71 38 HIS E N 1
ATOM 5642 C CA . HIS E 2 38 ? 161.963 146.952 120.795 1.00 77.64 38 HIS E CA 1
ATOM 5643 C C . HIS E 2 38 ? 161.189 148.115 121.343 1.00 77.76 38 HIS E C 1
ATOM 5644 O O . HIS E 2 38 ? 160.992 149.102 120.663 1.00 93.33 38 HIS E O 1
ATOM 5651 N N . GLY E 2 39 ? 160.625 147.928 122.523 1.00 99.26 39 GLY E N 1
ATOM 5652 C CA . GLY E 2 39 ? 159.662 148.845 123.090 1.00 105.05 39 GLY E CA 1
ATOM 5653 C C . GLY E 2 39 ? 160.313 150.091 123.614 1.00 84.70 39 GLY E C 1
ATOM 5654 O O . GLY E 2 39 ? 159.725 151.147 123.462 1.00 97.53 39 GLY E O 1
ATOM 5655 N N . VAL E 2 40 ? 161.458 149.980 124.272 1.00 105.79 40 VAL E N 1
ATOM 5656 C CA . VAL E 2 40 ? 162.148 151.171 124.745 1.00 89.10 40 VAL E CA 1
ATOM 5657 C C . VAL E 2 40 ? 162.581 151.973 123.532 1.00 82.18 40 VAL E C 1
ATOM 5658 O O . VAL E 2 40 ? 162.456 153.183 123.512 1.00 77.59 40 VAL E O 1
ATOM 5662 N N . ALA E 2 41 ? 163.192 151.331 122.536 1.00 106.89 41 ALA E N 1
ATOM 5663 C CA . ALA E 2 41 ? 163.583 152.038 121.331 1.00 90.84 41 ALA E CA 1
ATOM 5664 C C . ALA E 2 41 ? 162.363 152.706 120.725 1.00 104.73 41 ALA E C 1
ATOM 5665 O O . ALA E 2 41 ? 162.430 153.830 120.309 1.00 82.93 41 ALA E O 1
ATOM 5667 N N . ARG E 2 42 ? 161.229 152.008 120.646 1.00 110.83 42 ARG E N 1
ATOM 5668 C CA . ARG E 2 42 ? 160.012 152.580 120.110 1.00 73.25 42 ARG E CA 1
ATOM 5669 C C . ARG E 2 42 ? 159.575 153.794 120.909 1.00 77.88 42 ARG E C 1
ATOM 5670 O O . ARG E 2 42 ? 159.395 154.867 120.351 1.00 99.78 42 ARG E O 1
ATOM 5678 N N . GLU E 2 43 ? 159.402 153.656 122.220 1.00 76.98 43 GLU E N 1
ATOM 5679 C CA . GLU E 2 43 ? 158.947 154.784 123.014 1.00 87.29 43 GLU E CA 1
ATOM 5680 C C . GLU E 2 43 ? 159.945 155.943 122.885 1.00 70.41 43 GLU E C 1
ATOM 5681 O O . GLU E 2 43 ? 159.561 157.083 122.900 1.00 67.07 43 GLU E O 1
ATOM 5687 N N . MET E 2 44 ? 161.218 155.671 122.771 1.00 55.60 44 MET E N 1
ATOM 5688 C CA . MET E 2 44 ? 162.232 156.687 122.598 1.00 70.67 44 MET E CA 1
ATOM 5689 C C . MET E 2 44 ? 162.193 157.263 121.206 1.00 83.71 44 MET E C 1
ATOM 5690 O O . MET E 2 44 ? 162.490 158.444 121.046 1.00 86.32 44 MET E O 1
ATOM 5695 N N . PHE E 2 45 ? 161.877 156.451 120.215 1.00 80.66 45 PHE E N 1
ATOM 5696 C CA . PHE E 2 45 ? 161.699 156.950 118.860 1.00 84.29 45 PHE E CA 1
ATOM 5697 C C . PHE E 2 45 ? 160.461 157.808 118.790 1.00 95.12 45 PHE E C 1
ATOM 5698 O O . PHE E 2 45 ? 160.517 158.885 118.217 1.00 116.28 45 PHE E O 1
ATOM 5706 N N . LEU E 2 46 ? 159.348 157.357 119.382 1.00 78.95 46 LEU E N 1
ATOM 5707 C CA . LEU E 2 46 ? 158.140 158.152 119.422 1.00 78.74 46 LEU E CA 1
ATOM 5708 C C . LEU E 2 46 ? 158.401 159.444 120.171 1.00 88.44 46 LEU E C 1
ATOM 5709 O O . LEU E 2 46 ? 157.871 160.473 119.812 1.00 115.02 46 LEU E O 1
ATOM 5714 N N . LYS E 2 47 ? 159.130 159.413 121.261 1.00 74.98 47 LYS E N 1
ATOM 5715 C CA . LYS E 2 47 ? 159.422 160.627 121.994 1.00 70.86 47 LYS E CA 1
ATOM 5716 C C . LYS E 2 47 ? 160.372 161.501 121.218 1.00 79.48 47 LYS E C 1
ATOM 5717 O O . LYS E 2 47 ? 160.474 162.682 121.500 1.00 81.98 47 LYS E O 1
ATOM 5723 N N . CYS E 2 48 ? 161.172 160.933 120.309 1.00 81.91 48 CYS E N 1
ATOM 5724 C CA . CYS E 2 48 ? 162.030 161.725 119.443 1.00 96.24 48 CYS E CA 1
ATOM 5725 C C . CYS E 2 48 ? 161.213 162.317 118.327 1.00 101.72 48 CYS E C 1
ATOM 5726 O O . CYS E 2 48 ? 161.419 163.435 117.934 1.00 122.16 48 CYS E O 1
ATOM 5729 N N . LEU E 2 49 ? 160.262 161.561 117.819 1.00 92.36 49 LEU E N 1
ATOM 5730 C CA . LEU E 2 49 ? 159.428 161.952 116.684 1.00 83.22 49 LEU E CA 1
ATOM 5731 C C . LEU E 2 49 ? 158.418 162.999 117.110 1.00 108.31 49 LEU E C 1
ATOM 5732 O O . LEU E 2 49 ? 158.544 164.136 116.700 1.00 124.62 49 LEU E O 1
ATOM 5737 N N . LEU E 2 50 ? 157.372 162.639 117.861 1.00 103.35 50 LEU E N 1
ATOM 5738 C CA . LEU E 2 50 ? 156.593 163.658 118.540 1.00 80.54 50 LEU E CA 1
ATOM 5739 C C . LEU E 2 50 ? 157.497 164.129 119.655 1.00 84.09 50 LEU E C 1
ATOM 5740 O O . LEU E 2 50 ? 157.828 163.339 120.512 1.00 95.37 50 LEU E O 1
ATOM 5745 N N . GLY E 2 51 ? 157.918 165.353 119.656 1.00 100.05 51 GLY E N 1
ATOM 5746 C CA . GLY E 2 51 ? 158.894 165.741 120.661 1.00 116.78 51 GLY E CA 1
ATOM 5747 C C . GLY E 2 51 ? 159.950 166.567 119.976 1.00 97.71 51 GLY E C 1
ATOM 5748 O O . GLY E 2 51 ? 160.508 167.479 120.560 1.00 130.03 51 GLY E O 1
ATOM 5749 N N . GLN E 2 52 ? 160.130 166.295 118.696 1.00 103.11 52 GLN E N 1
ATOM 5750 C CA . GLN E 2 52 ? 160.869 167.210 117.840 1.00 127.05 52 GLN E CA 1
ATOM 5751 C C . GLN E 2 52 ? 159.980 168.394 117.499 1.00 117.96 52 GLN E C 1
ATOM 5752 O O . GLN E 2 52 ? 160.512 169.466 117.249 1.00 120.87 52 GLN E O 1
ATOM 5758 N N . VAL E 2 53 ? 158.657 168.229 117.518 1.00 97.11 53 VAL E N 1
ATOM 5759 C CA . VAL E 2 53 ? 157.707 169.321 117.414 1.00 102.48 53 VAL E CA 1
ATOM 5760 C C . VAL E 2 53 ? 158.021 170.365 118.463 1.00 121.90 53 VAL E C 1
ATOM 5761 O O . VAL E 2 53 ? 158.035 171.562 118.156 1.00 138.41 53 VAL E O 1
ATOM 5765 N N . GLU E 2 54 ? 158.249 169.943 119.712 1.00 112.79 54 GLU E N 1
ATOM 5766 C CA . GLU E 2 54 ? 158.569 170.891 120.757 1.00 109.91 54 GLU E CA 1
ATOM 5767 C C . GLU E 2 54 ? 159.893 171.568 120.443 1.00 113.16 54 GLU E C 1
ATOM 5768 O O . GLU E 2 54 ? 160.047 172.751 120.703 1.00 121.76 54 GLU E O 1
ATOM 5774 N N . LEU E 2 55 ? 160.857 170.846 119.881 1.00 113.22 55 LEU E N 1
ATOM 5775 C CA . LEU E 2 55 ? 162.149 171.431 119.531 1.00 128.87 55 LEU E CA 1
ATOM 5776 C C . LEU E 2 55 ? 161.986 172.534 118.493 1.00 131.00 55 LEU E C 1
ATOM 5777 O O . LEU E 2 55 ? 162.590 173.603 118.622 1.00 164.05 55 LEU E O 1
ATOM 5782 N N . PHE E 2 56 ? 161.184 172.275 117.463 1.00 123.16 56 PHE E N 1
ATOM 5783 C CA . PHE E 2 56 ? 160.879 173.296 116.480 1.00 130.83 56 PHE E CA 1
ATOM 5784 C C . PHE E 2 56 ? 160.141 174.456 117.121 1.00 151.95 56 PHE E C 1
ATOM 5785 O O . PHE E 2 56 ? 160.480 175.620 116.901 1.00 143.88 56 PHE E O 1
ATOM 5793 N N . ILE E 2 57 ? 159.116 174.118 117.903 1.00 113.63 57 ILE E N 1
ATOM 5794 C CA . ILE E 2 57 ? 158.257 175.139 118.452 1.00 104.45 57 ILE E CA 1
ATOM 5795 C C . ILE E 2 57 ? 159.045 176.059 119.374 1.00 100.61 57 ILE E C 1
ATOM 5796 O O . ILE E 2 57 ? 158.909 177.279 119.283 1.00 131.57 57 ILE E O 1
ATOM 5801 N N . VAL E 2 58 ? 159.872 175.500 120.252 1.00 85.84 58 VAL E N 1
ATOM 5802 C CA . VAL E 2 58 ? 160.715 176.304 121.123 1.00 124.00 58 VAL E CA 1
ATOM 5803 C C . VAL E 2 58 ? 161.656 177.185 120.305 1.00 150.82 58 VAL E C 1
ATOM 5804 O O . VAL E 2 58 ? 161.917 178.338 120.671 1.00 179.65 58 VAL E O 1
ATOM 5808 N N . ALA E 2 59 ? 162.163 176.640 119.192 1.00 129.10 59 ALA E N 1
ATOM 5809 C CA . ALA E 2 59 ? 163.043 177.390 118.323 1.00 171.37 59 ALA E CA 1
ATOM 5810 C C . ALA E 2 59 ? 162.319 178.597 117.719 1.00 191.34 59 ALA E C 1
ATOM 5811 O O . ALA E 2 59 ? 162.912 179.667 117.569 1.00 214.38 59 ALA E O 1
ATOM 5813 N N . GLY E 2 60 ? 161.032 178.434 117.402 1.00 154.71 60 GLY E N 1
ATOM 5814 C CA . GLY E 2 60 ? 160.293 179.482 116.725 1.00 168.70 60 GLY E CA 1
ATOM 5815 C C . GLY E 2 60 ? 159.695 180.520 117.658 1.00 181.95 60 GLY E C 1
ATOM 5816 O O . GLY E 2 60 ? 159.565 181.683 117.278 1.00 207.66 60 GLY E O 1
ATOM 5817 N N . LYS E 2 61 ? 159.314 180.100 118.864 1.00 175.09 61 LYS E N 1
ATOM 5818 C CA . LYS E 2 61 ? 158.672 181.020 119.790 1.00 191.99 61 LYS E CA 1
ATOM 5819 C C . LYS E 2 61 ? 159.721 181.762 120.610 1.00 227.12 61 LYS E C 1
ATOM 5820 O O . LYS E 2 61 ? 159.379 182.555 121.482 1.00 267.24 61 LYS E O 1
ATOM 5826 N N . SER E 2 62 ? 160.991 181.516 120.315 1.00 209.38 62 SER E N 1
ATOM 5827 C CA . SER E 2 62 ? 162.087 182.245 120.915 1.00 229.29 62 SER E CA 1
ATOM 5828 C C . SER E 2 62 ? 163.111 182.455 119.805 1.00 232.12 62 SER E C 1
ATOM 5829 O O . SER E 2 62 ? 162.785 182.431 118.618 1.00 202.66 62 SER E O 1
ATOM 5832 N N . ASN E 2 63 ? 164.354 182.665 120.194 1.00 262.11 63 ASN E N 1
ATOM 5833 C CA . ASN E 2 63 ? 165.424 182.716 119.229 1.00 280.33 63 ASN E CA 1
ATOM 5834 C C . ASN E 2 63 ? 166.710 182.766 120.018 1.00 298.42 63 ASN E C 1
ATOM 5835 O O . ASN E 2 63 ? 166.938 183.694 120.793 1.00 311.28 63 ASN E O 1
ATOM 5840 N N . GLN E 2 64 ? 167.517 181.736 119.832 1.00 307.67 64 GLN E N 1
ATOM 5841 C CA . GLN E 2 64 ? 168.870 181.807 120.344 1.00 326.21 64 GLN E CA 1
ATOM 5842 C C . GLN E 2 64 ? 169.819 181.196 119.326 1.00 293.14 64 GLN E C 1
ATOM 5843 O O . GLN E 2 64 ? 171.030 181.234 119.510 1.00 288.20 64 GLN E O 1
ATOM 5849 N N . VAL E 2 65 ? 169.232 180.656 118.255 1.00 253.57 65 VAL E N 1
ATOM 5850 C CA . VAL E 2 65 ? 169.899 179.861 117.237 1.00 233.28 65 VAL E CA 1
ATOM 5851 C C . VAL E 2 65 ? 170.462 178.575 117.832 1.00 217.02 65 VAL E C 1
ATOM 5852 O O . VAL E 2 65 ? 170.635 177.593 117.109 1.00 188.41 65 VAL E O 1
ATOM 5856 N N . SER E 2 66 ? 170.762 178.551 119.126 1.00 232.55 66 SER E N 1
ATOM 5857 C CA . SER E 2 66 ? 171.003 177.297 119.828 1.00 234.65 66 SER E CA 1
ATOM 5858 C C . SER E 2 66 ? 169.738 176.449 119.819 1.00 196.13 66 SER E C 1
ATOM 5859 O O . SER E 2 66 ? 169.803 175.231 119.769 1.00 180.70 66 SER E O 1
ATOM 5862 N N . LYS E 2 67 ? 168.577 177.085 119.945 1.00 182.62 67 LYS E N 1
ATOM 5863 C CA . LYS E 2 67 ? 167.308 176.378 119.885 1.00 188.94 67 LYS E CA 1
ATOM 5864 C C . LYS E 2 67 ? 167.036 175.896 118.462 1.00 157.99 67 LYS E C 1
ATOM 5865 O O . LYS E 2 67 ? 166.376 174.886 118.272 1.00 164.11 67 LYS E O 1
ATOM 5871 N N . LEU E 2 68 ? 167.529 176.630 117.463 1.00 174.94 68 LEU E N 1
ATOM 5872 C CA . LEU E 2 68 ? 167.418 176.205 116.075 1.00 176.05 68 LEU E CA 1
ATOM 5873 C C . LEU E 2 68 ? 168.459 175.151 115.719 1.00 199.31 68 LEU E C 1
ATOM 5874 O O . LEU E 2 68 ? 168.368 174.560 114.652 1.00 228.07 68 LEU E O 1
ATOM 5879 N N . TYR E 2 69 ? 169.497 174.978 116.540 1.00 199.24 69 TYR E N 1
ATOM 5880 C CA . TYR E 2 69 ? 170.414 173.866 116.393 1.00 190.42 69 TYR E CA 1
ATOM 5881 C C . TYR E 2 69 ? 169.892 172.650 117.125 1.00 164.35 69 TYR E C 1
ATOM 5882 O O . TYR E 2 69 ? 170.067 171.539 116.654 1.00 128.93 69 TYR E O 1
ATOM 5891 N N . ALA E 2 70 ? 169.295 172.849 118.299 1.00 169.54 70 ALA E N 1
ATOM 5892 C CA . ALA E 2 70 ? 168.687 171.757 119.042 1.00 182.61 70 ALA E CA 1
ATOM 5893 C C . ALA E 2 70 ? 167.541 171.129 118.254 1.00 153.33 70 ALA E C 1
ATOM 5894 O O . ALA E 2 70 ? 167.325 169.926 118.351 1.00 140.64 70 ALA E O 1
ATOM 5896 N N . ALA E 2 71 ? 166.852 171.933 117.440 1.00 148.06 71 ALA E N 1
ATOM 5897 C CA . ALA E 2 71 ? 165.880 171.393 116.503 1.00 155.64 71 ALA E CA 1
ATOM 5898 C C . ALA E 2 71 ? 166.574 170.531 115.460 1.00 147.70 71 ALA E C 1
ATOM 5899 O O . ALA E 2 71 ? 166.048 169.482 115.082 1.00 123.50 71 ALA E O 1
ATOM 5901 N N . ASP E 2 72 ? 167.753 170.957 114.994 1.00 135.27 72 ASP E N 1
ATOM 5902 C CA . ASP E 2 72 ? 168.506 170.215 113.992 1.00 155.70 72 ASP E CA 1
ATOM 5903 C C . ASP E 2 72 ? 169.037 168.925 114.596 1.00 126.85 72 ASP E C 1
ATOM 5904 O O . ASP E 2 72 ? 168.958 167.870 113.986 1.00 117.95 72 ASP E O 1
ATOM 5909 N N . ALA E 2 73 ? 169.568 169.012 115.811 1.00 125.86 73 ALA E N 1
ATOM 5910 C CA . ALA E 2 73 ? 170.000 167.839 116.550 1.00 103.78 73 ALA E CA 1
ATOM 5911 C C . ALA E 2 73 ? 168.861 166.854 116.670 1.00 96.19 73 ALA E C 1
ATOM 5912 O O . ALA E 2 73 ? 169.063 165.657 116.554 1.00 111.23 73 ALA E O 1
ATOM 5914 N N . GLY E 2 74 ? 167.651 167.329 116.944 1.00 132.49 74 GLY E N 1
ATOM 5915 C CA . GLY E 2 74 ? 166.520 166.431 117.085 1.00 115.96 74 GLY E CA 1
ATOM 5916 C C . GLY E 2 74 ? 166.181 165.768 115.768 1.00 106.09 74 GLY E C 1
ATOM 5917 O O . GLY E 2 74 ? 165.859 164.602 115.737 1.00 90.33 74 GLY E O 1
ATOM 5918 N N . LEU E 2 75 ? 166.209 166.511 114.668 1.00 125.39 75 LEU E N 1
ATOM 5919 C CA . LEU E 2 75 ? 165.985 165.939 113.345 1.00 111.66 75 LEU E CA 1
ATOM 5920 C C . LEU E 2 75 ? 167.069 164.923 113.043 1.00 133.10 75 LEU E C 1
ATOM 5921 O O . LEU E 2 75 ? 166.784 163.911 112.408 1.00 130.99 75 LEU E O 1
ATOM 5926 N N . ALA E 2 76 ? 168.310 165.215 113.447 1.00 137.78 76 ALA E N 1
ATOM 5927 C CA . ALA E 2 76 ? 169.428 164.301 113.265 1.00 132.75 76 ALA E CA 1
ATOM 5928 C C . ALA E 2 76 ? 169.224 163.042 114.098 1.00 112.02 76 ALA E C 1
ATOM 5929 O O . ALA E 2 76 ? 169.498 161.943 113.636 1.00 115.73 76 ALA E O 1
ATOM 5931 N N . MET E 2 77 ? 168.769 163.200 115.328 1.00 92.19 77 MET E N 1
ATOM 5932 C CA . MET E 2 77 ? 168.436 162.076 116.178 1.00 100.48 77 MET E CA 1
ATOM 5933 C C . MET E 2 77 ? 167.282 161.291 115.584 1.00 97.01 77 MET E C 1
ATOM 5934 O O . MET E 2 77 ? 167.271 160.070 115.650 1.00 160.53 77 MET E O 1
ATOM 5939 N N . LEU E 2 78 ? 166.300 161.959 115.011 1.00 103.15 78 LEU E N 1
ATOM 5940 C CA . LEU E 2 78 ? 165.207 161.259 114.369 1.00 122.02 78 LEU E CA 1
ATOM 5941 C C . LEU E 2 78 ? 165.717 160.454 113.192 1.00 127.43 78 LEU E C 1
ATOM 5942 O O . LEU E 2 78 ? 165.268 159.321 112.982 1.00 132.92 78 LEU E O 1
ATOM 5947 N N . ARG E 2 79 ? 166.660 161.018 112.429 1.00 103.04 79 ARG E N 1
ATOM 5948 C CA . ARG E 2 79 ? 167.290 160.262 111.357 1.00 110.68 79 ARG E CA 1
ATOM 5949 C C . ARG E 2 79 ? 168.016 159.065 111.949 1.00 97.70 79 ARG E C 1
ATOM 5950 O O . ARG E 2 79 ? 167.972 158.000 111.360 1.00 119.03 79 ARG E O 1
ATOM 5958 N N . PHE E 2 80 ? 168.746 159.245 113.055 1.00 91.87 80 PHE E N 1
ATOM 5959 C CA . PHE E 2 80 ? 169.368 158.111 113.723 1.00 99.79 80 PHE E CA 1
ATOM 5960 C C . PHE E 2 80 ? 168.333 157.051 114.038 1.00 77.99 80 PHE E C 1
ATOM 5961 O O . PHE E 2 80 ? 168.542 155.893 113.751 1.00 94.65 80 PHE E O 1
ATOM 5969 N N . TRP E 2 81 ? 167.224 157.439 114.641 1.00 88.90 81 TRP E N 1
ATOM 5970 C CA . TRP E 2 81 ? 166.213 156.477 115.016 1.00 72.39 81 TRP E CA 1
ATOM 5971 C C . TRP E 2 81 ? 165.735 155.680 113.827 1.00 103.31 81 TRP E C 1
ATOM 5972 O O . TRP E 2 81 ? 165.564 154.466 113.932 1.00 94.62 81 TRP E O 1
ATOM 5983 N N . LEU E 2 82 ? 165.584 156.333 112.665 1.00 105.48 82 LEU E N 1
ATOM 5984 C CA . LEU E 2 82 ? 165.174 155.600 111.483 1.00 88.98 82 LEU E CA 1
ATOM 5985 C C . LEU E 2 82 ? 166.236 154.559 111.153 1.00 131.67 82 LEU E C 1
ATOM 5986 O O . LEU E 2 82 ? 165.904 153.376 111.018 1.00 113.95 82 LEU E O 1
ATOM 5991 N N . ARG E 2 83 ? 167.518 154.979 111.059 1.00 86.14 83 ARG E N 1
ATOM 5992 C CA . ARG E 2 83 ? 168.559 154.027 110.718 1.00 104.60 83 ARG E CA 1
ATOM 5993 C C . ARG E 2 83 ? 168.657 152.943 111.779 1.00 97.76 83 ARG E C 1
ATOM 5994 O O . ARG E 2 83 ? 168.891 151.780 111.459 1.00 122.73 83 ARG E O 1
ATOM 6002 N N . PHE E 2 84 ? 168.492 153.287 113.042 1.00 78.68 84 PHE E N 1
ATOM 6003 C CA . PHE E 2 84 ? 168.561 152.293 114.108 1.00 82.60 84 PHE E CA 1
ATOM 6004 C C . PHE E 2 84 ? 167.399 151.334 114.002 1.00 91.24 84 PHE E C 1
ATOM 6005 O O . PHE E 2 84 ? 167.610 150.125 114.030 1.00 134.32 84 PHE E O 1
ATOM 6013 N N . LEU E 2 85 ? 166.172 151.853 113.896 1.00 80.10 85 LEU E N 1
ATOM 6014 C CA . LEU E 2 85 ? 165.018 150.977 113.851 1.00 107.02 85 LEU E CA 1
ATOM 6015 C C . LEU E 2 85 ? 165.040 150.099 112.591 1.00 127.66 85 LEU E C 1
ATOM 6016 O O . LEU E 2 85 ? 164.507 148.983 112.604 1.00 98.52 85 LEU E O 1
ATOM 6021 N N . ALA E 2 86 ? 165.644 150.588 111.506 1.00 95.60 86 ALA E N 1
ATOM 6022 C CA . ALA E 2 86 ? 165.847 149.748 110.337 1.00 107.07 86 ALA E CA 1
ATOM 6023 C C . ALA E 2 86 ? 166.955 148.755 110.625 1.00 121.47 86 ALA E C 1
ATOM 6024 O O . ALA E 2 86 ? 168.127 149.127 110.631 1.00 141.09 86 ALA E O 1
ATOM 6026 N N . GLY E 2 87 ? 166.583 147.513 110.899 1.00 141.20 87 GLY E N 1
ATOM 6027 C CA . GLY E 2 87 ? 167.562 146.495 111.233 1.00 174.03 87 GLY E CA 1
ATOM 6028 C C . GLY E 2 87 ? 167.967 146.600 112.701 1.00 122.01 87 GLY E C 1
ATOM 6029 O O . GLY E 2 87 ? 169.142 146.591 113.032 1.00 144.87 87 GLY E O 1
ATOM 6030 N N . ILE E 2 88 ? 166.975 146.699 113.566 1.00 88.80 88 ILE E N 1
ATOM 6031 C CA . ILE E 2 88 ? 167.211 146.735 114.988 1.00 120.84 88 ILE E CA 1
ATOM 6032 C C . ILE E 2 88 ? 167.474 145.319 115.511 1.00 143.23 88 ILE E C 1
ATOM 6033 O O . ILE E 2 88 ? 168.316 145.135 116.398 1.00 152.79 88 ILE E O 1
ATOM 6038 N N . GLN E 2 89 ? 166.742 144.327 114.981 1.00 135.99 89 GLN E N 1
ATOM 6039 C CA . GLN E 2 89 ? 166.889 142.938 115.371 1.00 164.35 89 GLN E CA 1
ATOM 6040 C C . GLN E 2 89 ? 165.971 142.058 114.530 1.00 163.15 89 GLN E C 1
ATOM 6041 O O . GLN E 2 89 ? 165.462 142.486 113.500 1.00 193.32 89 GLN E O 1
ATOM 6047 N N . LYS E 2 90 ? 165.784 140.807 114.946 1.00 195.79 90 LYS E N 1
ATOM 6048 C CA . LYS E 2 90 ? 164.851 139.925 114.265 1.00 244.10 90 LYS E CA 1
ATOM 6049 C C . LYS E 2 90 ? 163.426 140.488 114.274 1.00 218.66 90 LYS E C 1
ATOM 6050 O O . LYS E 2 90 ? 162.807 140.537 113.201 1.00 216.22 90 LYS E O 1
ATOM 6056 N N . PRO E 2 91 ? 162.845 140.934 115.418 1.00 183.55 91 PRO E N 1
ATOM 6057 C CA . PRO E 2 91 ? 161.613 141.706 115.339 1.00 156.93 91 PRO E CA 1
ATOM 6058 C C . PRO E 2 91 ? 161.899 142.977 114.550 1.00 117.33 91 PRO E C 1
ATOM 6059 O O . PRO E 2 91 ? 162.355 143.968 115.104 1.00 115.08 91 PRO E O 1
ATOM 6063 N N . HIS E 2 92 ? 161.649 142.932 113.245 1.00 113.47 92 HIS E N 1
ATOM 6064 C CA . HIS E 2 92 ? 161.922 144.088 112.412 1.00 126.08 92 HIS E CA 1
ATOM 6065 C C . HIS E 2 92 ? 161.069 145.248 112.898 1.00 108.87 92 HIS E C 1
ATOM 6066 O O . HIS E 2 92 ? 159.832 145.191 112.854 1.00 185.63 92 HIS E O 1
ATOM 6073 N N . ALA E 2 93 ? 161.716 146.328 113.281 1.00 89.09 93 ALA E N 1
ATOM 6074 C CA . ALA E 2 93 ? 160.989 147.511 113.686 1.00 114.24 93 ALA E CA 1
ATOM 6075 C C . ALA E 2 93 ? 160.554 148.274 112.446 1.00 119.04 93 ALA E C 1
ATOM 6076 O O . ALA E 2 93 ? 159.355 148.368 112.135 1.00 182.82 93 ALA E O 1
ATOM 6078 N N . MET E 2 94 ? 161.520 148.855 111.749 1.00 94.71 94 MET E N 1
ATOM 6079 C CA . MET E 2 94 ? 161.224 149.731 110.618 1.00 100.25 94 MET E CA 1
ATOM 6080 C C . MET E 2 94 ? 161.798 149.144 109.335 1.00 136.39 94 MET E C 1
ATOM 6081 O O . MET E 2 94 ? 162.991 148.832 109.264 1.00 175.14 94 MET E O 1
ATOM 6086 N N . THR E 2 95 ? 160.946 148.965 108.324 1.00 143.52 95 THR E N 1
ATOM 6087 C CA . THR E 2 95 ? 161.412 148.430 107.057 1.00 126.93 95 THR E CA 1
ATOM 6088 C C . THR E 2 95 ? 162.316 149.450 106.391 1.00 121.92 95 THR E C 1
ATOM 6089 O O . THR E 2 95 ? 162.136 150.663 106.541 1.00 118.87 95 THR E O 1
ATOM 6093 N N . PRO E 2 96 ? 163.317 148.996 105.600 1.00 134.24 96 PRO E N 1
ATOM 6094 C CA . PRO E 2 96 ? 164.235 149.932 104.964 1.00 128.25 96 PRO E CA 1
ATOM 6095 C C . PRO E 2 96 ? 163.489 150.965 104.125 1.00 160.60 96 PRO E C 1
ATOM 6096 O O . PRO E 2 96 ? 163.885 152.129 104.082 1.00 121.61 96 PRO E O 1
ATOM 6100 N N . HIS E 2 97 ? 162.412 150.542 103.454 1.00 180.52 97 HIS E N 1
ATOM 6101 C CA . HIS E 2 97 ? 161.567 151.463 102.708 1.00 178.01 97 HIS E CA 1
ATOM 6102 C C . HIS E 2 97 ? 161.048 152.578 103.610 1.00 134.99 97 HIS E C 1
ATOM 6103 O O . HIS E 2 97 ? 161.110 153.750 103.249 1.00 99.85 97 HIS E O 1
ATOM 6110 N N . GLN E 2 98 ? 160.524 152.213 104.784 1.00 113.61 98 GLN E N 1
ATOM 6111 C CA . GLN E 2 98 ? 159.985 153.193 105.720 1.00 107.58 98 GLN E CA 1
ATOM 6112 C C . GLN E 2 98 ? 161.038 154.232 106.113 1.00 89.55 98 GLN E C 1
ATOM 6113 O O . GLN E 2 98 ? 160.750 155.415 106.210 1.00 88.20 98 GLN E O 1
ATOM 6119 N N . VAL E 2 99 ? 162.271 153.789 106.333 1.00 100.73 99 VAL E N 1
ATOM 6120 C CA . VAL E 2 99 ? 163.352 154.710 106.629 1.00 99.56 99 VAL E CA 1
ATOM 6121 C C . VAL E 2 99 ? 163.570 155.636 105.455 1.00 136.81 99 VAL E C 1
ATOM 6122 O O . VAL E 2 99 ? 163.776 156.829 105.652 1.00 123.86 99 VAL E O 1
ATOM 6126 N N . GLU E 2 100 ? 163.546 155.107 104.227 1.00 159.77 100 GLU E N 1
ATOM 6127 C CA . GLU E 2 100 ? 163.751 155.922 103.039 1.00 179.69 100 GLU E CA 1
ATOM 6128 C C . GLU E 2 100 ? 162.651 156.974 102.937 1.00 154.37 100 GLU E C 1
ATOM 6129 O O . GLU E 2 100 ? 162.948 158.148 102.745 1.00 140.89 100 GLU E O 1
ATOM 6135 N N . THR E 2 101 ? 161.389 156.559 103.087 1.00 136.12 101 THR E N 1
ATOM 6136 C CA . THR E 2 101 ? 160.266 157.478 103.008 1.00 133.09 101 THR E CA 1
ATOM 6137 C C . THR E 2 101 ? 160.338 158.537 104.100 1.00 108.66 101 THR E C 1
ATOM 6138 O O . THR E 2 101 ? 160.145 159.730 103.846 1.00 146.42 101 THR E O 1
ATOM 6142 N N . ALA E 2 102 ? 160.604 158.093 105.318 1.00 114.00 102 ALA E N 1
ATOM 6143 C CA . ALA E 2 102 ? 160.675 158.997 106.454 1.00 101.80 102 ALA E CA 1
ATOM 6144 C C . ALA E 2 102 ? 161.858 159.949 106.271 1.00 103.98 102 ALA E C 1
ATOM 6145 O O . ALA E 2 102 ? 161.741 161.128 106.567 1.00 87.28 102 ALA E O 1
ATOM 6147 N N . GLN E 2 103 ? 163.006 159.451 105.826 1.00 100.21 103 GLN E N 1
ATOM 6148 C CA . GLN E 2 103 ? 164.184 160.280 105.624 1.00 121.14 103 GLN E CA 1
ATOM 6149 C C . GLN E 2 103 ? 163.906 161.388 104.610 1.00 165.23 103 GLN E C 1
ATOM 6150 O O . GLN E 2 103 ? 164.464 162.477 104.728 1.00 143.66 103 GLN E O 1
ATOM 6156 N N . VAL E 2 104 ? 163.040 161.135 103.622 1.00 163.74 104 VAL E N 1
ATOM 6157 C CA . VAL E 2 104 ? 162.647 162.163 102.665 1.00 161.51 104 VAL E CA 1
ATOM 6158 C C . VAL E 2 104 ? 161.887 163.274 103.383 1.00 156.32 104 VAL E C 1
ATOM 6159 O O . VAL E 2 104 ? 162.151 164.458 103.186 1.00 162.23 104 VAL E O 1
ATOM 6163 N N . LEU E 2 105 ? 160.921 162.880 104.215 1.00 109.17 105 LEU E N 1
ATOM 6164 C CA . LEU E 2 105 ? 160.128 163.838 104.964 1.00 115.21 105 LEU E CA 1
ATOM 6165 C C . LEU E 2 105 ? 161.002 164.586 105.967 1.00 136.82 105 LEU E C 1
ATOM 6166 O O . LEU E 2 105 ? 160.856 165.786 106.154 1.00 159.07 105 LEU E O 1
ATOM 6171 N N . ILE E 2 106 ? 161.859 163.878 106.696 1.00 120.92 106 ILE E N 1
ATOM 6172 C CA . ILE E 2 106 ? 162.754 164.523 107.636 1.00 112.66 106 ILE E CA 1
ATOM 6173 C C . ILE E 2 106 ? 163.699 165.443 106.888 1.00 122.91 106 ILE E C 1
ATOM 6174 O O . ILE E 2 106 ? 164.077 166.495 107.405 1.00 111.54 106 ILE E O 1
ATOM 6179 N N . ALA E 2 107 ? 164.117 165.045 105.684 1.00 144.05 107 ALA E N 1
ATOM 6180 C CA . ALA E 2 107 ? 164.976 165.886 104.858 1.00 157.51 107 ALA E CA 1
ATOM 6181 C C . ALA E 2 107 ? 164.268 167.186 104.499 1.00 168.95 107 ALA E C 1
ATOM 6182 O O . ALA E 2 107 ? 164.894 168.241 104.481 1.00 110.00 107 ALA E O 1
ATOM 6184 N N . GLU E 2 108 ? 162.965 167.119 104.215 1.00 186.08 108 GLU E N 1
ATOM 6185 C CA . GLU E 2 108 ? 162.201 168.326 103.908 1.00 191.60 108 GLU E CA 1
ATOM 6186 C C . GLU E 2 108 ? 162.213 169.261 105.115 1.00 157.45 108 GLU E C 1
ATOM 6187 O O . GLU E 2 108 ? 162.464 170.448 104.973 1.00 151.17 108 GLU E O 1
ATOM 6193 N N . VAL E 2 109 ? 161.940 168.730 106.303 1.00 130.09 109 VAL E N 1
ATOM 6194 C CA . VAL E 2 109 ? 162.017 169.553 107.501 1.00 116.35 109 VAL E CA 1
ATOM 6195 C C . VAL E 2 109 ? 163.461 169.913 107.803 1.00 121.80 109 VAL E C 1
ATOM 6196 O O . VAL E 2 109 ? 163.736 170.971 108.349 1.00 135.84 109 VAL E O 1
ATOM 6200 N N . GLY E 2 110 ? 164.410 169.070 107.410 1.00 149.23 110 GLY E N 1
ATOM 6201 C CA . GLY E 2 110 ? 165.818 169.428 107.519 1.00 163.17 110 GLY E CA 1
ATOM 6202 C C . GLY E 2 110 ? 166.149 170.649 106.668 1.00 182.27 110 GLY E C 1
ATOM 6203 O O . GLY E 2 110 ? 166.799 171.577 107.142 1.00 199.69 110 GLY E O 1
ATOM 6204 N N . ARG E 2 111 ? 165.676 170.670 105.423 1.00 183.65 111 ARG E N 1
ATOM 6205 C CA . ARG E 2 111 ? 165.905 171.804 104.540 1.00 223.12 111 ARG E CA 1
ATOM 6206 C C . ARG E 2 111 ? 165.365 173.085 105.161 1.00 202.38 111 ARG E C 1
ATOM 6207 O O . ARG E 2 111 ? 166.069 174.095 105.181 1.00 192.96 111 ARG E O 1
ATOM 6215 N N . ILE E 2 112 ? 164.132 173.038 105.676 1.00 165.05 112 ILE E N 1
ATOM 6216 C CA . ILE E 2 112 ? 163.493 174.213 106.252 1.00 158.43 112 ILE E CA 1
ATOM 6217 C C . ILE E 2 112 ? 164.250 174.676 107.487 1.00 167.25 112 ILE E C 1
ATOM 6218 O O . ILE E 2 112 ? 164.400 175.877 107.715 1.00 185.21 112 ILE E O 1
ATOM 6223 N N . LEU E 2 113 ? 164.683 173.720 108.309 1.00 179.88 113 LEU E N 1
ATOM 6224 C CA . LEU E 2 113 ? 165.484 174.045 109.479 1.00 181.69 113 LEU E CA 1
ATOM 6225 C C . LEU E 2 113 ? 166.792 174.704 109.049 1.00 177.97 113 LEU E C 1
ATOM 6226 O O . LEU E 2 113 ? 167.202 175.709 109.631 1.00 166.83 113 LEU E O 1
ATOM 6231 N N . GLY E 2 114 ? 167.444 174.141 108.029 1.00 171.03 114 GLY E N 1
ATOM 6232 C CA . GLY E 2 114 ? 168.677 174.720 107.522 1.00 201.93 114 GLY E CA 1
ATOM 6233 C C . GLY E 2 114 ? 168.484 176.155 107.037 1.00 213.76 114 GLY E C 1
ATOM 6234 O O . GLY E 2 114 ? 169.249 177.048 107.404 1.00 197.86 114 GLY E O 1
ATOM 6235 N N . SER E 2 115 ? 167.454 176.370 106.211 1.00 212.30 115 SER E N 1
ATOM 6236 C CA . SER E 2 115 ? 167.145 177.704 105.710 1.00 218.18 115 SER E CA 1
ATOM 6237 C C . SER E 2 115 ? 166.877 178.657 106.873 1.00 204.49 115 SER E C 1
ATOM 6238 O O . SER E 2 115 ? 167.290 179.819 106.847 1.00 205.75 115 SER E O 1
ATOM 6241 N N . TRP E 2 116 ? 166.154 178.164 107.877 1.00 198.95 116 TRP E N 1
ATOM 6242 C CA . TRP E 2 116 ? 165.820 178.957 109.046 1.00 200.79 116 TRP E CA 1
ATOM 6243 C C . TRP E 2 116 ? 167.063 179.280 109.870 1.00 193.50 116 TRP E C 1
ATOM 6244 O O . TRP E 2 116 ? 167.227 180.410 110.325 1.00 230.01 116 TRP E O 1
ATOM 6255 N N . ILE E 2 117 ? 167.929 178.287 110.080 1.00 168.18 117 ILE E N 1
ATOM 6256 C CA . ILE E 2 117 ? 169.204 178.537 110.736 1.00 195.78 117 ILE E CA 1
ATOM 6257 C C . ILE E 2 117 ? 169.967 179.624 109.978 1.00 212.62 117 ILE E C 1
ATOM 6258 O O . ILE E 2 117 ? 170.508 180.560 110.577 1.00 204.63 117 ILE E O 1
ATOM 6263 N N . ALA E 2 118 ? 169.991 179.509 108.645 1.00 225.39 118 ALA E N 1
ATOM 6264 C CA . ALA E 2 118 ? 170.696 180.465 107.803 1.00 244.98 118 ALA E CA 1
ATOM 6265 C C . ALA E 2 118 ? 170.061 181.855 107.888 1.00 252.21 118 ALA E C 1
ATOM 6266 O O . ALA E 2 118 ? 170.769 182.856 108.002 1.00 260.47 118 ALA E O 1
ATOM 6268 N N . ARG E 2 119 ? 168.729 181.925 107.809 1.00 260.88 119 ARG E N 1
ATOM 6269 C CA . ARG E 2 119 ? 168.050 183.214 107.851 1.00 283.62 119 ARG E CA 1
ATOM 6270 C C . ARG E 2 119 ? 168.325 183.927 109.176 1.00 303.08 119 ARG E C 1
ATOM 6271 O O . ARG E 2 119 ? 168.421 185.153 109.210 1.00 314.95 119 ARG E O 1
ATOM 6279 N N . VAL E 2 120 ? 168.455 183.171 110.264 1.00 312.93 120 VAL E N 1
ATOM 6280 C CA . VAL E 2 120 ? 168.816 183.745 111.551 1.00 325.03 120 VAL E CA 1
ATOM 6281 C C . VAL E 2 120 ? 170.296 184.135 111.567 1.00 316.53 120 VAL E C 1
ATOM 6282 O O . VAL E 2 120 ? 170.669 185.159 112.138 1.00 312.03 120 VAL E O 1
ATOM 6286 N N . ASN E 2 121 ? 171.134 183.322 110.922 1.00 303.19 121 ASN E N 1
ATOM 6287 C CA . ASN E 2 121 ? 172.561 183.597 110.830 1.00 301.35 121 ASN E CA 1
ATOM 6288 C C . ASN E 2 121 ? 172.899 184.617 109.729 1.00 294.32 121 ASN E C 1
ATOM 6289 O O . ASN E 2 121 ? 172.193 184.683 108.704 1.00 297.39 121 ASN E O 1
ATOM 6294 N N . GLN F 2 13 ? 151.649 188.134 136.218 1.00 283.73 13 GLN F N 1
ATOM 6295 C CA . GLN F 2 13 ? 150.449 187.535 135.580 1.00 290.55 13 GLN F CA 1
ATOM 6296 C C . GLN F 2 13 ? 150.338 186.065 135.979 1.00 280.88 13 GLN F C 1
ATOM 6297 O O . GLN F 2 13 ? 150.948 185.196 135.365 1.00 270.77 13 GLN F O 1
ATOM 6303 N N . MET F 2 14 ? 149.584 185.806 137.046 1.00 261.95 14 MET F N 1
ATOM 6304 C CA . MET F 2 14 ? 149.269 184.443 137.434 1.00 238.37 14 MET F CA 1
ATOM 6305 C C . MET F 2 14 ? 147.808 184.101 137.183 1.00 209.41 14 MET F C 1
ATOM 6306 O O . MET F 2 14 ? 147.370 183.033 137.587 1.00 192.08 14 MET F O 1
ATOM 6311 N N . LEU F 2 15 ? 147.067 184.998 136.523 1.00 200.77 15 LEU F N 1
ATOM 6312 C CA . LEU F 2 15 ? 145.838 184.625 135.849 1.00 192.07 15 LEU F CA 1
ATOM 6313 C C . LEU F 2 15 ? 146.161 183.707 134.674 1.00 183.13 15 LEU F C 1
ATOM 6314 O O . LEU F 2 15 ? 145.293 182.953 134.229 1.00 199.91 15 LEU F O 1
ATOM 6319 N N . ILE F 2 16 ? 147.398 183.777 134.149 1.00 159.17 16 ILE F N 1
ATOM 6320 C CA . ILE F 2 16 ? 147.851 182.854 133.123 1.00 129.11 16 ILE F CA 1
ATOM 6321 C C . ILE F 2 16 ? 147.653 181.420 133.579 1.00 106.36 16 ILE F C 1
ATOM 6322 O O . ILE F 2 16 ? 147.010 180.632 132.902 1.00 98.71 16 ILE F O 1
ATOM 6327 N N . VAL F 2 17 ? 148.248 181.043 134.709 1.00 109.17 17 VAL F N 1
ATOM 6328 C CA . VAL F 2 17 ? 148.102 179.679 135.181 1.00 89.82 17 VAL F CA 1
ATOM 6329 C C . VAL F 2 17 ? 146.625 179.380 135.432 1.00 99.44 17 VAL F C 1
ATOM 6330 O O . VAL F 2 17 ? 146.137 178.325 135.038 1.00 129.85 17 VAL F O 1
ATOM 6334 N N . GLU F 2 18 ? 145.886 180.331 135.997 1.00 138.32 18 GLU F N 1
ATOM 6335 C CA . GLU F 2 18 ? 144.500 180.031 136.323 1.00 172.52 18 GLU F CA 1
ATOM 6336 C C . GLU F 2 18 ? 143.597 180.064 135.099 1.00 137.60 18 GLU F C 1
ATOM 6337 O O . GLU F 2 18 ? 142.423 179.717 135.230 1.00 153.71 18 GLU F O 1
ATOM 6343 N N . ARG F 2 19 ? 144.051 180.607 133.973 1.00 133.37 19 ARG F N 1
ATOM 6344 C CA . ARG F 2 19 ? 143.330 180.473 132.720 1.00 130.14 19 ARG F CA 1
ATOM 6345 C C . ARG F 2 19 ? 143.832 179.283 131.934 1.00 123.28 19 ARG F C 1
ATOM 6346 O O . ARG F 2 19 ? 143.104 178.719 131.133 1.00 160.22 19 ARG F O 1
ATOM 6354 N N . TYR F 2 20 ? 145.094 178.920 132.116 1.00 132.70 20 TYR F N 1
ATOM 6355 C CA . TYR F 2 20 ? 145.615 177.684 131.560 1.00 127.37 20 TYR F CA 1
ATOM 6356 C C . TYR F 2 20 ? 145.063 176.463 132.290 1.00 100.05 20 TYR F C 1
ATOM 6357 O O . TYR F 2 20 ? 144.928 175.411 131.705 1.00 91.36 20 TYR F O 1
ATOM 6366 N N . GLU F 2 21 ? 144.784 176.586 133.571 1.00 127.96 21 GLU F N 1
ATOM 6367 C CA . GLU F 2 21 ? 144.289 175.447 134.308 1.00 153.73 21 GLU F CA 1
ATOM 6368 C C . GLU F 2 21 ? 142.905 175.032 133.835 1.00 148.15 21 GLU F C 1
ATOM 6369 O O . GLU F 2 21 ? 142.415 174.019 134.322 1.00 116.86 21 GLU F O 1
ATOM 6375 N N . ARG F 2 22 ? 142.231 175.823 133.006 1.00 154.83 22 ARG F N 1
ATOM 6376 C CA . ARG F 2 22 ? 141.012 175.375 132.354 1.00 163.57 22 ARG F CA 1
ATOM 6377 C C . ARG F 2 22 ? 141.315 174.754 130.999 1.00 131.23 22 ARG F C 1
ATOM 6378 O O . ARG F 2 22 ? 140.519 173.975 130.507 1.00 123.46 22 ARG F O 1
ATOM 6386 N N . VAL F 2 23 ? 142.442 175.076 130.383 1.00 118.11 23 VAL F N 1
ATOM 6387 C CA . VAL F 2 23 ? 142.972 174.260 129.286 1.00 90.90 23 VAL F CA 1
ATOM 6388 C C . VAL F 2 23 ? 143.268 172.859 129.772 1.00 80.66 23 VAL F C 1
ATOM 6389 O O . VAL F 2 23 ? 142.782 171.890 129.237 1.00 95.29 23 VAL F O 1
ATOM 6393 N N . ILE F 2 24 ? 144.058 172.738 130.831 1.00 102.07 24 ILE F N 1
ATOM 6394 C CA . ILE F 2 24 ? 144.310 171.446 131.478 1.00 61.83 24 ILE F CA 1
ATOM 6395 C C . ILE F 2 24 ? 143.009 170.782 131.836 1.00 68.29 24 ILE F C 1
ATOM 6396 O O . ILE F 2 24 ? 142.818 169.619 131.543 1.00 87.11 24 ILE F O 1
ATOM 6401 N N . SER F 2 25 ? 142.076 171.525 132.441 1.00 85.13 25 SER F N 1
ATOM 6402 C CA . SER F 2 25 ? 140.824 170.936 132.865 1.00 95.16 25 SER F CA 1
ATOM 6403 C C . SER F 2 25 ? 140.013 170.450 131.692 1.00 84.69 25 SER F C 1
ATOM 6404 O O . SER F 2 25 ? 139.146 169.606 131.859 1.00 121.67 25 SER F O 1
ATOM 6407 N N . TYR F 2 26 ? 140.244 170.993 130.512 1.00 107.43 26 TYR F N 1
ATOM 6408 C CA . TYR F 2 26 ? 139.538 170.530 129.326 1.00 125.34 26 TYR F CA 1
ATOM 6409 C C . TYR F 2 26 ? 140.307 169.419 128.662 1.00 104.86 26 TYR F C 1
ATOM 6410 O O . TYR F 2 26 ? 139.729 168.409 128.260 1.00 121.38 26 TYR F O 1
ATOM 6419 N N . LEU F 2 27 ? 141.624 169.626 128.532 1.00 114.86 27 LEU F N 1
ATOM 6420 C CA . LEU F 2 27 ? 142.487 168.738 127.768 1.00 85.91 27 LEU F CA 1
ATOM 6421 C C . LEU F 2 27 ? 142.876 167.494 128.565 1.00 93.95 27 LEU F C 1
ATOM 6422 O O . LEU F 2 27 ? 142.996 166.428 127.979 1.00 104.90 27 LEU F O 1
ATOM 6427 N N . TYR F 2 28 ? 143.072 167.610 129.872 1.00 100.38 28 TYR F N 1
ATOM 6428 C CA . TYR F 2 28 ? 143.472 166.447 130.644 1.00 80.56 28 TYR F CA 1
ATOM 6429 C C . TYR F 2 28 ? 142.442 165.358 130.522 1.00 68.40 28 TYR F C 1
ATOM 6430 O O . TYR F 2 28 ? 142.836 164.219 130.285 1.00 77.88 28 TYR F O 1
ATOM 6439 N N . PRO F 2 29 ? 141.124 165.578 130.709 1.00 87.37 29 PRO F N 1
ATOM 6440 C CA . PRO F 2 29 ? 140.152 164.506 130.539 1.00 87.69 29 PRO F CA 1
ATOM 6441 C C . PRO F 2 29 ? 140.283 163.758 129.230 1.00 84.47 29 PRO F C 1
ATOM 6442 O O . PRO F 2 29 ? 140.165 162.550 129.209 1.00 126.73 29 PRO F O 1
ATOM 6446 N N . ILE F 2 30 ? 140.562 164.468 128.145 1.00 113.72 30 ILE F N 1
ATOM 6447 C CA . ILE F 2 30 ? 140.651 163.813 126.848 1.00 146.83 30 ILE F CA 1
ATOM 6448 C C . ILE F 2 30 ? 142.071 163.327 126.580 1.00 106.57 30 ILE F C 1
ATOM 6449 O O . ILE F 2 30 ? 142.262 162.535 125.675 1.00 156.95 30 ILE F O 1
ATOM 6454 N N . ALA F 2 31 ? 143.055 163.720 127.394 1.00 97.15 31 ALA F N 1
ATOM 6455 C CA . ALA F 2 31 ? 144.419 163.143 127.314 1.00 88.38 31 ALA F CA 1
ATOM 6456 C C . ALA F 2 31 ? 144.406 161.863 128.123 1.00 82.91 31 ALA F C 1
ATOM 6457 O O . ALA F 2 31 ? 144.860 160.866 127.616 1.00 117.88 31 ALA F O 1
ATOM 6459 N N . GLN F 2 32 ? 143.940 161.898 129.358 1.00 90.90 32 GLN F N 1
ATOM 6460 C CA . GLN F 2 32 ? 143.761 160.652 130.132 1.00 92.89 32 GLN F CA 1
ATOM 6461 C C . GLN F 2 32 ? 142.700 159.858 129.407 1.00 107.20 32 GLN F C 1
ATOM 6462 O O . GLN F 2 32 ? 141.743 159.439 130.064 1.00 143.52 32 GLN F O 1
ATOM 6468 N N . SER F 2 33 ? 142.807 159.749 128.091 1.00 108.68 33 SER F N 1
ATOM 6469 C CA . SER F 2 33 ? 141.820 158.999 127.287 1.00 136.83 33 SER F CA 1
ATOM 6470 C C . SER F 2 33 ? 142.531 158.506 126.040 1.00 128.21 33 SER F C 1
ATOM 6471 O O . SER F 2 33 ? 142.098 157.494 125.510 1.00 157.66 33 SER F O 1
ATOM 6474 N N . ILE F 2 34 ? 143.571 159.206 125.591 1.00 124.36 34 ILE F N 1
ATOM 6475 C CA . ILE F 2 34 ? 144.388 158.706 124.457 1.00 118.20 34 ILE F CA 1
ATOM 6476 C C . ILE F 2 34 ? 144.742 157.276 124.861 1.00 136.45 34 ILE F C 1
ATOM 6477 O O . ILE F 2 34 ? 145.463 157.119 125.846 1.00 139.74 34 ILE F O 1
ATOM 6482 N N . PRO F 2 35 ? 144.241 156.230 124.177 1.00 116.08 35 PRO F N 1
ATOM 6483 C CA . PRO F 2 35 ? 144.450 154.838 124.593 1.00 115.67 35 PRO F CA 1
ATOM 6484 C C . PRO F 2 35 ? 145.949 154.557 124.723 1.00 147.36 35 PRO F C 1
ATOM 6485 O O . PRO F 2 35 ? 146.817 155.329 124.238 1.00 140.17 35 PRO F O 1
ATOM 6489 N N . ARG F 2 36 ? 146.271 153.412 125.326 1.00 129.45 36 ARG F N 1
ATOM 6490 C CA . ARG F 2 36 ? 147.699 153.009 125.393 1.00 140.69 36 ARG F CA 1
ATOM 6491 C C . ARG F 2 36 ? 148.259 153.035 123.978 1.00 98.08 36 ARG F C 1
ATOM 6492 O O . ARG F 2 36 ? 149.366 153.473 123.802 1.00 96.47 36 ARG F O 1
ATOM 6500 N N . LYS F 2 37 ? 147.520 152.508 123.021 1.00 105.95 37 LYS F N 1
ATOM 6501 C CA . LYS F 2 37 ? 147.949 152.550 121.635 1.00 112.15 37 LYS F CA 1
ATOM 6502 C C . LYS F 2 37 ? 148.714 153.836 121.376 1.00 87.01 37 LYS F C 1
ATOM 6503 O O . LYS F 2 37 ? 149.921 153.818 121.088 1.00 107.24 37 LYS F O 1
ATOM 6509 N N . HIS F 2 38 ? 148.045 154.946 121.613 1.00 89.91 38 HIS F N 1
ATOM 6510 C CA . HIS F 2 38 ? 148.712 156.234 121.505 1.00 115.48 38 HIS F CA 1
ATOM 6511 C C . HIS F 2 38 ? 149.312 156.647 122.828 1.00 79.99 38 HIS F C 1
ATOM 6512 O O . HIS F 2 38 ? 149.289 157.813 123.160 1.00 84.93 38 HIS F O 1
ATOM 6519 N N . GLY F 2 39 ? 149.968 155.730 123.496 1.00 109.54 39 GLY F N 1
ATOM 6520 C CA . GLY F 2 39 ? 150.313 155.927 124.892 1.00 112.07 39 GLY F CA 1
ATOM 6521 C C . GLY F 2 39 ? 151.547 156.788 125.058 1.00 98.23 39 GLY F C 1
ATOM 6522 O O . GLY F 2 39 ? 151.609 157.563 125.994 1.00 101.10 39 GLY F O 1
ATOM 6523 N N . VAL F 2 40 ? 152.546 156.641 124.201 1.00 104.62 40 VAL F N 1
ATOM 6524 C CA . VAL F 2 40 ? 153.654 157.570 124.253 1.00 82.80 40 VAL F CA 1
ATOM 6525 C C . VAL F 2 40 ? 153.140 158.939 123.862 1.00 87.25 40 VAL F C 1
ATOM 6526 O O . VAL F 2 40 ? 153.535 159.937 124.450 1.00 101.52 40 VAL F O 1
ATOM 6530 N N . ALA F 2 41 ? 152.325 159.044 122.814 1.00 117.71 41 ALA F N 1
ATOM 6531 C CA . ALA F 2 41 ? 151.720 160.326 122.470 1.00 102.26 41 ALA F CA 1
ATOM 6532 C C . ALA F 2 41 ? 150.978 160.884 123.670 1.00 76.67 41 ALA F C 1
ATOM 6533 O O . ALA F 2 41 ? 151.101 162.045 123.985 1.00 113.17 41 ALA F O 1
ATOM 6535 N N . ARG F 2 42 ? 150.201 160.075 124.351 1.00 85.09 42 ARG F N 1
ATOM 6536 C CA . ARG F 2 42 ? 149.489 160.514 125.540 1.00 85.48 42 ARG F CA 1
ATOM 6537 C C . ARG F 2 42 ? 150.442 161.002 126.616 1.00 74.57 42 ARG F C 1
ATOM 6538 O O . ARG F 2 42 ? 150.298 162.114 127.081 1.00 80.65 42 ARG F O 1
ATOM 6546 N N . GLU F 2 43 ? 151.416 160.197 127.024 1.00 93.73 43 GLU F N 1
ATOM 6547 C CA . GLU F 2 43 ? 152.349 160.607 128.059 1.00 79.48 43 GLU F CA 1
ATOM 6548 C C . GLU F 2 43 ? 152.993 161.915 127.667 1.00 66.06 43 GLU F C 1
ATOM 6549 O O . GLU F 2 43 ? 153.160 162.803 128.507 1.00 114.29 43 GLU F O 1
ATOM 6555 N N . MET F 2 44 ? 153.324 162.081 126.419 1.00 67.83 44 MET F N 1
ATOM 6556 C CA . MET F 2 44 ? 153.990 163.300 125.945 1.00 91.38 44 MET F CA 1
ATOM 6557 C C . MET F 2 44 ? 153.017 164.446 125.853 1.00 68.36 44 MET F C 1
ATOM 6558 O O . MET F 2 44 ? 153.420 165.574 126.070 1.00 63.84 44 MET F O 1
ATOM 6563 N N . PHE F 2 45 ? 151.765 164.157 125.502 1.00 92.89 45 PHE F N 1
ATOM 6564 C CA . PHE F 2 45 ? 150.735 165.180 125.504 1.00 91.63 45 PHE F CA 1
ATOM 6565 C C . PHE F 2 45 ? 150.451 165.604 126.919 1.00 95.13 45 PHE F C 1
ATOM 6566 O O . PHE F 2 45 ? 150.363 166.788 127.189 1.00 118.64 45 PHE F O 1
ATOM 6574 N N . LEU F 2 46 ? 150.302 164.660 127.841 1.00 86.48 46 LEU F N 1
ATOM 6575 C CA . LEU F 2 46 ? 150.037 165.008 129.226 1.00 62.33 46 LEU F CA 1
ATOM 6576 C C . LEU F 2 46 ? 151.236 165.743 129.761 1.00 75.87 46 LEU F C 1
ATOM 6577 O O . LEU F 2 46 ? 151.067 166.612 130.578 1.00 87.23 46 LEU F O 1
ATOM 6582 N N . LYS F 2 47 ? 152.464 165.365 129.436 1.00 78.84 47 LYS F N 1
ATOM 6583 C CA . LYS F 2 47 ? 153.626 166.104 129.907 1.00 78.96 47 LYS F CA 1
ATOM 6584 C C . LYS F 2 47 ? 153.660 167.478 129.289 1.00 65.70 47 LYS F C 1
ATOM 6585 O O . LYS F 2 47 ? 154.265 168.370 129.823 1.00 106.25 47 LYS F O 1
ATOM 6591 N N . CYS F 2 48 ? 153.086 167.672 128.118 1.00 94.57 48 CYS F N 1
ATOM 6592 C CA . CYS F 2 48 ? 152.994 168.984 127.493 1.00 92.09 48 CYS F CA 1
ATOM 6593 C C . CYS F 2 48 ? 151.895 169.783 128.142 1.00 89.48 48 CYS F C 1
ATOM 6594 O O . CYS F 2 48 ? 152.034 170.946 128.391 1.00 107.28 48 CYS F O 1
ATOM 6597 N N . LEU F 2 49 ? 150.784 169.150 128.441 1.00 89.48 49 LEU F N 1
ATOM 6598 C CA . LEU F 2 49 ? 149.609 169.813 129.004 1.00 64.52 49 LEU F CA 1
ATOM 6599 C C . LEU F 2 49 ? 149.827 170.139 130.454 1.00 83.73 49 LEU F C 1
ATOM 6600 O O . LEU F 2 49 ? 149.895 171.289 130.801 1.00 147.08 49 LEU F O 1
ATOM 6605 N N . LEU F 2 50 ? 149.986 169.140 131.313 1.00 91.45 50 LEU F N 1
ATOM 6606 C CA . LEU F 2 50 ? 150.225 169.338 132.731 1.00 77.31 50 LEU F CA 1
ATOM 6607 C C . LEU F 2 50 ? 151.585 169.961 133.002 1.00 83.43 50 LEU F C 1
ATOM 6608 O O . LEU F 2 50 ? 151.811 170.374 134.114 1.00 118.28 50 LEU F O 1
ATOM 6613 N N . GLY F 2 51 ? 152.481 170.037 132.029 1.00 83.36 51 GLY F N 1
ATOM 6614 C CA . GLY F 2 51 ? 153.835 170.454 132.290 1.00 101.29 51 GLY F CA 1
ATOM 6615 C C . GLY F 2 51 ? 154.065 171.828 131.736 1.00 89.97 51 GLY F C 1
ATOM 6616 O O . GLY F 2 51 ? 155.145 172.379 131.834 1.00 131.41 51 GLY F O 1
ATOM 6617 N N . GLN F 2 52 ? 153.032 172.378 131.123 1.00 103.76 52 GLN F N 1
ATOM 6618 C CA . GLN F 2 52 ? 153.016 173.774 130.697 1.00 105.12 52 GLN F CA 1
ATOM 6619 C C . GLN F 2 52 ? 152.826 174.635 131.912 1.00 112.12 52 GLN F C 1
ATOM 6620 O O . GLN F 2 52 ? 153.299 175.765 131.887 1.00 116.31 52 GLN F O 1
ATOM 6626 N N . VAL F 2 53 ? 152.182 174.124 132.975 1.00 112.43 53 VAL F N 1
ATOM 6627 C CA . VAL F 2 53 ? 152.070 174.877 134.223 1.00 83.02 53 VAL F CA 1
ATOM 6628 C C . VAL F 2 53 ? 153.465 175.165 134.706 1.00 87.61 53 VAL F C 1
ATOM 6629 O O . VAL F 2 53 ? 153.721 176.256 135.197 1.00 147.82 53 VAL F O 1
ATOM 6633 N N . GLU F 2 54 ? 154.384 174.214 134.668 1.00 95.67 54 GLU F N 1
ATOM 6634 C CA . GLU F 2 54 ? 155.761 174.459 135.076 1.00 106.55 54 GLU F CA 1
ATOM 6635 C C . GLU F 2 54 ? 156.375 175.530 134.197 1.00 87.26 54 GLU F C 1
ATOM 6636 O O . GLU F 2 54 ? 157.137 176.370 134.673 1.00 140.13 54 GLU F O 1
ATOM 6642 N N . LEU F 2 55 ? 156.091 175.517 132.903 1.00 103.98 55 LEU F N 1
ATOM 6643 C CA . LEU F 2 55 ? 156.620 176.536 131.987 1.00 134.95 55 LEU F CA 1
ATOM 6644 C C . LEU F 2 55 ? 156.126 177.936 132.376 1.00 112.32 55 LEU F C 1
ATOM 6645 O O . LEU F 2 55 ? 156.885 178.887 132.360 1.00 96.10 55 LEU F O 1
ATOM 6650 N N . PHE F 2 56 ? 154.846 178.057 132.701 1.00 81.56 56 PHE F N 1
ATOM 6651 C CA . PHE F 2 56 ? 154.304 179.307 133.182 1.00 95.62 56 PHE F CA 1
ATOM 6652 C C . PHE F 2 56 ? 154.923 179.681 134.505 1.00 101.72 56 PHE F C 1
ATOM 6653 O O . PHE F 2 56 ? 155.315 180.825 134.712 1.00 121.66 56 PHE F O 1
ATOM 6661 N N . ILE F 2 57 ? 154.981 178.721 135.412 1.00 99.88 57 ILE F N 1
ATOM 6662 C CA . ILE F 2 57 ? 155.490 178.961 136.749 1.00 94.65 57 ILE F CA 1
ATOM 6663 C C . ILE F 2 57 ? 156.918 179.477 136.683 1.00 98.81 57 ILE F C 1
ATOM 6664 O O . ILE F 2 57 ? 157.235 180.467 137.342 1.00 125.43 57 ILE F O 1
ATOM 6669 N N . VAL F 2 58 ? 157.779 178.829 135.899 1.00 83.48 58 VAL F N 1
ATOM 6670 C CA . VAL F 2 58 ? 159.148 179.275 135.750 1.00 110.45 58 VAL F CA 1
ATOM 6671 C C . VAL F 2 58 ? 159.194 180.680 135.155 1.00 134.21 58 VAL F C 1
ATOM 6672 O O . VAL F 2 58 ? 160.034 181.496 135.531 1.00 187.14 58 VAL F O 1
ATOM 6676 N N . ALA F 2 59 ? 158.285 180.975 134.229 1.00 139.89 59 ALA F N 1
ATOM 6677 C CA . ALA F 2 59 ? 158.195 182.294 133.621 1.00 165.56 59 ALA F CA 1
ATOM 6678 C C . ALA F 2 59 ? 157.839 183.355 134.661 1.00 167.53 59 ALA F C 1
ATOM 6679 O O . ALA F 2 59 ? 158.375 184.463 134.628 1.00 169.43 59 ALA F O 1
ATOM 6681 N N . GLY F 2 60 ? 156.947 183.010 135.589 1.00 162.65 60 GLY F N 1
ATOM 6682 C CA . GLY F 2 60 ? 156.485 183.942 136.598 1.00 176.53 60 GLY F CA 1
ATOM 6683 C C . GLY F 2 60 ? 157.421 184.099 137.790 1.00 187.51 60 GLY F C 1
ATOM 6684 O O . GLY F 2 60 ? 157.215 185.004 138.591 1.00 223.70 60 GLY F O 1
ATOM 6685 N N . LYS F 2 61 ? 158.397 183.197 137.932 1.00 158.74 61 LYS F N 1
ATOM 6686 C CA . LYS F 2 61 ? 159.396 183.331 138.976 1.00 172.51 61 LYS F CA 1
ATOM 6687 C C . LYS F 2 61 ? 160.632 184.049 138.439 1.00 199.35 61 LYS F C 1
ATOM 6688 O O . LYS F 2 61 ? 161.636 184.152 139.152 1.00 256.06 61 LYS F O 1
ATOM 6694 N N . SER F 2 62 ? 160.585 184.508 137.188 1.00 177.58 62 SER F N 1
ATOM 6695 C CA . SER F 2 62 ? 161.744 185.129 136.578 1.00 224.00 62 SER F CA 1
ATOM 6696 C C . SER F 2 62 ? 161.327 186.390 135.836 1.00 218.53 62 SER F C 1
ATOM 6697 O O . SER F 2 62 ? 162.070 187.365 135.819 1.00 234.08 62 SER F O 1
ATOM 6700 N N . ASN F 2 63 ? 160.165 186.346 135.181 1.00 214.62 63 ASN F N 1
ATOM 6701 C CA . ASN F 2 63 ? 159.784 187.399 134.259 1.00 229.84 63 ASN F CA 1
ATOM 6702 C C . ASN F 2 63 ? 160.902 187.707 133.264 1.00 248.71 63 ASN F C 1
ATOM 6703 O O . ASN F 2 63 ? 160.861 188.728 132.583 1.00 282.10 63 ASN F O 1
ATOM 6708 N N . GLN F 2 64 ? 161.934 186.854 133.230 1.00 221.37 64 GLN F N 1
ATOM 6709 C CA . GLN F 2 64 ? 162.796 186.772 132.075 1.00 192.96 64 GLN F CA 1
ATOM 6710 C C . GLN F 2 64 ? 161.890 186.444 130.896 1.00 198.79 64 GLN F C 1
ATOM 6711 O O . GLN F 2 64 ? 161.038 185.555 130.968 1.00 186.27 64 GLN F O 1
ATOM 6717 N N . VAL F 2 65 ? 162.037 187.197 129.816 1.00 210.88 65 VAL F N 1
ATOM 6718 C CA . VAL F 2 65 ? 161.181 186.949 128.669 1.00 206.61 65 VAL F CA 1
ATOM 6719 C C . VAL F 2 65 ? 161.538 185.627 128.014 1.00 197.40 65 VAL F C 1
ATOM 6720 O O . VAL F 2 65 ? 160.689 185.044 127.352 1.00 168.69 65 VAL F O 1
ATOM 6724 N N . SER F 2 66 ? 162.769 185.153 128.227 1.00 197.23 66 SER F N 1
ATOM 6725 C CA . SER F 2 66 ? 163.158 183.838 127.731 1.00 195.11 66 SER F CA 1
ATOM 6726 C C . SER F 2 66 ? 162.222 182.757 128.273 1.00 143.03 66 SER F C 1
ATOM 6727 O O . SER F 2 66 ? 161.737 181.908 127.525 1.00 150.76 66 SER F O 1
ATOM 6730 N N . LYS F 2 67 ? 161.984 182.798 129.577 1.00 129.81 67 LYS F N 1
ATOM 6731 C CA . LYS F 2 67 ? 161.101 181.819 130.198 1.00 149.87 67 LYS F CA 1
ATOM 6732 C C . LYS F 2 67 ? 159.655 182.044 129.774 1.00 150.07 67 LYS F C 1
ATOM 6733 O O . LYS F 2 67 ? 158.872 181.099 129.717 1.00 174.08 67 LYS F O 1
ATOM 6739 N N . LEU F 2 68 ? 159.308 183.293 129.452 1.00 146.93 68 LEU F N 1
ATOM 6740 C CA . LEU F 2 68 ? 157.984 183.618 128.943 1.00 149.50 68 LEU F CA 1
ATOM 6741 C C . LEU F 2 68 ? 157.780 183.124 127.521 1.00 146.98 68 LEU F C 1
ATOM 6742 O O . LEU F 2 68 ? 156.663 182.781 127.153 1.00 140.75 68 LEU F O 1
ATOM 6747 N N . TYR F 2 69 ? 158.845 183.119 126.715 1.00 146.75 69 TYR F N 1
ATOM 6748 C CA . TYR F 2 69 ? 158.765 182.576 125.366 1.00 143.45 69 TYR F CA 1
ATOM 6749 C C . TYR F 2 69 ? 158.726 181.058 125.401 1.00 131.32 69 TYR F C 1
ATOM 6750 O O . TYR F 2 69 ? 158.116 180.446 124.536 1.00 122.31 69 TYR F O 1
ATOM 6759 N N . ALA F 2 70 ? 159.416 180.457 126.371 1.00 131.85 70 ALA F N 1
ATOM 6760 C CA . ALA F 2 70 ? 159.364 179.016 126.579 1.00 132.03 70 ALA F CA 1
ATOM 6761 C C . ALA F 2 70 ? 157.960 178.585 126.959 1.00 108.22 70 ALA F C 1
ATOM 6762 O O . ALA F 2 70 ? 157.514 177.512 126.573 1.00 121.90 70 ALA F O 1
ATOM 6764 N N . ALA F 2 71 ? 157.259 179.423 127.731 1.00 125.23 71 ALA F N 1
ATOM 6765 C CA . ALA F 2 71 ? 155.860 179.178 128.041 1.00 114.23 71 ALA F CA 1
ATOM 6766 C C . ALA F 2 71 ? 155.025 179.258 126.768 1.00 138.67 71 ALA F C 1
ATOM 6767 O O . ALA F 2 71 ? 154.084 178.485 126.599 1.00 125.55 71 ALA F O 1
ATOM 6769 N N . ASP F 2 72 ? 155.360 180.193 125.860 1.00 152.84 72 ASP F N 1
ATOM 6770 C CA . ASP F 2 72 ? 154.644 180.347 124.603 1.00 137.07 72 ASP F CA 1
ATOM 6771 C C . ASP F 2 72 ? 154.899 179.150 123.705 1.00 140.05 72 ASP F C 1
ATOM 6772 O O . ASP F 2 72 ? 153.977 178.613 123.093 1.00 142.59 72 ASP F O 1
ATOM 6777 N N . ALA F 2 73 ? 156.158 178.730 123.622 1.00 134.16 73 ALA F N 1
ATOM 6778 C CA . ALA F 2 73 ? 156.522 177.522 122.897 1.00 122.46 73 ALA F CA 1
ATOM 6779 C C . ALA F 2 73 ? 155.715 176.350 123.420 1.00 83.76 73 ALA F C 1
ATOM 6780 O O . ALA F 2 73 ? 155.296 175.505 122.663 1.00 107.08 73 ALA F O 1
ATOM 6782 N N . GLY F 2 74 ? 155.541 176.241 124.716 1.00 101.53 74 GLY F N 1
ATOM 6783 C CA . GLY F 2 74 ? 154.795 175.134 125.264 1.00 105.38 74 GLY F CA 1
ATOM 6784 C C . GLY F 2 74 ? 153.350 175.206 124.869 1.00 78.64 74 GLY F C 1
ATOM 6785 O O . GLY F 2 74 ? 152.748 174.189 124.594 1.00 123.36 74 GLY F O 1
ATOM 6786 N N . LEU F 2 75 ? 152.747 176.382 124.901 1.00 107.59 75 LEU F N 1
ATOM 6787 C CA . LEU F 2 75 ? 151.368 176.547 124.438 1.00 119.39 75 LEU F CA 1
ATOM 6788 C C . LEU F 2 75 ? 151.275 176.198 122.964 1.00 131.68 75 LEU F C 1
ATOM 6789 O O . LEU F 2 75 ? 150.284 175.634 122.543 1.00 120.91 75 LEU F O 1
ATOM 6794 N N . ALA F 2 76 ? 152.292 176.557 122.187 1.00 113.49 76 ALA F N 1
ATOM 6795 C CA . ALA F 2 76 ? 152.350 176.217 120.772 1.00 125.22 76 ALA F CA 1
ATOM 6796 C C . ALA F 2 76 ? 152.480 174.711 120.589 1.00 90.88 76 ALA F C 1
ATOM 6797 O O . ALA F 2 76 ? 151.857 174.133 119.722 1.00 95.13 76 ALA F O 1
ATOM 6799 N N . MET F 2 77 ? 153.302 174.070 121.391 1.00 101.12 77 MET F N 1
ATOM 6800 C CA . MET F 2 77 ? 153.425 172.622 121.394 1.00 91.19 77 MET F CA 1
ATOM 6801 C C . MET F 2 77 ? 152.110 171.975 121.832 1.00 75.46 77 MET F C 1
ATOM 6802 O O . MET F 2 77 ? 151.709 170.962 121.301 1.00 97.71 77 MET F O 1
ATOM 6807 N N . LEU F 2 78 ? 151.420 172.558 122.786 1.00 85.89 78 LEU F N 1
ATOM 6808 C CA . LEU F 2 78 ? 150.129 172.046 123.186 1.00 94.02 78 LEU F CA 1
ATOM 6809 C C . LEU F 2 78 ? 149.129 172.167 122.046 1.00 109.61 78 LEU F C 1
ATOM 6810 O O . LEU F 2 78 ? 148.312 171.283 121.840 1.00 110.67 78 LEU F O 1
ATOM 6815 N N . ARG F 2 79 ? 149.179 173.262 121.291 1.00 114.25 79 ARG F N 1
ATOM 6816 C CA . ARG F 2 79 ? 148.365 173.386 120.093 1.00 121.41 79 ARG F CA 1
ATOM 6817 C C . ARG F 2 79 ? 148.756 172.306 119.093 1.00 125.74 79 ARG F C 1
ATOM 6818 O O . ARG F 2 79 ? 147.892 171.742 118.445 1.00 139.01 79 ARG F O 1
ATOM 6826 N N . PHE F 2 80 ? 150.055 172.029 118.923 1.00 110.23 80 PHE F N 1
ATOM 6827 C CA . PHE F 2 80 ? 150.464 170.911 118.095 1.00 117.63 80 PHE F CA 1
ATOM 6828 C C . PHE F 2 80 ? 149.806 169.623 118.590 1.00 72.65 80 PHE F C 1
ATOM 6829 O O . PHE F 2 80 ? 149.266 168.875 117.805 1.00 96.95 80 PHE F O 1
ATOM 6837 N N . TRP F 2 81 ? 149.884 169.358 119.865 1.00 64.21 81 TRP F N 1
ATOM 6838 C CA . TRP F 2 81 ? 149.321 168.150 120.410 1.00 84.78 81 TRP F CA 1
ATOM 6839 C C . TRP F 2 81 ? 147.845 168.025 120.080 1.00 107.85 81 TRP F C 1
ATOM 6840 O O . TRP F 2 81 ? 147.370 166.942 119.744 1.00 119.62 81 TRP F O 1
ATOM 6851 N N . LEU F 2 82 ? 147.105 169.129 120.111 1.00 128.00 82 LEU F N 1
ATOM 6852 C CA . LEU F 2 82 ? 145.707 169.080 119.722 1.00 130.22 82 LEU F CA 1
ATOM 6853 C C . LEU F 2 82 ? 145.585 168.638 118.267 1.00 132.24 82 LEU F C 1
ATOM 6854 O O . LEU F 2 82 ? 144.869 167.682 117.980 1.00 128.82 82 LEU F O 1
ATOM 6859 N N . ARG F 2 83 ? 146.308 169.296 117.363 1.00 109.33 83 ARG F N 1
ATOM 6860 C CA . ARG F 2 83 ? 146.249 168.919 115.956 1.00 138.18 83 ARG F CA 1
ATOM 6861 C C . ARG F 2 83 ? 146.721 167.484 115.764 1.00 103.49 83 ARG F C 1
ATOM 6862 O O . ARG F 2 83 ? 146.152 166.757 114.955 1.00 141.12 83 ARG F O 1
ATOM 6870 N N . PHE F 2 84 ? 147.732 167.051 116.492 1.00 98.63 84 PHE F N 1
ATOM 6871 C CA . PHE F 2 84 ? 148.214 165.682 116.382 1.00 97.79 84 PHE F CA 1
ATOM 6872 C C . PHE F 2 84 ? 147.179 164.712 116.889 1.00 81.49 84 PHE F C 1
ATOM 6873 O O . PHE F 2 84 ? 146.841 163.750 116.194 1.00 128.53 84 PHE F O 1
ATOM 6881 N N . LEU F 2 85 ? 146.662 164.947 118.090 1.00 82.77 85 LEU F N 1
ATOM 6882 C CA . LEU F 2 85 ? 145.689 164.026 118.672 1.00 111.98 85 LEU F CA 1
ATOM 6883 C C . LEU F 2 85 ? 144.408 163.985 117.859 1.00 114.04 85 LEU F C 1
ATOM 6884 O O . LEU F 2 85 ? 143.692 163.002 117.940 1.00 128.74 85 LEU F O 1
ATOM 6889 N N . ALA F 2 86 ? 144.099 165.029 117.090 1.00 124.49 86 ALA F N 1
ATOM 6890 C CA . ALA F 2 86 ? 142.976 164.977 116.163 1.00 150.39 86 ALA F CA 1
ATOM 6891 C C . ALA F 2 86 ? 143.132 163.798 115.200 1.00 141.36 86 ALA F C 1
ATOM 6892 O O . ALA F 2 86 ? 142.335 162.851 115.250 1.00 157.48 86 ALA F O 1
ATOM 6894 N N . GLY F 2 87 ? 144.144 163.865 114.340 1.00 128.78 87 GLY F N 1
ATOM 6895 C CA . GLY F 2 87 ? 144.350 162.831 113.343 1.00 177.11 87 GLY F CA 1
ATOM 6896 C C . GLY F 2 87 ? 145.185 161.670 113.874 1.00 180.91 87 GLY F C 1
ATOM 6897 O O . GLY F 2 87 ? 146.188 161.289 113.274 1.00 188.87 87 GLY F O 1
ATOM 6898 N N . ILE F 2 88 ? 144.773 161.109 115.015 1.00 146.76 88 ILE F N 1
ATOM 6899 C CA . ILE F 2 88 ? 145.380 159.909 115.551 1.00 136.93 88 ILE F CA 1
ATOM 6900 C C . ILE F 2 88 ? 144.571 158.671 115.158 1.00 153.06 88 ILE F C 1
ATOM 6901 O O . ILE F 2 88 ? 145.012 157.545 115.397 1.00 164.68 88 ILE F O 1
ATOM 6906 N N . GLN F 2 89 ? 143.375 158.888 114.602 1.00 171.14 89 GLN F N 1
ATOM 6907 C CA . GLN F 2 89 ? 142.569 157.866 113.947 1.00 210.29 89 GLN F CA 1
ATOM 6908 C C . GLN F 2 89 ? 141.851 156.978 114.950 1.00 191.55 89 GLN F C 1
ATOM 6909 O O . GLN F 2 89 ? 142.056 157.084 116.156 1.00 170.47 89 GLN F O 1
ATOM 6915 N N . LYS F 2 90 ? 140.971 156.121 114.423 1.00 221.92 90 LYS F N 1
ATOM 6916 C CA . LYS F 2 90 ? 140.227 155.173 115.229 1.00 260.67 90 LYS F CA 1
ATOM 6917 C C . LYS F 2 90 ? 139.268 155.941 116.137 1.00 248.05 90 LYS F C 1
ATOM 6918 O O . LYS F 2 90 ? 139.192 157.161 116.039 1.00 187.93 90 LYS F O 1
ATOM 6924 N N . PRO F 2 91 ? 138.429 155.287 116.976 1.00 264.83 91 PRO F N 1
ATOM 6925 C CA . PRO F 2 91 ? 137.625 156.034 117.941 1.00 267.37 91 PRO F CA 1
ATOM 6926 C C . PRO F 2 91 ? 138.378 156.667 119.102 1.00 252.46 91 PRO F C 1
ATOM 6927 O O . PRO F 2 91 ? 137.752 157.152 120.034 1.00 260.74 91 PRO F O 1
ATOM 6931 N N . HIS F 2 92 ? 139.707 156.724 119.029 1.00 241.95 92 HIS F N 1
ATOM 6932 C CA . HIS F 2 92 ? 140.504 157.349 120.057 1.00 231.28 92 HIS F CA 1
ATOM 6933 C C . HIS F 2 92 ? 140.872 158.780 119.692 1.00 187.81 92 HIS F C 1
ATOM 6934 O O . HIS F 2 92 ? 141.600 159.455 120.417 1.00 154.90 92 HIS F O 1
ATOM 6941 N N . ALA F 2 93 ? 140.377 159.230 118.542 1.00 172.11 93 ALA F N 1
ATOM 6942 C CA . ALA F 2 93 ? 140.729 160.527 118.012 1.00 149.29 93 ALA F CA 1
ATOM 6943 C C . ALA F 2 93 ? 140.164 161.599 118.932 1.00 157.30 93 ALA F C 1
ATOM 6944 O O . ALA F 2 93 ? 138.964 161.581 119.251 1.00 181.46 93 ALA F O 1
ATOM 6946 N N . MET F 2 94 ? 141.000 162.573 119.286 1.00 161.31 94 MET F N 1
ATOM 6947 C CA . MET F 2 94 ? 140.453 163.828 119.780 1.00 154.97 94 MET F CA 1
ATOM 6948 C C . MET F 2 94 ? 139.504 164.390 118.725 1.00 177.31 94 MET F C 1
ATOM 6949 O O . MET F 2 94 ? 139.930 164.711 117.616 1.00 143.32 94 MET F O 1
ATOM 6954 N N . THR F 2 95 ? 138.204 164.434 119.053 1.00 189.35 95 THR F N 1
ATOM 6955 C CA . THR F 2 95 ? 137.195 164.828 118.088 1.00 183.80 95 THR F CA 1
ATOM 6956 C C . THR F 2 95 ? 137.467 166.250 117.601 1.00 144.68 95 THR F C 1
ATOM 6957 O O . THR F 2 95 ? 138.012 167.061 118.342 1.00 142.15 95 THR F O 1
ATOM 6961 N N . PRO F 2 96 ? 137.120 166.575 116.342 1.00 164.41 96 PRO F N 1
ATOM 6962 C CA . PRO F 2 96 ? 137.466 167.889 115.796 1.00 173.15 96 PRO F CA 1
ATOM 6963 C C . PRO F 2 96 ? 136.961 169.032 116.665 1.00 175.93 96 PRO F C 1
ATOM 6964 O O . PRO F 2 96 ? 137.644 170.042 116.829 1.00 147.83 96 PRO F O 1
ATOM 6968 N N . HIS F 2 97 ? 135.757 168.863 117.230 1.00 198.51 97 HIS F N 1
ATOM 6969 C CA . HIS F 2 97 ? 135.203 169.796 118.206 1.00 195.27 97 HIS F CA 1
ATOM 6970 C C . HIS F 2 97 ? 136.226 170.090 119.306 1.00 169.09 97 HIS F C 1
ATOM 6971 O O . HIS F 2 97 ? 136.613 171.226 119.509 1.00 143.22 97 HIS F O 1
ATOM 6978 N N . GLN F 2 98 ? 136.707 169.048 119.962 1.00 152.08 98 GLN F N 1
ATOM 6979 C CA . GLN F 2 98 ? 137.598 169.201 121.105 1.00 121.58 98 GLN F CA 1
ATOM 6980 C C . GLN F 2 98 ? 138.896 169.885 120.700 1.00 112.77 98 GLN F C 1
ATOM 6981 O O . GLN F 2 98 ? 139.426 170.693 121.453 1.00 116.85 98 GLN F O 1
ATOM 6987 N N . VAL F 2 99 ? 139.417 169.592 119.511 1.00 119.08 99 VAL F N 1
ATOM 6988 C CA . VAL F 2 99 ? 140.595 170.302 119.038 1.00 115.42 99 VAL F CA 1
ATOM 6989 C C . VAL F 2 99 ? 140.300 171.798 118.965 1.00 156.85 99 VAL F C 1
ATOM 6990 O O . VAL F 2 99 ? 141.091 172.609 119.452 1.00 129.21 99 VAL F O 1
ATOM 6994 N N . GLU F 2 100 ? 139.123 172.147 118.432 1.00 188.26 100 GLU F N 1
ATOM 6995 C CA . GLU F 2 100 ? 138.727 173.545 118.306 1.00 177.24 100 GLU F CA 1
ATOM 6996 C C . GLU F 2 100 ? 138.389 174.131 119.670 1.00 159.86 100 GLU F C 1
ATOM 6997 O O . GLU F 2 100 ? 138.785 175.233 119.969 1.00 136.80 100 GLU F O 1
ATOM 7003 N N . THR F 2 101 ? 137.643 173.423 120.511 1.00 161.37 101 THR F N 1
ATOM 7004 C CA . THR F 2 101 ? 137.192 173.945 121.798 1.00 157.63 101 THR F CA 1
ATOM 7005 C C . THR F 2 101 ? 138.245 173.838 122.876 1.00 143.77 101 THR F C 1
ATOM 7006 O O . THR F 2 101 ? 137.959 174.071 124.036 1.00 155.17 101 THR F O 1
ATOM 7010 N N . ALA F 2 102 ? 139.435 173.361 122.519 1.00 148.28 102 ALA F N 1
ATOM 7011 C CA . ALA F 2 102 ? 140.606 173.492 123.370 1.00 125.08 102 ALA F CA 1
ATOM 7012 C C . ALA F 2 102 ? 141.540 174.527 122.812 1.00 91.84 102 ALA F C 1
ATOM 7013 O O . ALA F 2 102 ? 142.156 175.260 123.557 1.00 123.76 102 ALA F O 1
ATOM 7015 N N . GLN F 2 103 ? 141.648 174.590 121.499 1.00 113.41 103 GLN F N 1
ATOM 7016 C CA . GLN F 2 103 ? 142.385 175.668 120.861 1.00 143.10 103 GLN F CA 1
ATOM 7017 C C . GLN F 2 103 ? 141.836 177.025 121.307 1.00 183.05 103 GLN F C 1
ATOM 7018 O O . GLN F 2 103 ? 142.604 177.967 121.433 1.00 150.25 103 GLN F O 1
ATOM 7024 N N . VAL F 2 104 ? 140.539 177.104 121.620 1.00 204.53 104 VAL F N 1
ATOM 7025 C CA . VAL F 2 104 ? 139.961 178.318 122.182 1.00 188.05 104 VAL F CA 1
ATOM 7026 C C . VAL F 2 104 ? 140.557 178.594 123.552 1.00 163.50 104 VAL F C 1
ATOM 7027 O O . VAL F 2 104 ? 140.957 179.723 123.843 1.00 149.40 104 VAL F O 1
ATOM 7031 N N . LEU F 2 105 ? 140.585 177.564 124.404 1.00 162.43 105 LEU F N 1
ATOM 7032 C CA . LEU F 2 105 ? 141.124 177.695 125.754 1.00 143.58 105 LEU F CA 1
ATOM 7033 C C . LEU F 2 105 ? 142.613 178.040 125.696 1.00 121.59 105 LEU F C 1
ATOM 7034 O O . LEU F 2 105 ? 143.087 178.884 126.434 1.00 137.37 105 LEU F O 1
ATOM 7039 N N . ILE F 2 106 ? 143.365 177.322 124.872 1.00 105.72 106 ILE F N 1
ATOM 7040 C CA . ILE F 2 106 ? 144.786 177.573 124.740 1.00 92.79 106 ILE F CA 1
ATOM 7041 C C . ILE F 2 106 ? 145.005 178.951 124.160 1.00 117.53 106 ILE F C 1
ATOM 7042 O O . ILE F 2 106 ? 145.969 179.622 124.527 1.00 129.01 106 ILE F O 1
ATOM 7047 N N . ALA F 2 107 ? 144.117 179.388 123.261 1.00 136.78 107 ALA F N 1
ATOM 7048 C CA . ALA F 2 107 ? 144.204 180.727 122.688 1.00 159.48 107 ALA F CA 1
ATOM 7049 C C . ALA F 2 107 ? 144.032 181.776 123.772 1.00 159.06 107 ALA F C 1
ATOM 7050 O O . ALA F 2 107 ? 144.707 182.802 123.740 1.00 159.83 107 ALA F O 1
ATOM 7052 N N . GLU F 2 108 ? 143.125 181.543 124.727 1.00 168.55 108 GLU F N 1
ATOM 7053 C CA . GLU F 2 108 ? 142.941 182.486 125.822 1.00 167.15 108 GLU F CA 1
ATOM 7054 C C . GLU F 2 108 ? 144.230 182.591 126.625 1.00 156.36 108 GLU F C 1
ATOM 7055 O O . GLU F 2 108 ? 144.678 183.690 126.940 1.00 181.99 108 GLU F O 1
ATOM 7061 N N . VAL F 2 109 ? 144.825 181.456 126.979 1.00 146.94 109 VAL F N 1
ATOM 7062 C CA . VAL F 2 109 ? 146.125 181.450 127.638 1.00 135.44 109 VAL F CA 1
ATOM 7063 C C . VAL F 2 109 ? 147.189 182.039 126.726 1.00 136.74 109 VAL F C 1
ATOM 7064 O O . VAL F 2 109 ? 148.111 182.690 127.184 1.00 130.90 109 VAL F O 1
ATOM 7068 N N . GLY F 2 110 ? 147.064 181.811 125.422 1.00 145.10 110 GLY F N 1
ATOM 7069 C CA . GLY F 2 110 ? 147.987 182.408 124.474 1.00 190.01 110 GLY F CA 1
ATOM 7070 C C . GLY F 2 110 ? 147.913 183.931 124.504 1.00 218.01 110 GLY F C 1
ATOM 7071 O O . GLY F 2 110 ? 148.941 184.594 124.555 1.00 224.83 110 GLY F O 1
ATOM 7072 N N . ARG F 2 111 ? 146.701 184.486 124.517 1.00 219.93 111 ARG F N 1
ATOM 7073 C CA . ARG F 2 111 ? 146.516 185.927 124.588 1.00 221.15 111 ARG F CA 1
ATOM 7074 C C . ARG F 2 111 ? 147.222 186.490 125.823 1.00 173.87 111 ARG F C 1
ATOM 7075 O O . ARG F 2 111 ? 147.966 187.473 125.727 1.00 172.01 111 ARG F O 1
ATOM 7083 N N . ILE F 2 112 ? 146.993 185.862 126.978 1.00 129.25 112 ILE F N 1
ATOM 7084 C CA . ILE F 2 112 ? 147.541 186.361 128.231 1.00 130.89 112 ILE F CA 1
ATOM 7085 C C . ILE F 2 112 ? 149.059 186.237 128.231 1.00 135.93 112 ILE F C 1
ATOM 7086 O O . ILE F 2 112 ? 149.777 187.090 128.751 1.00 150.16 112 ILE F O 1
ATOM 7091 N N . LEU F 2 113 ? 149.561 185.142 127.675 1.00 146.07 113 LEU F N 1
ATOM 7092 C CA . LEU F 2 113 ? 151.000 184.958 127.535 1.00 144.74 113 LEU F CA 1
ATOM 7093 C C . LEU F 2 113 ? 151.567 186.033 126.623 1.00 156.86 113 LEU F C 1
ATOM 7094 O O . LEU F 2 113 ? 152.602 186.611 126.925 1.00 169.19 113 LEU F O 1
ATOM 7099 N N . GLY F 2 114 ? 150.896 186.311 125.508 1.00 174.89 114 GLY F N 1
ATOM 7100 C CA . GLY F 2 114 ? 151.337 187.367 124.609 1.00 213.15 114 GLY F CA 1
ATOM 7101 C C . GLY F 2 114 ? 151.392 188.724 125.304 1.00 210.37 114 GLY F C 1
ATOM 7102 O O . GLY F 2 114 ? 152.382 189.430 125.196 1.00 180.11 114 GLY F O 1
ATOM 7103 N N . SER F 2 115 ? 150.325 189.084 126.021 1.00 207.00 115 SER F N 1
ATOM 7104 C CA . SER F 2 115 ? 150.295 190.336 126.765 1.00 215.78 115 SER F CA 1
ATOM 7105 C C . SER F 2 115 ? 151.434 190.382 127.785 1.00 213.69 115 SER F C 1
ATOM 7106 O O . SER F 2 115 ? 152.062 191.423 127.983 1.00 227.35 115 SER F O 1
ATOM 7109 N N . TRP F 2 116 ? 151.673 189.251 128.452 1.00 183.55 116 TRP F N 1
ATOM 7110 C CA . TRP F 2 116 ? 152.734 189.129 129.442 1.00 165.95 116 TRP F CA 1
ATOM 7111 C C . TRP F 2 116 ? 154.110 189.264 128.783 1.00 160.36 116 TRP F C 1
ATOM 7112 O O . TRP F 2 116 ? 154.992 189.954 129.299 1.00 184.73 116 TRP F O 1
ATOM 7123 N N . ILE F 2 117 ? 154.308 188.590 127.651 1.00 155.21 117 ILE F N 1
ATOM 7124 C CA . ILE F 2 117 ? 155.529 188.755 126.879 1.00 181.13 117 ILE F CA 1
ATOM 7125 C C . ILE F 2 117 ? 155.729 190.231 126.542 1.00 218.45 117 ILE F C 1
ATOM 7126 O O . ILE F 2 117 ? 156.825 190.772 126.693 1.00 244.41 117 ILE F O 1
ATOM 7131 N N . ALA F 2 118 ? 154.656 190.890 126.096 1.00 216.71 118 ALA F N 1
ATOM 7132 C CA . ALA F 2 118 ? 154.708 192.291 125.702 1.00 229.89 118 ALA F CA 1
ATOM 7133 C C . ALA F 2 118 ? 155.006 193.187 126.901 1.00 223.00 118 ALA F C 1
ATOM 7134 O O . ALA F 2 118 ? 155.834 194.094 126.805 1.00 219.41 118 ALA F O 1
ATOM 7136 N N . ARG F 2 119 ? 154.306 192.966 128.021 1.00 213.33 119 ARG F N 1
ATOM 7137 C CA . ARG F 2 119 ? 154.518 193.735 129.242 1.00 233.78 119 ARG F CA 1
ATOM 7138 C C . ARG F 2 119 ? 155.993 193.702 129.658 1.00 248.31 119 ARG F C 1
ATOM 7139 O O . ARG F 2 119 ? 156.552 194.710 130.106 1.00 277.38 119 ARG F O 1
ATOM 7147 N N . VAL F 2 120 ? 156.621 192.532 129.513 1.00 241.13 120 VAL F N 1
ATOM 7148 C CA . VAL F 2 120 ? 158.026 192.388 129.842 1.00 248.67 120 VAL F CA 1
ATOM 7149 C C . VAL F 2 120 ? 158.898 193.018 128.756 1.00 245.06 120 VAL F C 1
ATOM 7150 O O . VAL F 2 120 ? 159.905 193.667 129.052 1.00 262.87 120 VAL F O 1
ATOM 7154 N N . ASN F 2 121 ? 158.518 192.834 127.490 1.00 240.44 121 ASN F N 1
ATOM 7155 C CA . ASN F 2 121 ? 159.351 193.294 126.389 1.00 288.73 121 ASN F CA 1
ATOM 7156 C C . ASN F 2 121 ? 159.379 194.821 126.320 1.00 339.22 121 ASN F C 1
ATOM 7157 O O . ASN F 2 121 ? 160.442 195.422 126.146 1.00 338.28 121 ASN F O 1
ATOM 7162 N N . ARG F 2 122 ? 158.207 195.457 126.418 1.00 388.14 122 ARG F N 1
ATOM 7163 C CA . ARG F 2 122 ? 158.155 196.896 126.639 1.00 425.12 122 ARG F CA 1
ATOM 7164 C C . ARG F 2 122 ? 157.981 197.131 128.142 1.00 433.59 122 ARG F C 1
ATOM 7165 O O . ARG F 2 122 ? 156.907 197.486 128.628 1.00 425.52 122 ARG F O 1
ATOM 7173 N N . LYS F 2 123 ? 159.078 196.901 128.866 1.00 437.28 123 LYS F N 1
ATOM 7174 C CA . LYS F 2 123 ? 159.190 197.060 130.312 1.00 438.44 123 LYS F CA 1
ATOM 7175 C C . LYS F 2 123 ? 158.276 198.182 130.826 1.00 439.34 123 LYS F C 1
ATOM 7176 O O . LYS F 2 123 ? 158.753 199.339 130.941 1.00 441.43 123 LYS F O 1
#